Protein AF-A0A954QTF3-F1 (afdb_monomer_lite)

Sequence (787 aa):
MAKERPEQEAPSEATQPDAPKKWLFLFYLCGDNDLASYIEADFREICSVGSTDNIQVLVQIDRPDGAKRYVLADGGAATEQLVSDPSLNKARVNTGDPKEAIEFFRWGMTQFPTERVAIIFSGLGIDPKYVEQRVLRQRPQLKQRIENDKDADDQQAAHRELETLVNSQLFSLCHDFTSNDALEPHELREILETLQRDGLRVDLFGLDVGGAAFIEFAYELEDLADALVAAPAVMPDDGWPYDRIIKLWDDKLRTPKPSDPLDGRQLASTVVDTVAKAYPELQSPIVAVNLSNYVLSRAARVLDTLALALLYNLGDWHILESLSQTNKSCVRLQKRSAKDAAELCNATQCDLHRVYRETADESDDSTEPASENIEPSGLLPAVDLLQLLGQLRKSLEKQEKLAPEAFGQKERLQRLLKLTMNALNELDPALTDAEIAAVPKDSDTSAYQASWLASNRLYYIHDQEADRELSILLPGVGGNLQKSQTRPSDYNYFHLRFSSRVHWASLLGVFQMILEKPHVLWRLIGSMLATESSGTRDAVLGRLIGPRSVMSGLKQEMQVFQEDGSLTLSLENEPNETCSCDDYRLRLESSIKQATLAEHVTKVFPRTFETAVRGLEAFFIGEQILWDSGPLETLGRTLGEDVIQRFGDRLREERRAMMTPAGRPPHLRLRIPRELMRYPWELMYDRDGMLCEQYAVGRQVFMELAVTRPPVQRQPGMIRALVIGDPVFSDSFDDHPEQLPGARSEAATVVETLRQLDEQLAQVPSIQVTHYIGVRLTVLEMRELLR

Secondary structure (DSSP, 8-state):
--------PPP---PPPPPPPSEEEEEEEE-SSTTHHHHHHHHHHHHHH-B-SSEEEEEEEEETTEEEEEEPPBSS--GGG-B--TTT-BS---TT-HHHHHHHHHHHHHHS--SEEEEEEES----HHHHHHHHHHH-HHHHHHHS-TT-HHHHHHHHHHHHHHHHTTTT-EEEETTTTEEE-HHHHHHHHHHHHHTT--EEEEEEESTT--BHHHHHHTTTTEEEEEE-SSPPPTT---HHHHHHHHHHHHHS--TT---SHHHHHHHHHHHHHHH-TTSSS--EEEE-STTHHHHHHHHHHHHHHHHHHTTT-HHHHHHHHHHHHHHHHHHHHHHHHHHHHHHHTT-THHHHHHTTS-S-----PPP-----GGGS--EEEHHHHHHHHHHHHHHHHHHS-SGGGHHHHHHHHHHHHHHHHHHH-TT--TTTTTSPPS---HHHHHHHHHHS--SEE-S-SSS----EEE-TT--S-TTT----GGGSGGGGSHHHHHSTHHHHHHHHHHHHH-HHHHHHHHHHHHHHS-HHHHHHHHHHHTSTTSHHHHTHHHHGGGS---EEEEEEE----TTS-TTEEEEEEEETTTTEEEEEEEEE--HHHHHHHHHHHHHHHH-------SHHHHHHHHHHHTTTTGGGHHHHHHHHHHH--TT-PPPEEEEEEETTTTTS-GGG-B-SSSBHHHHSEEEEEEE------PPP----S--EEEEEEES-EE-TT-SS-PPPPTTHHHHHHHHHHHHHHHHHHTTTS--EEEEEEES-EE-HHHHHHHH-

Structure (mmCIF, N/CA/C/O backbone):
data_AF-A0A954QTF3-F1
#
_entry.id   AF-A0A954QTF3-F1
#
loop_
_atom_site.group_PDB
_atom_site.id
_atom_site.type_symbol
_atom_site.label_atom_id
_atom_site.label_alt_id
_atom_site.label_comp_id
_atom_site.label_asym_id
_atom_site.label_entity_id
_atom_site.label_seq_id
_atom_site.pdbx_PDB_ins_code
_atom_site.Cartn_x
_atom_site.Cartn_y
_atom_site.Cartn_z
_atom_site.occupancy
_atom_site.B_iso_or_equiv
_atom_site.auth_seq_id
_atom_site.auth_comp_id
_atom_site.auth_asym_id
_atom_site.auth_atom_id
_atom_site.pdbx_PDB_model_num
ATOM 1 N N . MET A 1 1 ? 31.979 11.774 -75.801 1.00 46.00 1 MET A N 1
ATOM 2 C CA . MET A 1 1 ? 31.982 11.987 -74.339 1.00 46.00 1 MET A CA 1
ATOM 3 C C . MET A 1 1 ? 30.648 11.526 -73.781 1.00 46.00 1 MET A C 1
ATOM 5 O O . MET A 1 1 ? 29.662 12.223 -73.965 1.00 46.00 1 MET A O 1
ATOM 9 N N . ALA A 1 2 ? 30.612 10.358 -73.149 1.00 31.53 2 ALA A N 1
ATOM 10 C CA . ALA A 1 2 ? 29.535 9.951 -72.252 1.00 31.53 2 ALA A CA 1
ATOM 11 C C . ALA A 1 2 ? 30.115 8.896 -71.301 1.00 31.53 2 ALA A C 1
ATOM 13 O O . ALA A 1 2 ? 30.790 7.975 -71.751 1.00 31.53 2 ALA A O 1
ATOM 14 N N . LYS A 1 3 ? 29.947 9.156 -70.004 1.00 35.44 3 LYS A N 1
ATOM 15 C CA . LYS A 1 3 ? 30.567 8.496 -68.852 1.00 35.44 3 LYS A CA 1
ATOM 16 C C . LYS A 1 3 ? 30.049 7.072 -68.633 1.00 35.44 3 LYS A C 1
ATOM 18 O O . LYS A 1 3 ? 28.867 6.808 -68.838 1.00 35.44 3 LYS A O 1
ATOM 23 N N . GLU A 1 4 ? 30.947 6.226 -68.140 1.00 35.41 4 GLU A N 1
ATOM 24 C CA . GLU A 1 4 ? 30.702 4.901 -67.567 1.00 35.41 4 GLU A CA 1
ATOM 25 C C . GLU A 1 4 ? 29.706 4.954 -66.394 1.00 35.41 4 GLU A C 1
ATOM 27 O O . GLU A 1 4 ? 29.683 5.914 -65.616 1.00 35.41 4 GLU A O 1
ATOM 32 N N . ARG A 1 5 ? 28.895 3.897 -66.266 1.00 29.67 5 ARG A N 1
ATOM 33 C CA . ARG A 1 5 ? 28.072 3.581 -65.090 1.00 29.67 5 ARG A CA 1
ATOM 34 C C . ARG A 1 5 ? 28.423 2.148 -64.649 1.00 29.67 5 ARG A C 1
ATOM 36 O O . ARG A 1 5 ? 28.547 1.307 -65.539 1.00 29.67 5 ARG A O 1
ATOM 43 N N . PRO A 1 6 ? 28.606 1.879 -63.344 1.00 34.28 6 PRO A N 1
ATOM 44 C CA . PRO A 1 6 ? 29.195 0.637 -62.858 1.00 34.28 6 PRO A CA 1
ATOM 45 C C . PRO A 1 6 ? 28.178 -0.501 -62.699 1.00 34.28 6 PRO A C 1
ATOM 47 O O . PRO A 1 6 ? 26.967 -0.278 -62.647 1.00 34.28 6 PRO A O 1
ATOM 50 N N . GLU A 1 7 ? 28.733 -1.710 -62.658 1.00 30.97 7 GLU A N 1
ATOM 51 C CA . GLU A 1 7 ? 28.096 -3.024 -62.575 1.00 30.97 7 GLU A CA 1
ATOM 52 C C . GLU A 1 7 ? 27.219 -3.186 -61.320 1.00 30.97 7 GLU A C 1
ATOM 54 O O . GLU A 1 7 ? 27.557 -2.723 -60.233 1.00 30.97 7 GLU A O 1
ATOM 59 N N . GLN A 1 8 ? 26.067 -3.840 -61.495 1.00 30.91 8 GLN A N 1
ATOM 60 C CA . GLN A 1 8 ? 25.167 -4.246 -60.417 1.00 30.91 8 GLN A CA 1
ATOM 61 C C . GLN A 1 8 ? 25.721 -5.503 -59.736 1.00 30.91 8 GLN A C 1
ATOM 63 O O . GLN A 1 8 ? 25.759 -6.569 -60.349 1.00 30.91 8 GLN A O 1
ATOM 68 N N . GLU A 1 9 ? 26.109 -5.379 -58.468 1.00 31.08 9 GLU A N 1
ATOM 69 C CA . GLU A 1 9 ? 26.336 -6.518 -57.578 1.00 31.08 9 GLU A CA 1
ATOM 70 C C . GLU A 1 9 ? 25.008 -7.226 -57.269 1.00 31.08 9 GLU A C 1
ATOM 72 O O . GLU A 1 9 ? 23.963 -6.601 -57.067 1.00 31.08 9 GLU A O 1
ATOM 77 N N . ALA A 1 10 ? 25.062 -8.557 -57.280 1.00 30.89 10 ALA A N 1
ATOM 78 C CA . ALA A 1 10 ? 23.954 -9.442 -56.962 1.00 30.89 10 ALA A CA 1
ATOM 79 C C . ALA A 1 10 ? 23.491 -9.252 -55.502 1.00 30.89 10 ALA A C 1
ATOM 81 O O . ALA A 1 10 ? 24.321 -9.001 -54.628 1.00 30.89 10 ALA A O 1
ATOM 82 N N . PRO A 1 11 ? 22.186 -9.398 -55.207 1.00 31.48 11 PRO A N 1
ATOM 83 C CA . PRO A 1 11 ? 21.697 -9.328 -53.839 1.00 31.48 11 PRO A CA 1
ATOM 84 C C . PRO A 1 11 ? 22.286 -10.479 -53.013 1.00 31.48 11 PRO A C 1
ATOM 86 O O . PRO A 1 11 ? 22.074 -11.651 -53.326 1.00 31.48 11 PRO A O 1
ATOM 89 N N . SER A 1 12 ? 23.028 -10.103 -51.969 1.00 31.38 12 SER A N 1
ATOM 90 C CA . SER A 1 12 ? 23.421 -10.947 -50.839 1.00 31.38 12 SER A CA 1
ATOM 91 C C . SER A 1 12 ? 22.243 -11.800 -50.377 1.00 31.38 12 SER A C 1
ATOM 93 O O . SER A 1 12 ? 21.139 -11.284 -50.192 1.00 31.38 12 SER A O 1
ATOM 95 N N . GLU A 1 13 ? 22.500 -13.094 -50.195 1.00 30.14 13 GLU A N 1
ATOM 96 C CA . GLU A 1 13 ? 21.577 -14.080 -49.641 1.00 30.14 13 GLU A CA 1
ATOM 97 C C . GLU A 1 13 ? 20.863 -13.520 -48.406 1.00 30.14 13 GLU A C 1
ATOM 99 O O . GLU A 1 13 ? 21.490 -13.104 -47.433 1.00 30.14 13 GLU A O 1
ATOM 104 N N . ALA A 1 14 ? 19.533 -13.487 -48.470 1.00 32.47 14 ALA A N 1
ATOM 105 C CA . ALA A 1 14 ? 18.693 -13.234 -47.317 1.00 32.47 14 ALA A CA 1
ATOM 106 C C . ALA A 1 14 ? 18.830 -14.426 -46.364 1.00 32.47 14 ALA A C 1
ATOM 108 O O . ALA A 1 14 ? 18.378 -15.532 -46.675 1.00 32.47 14 ALA A O 1
ATOM 109 N N . THR A 1 15 ? 19.473 -14.197 -45.223 1.00 32.28 15 THR A N 1
ATOM 110 C CA . THR A 1 15 ? 19.489 -15.109 -44.081 1.00 32.28 15 THR A CA 1
ATOM 111 C C . THR A 1 15 ? 18.044 -15.472 -43.733 1.00 32.28 15 THR A C 1
ATOM 113 O O . THR A 1 15 ? 17.184 -14.593 -43.641 1.00 32.28 15 THR A O 1
ATOM 116 N N . GLN A 1 16 ? 17.747 -16.767 -43.602 1.00 30.14 16 GLN A N 1
ATOM 117 C CA . GLN A 1 16 ? 16.456 -17.226 -43.082 1.00 30.14 16 GLN A CA 1
ATOM 118 C C . GLN A 1 16 ? 16.182 -16.538 -41.732 1.00 30.14 16 GLN A C 1
ATOM 120 O O . GLN A 1 16 ? 17.131 -16.365 -40.970 1.00 30.14 16 GLN A O 1
ATOM 125 N N . PRO A 1 17 ? 14.935 -16.133 -41.421 1.00 39.97 17 PRO A N 1
ATOM 126 C CA . PRO A 1 17 ? 14.636 -15.583 -40.107 1.00 39.97 17 PRO A CA 1
ATOM 127 C C . PRO A 1 17 ? 14.910 -16.666 -39.062 1.00 39.97 17 PRO A C 1
ATOM 129 O O . PRO A 1 17 ? 14.285 -17.730 -39.104 1.00 39.97 17 PRO A O 1
ATOM 132 N N . ASP A 1 18 ? 15.864 -16.401 -38.166 1.00 56.06 18 ASP A N 1
ATOM 133 C CA . ASP A 1 18 ? 16.073 -17.215 -36.974 1.00 56.06 18 ASP A CA 1
ATOM 134 C C . ASP A 1 18 ? 14.737 -17.380 -36.243 1.00 56.06 18 ASP A C 1
ATOM 136 O O . ASP A 1 18 ? 13.886 -16.482 -36.242 1.00 56.06 18 ASP A O 1
ATOM 140 N N . ALA A 1 19 ? 14.517 -18.562 -35.665 1.00 61.06 19 ALA A N 1
ATOM 141 C CA . ALA A 1 19 ? 13.325 -18.805 -34.865 1.00 61.06 19 ALA A CA 1
ATOM 142 C C . ALA A 1 19 ? 13.201 -17.707 -33.788 1.00 61.06 19 ALA A C 1
ATOM 144 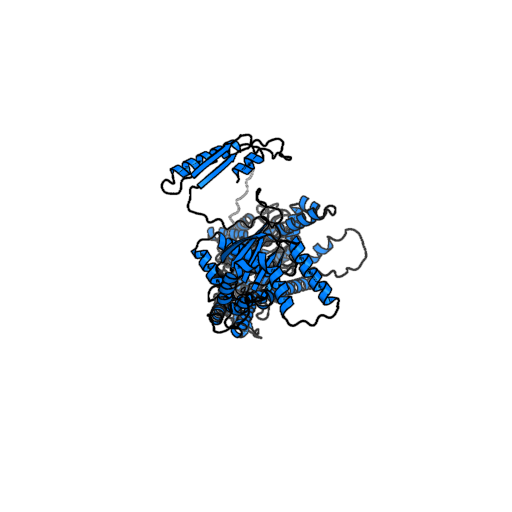O O . ALA A 1 19 ? 14.215 -17.337 -33.191 1.00 61.06 19 ALA A O 1
ATOM 145 N N . PRO A 1 20 ? 11.992 -17.168 -33.536 1.00 76.69 20 PRO A N 1
ATOM 146 C CA . PRO A 1 20 ? 11.822 -16.093 -32.569 1.00 76.69 20 PRO A CA 1
ATOM 147 C C . PRO A 1 20 ? 12.331 -16.545 -31.200 1.00 76.69 20 PRO A C 1
ATOM 149 O O . PRO A 1 20 ? 12.033 -17.652 -30.743 1.00 76.69 20 PRO A O 1
ATOM 152 N N . LYS A 1 21 ? 13.122 -15.683 -30.557 1.00 90.12 21 LYS A N 1
ATOM 153 C CA . LYS A 1 21 ? 13.643 -15.935 -29.212 1.00 90.12 21 LYS A CA 1
ATOM 154 C C . LYS A 1 21 ? 12.483 -16.110 -28.229 1.00 90.12 21 LYS A C 1
ATOM 156 O O . LYS A 1 21 ? 11.401 -15.548 -28.400 1.00 90.12 21 LYS A O 1
ATOM 161 N N . LYS A 1 22 ? 12.703 -16.901 -27.178 1.00 94.62 22 LYS A N 1
ATOM 162 C CA . LYS A 1 22 ? 11.651 -17.248 -26.208 1.00 94.62 22 LYS A CA 1
ATOM 163 C C . LYS A 1 22 ? 11.266 -16.054 -25.335 1.00 94.62 22 LYS A C 1
ATOM 165 O O . LYS A 1 22 ? 10.087 -15.850 -25.062 1.00 94.62 22 LYS A O 1
ATOM 170 N N . TRP A 1 23 ? 12.257 -15.270 -24.916 1.00 97.50 23 TRP A N 1
ATOM 171 C CA . TRP A 1 23 ? 12.091 -14.157 -23.984 1.00 97.50 23 TRP A CA 1
ATOM 172 C C . TRP A 1 23 ? 12.613 -12.844 -24.563 1.00 97.50 23 TRP A C 1
ATOM 174 O O . TRP A 1 23 ? 13.659 -12.825 -25.205 1.00 97.50 23 TRP A O 1
ATOM 184 N N . LEU A 1 24 ? 11.912 -11.748 -24.276 1.00 97.62 24 LEU A N 1
ATOM 185 C CA . LEU A 1 24 ? 12.372 -10.378 -24.493 1.00 97.62 24 LEU A CA 1
ATOM 186 C C . LEU A 1 24 ? 12.553 -9.693 -23.140 1.00 97.62 24 LEU A C 1
ATOM 188 O O . LEU A 1 24 ? 11.615 -9.644 -22.346 1.00 97.62 24 LEU A O 1
ATOM 192 N N . PHE A 1 25 ? 13.748 -9.174 -22.879 1.00 98.19 25 PHE A N 1
ATOM 193 C CA . PHE A 1 25 ? 14.076 -8.391 -21.692 1.00 98.19 25 PHE A CA 1
ATOM 194 C C . PHE A 1 25 ? 14.234 -6.926 -22.105 1.00 98.19 25 PHE A C 1
ATOM 196 O O . PHE A 1 25 ? 15.074 -6.594 -22.945 1.00 98.19 25 PHE A O 1
ATOM 203 N N . LEU A 1 26 ? 13.406 -6.063 -21.523 1.00 98.19 26 LEU A N 1
ATOM 204 C CA . LEU A 1 26 ? 13.375 -4.621 -21.747 1.00 98.19 26 LEU A CA 1
ATOM 205 C C . LEU A 1 26 ? 13.843 -3.911 -20.478 1.00 98.19 26 LEU A C 1
ATOM 207 O O . LEU A 1 26 ? 13.121 -3.895 -19.483 1.00 98.19 26 LEU A O 1
ATOM 211 N N . PHE A 1 27 ? 15.025 -3.307 -20.528 1.00 97.69 27 PHE A N 1
ATOM 212 C CA . PHE A 1 27 ? 15.574 -2.519 -19.428 1.00 97.69 27 PHE A CA 1
ATOM 213 C C . PHE A 1 27 ? 15.336 -1.028 -19.672 1.00 97.69 27 PHE A C 1
ATOM 215 O O . PHE A 1 27 ? 15.751 -0.493 -20.703 1.00 97.69 27 PHE A O 1
ATOM 222 N N . TYR A 1 28 ? 14.669 -0.370 -18.728 1.00 96.88 28 TYR A N 1
ATOM 223 C CA . TYR A 1 28 ? 14.437 1.071 -18.700 1.00 96.88 28 TYR A CA 1
ATOM 224 C C . TYR A 1 28 ? 15.241 1.669 -17.542 1.00 96.88 28 TYR A C 1
ATOM 226 O O . TYR A 1 28 ? 14.855 1.560 -16.379 1.00 96.88 28 TYR A O 1
ATOM 234 N N . LEU A 1 29 ? 16.412 2.213 -17.864 1.00 95.81 29 LEU A N 1
ATOM 235 C CA . LEU A 1 29 ? 17.409 2.655 -16.894 1.00 95.81 29 LEU A CA 1
ATOM 236 C C . LEU A 1 29 ? 17.354 4.183 -16.738 1.00 95.81 29 LEU A C 1
ATOM 238 O O . LEU A 1 29 ? 17.718 4.922 -17.659 1.00 95.81 29 LEU A O 1
ATOM 242 N N . CYS A 1 30 ? 16.898 4.646 -15.577 1.00 94.19 30 CYS A N 1
ATOM 243 C CA . CYS A 1 30 ? 16.611 6.049 -15.272 1.00 94.19 30 CYS A CA 1
ATOM 244 C C . CYS A 1 30 ? 17.778 6.671 -14.495 1.00 94.19 30 CYS A C 1
ATOM 246 O O . CYS A 1 30 ? 17.753 6.745 -13.264 1.00 94.19 30 CYS A O 1
ATOM 248 N N . GLY A 1 31 ? 18.822 7.077 -15.220 1.00 90.75 31 GLY A N 1
ATOM 249 C CA . GLY A 1 31 ? 20.087 7.542 -14.653 1.00 90.75 31 GLY A CA 1
ATOM 250 C C . GLY A 1 31 ? 20.318 9.052 -14.680 1.00 90.75 31 GLY A C 1
ATOM 251 O O . GLY A 1 31 ? 21.399 9.469 -14.275 1.00 90.75 31 GLY A O 1
ATOM 252 N N . ASP A 1 32 ? 19.378 9.891 -15.134 1.00 89.44 32 ASP A N 1
ATOM 253 C CA . ASP A 1 32 ? 19.512 11.357 -15.024 1.00 89.44 32 ASP A CA 1
ATOM 254 C C . ASP A 1 32 ? 19.204 11.854 -13.600 1.00 89.44 32 ASP A C 1
ATOM 256 O O . ASP A 1 32 ? 18.223 12.552 -13.336 1.00 89.44 32 ASP A O 1
ATOM 260 N N . ASN A 1 33 ? 20.033 11.410 -12.657 1.00 86.19 33 ASN A N 1
ATOM 261 C CA . ASN A 1 33 ? 19.994 11.723 -11.233 1.00 86.19 33 ASN A CA 1
ATOM 262 C C . ASN A 1 33 ? 21.331 11.322 -10.572 1.00 86.19 33 ASN A C 1
ATOM 264 O O . ASN A 1 33 ? 22.309 10.992 -11.247 1.00 86.19 33 ASN A O 1
ATOM 268 N N . ASP A 1 34 ? 21.377 11.338 -9.241 1.00 84.12 34 ASP A N 1
ATOM 269 C CA . ASP A 1 34 ? 22.589 11.041 -8.469 1.00 84.12 34 ASP A CA 1
ATOM 270 C C . ASP A 1 34 ? 23.058 9.569 -8.578 1.00 84.12 34 ASP A C 1
ATOM 272 O O . ASP A 1 34 ? 24.200 9.270 -8.232 1.00 84.12 34 ASP A O 1
ATOM 276 N N . LEU A 1 35 ? 22.241 8.660 -9.136 1.00 85.12 35 LEU A N 1
ATOM 277 C CA . LEU A 1 35 ? 22.607 7.263 -9.416 1.00 85.12 35 LEU A CA 1
ATOM 278 C C . LEU A 1 35 ? 23.229 7.044 -10.806 1.00 85.12 35 LEU A C 1
ATOM 280 O O . LEU A 1 35 ? 23.489 5.901 -11.184 1.00 85.12 35 LEU A O 1
ATOM 284 N N . ALA A 1 36 ? 23.517 8.100 -11.577 1.00 88.25 36 ALA A N 1
ATOM 285 C CA . ALA A 1 36 ? 24.023 7.991 -12.953 1.00 88.25 36 ALA A CA 1
ATOM 286 C C . ALA A 1 36 ? 25.205 7.013 -13.122 1.00 88.25 36 ALA A C 1
ATOM 288 O O . ALA A 1 36 ? 25.270 6.276 -14.107 1.00 88.25 36 ALA A O 1
ATOM 289 N N . SER A 1 37 ? 26.156 6.996 -12.178 1.00 89.38 37 SER A N 1
ATOM 290 C CA . SER A 1 37 ? 27.319 6.098 -12.228 1.00 89.38 37 SER A CA 1
ATOM 291 C C . SER A 1 37 ? 26.975 4.635 -11.963 1.00 89.38 37 SER A C 1
ATOM 293 O O . SER A 1 37 ? 27.607 3.762 -12.559 1.00 89.38 37 SER A O 1
ATOM 295 N N . TYR A 1 38 ? 25.997 4.387 -11.095 1.00 89.81 38 TYR A N 1
ATOM 296 C CA . TYR A 1 38 ? 25.521 3.055 -10.731 1.00 89.81 38 TYR A CA 1
ATOM 297 C C . TYR A 1 38 ? 24.681 2.456 -11.859 1.00 89.81 38 TYR A C 1
ATOM 299 O O . TYR A 1 38 ? 24.993 1.383 -12.359 1.00 89.81 38 TYR A O 1
ATOM 307 N N . ILE A 1 39 ? 23.755 3.242 -12.411 1.00 91.75 39 ILE A N 1
ATOM 308 C CA . ILE A 1 39 ? 22.985 2.884 -13.610 1.00 91.75 39 ILE A CA 1
ATOM 309 C C . ILE A 1 39 ? 23.895 2.567 -14.809 1.00 91.75 39 ILE A C 1
ATOM 311 O O . ILE A 1 39 ? 23.625 1.687 -15.629 1.00 91.75 39 ILE A O 1
ATOM 315 N N . GLU A 1 40 ? 25.011 3.279 -14.928 1.00 92.00 40 GLU A N 1
ATOM 316 C CA . GLU A 1 40 ? 26.015 2.999 -15.946 1.00 92.00 40 GLU A CA 1
ATOM 317 C C . GLU A 1 40 ? 26.816 1.711 -15.653 1.00 92.00 40 GLU A C 1
ATOM 319 O O . GLU A 1 40 ? 27.262 1.048 -16.594 1.00 92.00 40 GLU A O 1
ATOM 324 N N . ALA A 1 41 ? 27.009 1.335 -14.386 1.00 91.06 41 ALA A N 1
ATOM 325 C CA . ALA A 1 41 ? 27.575 0.039 -14.016 1.00 91.06 41 ALA A CA 1
ATOM 326 C C . ALA A 1 41 ? 26.608 -1.100 -14.382 1.00 91.06 41 ALA A C 1
ATOM 328 O O . ALA A 1 41 ? 27.021 -1.999 -15.118 1.00 91.06 41 ALA A O 1
ATOM 329 N N . ASP A 1 42 ? 25.324 -0.984 -14.030 1.00 93.50 42 ASP A N 1
ATOM 330 C CA . ASP A 1 42 ? 24.260 -1.928 -14.411 1.00 93.50 42 ASP A CA 1
ATOM 331 C C . ASP A 1 42 ? 24.200 -2.127 -15.925 1.00 93.50 42 ASP A C 1
ATOM 333 O O . ASP A 1 42 ? 24.171 -3.248 -16.437 1.00 93.50 42 ASP A O 1
ATOM 337 N N . PHE A 1 43 ? 24.260 -1.025 -16.680 1.00 93.44 43 PHE A N 1
ATOM 338 C CA . PHE A 1 43 ? 24.293 -1.076 -18.137 1.00 93.44 43 PHE A CA 1
ATOM 339 C C . PHE A 1 43 ? 25.469 -1.910 -18.660 1.00 93.44 43 PHE A C 1
ATOM 341 O O . PHE A 1 43 ? 25.303 -2.694 -19.601 1.00 93.44 43 PHE A O 1
ATOM 348 N N . ARG A 1 44 ? 26.659 -1.779 -18.059 1.00 91.94 44 ARG A N 1
ATOM 349 C CA . ARG A 1 44 ? 27.834 -2.581 -18.434 1.00 91.94 44 ARG A CA 1
ATOM 350 C C . ARG A 1 44 ? 27.677 -4.042 -18.041 1.00 91.94 44 ARG A C 1
ATOM 352 O O . ARG A 1 44 ? 28.106 -4.898 -18.815 1.00 91.94 44 ARG A O 1
ATOM 359 N N . GLU A 1 45 ? 27.060 -4.338 -16.901 1.00 92.00 45 GLU A N 1
ATOM 360 C CA . GLU A 1 45 ? 26.754 -5.712 -16.496 1.00 92.00 45 GLU A CA 1
ATOM 361 C C . GLU A 1 45 ? 25.812 -6.390 -17.493 1.00 92.00 45 GLU A C 1
ATOM 363 O O . GLU A 1 45 ? 26.127 -7.472 -17.996 1.00 92.00 45 GLU A O 1
ATOM 368 N N . ILE A 1 46 ? 24.721 -5.718 -17.876 1.00 93.12 46 ILE A N 1
ATOM 369 C CA . ILE A 1 46 ? 23.779 -6.196 -18.898 1.00 93.12 46 ILE A CA 1
ATOM 370 C C . ILE A 1 46 ? 24.511 -6.404 -20.236 1.00 93.12 46 ILE A C 1
ATOM 372 O O . ILE A 1 46 ? 24.378 -7.455 -20.870 1.00 93.12 46 ILE A O 1
ATOM 376 N N . CYS A 1 47 ? 25.348 -5.445 -20.650 1.00 90.12 47 CYS A N 1
ATOM 377 C CA . CYS A 1 47 ? 26.143 -5.540 -21.880 1.00 90.12 47 CYS A CA 1
ATOM 378 C C . CYS A 1 47 ? 27.196 -6.656 -21.854 1.00 90.12 47 CYS A C 1
ATOM 380 O O . CYS A 1 47 ? 27.565 -7.162 -22.913 1.00 90.12 47 CYS A O 1
ATOM 382 N N . SER A 1 48 ? 27.689 -7.050 -20.676 1.00 89.56 48 SER A N 1
ATOM 383 C CA . SER A 1 48 ? 28.673 -8.130 -20.544 1.00 89.56 48 SER A CA 1
ATOM 384 C C . SER A 1 48 ? 28.115 -9.491 -20.969 1.00 89.56 48 SER A C 1
ATOM 386 O O . SER A 1 48 ? 28.879 -10.375 -21.359 1.00 89.56 48 SER A O 1
ATOM 388 N N . VAL A 1 49 ? 26.789 -9.652 -20.912 1.00 90.31 49 VAL A N 1
ATOM 389 C CA . VAL A 1 49 ? 26.081 -10.863 -21.343 1.00 90.31 49 VAL A CA 1
ATOM 390 C C . VAL A 1 49 ? 25.468 -10.665 -22.722 1.00 90.31 49 VAL A C 1
ATOM 392 O O . VAL A 1 49 ? 25.684 -11.497 -23.602 1.00 90.31 49 VAL A O 1
ATOM 395 N N . GLY A 1 50 ? 24.762 -9.548 -22.918 1.00 88.88 50 GLY A N 1
ATOM 396 C CA . GLY A 1 50 ? 24.057 -9.251 -24.159 1.00 88.88 50 GLY A CA 1
ATOM 397 C C . GLY A 1 50 ? 22.850 -10.159 -24.391 1.00 88.88 50 GLY A C 1
ATOM 398 O O . GLY A 1 50 ? 22.267 -10.705 -23.452 1.00 88.88 50 GLY A O 1
ATOM 399 N N . SER A 1 51 ? 22.467 -10.304 -25.658 1.00 91.19 51 SER A N 1
ATOM 400 C CA . SER A 1 51 ? 21.432 -11.257 -26.051 1.00 91.19 51 SER A CA 1
ATOM 401 C C . SER A 1 51 ? 21.990 -12.684 -26.123 1.00 91.19 51 SER A C 1
ATOM 403 O O . SER A 1 51 ? 23.192 -12.909 -26.281 1.00 91.19 51 SER A O 1
ATOM 405 N N . THR A 1 52 ? 21.099 -13.665 -26.003 1.00 91.06 52 THR A N 1
ATOM 406 C CA . THR A 1 52 ? 21.403 -15.094 -26.134 1.00 91.06 52 THR A CA 1
ATOM 407 C C . THR A 1 52 ? 20.496 -15.739 -27.182 1.00 91.06 52 THR A C 1
ATOM 409 O O . THR A 1 52 ? 19.527 -15.131 -27.643 1.00 91.06 52 THR A O 1
ATOM 412 N N . ASP A 1 53 ? 20.740 -17.015 -27.495 1.00 89.94 53 ASP A N 1
ATOM 413 C CA . ASP A 1 53 ? 19.880 -17.802 -28.393 1.00 89.94 53 ASP A CA 1
ATOM 414 C C . ASP A 1 53 ? 18.412 -17.874 -27.926 1.00 89.94 53 ASP A C 1
ATOM 416 O O . ASP A 1 53 ? 17.516 -18.106 -28.734 1.00 89.94 53 ASP A O 1
ATOM 420 N N . ASN A 1 54 ? 18.142 -17.703 -26.622 1.00 93.00 54 ASN A N 1
ATOM 421 C CA . ASN A 1 54 ? 16.784 -17.761 -26.070 1.00 93.00 54 ASN A CA 1
ATOM 422 C C . ASN A 1 54 ? 16.250 -16.408 -25.585 1.00 93.00 54 ASN A C 1
ATOM 424 O O . ASN A 1 54 ? 15.036 -16.296 -25.390 1.00 93.00 54 ASN A O 1
ATOM 428 N N . ILE A 1 55 ? 17.115 -15.413 -25.364 1.00 95.19 55 ILE A N 1
ATOM 429 C CA . ILE A 1 55 ? 16.766 -14.132 -24.739 1.00 95.19 55 ILE A CA 1
ATOM 430 C C . ILE A 1 55 ? 17.198 -12.981 -25.650 1.00 95.19 55 ILE A C 1
ATOM 432 O O . ILE A 1 55 ? 18.378 -12.818 -25.953 1.00 95.19 55 ILE A O 1
ATOM 436 N N . GLN A 1 56 ? 16.244 -12.158 -26.074 1.00 95.06 56 GLN A N 1
ATOM 437 C CA . GLN A 1 56 ? 16.520 -10.865 -26.688 1.00 95.06 56 GLN A CA 1
ATOM 438 C C . GLN A 1 56 ? 16.649 -9.806 -25.595 1.00 95.06 56 GLN A C 1
ATOM 440 O O . GLN A 1 56 ? 15.749 -9.684 -24.768 1.00 95.06 56 GLN A O 1
ATOM 445 N N . VAL A 1 57 ? 17.719 -9.010 -25.615 1.00 94.81 57 VAL A N 1
ATOM 446 C CA . VAL A 1 57 ? 17.915 -7.913 -24.659 1.00 94.81 57 VAL A CA 1
ATOM 447 C C . VAL A 1 57 ? 17.884 -6.562 -25.368 1.00 94.81 57 VAL A C 1
ATOM 449 O O . VAL A 1 57 ? 18.587 -6.340 -26.360 1.00 94.81 57 VAL A O 1
ATOM 452 N N . LEU A 1 58 ? 17.060 -5.660 -24.838 1.00 94.25 58 LEU A N 1
ATOM 453 C CA . LEU A 1 58 ? 16.912 -4.274 -25.262 1.00 94.25 58 LEU A CA 1
ATOM 454 C C . LEU A 1 58 ? 17.079 -3.351 -24.056 1.00 94.25 58 LEU A C 1
ATOM 456 O O . LEU A 1 58 ? 16.541 -3.625 -22.984 1.00 94.25 58 LEU A O 1
ATOM 460 N N . VAL A 1 59 ? 17.776 -2.233 -24.243 1.00 94.06 59 VAL A N 1
ATOM 461 C CA . VAL A 1 59 ? 18.003 -1.249 -23.178 1.00 94.06 59 VAL A CA 1
ATOM 462 C C . VAL A 1 59 ? 17.680 0.152 -23.677 1.00 94.06 59 VAL A C 1
ATOM 464 O O . VAL A 1 59 ? 18.195 0.566 -24.715 1.00 94.06 59 VAL A O 1
ATOM 467 N N . GLN A 1 60 ? 16.877 0.901 -22.927 1.00 92.50 60 GLN A N 1
ATOM 468 C CA . GLN A 1 60 ? 16.854 2.358 -22.979 1.00 92.50 60 GLN A CA 1
ATOM 469 C C . GLN A 1 60 ? 17.486 2.876 -21.693 1.00 92.50 60 GLN A C 1
ATOM 471 O O . GLN A 1 60 ? 17.017 2.559 -20.607 1.00 92.50 60 GLN A O 1
ATOM 476 N N . ILE A 1 61 ? 18.545 3.666 -21.826 1.00 92.31 61 ILE A N 1
ATOM 477 C CA . ILE A 1 61 ? 19.236 4.290 -20.700 1.00 92.31 61 ILE A CA 1
ATOM 478 C C . ILE A 1 61 ? 19.242 5.795 -20.897 1.00 92.31 61 ILE A C 1
ATOM 480 O O . ILE A 1 61 ? 19.685 6.280 -21.942 1.00 92.31 61 ILE A O 1
ATOM 484 N N . ASP A 1 62 ? 18.750 6.511 -19.895 1.00 91.25 62 ASP A N 1
ATOM 485 C CA . ASP A 1 62 ? 18.843 7.958 -19.814 1.00 91.25 62 ASP A CA 1
ATOM 486 C C . ASP A 1 62 ? 19.951 8.361 -18.851 1.00 91.25 62 ASP A C 1
ATOM 488 O O . ASP A 1 62 ? 20.074 7.827 -17.750 1.00 91.25 62 ASP A O 1
ATOM 492 N N . ARG A 1 63 ? 20.804 9.262 -19.320 1.00 88.56 63 ARG A N 1
ATOM 493 C CA . ARG A 1 63 ? 21.961 9.783 -18.596 1.00 88.56 63 ARG A CA 1
ATOM 494 C C . ARG A 1 63 ? 21.838 11.302 -18.544 1.00 88.56 63 ARG A C 1
ATOM 496 O O . ARG A 1 63 ? 21.178 11.872 -19.410 1.00 88.56 63 ARG A O 1
ATOM 503 N N . PRO A 1 64 ? 22.594 11.988 -17.673 1.00 85.31 64 PRO A N 1
ATOM 504 C CA . PRO A 1 64 ? 22.616 13.452 -17.667 1.00 85.31 64 PRO A CA 1
ATOM 505 C C . PRO A 1 64 ? 22.994 14.098 -19.019 1.00 85.31 64 PRO A C 1
ATOM 507 O O . PRO A 1 64 ? 22.668 15.261 -19.280 1.00 85.31 64 PRO A O 1
ATOM 510 N N . ASP A 1 65 ? 23.693 13.366 -19.900 1.00 83.50 65 ASP A N 1
ATOM 511 C CA . ASP A 1 65 ? 24.049 13.797 -21.258 1.00 83.50 65 ASP A CA 1
ATOM 512 C C . ASP A 1 65 ? 23.034 13.395 -22.350 1.00 83.50 65 ASP A C 1
ATOM 514 O O . ASP A 1 65 ? 23.182 13.831 -23.496 1.00 83.50 65 ASP A O 1
ATOM 518 N N . GLY A 1 66 ? 21.997 12.625 -22.007 1.00 82.75 66 GLY A N 1
ATOM 519 C CA . GLY A 1 66 ? 20.881 12.250 -22.874 1.00 82.75 66 GLY A CA 1
ATOM 520 C C . GLY A 1 66 ? 20.598 10.746 -22.947 1.00 82.75 66 GLY A C 1
ATOM 521 O O . GLY A 1 66 ? 21.404 9.902 -22.542 1.00 82.75 66 GLY A O 1
ATOM 522 N N . ALA A 1 67 ? 19.457 10.409 -23.552 1.00 86.19 67 ALA A N 1
ATOM 523 C CA . ALA A 1 67 ? 18.966 9.040 -23.625 1.00 86.19 67 ALA A CA 1
ATOM 524 C C . ALA A 1 67 ? 19.395 8.303 -24.893 1.00 86.19 67 ALA A C 1
ATOM 526 O O . ALA A 1 67 ? 19.392 8.841 -26.005 1.00 86.19 67 ALA A O 1
ATOM 527 N N . LYS A 1 68 ? 19.702 7.015 -24.738 1.00 87.00 68 LYS A N 1
ATOM 528 C CA . LYS A 1 68 ? 20.087 6.130 -25.841 1.00 87.00 68 LYS A CA 1
ATOM 529 C C . LYS A 1 68 ? 19.368 4.793 -25.745 1.00 87.00 68 LYS A C 1
ATOM 531 O O . LYS A 1 68 ? 19.147 4.268 -24.655 1.00 87.00 68 LYS A O 1
ATOM 536 N N . ARG A 1 69 ? 19.039 4.239 -26.914 1.00 87.44 69 ARG A N 1
ATOM 537 C CA . ARG A 1 69 ? 18.476 2.894 -27.072 1.00 87.44 69 ARG A CA 1
ATOM 538 C C . ARG A 1 69 ? 19.501 1.943 -27.662 1.00 87.44 69 ARG A C 1
ATOM 540 O O . ARG A 1 69 ? 20.249 2.314 -28.565 1.00 87.44 69 ARG A O 1
ATOM 547 N N . TYR A 1 70 ? 19.470 0.705 -27.190 1.00 86.50 70 TYR A N 1
ATOM 548 C CA . TYR A 1 70 ? 20.387 -0.349 -27.589 1.00 86.50 70 TYR A CA 1
ATOM 549 C C . TYR A 1 70 ? 19.640 -1.657 -27.826 1.00 86.50 70 TYR A C 1
ATOM 551 O O . TYR A 1 70 ? 18.871 -2.110 -26.977 1.00 86.50 70 TYR A O 1
ATOM 559 N N . VAL A 1 71 ? 19.921 -2.280 -28.970 1.00 88.44 71 VAL A N 1
ATOM 560 C CA . VAL A 1 71 ? 19.675 -3.705 -29.208 1.00 88.44 71 VAL A CA 1
ATOM 561 C C . VAL A 1 71 ? 20.997 -4.424 -28.982 1.00 88.44 71 VAL A C 1
ATOM 563 O O . VAL A 1 71 ? 21.983 -4.100 -29.650 1.00 88.44 71 VAL A O 1
ATOM 566 N N . LEU A 1 72 ? 21.042 -5.359 -28.033 1.00 87.38 72 LEU A N 1
ATOM 567 C CA . LEU A 1 72 ? 22.276 -6.085 -27.732 1.00 87.38 72 LEU A CA 1
ATOM 568 C C . LEU A 1 72 ? 22.425 -7.296 -28.659 1.00 87.38 72 LEU A C 1
ATOM 570 O O . LEU A 1 72 ? 21.453 -8.019 -28.889 1.00 87.38 72 LEU A O 1
ATOM 574 N N . ALA A 1 73 ? 23.631 -7.506 -29.186 1.00 80.19 73 ALA A N 1
ATOM 575 C CA . ALA A 1 73 ? 23.962 -8.638 -30.050 1.00 80.19 73 ALA A CA 1
ATOM 576 C C . ALA A 1 73 ? 24.136 -9.951 -29.269 1.00 80.19 73 ALA A C 1
ATOM 578 O O . ALA A 1 73 ? 24.221 -9.951 -28.038 1.00 80.19 73 ALA A O 1
ATOM 579 N N . ASP A 1 74 ? 24.180 -11.061 -30.009 1.00 74.69 74 ASP A N 1
ATOM 580 C CA . ASP A 1 74 ? 24.397 -12.399 -29.462 1.00 74.69 74 ASP A CA 1
ATOM 581 C C . ASP A 1 74 ? 25.877 -12.644 -29.148 1.00 74.69 74 ASP A C 1
ATOM 583 O O . ASP A 1 74 ? 26.745 -12.445 -29.996 1.00 74.69 74 ASP A O 1
ATOM 587 N N . GLY A 1 75 ? 26.158 -13.132 -27.937 1.00 61.72 75 GLY A N 1
ATOM 588 C CA . GLY A 1 75 ? 27.512 -13.470 -27.497 1.00 61.72 75 GLY A CA 1
ATOM 589 C C . GLY A 1 75 ? 28.258 -12.273 -26.906 1.00 61.72 75 GLY A C 1
ATOM 590 O O . GLY A 1 75 ? 28.828 -11.448 -27.616 1.00 61.72 75 GLY A O 1
ATOM 591 N N . GLY A 1 76 ? 28.283 -12.209 -25.573 1.00 55.62 76 GLY A N 1
ATOM 592 C CA . GLY A 1 76 ? 28.928 -11.160 -24.787 1.00 55.62 76 GLY A CA 1
ATOM 593 C C . GLY A 1 76 ? 30.426 -10.999 -25.057 1.00 55.62 76 GLY A C 1
ATOM 594 O O . GLY A 1 76 ? 31.255 -11.645 -24.423 1.00 55.62 76 GLY A O 1
ATOM 595 N N . ALA A 1 77 ? 30.767 -10.126 -26.003 1.00 46.75 77 ALA A N 1
ATOM 596 C CA . ALA A 1 77 ? 31.933 -9.246 -26.000 1.00 46.75 77 ALA A CA 1
ATOM 597 C C . ALA A 1 77 ? 31.927 -8.394 -27.278 1.00 46.75 77 ALA A C 1
ATOM 599 O O . ALA A 1 77 ? 32.446 -8.823 -28.303 1.00 46.75 77 ALA A O 1
ATOM 600 N N . ALA A 1 78 ? 31.364 -7.186 -27.201 1.00 47.25 78 ALA A N 1
ATOM 601 C CA . ALA A 1 78 ? 31.914 -5.953 -27.771 1.00 47.25 78 ALA A CA 1
ATOM 602 C C . ALA A 1 78 ? 30.837 -4.862 -27.760 1.00 47.25 78 ALA A C 1
ATOM 604 O O . ALA A 1 78 ? 29.803 -4.966 -28.417 1.00 47.25 78 ALA A O 1
ATOM 605 N N . THR A 1 79 ? 31.163 -3.739 -27.128 1.00 46.56 79 THR A N 1
ATOM 606 C CA . THR A 1 79 ? 30.573 -2.413 -27.372 1.00 46.56 79 THR A CA 1
ATOM 607 C C . THR A 1 79 ? 30.518 -2.023 -28.865 1.00 46.56 79 THR A C 1
ATOM 609 O O . THR A 1 79 ? 29.874 -1.041 -29.214 1.00 46.56 79 THR A O 1
ATOM 612 N N . GLU A 1 80 ? 31.155 -2.792 -29.756 1.00 40.31 80 GLU A N 1
ATOM 613 C CA . GLU A 1 80 ? 31.185 -2.606 -31.211 1.00 40.31 80 GLU A CA 1
ATOM 614 C C . GLU A 1 80 ? 30.019 -3.278 -31.968 1.00 40.31 80 GLU A C 1
ATOM 616 O O . GLU A 1 80 ? 29.861 -3.030 -33.160 1.00 40.31 80 GLU A O 1
ATOM 621 N N . GLN A 1 81 ? 29.176 -4.085 -31.306 1.00 45.59 81 GLN A N 1
ATOM 622 C CA . GLN A 1 81 ? 27.983 -4.719 -31.905 1.00 45.59 81 GLN A CA 1
ATOM 623 C C . GLN A 1 81 ? 26.663 -4.178 -31.334 1.00 45.59 81 GLN A C 1
ATOM 625 O O . GLN A 1 81 ? 25.638 -4.856 -31.307 1.00 45.59 81 GLN A O 1
ATOM 630 N N . LEU A 1 82 ? 26.678 -2.933 -30.867 1.00 53.59 82 LEU A N 1
ATOM 631 C CA . LEU A 1 82 ? 25.465 -2.206 -30.525 1.00 53.59 82 LEU A CA 1
ATOM 632 C C . LEU A 1 82 ? 24.807 -1.747 -31.827 1.00 53.59 82 LEU A C 1
ATOM 634 O O . LEU A 1 82 ? 25.372 -0.922 -32.547 1.00 53.59 82 LEU A O 1
ATOM 638 N N . VAL A 1 83 ? 23.586 -2.202 -32.114 1.00 54.06 83 VAL A N 1
ATOM 639 C CA . VAL A 1 83 ? 22.733 -1.468 -33.059 1.00 54.06 83 VAL A CA 1
ATOM 640 C C . VAL A 1 83 ? 22.172 -0.275 -32.291 1.00 54.06 83 VAL A C 1
ATOM 642 O O . VAL A 1 83 ? 21.031 -0.275 -31.835 1.00 54.06 83 VAL A O 1
ATOM 645 N N . SER A 1 84 ? 23.018 0.730 -32.066 1.00 53.94 84 SER A N 1
ATOM 646 C CA . SER A 1 84 ? 22.537 2.059 -31.719 1.00 53.94 84 SER A CA 1
ATOM 647 C C . SER A 1 84 ? 21.938 2.628 -32.993 1.00 53.94 84 SER A C 1
ATOM 649 O O . SER A 1 84 ? 22.681 2.933 -33.925 1.00 53.94 84 SER A O 1
ATOM 651 N N . ASP A 1 85 ? 20.619 2.732 -33.074 1.00 53.19 85 ASP A N 1
ATOM 652 C CA . ASP A 1 85 ? 20.004 3.467 -34.168 1.00 53.19 85 ASP A CA 1
ATOM 653 C C . ASP A 1 85 ? 20.229 4.964 -33.895 1.00 53.19 85 ASP A C 1
ATOM 655 O O . ASP A 1 85 ? 19.657 5.506 -32.944 1.00 53.19 85 ASP A O 1
ATOM 659 N N . PRO A 1 86 ? 21.056 5.671 -34.688 1.00 54.84 86 PRO A N 1
ATOM 660 C CA . PRO A 1 86 ? 21.305 7.090 -34.463 1.00 54.84 86 PRO A CA 1
ATOM 661 C C . PRO A 1 86 ? 20.035 7.934 -34.626 1.00 54.84 86 PRO A C 1
ATOM 663 O O . PRO A 1 86 ? 19.997 9.058 -34.133 1.00 54.84 86 PRO A O 1
ATOM 666 N N . SER A 1 87 ? 19.004 7.406 -35.300 1.00 51.28 87 SER A N 1
ATOM 667 C CA . SER A 1 87 ? 17.686 8.032 -35.430 1.00 51.28 87 SER A CA 1
ATOM 668 C C . SER A 1 87 ? 16.787 7.836 -34.202 1.00 51.28 87 SER A C 1
ATOM 670 O O . SER A 1 87 ? 15.821 8.579 -34.043 1.00 51.28 87 SER A O 1
ATOM 672 N N . LEU A 1 88 ? 17.140 6.905 -33.304 1.00 53.03 88 LEU A N 1
ATOM 673 C CA . LEU A 1 88 ? 16.501 6.701 -31.999 1.00 53.03 88 LEU A CA 1
ATOM 674 C C . LEU A 1 88 ? 17.218 7.436 -30.855 1.00 53.03 88 LEU A C 1
ATOM 676 O O . LEU A 1 88 ? 16.702 7.448 -29.737 1.00 53.03 88 LEU A O 1
ATOM 680 N N . ASN A 1 89 ? 18.382 8.052 -31.106 1.00 61.81 89 ASN A N 1
ATOM 681 C CA . ASN A 1 89 ? 19.032 8.932 -30.134 1.00 61.81 89 ASN A CA 1
ATOM 682 C C . ASN A 1 89 ? 18.132 10.147 -29.891 1.00 61.81 89 ASN A C 1
ATOM 684 O O . ASN A 1 89 ? 18.033 11.049 -30.728 1.00 61.81 89 ASN A O 1
ATOM 688 N N . LYS A 1 90 ? 17.479 10.179 -28.733 1.00 58.03 90 LYS A N 1
ATOM 689 C CA . LYS A 1 90 ? 16.729 11.347 -28.277 1.00 58.03 90 LYS A CA 1
ATOM 690 C C . LYS A 1 90 ? 17.688 12.247 -27.502 1.00 58.03 90 LYS A C 1
ATOM 692 O O . LYS A 1 90 ? 18.496 11.766 -26.719 1.00 58.03 90 LYS A O 1
ATOM 697 N N . ALA A 1 91 ? 17.622 13.558 -27.738 1.00 66.06 91 ALA A N 1
ATOM 698 C CA . ALA A 1 91 ? 18.505 14.505 -27.056 1.00 66.06 91 ALA A CA 1
ATOM 699 C C . ALA A 1 91 ? 18.334 14.431 -25.529 1.00 66.06 91 ALA A C 1
ATOM 701 O O . ALA A 1 91 ? 19.305 14.228 -24.814 1.00 66.06 91 ALA A O 1
ATOM 702 N N . ARG A 1 92 ? 17.095 14.578 -25.052 1.00 77.44 92 ARG A N 1
ATOM 703 C CA . ARG A 1 92 ? 16.683 14.413 -23.653 1.00 77.44 92 ARG A CA 1
ATOM 704 C C . ARG A 1 92 ? 15.348 13.678 -23.658 1.00 77.44 92 ARG A C 1
ATOM 706 O O . ARG A 1 92 ? 14.473 14.041 -24.448 1.00 77.44 92 ARG A O 1
ATOM 713 N N . VAL A 1 93 ? 15.229 12.636 -22.850 1.00 85.06 93 VAL A N 1
ATOM 714 C CA . VAL A 1 93 ? 13.976 11.917 -22.600 1.00 85.06 93 VAL A CA 1
ATOM 715 C C . VAL A 1 93 ? 13.566 12.264 -21.188 1.00 85.06 93 VAL A C 1
ATOM 717 O O . VAL A 1 93 ? 14.421 12.297 -20.324 1.00 85.06 93 VAL A O 1
ATOM 720 N N . ASN A 1 94 ? 12.284 12.536 -20.967 1.00 90.19 94 ASN A N 1
ATOM 721 C CA . ASN A 1 94 ? 11.771 12.611 -19.610 1.00 90.19 94 ASN A CA 1
ATOM 722 C C . ASN A 1 94 ? 11.456 11.186 -19.154 1.00 90.19 94 ASN A C 1
ATOM 724 O O . ASN A 1 94 ? 10.437 10.626 -19.561 1.00 90.19 94 ASN A O 1
ATOM 728 N N . THR A 1 95 ? 12.333 10.589 -18.353 1.00 90.50 95 THR A N 1
ATOM 729 C CA . THR A 1 95 ? 12.116 9.238 -17.812 1.00 90.50 95 THR A CA 1
ATOM 730 C C . THR A 1 95 ? 10.977 9.162 -16.798 1.00 90.50 95 THR A C 1
ATOM 732 O O . THR A 1 95 ? 10.455 8.074 -16.554 1.00 90.50 95 THR A O 1
ATOM 735 N N . GLY A 1 96 ? 10.536 10.316 -16.289 1.00 90.56 96 GLY A N 1
ATOM 736 C CA . GLY A 1 96 ? 9.319 10.475 -15.500 1.00 90.56 96 GLY A CA 1
ATOM 737 C C . GLY A 1 96 ? 8.017 10.453 -16.312 1.00 90.56 96 GLY A C 1
ATOM 738 O O . GLY A 1 96 ? 6.968 10.247 -15.721 1.00 90.56 96 GLY A O 1
ATOM 739 N N . ASP A 1 97 ? 8.043 10.623 -17.646 1.00 93.75 97 ASP A N 1
ATOM 740 C CA . ASP A 1 97 ? 6.816 10.628 -18.467 1.00 93.75 97 ASP A CA 1
ATOM 741 C C . ASP A 1 97 ? 6.442 9.196 -18.904 1.00 93.75 97 ASP A C 1
ATOM 743 O O . ASP A 1 97 ? 7.186 8.567 -19.674 1.00 93.75 97 ASP A O 1
ATOM 747 N N . PRO A 1 98 ? 5.259 8.668 -18.527 1.00 95.88 98 PRO A N 1
ATOM 748 C CA . PRO A 1 98 ? 4.837 7.321 -18.913 1.00 95.88 98 PRO A CA 1
ATOM 749 C C . PRO A 1 98 ? 4.799 7.095 -20.430 1.00 95.88 98 PRO A C 1
ATOM 751 O O . PRO A 1 98 ? 4.972 5.965 -20.895 1.00 95.88 98 PRO A O 1
ATOM 754 N N . LYS A 1 99 ? 4.616 8.143 -21.242 1.00 94.75 99 LYS A N 1
ATOM 755 C CA . LYS A 1 99 ? 4.597 8.026 -22.709 1.00 94.75 99 LYS A CA 1
ATOM 756 C C . LYS A 1 99 ? 5.938 7.590 -23.273 1.00 94.75 99 LYS A C 1
ATOM 758 O O . LYS A 1 99 ? 5.961 6.856 -24.262 1.00 94.75 99 LYS A O 1
ATOM 763 N N . GLU A 1 100 ? 7.035 8.026 -22.665 1.00 93.12 100 GLU A N 1
ATOM 764 C CA . GLU A 1 100 ? 8.385 7.682 -23.106 1.00 93.12 100 GLU A CA 1
ATOM 765 C C . GLU A 1 100 ? 8.682 6.200 -22.847 1.00 93.12 100 GLU A C 1
ATOM 767 O O . GLU A 1 100 ? 9.233 5.514 -23.714 1.00 93.12 100 GLU A O 1
ATOM 772 N N . ALA A 1 101 ? 8.234 5.677 -21.702 1.00 95.50 101 ALA A N 1
ATOM 773 C CA . ALA A 1 101 ? 8.282 4.252 -21.389 1.00 95.50 101 ALA A CA 1
ATOM 774 C C . ALA A 1 101 ? 7.374 3.425 -22.322 1.00 95.50 101 ALA A C 1
ATOM 776 O O . ALA A 1 101 ? 7.831 2.453 -22.927 1.00 95.50 101 ALA A O 1
ATOM 777 N N . ILE A 1 102 ? 6.114 3.841 -22.520 1.00 96.69 102 ILE A N 1
ATOM 778 C CA . ILE A 1 102 ? 5.166 3.184 -23.443 1.00 96.69 102 ILE A CA 1
ATOM 779 C C . ILE A 1 102 ? 5.751 3.089 -24.852 1.00 96.69 102 ILE A C 1
ATOM 781 O O . ILE A 1 102 ? 5.641 2.047 -25.498 1.00 96.69 102 ILE A O 1
ATOM 785 N N . GLU A 1 103 ? 6.346 4.171 -25.354 1.00 94.00 103 GLU A N 1
ATOM 786 C CA . GLU A 1 103 ? 6.900 4.200 -26.703 1.00 94.00 103 GLU A CA 1
ATOM 787 C C . GLU A 1 103 ? 8.070 3.225 -26.851 1.00 94.00 103 GLU A C 1
ATOM 789 O O . GLU A 1 103 ? 8.079 2.446 -27.804 1.00 94.00 103 GLU A O 1
ATOM 794 N N . PHE A 1 104 ? 8.986 3.186 -25.879 1.00 94.00 104 PHE A N 1
ATOM 795 C CA . PHE A 1 104 ? 10.089 2.226 -25.869 1.00 94.00 104 PHE A CA 1
ATOM 796 C C . PHE A 1 104 ? 9.608 0.772 -25.810 1.00 94.00 104 PHE A C 1
ATOM 798 O O . PHE A 1 104 ? 10.022 -0.044 -26.637 1.00 94.00 104 PHE A O 1
ATOM 805 N N . PHE A 1 105 ? 8.717 0.437 -24.875 1.00 96.94 105 PHE A N 1
ATOM 806 C CA . PHE A 1 105 ? 8.242 -0.937 -24.710 1.00 96.94 105 PHE A CA 1
ATOM 807 C C . PHE A 1 105 ? 7.423 -1.401 -25.911 1.00 96.94 105 PHE A C 1
ATOM 809 O O . PHE A 1 105 ? 7.662 -2.490 -26.432 1.00 96.94 105 PHE A O 1
ATOM 816 N N . ARG A 1 106 ? 6.522 -0.555 -26.426 1.00 95.50 106 ARG A N 1
ATOM 817 C CA . ARG A 1 106 ? 5.760 -0.856 -27.643 1.00 95.50 106 ARG A CA 1
ATOM 818 C C . ARG A 1 106 ? 6.695 -1.073 -28.826 1.00 95.50 106 ARG A C 1
ATOM 820 O O . ARG A 1 106 ? 6.520 -2.037 -29.569 1.00 95.50 106 ARG A O 1
ATOM 827 N N . TRP A 1 107 ? 7.687 -0.206 -29.015 1.00 92.62 107 TRP A N 1
ATOM 828 C CA . TRP A 1 107 ? 8.682 -0.381 -30.070 1.00 92.62 107 TRP A CA 1
ATOM 829 C C . TRP A 1 107 ? 9.418 -1.719 -29.920 1.00 92.62 107 TRP A C 1
ATOM 831 O O . TRP A 1 107 ? 9.425 -2.514 -30.857 1.00 92.62 107 TRP A O 1
ATOM 841 N N . GLY A 1 108 ? 9.953 -2.025 -28.737 1.00 92.31 108 GLY A N 1
ATOM 842 C CA . GLY A 1 108 ? 10.716 -3.251 -28.509 1.00 92.31 108 GLY A CA 1
ATOM 843 C C . GLY A 1 108 ? 9.893 -4.522 -28.728 1.00 92.31 108 GLY A C 1
ATOM 844 O O . GLY A 1 108 ? 10.322 -5.410 -29.461 1.00 92.31 108 GLY A O 1
ATOM 845 N N . MET A 1 109 ? 8.678 -4.580 -28.176 1.00 95.38 109 MET A N 1
ATOM 846 C CA . MET A 1 109 ? 7.789 -5.745 -28.299 1.00 95.38 109 MET A CA 1
ATOM 847 C C . MET A 1 109 ? 7.237 -5.931 -29.722 1.00 95.38 109 MET A C 1
ATOM 849 O O . MET A 1 109 ? 6.924 -7.053 -30.115 1.00 95.38 109 MET A O 1
ATOM 853 N N . THR A 1 110 ? 7.113 -4.855 -30.509 1.00 92.75 110 THR A N 1
ATOM 854 C CA . THR A 1 110 ? 6.655 -4.945 -31.909 1.00 92.75 110 THR A CA 1
ATOM 855 C C . THR A 1 110 ? 7.780 -5.288 -32.880 1.00 92.75 110 THR A C 1
ATOM 857 O O . THR A 1 110 ? 7.541 -6.021 -33.837 1.00 92.75 110 THR A O 1
ATOM 860 N N . GLN A 1 111 ? 8.995 -4.778 -32.653 1.00 90.25 111 GLN A N 1
ATOM 861 C CA . GLN A 1 111 ? 10.158 -5.086 -33.491 1.00 90.25 111 GLN A CA 1
ATOM 862 C C . GLN A 1 111 ? 10.733 -6.477 -33.206 1.00 90.25 111 GLN A C 1
ATOM 864 O O . GLN A 1 111 ? 11.177 -7.151 -34.133 1.00 90.25 111 GLN A O 1
ATOM 869 N N . PHE A 1 112 ? 10.699 -6.917 -31.946 1.00 91.69 112 PHE A N 1
ATOM 870 C CA . PHE A 1 112 ? 11.271 -8.187 -31.500 1.00 91.69 112 PHE A CA 1
ATOM 871 C C . PHE A 1 112 ? 10.205 -9.041 -30.799 1.00 91.69 112 PHE A C 1
ATOM 873 O O . PHE A 1 112 ? 10.218 -9.160 -29.574 1.00 91.69 112 PHE A O 1
ATOM 880 N N . PRO A 1 113 ? 9.255 -9.628 -31.549 1.00 92.56 113 PRO A N 1
ATOM 881 C CA . PRO A 1 113 ? 8.203 -10.443 -30.959 1.00 92.56 113 PRO A CA 1
ATOM 882 C C . PRO A 1 113 ? 8.773 -11.739 -30.363 1.00 92.56 113 PRO A C 1
ATOM 884 O O . PRO A 1 113 ? 9.463 -12.501 -31.042 1.00 92.56 113 PRO A O 1
ATOM 887 N N . THR A 1 114 ? 8.434 -12.005 -29.104 1.00 94.50 114 THR A N 1
ATOM 888 C CA . THR A 1 114 ? 8.824 -13.202 -28.341 1.00 94.50 114 THR A CA 1
ATOM 889 C C . THR A 1 114 ? 7.606 -13.822 -27.656 1.00 94.50 114 THR A C 1
ATOM 891 O O . THR A 1 114 ? 6.532 -13.222 -27.600 1.00 94.50 114 THR A O 1
ATOM 894 N N . GLU A 1 115 ? 7.744 -15.041 -27.128 1.00 93.94 115 GLU A N 1
ATOM 895 C CA . GLU A 1 115 ? 6.652 -15.716 -26.404 1.00 93.94 115 GLU A CA 1
ATOM 896 C C . GLU A 1 115 ? 6.365 -15.085 -25.033 1.00 93.94 115 GLU A C 1
ATOM 898 O O . GLU A 1 115 ? 5.248 -15.184 -24.511 1.00 93.94 115 GLU A O 1
ATOM 903 N N . ARG A 1 116 ? 7.399 -14.492 -24.431 1.00 96.81 116 ARG A N 1
ATOM 904 C CA . ARG A 1 116 ? 7.404 -13.966 -23.067 1.00 96.81 116 ARG A CA 1
ATOM 905 C C . ARG A 1 116 ? 8.159 -12.649 -22.984 1.00 96.81 116 ARG A C 1
ATOM 907 O O . ARG A 1 116 ? 9.161 -12.475 -23.686 1.00 96.81 116 ARG A O 1
ATOM 914 N N . VAL A 1 117 ? 7.719 -11.755 -22.099 1.00 98.31 117 VAL A N 1
ATOM 915 C CA . VAL A 1 117 ? 8.336 -10.432 -21.918 1.00 98.31 117 VAL A CA 1
ATOM 916 C C . VAL A 1 117 ? 8.589 -10.124 -20.443 1.00 98.31 117 VAL A C 1
ATOM 918 O O . VAL A 1 117 ? 7.706 -10.271 -19.598 1.00 98.31 117 VAL A O 1
ATOM 921 N N . ALA A 1 118 ? 9.802 -9.657 -20.151 1.00 98.50 118 ALA A N 1
ATOM 922 C CA . ALA A 1 118 ? 10.183 -9.058 -18.882 1.00 98.50 118 ALA A CA 1
ATOM 923 C C . ALA A 1 118 ? 10.499 -7.571 -19.093 1.00 98.50 118 ALA A C 1
ATOM 925 O O . ALA A 1 118 ? 11.299 -7.224 -19.963 1.00 98.50 118 ALA A O 1
ATOM 926 N N . ILE A 1 119 ? 9.880 -6.704 -18.296 1.00 98.44 119 ILE A N 1
ATOM 927 C CA . ILE A 1 119 ? 10.175 -5.268 -18.242 1.00 98.44 119 ILE A CA 1
ATOM 928 C C . ILE A 1 119 ? 10.814 -4.977 -16.892 1.00 98.44 119 ILE A C 1
ATOM 930 O O . ILE A 1 119 ? 10.267 -5.383 -15.869 1.00 98.44 119 ILE A O 1
ATOM 934 N N . ILE A 1 120 ? 11.948 -4.282 -16.886 1.00 98.12 120 ILE A N 1
ATOM 935 C CA . ILE A 1 120 ? 12.665 -3.901 -15.672 1.00 98.12 120 ILE A CA 1
ATOM 936 C C . ILE A 1 120 ? 12.922 -2.395 -15.693 1.00 98.12 120 ILE A C 1
ATOM 938 O O . ILE A 1 120 ? 13.519 -1.886 -16.641 1.00 98.12 120 ILE A O 1
ATOM 942 N N . PHE A 1 121 ? 12.487 -1.702 -14.644 1.00 97.25 121 PHE A N 1
ATOM 943 C CA . PHE A 1 121 ? 12.882 -0.327 -14.347 1.00 97.25 121 PHE A CA 1
ATOM 944 C C . PHE A 1 121 ? 14.014 -0.338 -13.321 1.00 97.25 121 PHE A C 1
ATOM 946 O O . PHE A 1 121 ? 13.900 -1.048 -12.324 1.00 97.25 121 PHE A O 1
ATOM 953 N N . SER A 1 122 ? 15.053 0.464 -13.546 1.00 95.19 122 SER A N 1
ATOM 954 C CA . SER A 1 122 ? 16.114 0.725 -12.563 1.00 95.19 122 SER A CA 1
ATOM 955 C C . SER A 1 122 ? 16.293 2.230 -12.381 1.00 95.19 122 SER A C 1
ATOM 957 O O . SER A 1 122 ? 16.249 2.986 -13.358 1.00 95.19 122 SER A O 1
ATOM 959 N N . GLY A 1 123 ? 16.437 2.682 -11.136 1.00 90.44 123 GLY A N 1
ATOM 960 C CA . GLY A 1 123 ? 16.597 4.095 -10.799 1.00 90.44 123 GLY A CA 1
ATOM 961 C C . GLY A 1 123 ? 16.302 4.408 -9.333 1.00 90.44 123 GLY A C 1
ATOM 962 O O . GLY A 1 123 ? 16.228 3.526 -8.481 1.00 90.44 123 GLY A O 1
ATOM 963 N N . LEU A 1 124 ? 16.102 5.695 -9.036 1.00 86.50 124 LEU A N 1
ATOM 964 C CA . LEU A 1 124 ? 15.757 6.133 -7.682 1.00 86.50 124 LEU A CA 1
ATOM 965 C C . LEU A 1 124 ? 14.383 5.601 -7.252 1.00 86.50 124 LEU A C 1
ATOM 967 O O . LEU A 1 124 ? 13.398 5.724 -7.982 1.00 86.50 124 LEU A O 1
ATOM 971 N N . GLY A 1 125 ? 14.335 5.030 -6.052 1.00 83.25 125 GLY A N 1
ATOM 972 C CA . GLY A 1 125 ? 13.110 4.545 -5.425 1.00 83.25 125 GLY A CA 1
ATOM 973 C C . GLY A 1 125 ? 12.412 5.585 -4.561 1.00 83.25 125 GLY A C 1
ATOM 974 O O . GLY A 1 125 ? 12.647 6.786 -4.679 1.00 83.25 125 GLY A O 1
ATOM 975 N N . ILE A 1 126 ? 11.550 5.097 -3.673 1.00 81.62 126 ILE A N 1
ATOM 976 C CA . ILE A 1 126 ? 10.766 5.944 -2.781 1.00 81.62 126 ILE A CA 1
ATOM 977 C C . ILE A 1 126 ? 11.662 6.477 -1.655 1.00 81.62 126 ILE A C 1
ATOM 979 O O . ILE A 1 126 ? 12.051 5.734 -0.753 1.00 81.62 126 ILE A O 1
ATOM 983 N N . ASP A 1 127 ? 11.924 7.785 -1.672 1.00 76.94 127 ASP A N 1
ATOM 984 C CA . ASP A 1 127 ? 12.688 8.482 -0.633 1.00 76.94 127 ASP A CA 1
ATOM 985 C C . ASP A 1 127 ? 12.130 9.903 -0.390 1.00 76.94 127 ASP A C 1
ATOM 987 O O . ASP A 1 127 ? 12.222 10.771 -1.270 1.00 76.94 127 ASP A O 1
ATOM 991 N N . PRO A 1 128 ? 11.587 10.188 0.814 1.00 77.44 128 PRO A N 1
ATOM 992 C CA . PRO A 1 128 ? 11.072 11.510 1.167 1.00 77.44 128 PRO A CA 1
ATOM 993 C C . PRO A 1 128 ? 12.065 12.655 0.938 1.00 77.44 128 PRO A C 1
ATOM 995 O O . PRO A 1 128 ? 11.642 13.756 0.593 1.00 77.44 128 PRO A O 1
ATOM 998 N N . LYS A 1 129 ? 13.373 12.424 1.110 1.00 75.06 129 LYS A N 1
ATOM 999 C CA . LYS A 1 129 ? 14.401 13.465 0.966 1.00 75.06 129 LYS A CA 1
ATOM 1000 C C . LYS A 1 129 ? 14.624 13.854 -0.483 1.00 75.06 129 LYS A C 1
ATOM 1002 O O . LYS A 1 129 ? 14.766 15.040 -0.774 1.00 75.06 129 LYS A O 1
ATOM 1007 N N . TYR A 1 130 ? 14.616 12.889 -1.399 1.00 76.56 130 TYR A N 1
ATOM 1008 C CA . TYR A 1 130 ? 14.689 13.193 -2.828 1.00 76.56 130 TYR A CA 1
ATOM 1009 C C . TYR A 1 130 ? 13.454 13.971 -3.284 1.00 76.56 130 TYR A C 1
ATOM 1011 O O . TYR A 1 130 ? 13.575 14.955 -4.020 1.00 76.56 130 TYR A O 1
ATOM 1019 N N . VAL A 1 131 ? 12.272 13.603 -2.783 1.00 83.38 131 VAL A N 1
ATOM 1020 C CA . VAL A 1 131 ? 11.038 14.356 -3.036 1.00 83.38 131 VAL A CA 1
ATOM 1021 C C . VAL A 1 131 ? 11.134 15.771 -2.460 1.00 83.38 131 VAL A C 1
ATOM 1023 O O . VAL A 1 131 ? 10.802 16.732 -3.151 1.00 83.38 131 VAL A O 1
ATOM 1026 N N . GLU A 1 132 ? 11.639 15.930 -1.236 1.00 84.94 132 GLU A N 1
ATOM 1027 C CA . GLU A 1 132 ? 11.854 17.232 -0.598 1.00 84.94 132 GLU A CA 1
ATOM 1028 C C . GLU A 1 132 ? 12.759 18.134 -1.442 1.00 84.94 132 GLU A C 1
ATOM 1030 O O . GLU A 1 132 ? 12.384 19.258 -1.784 1.00 84.94 132 GLU A O 1
ATOM 1035 N N . GLN A 1 133 ? 13.919 17.625 -1.860 1.00 81.88 133 GLN A N 1
ATOM 1036 C CA . GLN A 1 133 ? 14.842 18.359 -2.721 1.00 81.88 133 GLN A CA 1
ATOM 1037 C C . GLN A 1 133 ? 14.197 18.738 -4.053 1.00 81.88 133 GLN A C 1
ATOM 1039 O O . GLN A 1 133 ? 14.350 19.876 -4.508 1.00 81.88 133 GLN A O 1
ATOM 1044 N N . ARG A 1 134 ? 13.446 17.820 -4.670 1.00 84.50 134 ARG A N 1
ATOM 1045 C CA . ARG A 1 134 ? 12.707 18.081 -5.908 1.00 84.50 134 ARG A CA 1
ATOM 1046 C C . ARG A 1 134 ? 11.692 19.208 -5.722 1.00 84.50 134 ARG A C 1
ATOM 1048 O O . ARG A 1 134 ? 11.702 20.172 -6.488 1.00 84.50 134 ARG A O 1
ATOM 1055 N N . VAL A 1 135 ? 10.876 19.146 -4.669 1.00 86.69 135 VAL A N 1
ATOM 1056 C CA . VAL A 1 135 ? 9.893 20.185 -4.328 1.00 86.69 135 VAL A CA 1
ATOM 1057 C C . VAL A 1 135 ? 10.580 21.536 -4.108 1.00 86.69 135 VAL A C 1
ATOM 1059 O O . VAL A 1 135 ? 10.114 22.554 -4.624 1.00 86.69 135 VAL A O 1
ATOM 1062 N N . LEU A 1 136 ? 11.713 21.568 -3.403 1.00 87.81 136 LEU A N 1
ATOM 1063 C CA . LEU A 1 136 ? 12.475 22.796 -3.162 1.00 87.81 136 LEU A CA 1
ATOM 1064 C C . LEU A 1 136 ? 13.107 23.365 -4.443 1.00 87.81 136 LEU A C 1
ATOM 1066 O O . LEU A 1 136 ? 13.107 24.585 -4.623 1.00 87.81 136 LEU A O 1
ATOM 1070 N N . ARG A 1 137 ? 13.586 22.516 -5.364 1.00 84.69 137 ARG A N 1
ATOM 1071 C CA . ARG A 1 137 ? 14.063 22.932 -6.700 1.00 84.69 137 ARG A CA 1
ATOM 1072 C C . ARG A 1 137 ? 12.922 23.514 -7.542 1.00 84.69 137 ARG A C 1
ATOM 1074 O O . ARG A 1 137 ? 13.113 24.527 -8.210 1.00 84.69 137 ARG A O 1
ATOM 1081 N N . GLN A 1 138 ? 11.729 22.917 -7.477 1.00 85.50 138 GLN A N 1
ATOM 1082 C CA . GLN A 1 138 ? 10.517 23.412 -8.147 1.00 85.50 138 GLN A CA 1
ATOM 1083 C C . GLN A 1 138 ? 9.992 24.722 -7.544 1.00 85.50 138 GLN A C 1
ATOM 1085 O O . GLN A 1 138 ? 9.363 25.520 -8.242 1.00 85.50 138 GLN A O 1
ATOM 1090 N N . ARG A 1 139 ? 10.225 24.955 -6.246 1.00 90.75 139 ARG A N 1
ATOM 1091 C CA . ARG A 1 139 ? 9.658 26.075 -5.483 1.00 90.75 139 ARG A CA 1
ATOM 1092 C C . ARG A 1 139 ? 10.741 26.888 -4.760 1.00 90.75 139 ARG A C 1
ATOM 1094 O O . ARG A 1 139 ? 10.795 26.885 -3.529 1.00 90.75 139 ARG A O 1
ATOM 1101 N N . PRO A 1 140 ? 11.539 27.697 -5.481 1.00 89.12 140 PRO A N 1
ATOM 1102 C CA . PRO A 1 140 ? 12.599 28.505 -4.871 1.00 89.12 140 PRO A CA 1
ATOM 1103 C C . PRO A 1 140 ? 12.079 29.518 -3.835 1.00 89.12 140 PRO A C 1
ATOM 1105 O O . PRO A 1 140 ? 12.777 29.831 -2.877 1.00 89.12 140 PRO A O 1
ATOM 1108 N N . GLN A 1 141 ? 10.837 29.999 -3.980 1.00 90.06 141 GLN A N 1
ATOM 1109 C CA . GLN A 1 141 ? 10.198 30.879 -2.990 1.00 90.06 141 GLN A CA 1
ATOM 1110 C C . GLN A 1 141 ? 9.921 30.161 -1.660 1.00 90.06 141 GLN A C 1
ATOM 1112 O O . GLN A 1 141 ? 10.044 30.767 -0.599 1.00 90.06 141 GLN A O 1
ATOM 1117 N N . LEU A 1 142 ? 9.563 28.873 -1.707 1.00 89.50 142 LEU A N 1
ATOM 1118 C CA . LEU A 1 142 ? 9.342 28.064 -0.509 1.00 89.50 142 LEU A CA 1
ATOM 1119 C C . LEU A 1 142 ? 10.667 27.815 0.218 1.00 89.50 142 LEU A C 1
ATOM 1121 O O . LEU A 1 142 ? 10.738 28.010 1.428 1.00 89.50 142 LEU A O 1
ATOM 1125 N N . LYS A 1 143 ? 11.728 27.494 -0.536 1.00 90.00 143 LYS A N 1
ATOM 1126 C CA . LYS A 1 143 ? 13.093 27.360 -0.009 1.00 90.00 143 LYS A CA 1
ATOM 1127 C C . LYS A 1 143 ? 13.546 28.625 0.730 1.00 90.00 143 LYS A C 1
ATOM 1129 O O . LYS A 1 143 ? 13.966 28.545 1.877 1.00 90.00 143 LYS A O 1
ATOM 1134 N N . GLN A 1 144 ? 13.353 29.799 0.125 1.00 88.62 144 GLN A N 1
ATOM 1135 C CA . GLN A 1 144 ? 13.687 31.079 0.763 1.00 88.62 144 GLN A CA 1
ATOM 1136 C C . GLN A 1 144 ? 12.915 31.329 2.064 1.00 88.62 144 GLN A C 1
ATOM 1138 O O . GLN A 1 144 ? 13.478 31.886 2.999 1.00 88.62 144 GLN A O 1
ATOM 1143 N N . ARG A 1 145 ? 11.635 30.939 2.140 1.00 91.19 145 ARG A N 1
ATOM 1144 C CA . ARG A 1 145 ? 10.820 31.085 3.361 1.00 91.19 145 ARG A CA 1
ATOM 1145 C C . ARG A 1 145 ? 11.265 30.136 4.475 1.00 91.19 145 ARG A C 1
ATOM 1147 O O . ARG A 1 145 ? 11.214 30.507 5.639 1.00 91.19 145 ARG A O 1
ATOM 1154 N N . ILE A 1 146 ? 11.731 28.941 4.119 1.00 86.75 146 ILE A N 1
ATOM 1155 C CA . ILE A 1 146 ? 12.288 27.960 5.061 1.00 86.75 146 ILE A CA 1
ATOM 1156 C C . ILE A 1 146 ? 13.625 28.439 5.636 1.00 86.75 146 ILE A C 1
ATOM 1158 O O . ILE A 1 146 ? 13.846 28.324 6.838 1.00 86.75 146 ILE A O 1
ATOM 1162 N N . GLU A 1 147 ? 14.483 29.017 4.797 1.00 87.38 147 GLU A N 1
ATOM 1163 C CA . GLU A 1 147 ? 15.806 29.537 5.178 1.00 87.38 147 GLU A CA 1
ATOM 1164 C C . GLU A 1 147 ? 15.746 30.910 5.882 1.00 87.38 147 GLU A C 1
ATOM 1166 O O . GLU A 1 147 ? 16.759 31.415 6.366 1.00 87.38 147 GLU A O 1
ATOM 1171 N N . ASN A 1 148 ? 14.577 31.557 5.928 1.00 83.12 148 ASN A N 1
ATOM 1172 C CA . ASN A 1 148 ? 14.424 32.890 6.503 1.00 83.12 148 ASN A CA 1
ATOM 1173 C C . ASN A 1 148 ? 14.105 32.844 8.007 1.00 83.12 148 ASN A C 1
ATOM 1175 O O . ASN A 1 148 ? 12.948 32.755 8.407 1.00 83.12 148 ASN A O 1
ATOM 1179 N N . ASP A 1 149 ? 15.120 33.056 8.843 1.00 76.06 149 ASP A N 1
ATOM 1180 C CA . ASP A 1 149 ? 14.996 33.037 10.312 1.00 76.06 149 ASP A CA 1
ATOM 1181 C C . ASP A 1 149 ? 14.338 34.289 10.934 1.00 76.06 149 ASP A C 1
ATOM 1183 O O . ASP A 1 149 ? 14.292 34.444 12.157 1.00 76.06 149 ASP A O 1
ATOM 1187 N N . LYS A 1 150 ? 13.854 35.242 10.125 1.00 79.75 150 LYS A N 1
ATOM 1188 C CA . LYS A 1 150 ? 13.299 36.510 10.639 1.00 79.75 150 LYS A CA 1
ATOM 1189 C C . LYS A 1 150 ? 11.866 36.399 11.159 1.00 79.75 150 LYS A C 1
ATOM 1191 O O . LYS A 1 150 ? 11.468 37.244 11.960 1.00 79.75 150 LYS A O 1
ATOM 1196 N N . ASP A 1 151 ? 11.106 35.411 10.695 1.00 84.25 151 ASP A N 1
ATOM 1197 C CA . ASP A 1 151 ? 9.704 35.204 11.063 1.00 84.25 151 ASP A CA 1
ATOM 1198 C C . ASP A 1 151 ? 9.453 33.718 11.339 1.00 84.25 151 ASP A C 1
ATOM 1200 O O . ASP A 1 151 ? 9.308 32.9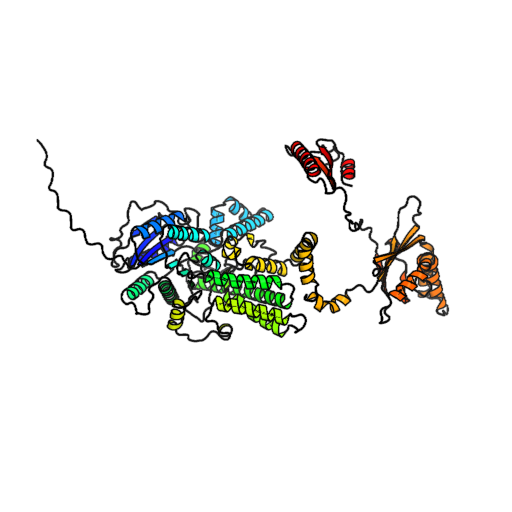09 10.423 1.00 84.25 151 ASP A O 1
ATOM 1204 N N . ALA A 1 152 ? 9.418 33.363 12.624 1.00 83.56 152 ALA A N 1
ATOM 1205 C CA . ALA A 1 152 ? 9.239 31.983 13.061 1.00 83.56 152 ALA A CA 1
ATOM 1206 C C . ALA A 1 152 ? 7.869 31.401 12.662 1.00 83.56 152 ALA A C 1
ATOM 1208 O O . ALA A 1 152 ? 7.764 30.193 12.438 1.00 83.56 152 ALA A O 1
ATOM 1209 N N . ASP A 1 153 ? 6.831 32.237 12.549 1.00 83.56 153 ASP A N 1
ATOM 1210 C CA . ASP A 1 153 ? 5.490 31.783 12.178 1.00 83.56 153 ASP A CA 1
ATOM 1211 C C . ASP A 1 153 ? 5.419 31.482 10.671 1.00 83.56 153 ASP A C 1
ATOM 1213 O O . ASP A 1 153 ? 4.877 30.440 10.284 1.00 83.56 153 ASP A O 1
ATOM 1217 N N . ASP A 1 154 ? 6.016 32.331 9.819 1.00 85.12 154 ASP A N 1
ATOM 1218 C CA . ASP A 1 154 ? 6.124 32.061 8.373 1.00 85.12 154 ASP A CA 1
ATOM 1219 C C . ASP A 1 154 ? 7.040 30.867 8.085 1.00 85.12 154 ASP A C 1
ATOM 1221 O O . ASP A 1 154 ? 6.668 29.984 7.310 1.00 85.12 154 ASP A O 1
ATOM 1225 N N . GLN A 1 155 ? 8.187 30.770 8.766 1.00 83.38 155 GLN A N 1
ATOM 1226 C CA . GLN A 1 155 ? 9.099 29.633 8.638 1.00 83.38 155 GLN A CA 1
ATOM 1227 C C . GLN A 1 155 ? 8.388 28.325 9.009 1.00 83.38 155 GLN A C 1
ATOM 1229 O O . GLN A 1 155 ? 8.470 27.337 8.276 1.00 83.38 155 GLN A O 1
ATOM 1234 N N . GLN A 1 156 ? 7.625 28.304 10.106 1.00 82.00 156 GLN A N 1
ATOM 1235 C CA . GLN A 1 156 ? 6.871 27.116 10.500 1.00 82.00 156 GLN A CA 1
ATOM 1236 C C . GLN A 1 156 ? 5.728 26.794 9.522 1.00 82.00 156 GLN A C 1
ATOM 1238 O O . GLN A 1 156 ? 5.457 25.619 9.268 1.00 82.00 156 GLN A O 1
ATOM 1243 N N . ALA A 1 157 ? 5.058 27.801 8.955 1.00 82.94 157 ALA A N 1
ATOM 1244 C CA . ALA A 1 157 ? 4.056 27.594 7.911 1.00 82.94 157 ALA A CA 1
ATOM 1245 C C . ALA A 1 157 ? 4.676 27.022 6.624 1.00 82.94 157 ALA A C 1
ATOM 1247 O O . ALA A 1 157 ? 4.102 26.109 6.030 1.00 82.94 157 ALA A O 1
ATOM 1248 N N . ALA A 1 158 ? 5.859 27.499 6.233 1.00 85.31 158 ALA A N 1
ATOM 1249 C CA . ALA A 1 158 ? 6.603 27.017 5.074 1.00 85.31 158 ALA A CA 1
ATOM 1250 C C . ALA A 1 158 ? 7.057 25.556 5.240 1.00 85.31 158 ALA A C 1
ATOM 1252 O O . ALA A 1 158 ? 6.876 24.754 4.328 1.00 85.31 158 ALA A O 1
ATOM 1253 N N . HIS A 1 159 ? 7.540 25.166 6.424 1.00 84.06 159 HIS A N 1
ATOM 1254 C CA . HIS A 1 159 ? 7.860 23.761 6.714 1.00 84.06 159 HIS A CA 1
ATOM 1255 C C . HIS A 1 159 ? 6.627 22.848 6.608 1.00 84.06 159 HIS A C 1
ATOM 1257 O O . HIS A 1 159 ? 6.724 21.746 6.075 1.00 84.06 159 HIS A O 1
ATOM 1263 N N . ARG A 1 160 ? 5.447 23.305 7.057 1.00 79.50 160 ARG A N 1
ATOM 1264 C CA . ARG A 1 160 ? 4.192 22.538 6.905 1.00 79.50 160 ARG A CA 1
ATOM 1265 C C . ARG A 1 160 ? 3.763 22.411 5.445 1.00 79.50 160 ARG A C 1
ATOM 1267 O O . ARG A 1 160 ? 3.258 21.364 5.042 1.00 79.50 160 ARG A O 1
ATOM 1274 N N . GLU A 1 161 ? 3.933 23.476 4.662 1.00 85.50 161 GLU A N 1
ATOM 1275 C CA . GLU A 1 161 ? 3.669 23.452 3.221 1.00 85.50 161 GLU A CA 1
ATOM 1276 C C . GLU A 1 161 ? 4.583 22.433 2.525 1.00 85.50 161 GLU A C 1
ATOM 1278 O O . GLU A 1 161 ? 4.090 21.603 1.764 1.00 85.50 161 GLU A O 1
ATOM 1283 N N . LEU A 1 162 ? 5.883 22.439 2.842 1.00 85.38 162 LEU A N 1
ATOM 1284 C CA . LEU A 1 162 ? 6.849 21.471 2.322 1.00 85.38 162 LEU A CA 1
ATOM 1285 C C . LEU A 1 162 ? 6.469 20.033 2.684 1.00 85.38 162 LEU A C 1
ATOM 1287 O O . LEU A 1 162 ? 6.375 19.197 1.793 1.00 85.38 162 LEU A O 1
ATOM 1291 N N . GLU A 1 163 ? 6.183 19.756 3.956 1.00 81.81 163 GLU A N 1
ATOM 1292 C CA . GLU A 1 163 ? 5.789 18.422 4.429 1.00 81.81 163 GLU A CA 1
ATOM 1293 C C . GLU A 1 163 ? 4.544 17.902 3.686 1.00 81.81 163 GLU A C 1
ATOM 1295 O O . GLU A 1 163 ? 4.491 16.746 3.271 1.00 81.81 163 GLU A O 1
ATOM 1300 N N . THR A 1 164 ? 3.556 18.771 3.449 1.00 80.75 164 THR A N 1
ATOM 1301 C CA . THR A 1 164 ? 2.344 18.428 2.683 1.00 80.75 164 THR A CA 1
ATOM 1302 C C . THR A 1 164 ? 2.683 18.070 1.235 1.00 80.75 164 THR A C 1
ATOM 1304 O O . THR A 1 164 ? 2.188 17.075 0.710 1.00 80.75 164 THR A O 1
ATOM 1307 N N . LEU A 1 165 ? 3.544 18.858 0.585 1.00 85.06 165 LEU A N 1
ATOM 1308 C CA . LEU A 1 165 ? 3.959 18.617 -0.799 1.00 85.06 165 LEU A CA 1
ATOM 1309 C C . LEU A 1 165 ? 4.786 17.336 -0.935 1.00 85.06 165 LEU A C 1
ATOM 1311 O O . LEU A 1 165 ? 4.558 16.574 -1.872 1.00 85.06 165 LEU A O 1
ATOM 1315 N N . VAL A 1 166 ? 5.689 17.071 0.009 1.00 84.44 166 VAL A N 1
ATOM 1316 C CA . VAL A 1 166 ? 6.485 15.837 0.042 1.00 84.44 166 VAL A CA 1
ATOM 1317 C C . VAL A 1 166 ? 5.580 14.620 0.176 1.00 84.44 166 VAL A C 1
ATOM 1319 O O . VAL A 1 166 ? 5.673 13.695 -0.624 1.00 84.44 166 VAL A O 1
ATOM 1322 N N . ASN A 1 167 ? 4.630 14.645 1.112 1.00 79.75 167 ASN A N 1
ATOM 1323 C CA . ASN A 1 167 ? 3.670 13.553 1.277 1.00 79.75 167 ASN A CA 1
ATOM 1324 C C . ASN A 1 167 ? 2.800 13.353 0.024 1.00 79.75 167 ASN A C 1
ATOM 1326 O O . ASN A 1 167 ? 2.523 12.215 -0.362 1.00 79.75 167 ASN A O 1
ATOM 1330 N N . SER A 1 168 ? 2.436 14.440 -0.665 1.00 82.56 168 SER A N 1
ATOM 1331 C CA . SER A 1 168 ? 1.650 14.388 -1.906 1.00 82.56 168 SER A CA 1
ATOM 1332 C C . SER A 1 168 ? 2.402 13.796 -3.099 1.00 82.56 168 SER A C 1
ATOM 1334 O O . SER A 1 168 ? 1.801 13.568 -4.138 1.00 82.56 168 SER A O 1
ATOM 1336 N N . GLN A 1 169 ? 3.705 13.565 -2.968 1.00 83.69 169 GLN A N 1
ATOM 1337 C CA . GLN A 1 169 ? 4.569 13.014 -4.012 1.00 83.69 169 GLN A CA 1
ATOM 1338 C C . GLN A 1 169 ? 5.389 11.836 -3.476 1.00 83.69 169 GLN A C 1
ATOM 1340 O O . GLN A 1 169 ? 6.379 11.449 -4.082 1.00 83.69 169 GLN A O 1
ATOM 1345 N N . LEU A 1 170 ? 4.990 11.262 -2.336 1.00 81.12 170 LEU A N 1
ATOM 1346 C CA . LEU A 1 170 ? 5.810 10.308 -1.601 1.00 81.12 170 LEU A CA 1
ATOM 1347 C C . LEU A 1 170 ? 6.111 9.057 -2.424 1.00 81.12 170 LEU A C 1
ATOM 1349 O O . LEU A 1 170 ? 7.243 8.611 -2.440 1.00 81.12 170 LEU A O 1
ATOM 1353 N N . PHE A 1 171 ? 5.118 8.510 -3.125 1.00 81.75 171 PHE A N 1
ATOM 1354 C CA . PHE A 1 171 ? 5.259 7.266 -3.893 1.00 81.75 171 PHE A CA 1
ATOM 1355 C C . PHE A 1 171 ? 5.888 7.433 -5.286 1.00 81.75 171 PHE A C 1
ATOM 1357 O O . PHE A 1 171 ? 5.678 6.577 -6.144 1.00 81.75 171 PHE A O 1
ATOM 1364 N N . SER A 1 172 ? 6.615 8.520 -5.544 1.00 87.75 172 SER A N 1
ATOM 1365 C CA . SER A 1 172 ? 7.298 8.694 -6.827 1.00 87.75 172 SER A CA 1
ATOM 1366 C C . SER A 1 172 ? 8.572 7.846 -6.930 1.00 87.75 172 SER A C 1
ATOM 1368 O O . SER A 1 172 ? 9.234 7.584 -5.928 1.00 87.75 172 SER A O 1
ATOM 1370 N N . LEU A 1 173 ? 8.916 7.434 -8.148 1.00 90.25 173 LEU A N 1
ATOM 1371 C CA . LEU A 1 173 ? 10.089 6.622 -8.495 1.00 90.25 173 LEU A CA 1
ATOM 1372 C C . LEU A 1 173 ? 10.679 7.062 -9.841 1.00 90.25 173 LEU A C 1
ATOM 1374 O O . LEU A 1 173 ? 10.048 7.809 -10.586 1.00 90.25 173 LEU A O 1
ATOM 1378 N N . CYS A 1 174 ? 11.883 6.587 -10.166 1.00 89.75 174 CYS A N 1
ATOM 1379 C CA . CYS A 1 174 ? 12.596 6.919 -11.405 1.00 89.75 174 CYS A CA 1
ATOM 1380 C C . CYS A 1 174 ? 12.698 8.437 -11.634 1.00 89.75 174 CYS A C 1
ATOM 1382 O O . CYS A 1 174 ? 12.320 8.949 -12.682 1.00 89.75 174 CYS A O 1
ATOM 1384 N N . HIS A 1 175 ? 13.180 9.158 -10.621 1.00 88.94 175 HIS A N 1
ATOM 1385 C CA . HIS A 1 175 ? 13.320 10.611 -10.674 1.00 88.94 175 HIS A CA 1
ATOM 1386 C C . HIS A 1 175 ? 14.262 11.072 -11.798 1.00 88.94 175 HIS A C 1
ATOM 1388 O O . HIS A 1 175 ? 15.402 10.613 -11.887 1.00 88.94 175 HIS A O 1
ATOM 1394 N N . ASP A 1 176 ? 13.798 12.049 -12.575 1.00 89.00 176 ASP A N 1
ATOM 1395 C CA . ASP A 1 176 ? 14.513 12.697 -13.674 1.00 89.00 176 ASP A CA 1
ATOM 1396 C C . ASP A 1 176 ? 14.845 14.144 -13.284 1.00 89.00 176 ASP A C 1
ATOM 1398 O O . ASP A 1 176 ? 13.958 14.990 -13.113 1.00 89.00 176 ASP A O 1
ATOM 1402 N N . PHE A 1 177 ? 16.126 14.446 -13.074 1.00 86.31 177 PHE A N 1
ATOM 1403 C CA . PHE A 1 177 ? 16.552 15.742 -12.540 1.00 86.31 177 PHE A CA 1
ATOM 1404 C C . PHE A 1 177 ? 16.460 16.863 -13.570 1.00 86.31 177 PHE A C 1
ATOM 1406 O O . PHE A 1 177 ? 16.113 17.991 -13.210 1.00 86.31 177 PHE A O 1
ATOM 1413 N N . THR A 1 178 ? 16.748 16.571 -14.837 1.00 86.19 178 THR A N 1
ATOM 1414 C CA . THR A 1 178 ? 16.618 17.534 -15.932 1.00 86.19 178 THR A CA 1
ATOM 1415 C C . THR A 1 178 ? 15.171 17.948 -16.142 1.00 86.19 178 THR A C 1
ATOM 1417 O O . THR A 1 178 ? 14.878 19.139 -16.279 1.00 86.19 178 THR A O 1
ATOM 1420 N N . SER A 1 179 ? 14.285 16.961 -16.231 1.00 86.62 179 SER A N 1
ATOM 1421 C CA . SER A 1 179 ? 12.871 17.145 -16.546 1.00 86.62 179 SER A CA 1
ATOM 1422 C C . SER A 1 179 ? 12.076 17.536 -15.306 1.00 86.62 179 SER A C 1
ATOM 1424 O O . SER A 1 179 ? 11.000 18.120 -15.425 1.00 86.62 179 SER A O 1
ATOM 1426 N N . ASN A 1 180 ? 12.664 17.313 -14.125 1.00 86.81 180 ASN A N 1
ATOM 1427 C CA . ASN A 1 180 ? 12.100 17.608 -12.816 1.00 86.81 180 ASN A CA 1
ATOM 1428 C C . ASN A 1 180 ? 10.803 16.835 -12.557 1.00 86.81 180 ASN A C 1
ATOM 1430 O O . ASN A 1 180 ? 9.848 17.348 -11.964 1.00 86.81 180 ASN A O 1
ATOM 1434 N N . ASP A 1 181 ? 10.799 15.591 -13.013 1.00 89.62 181 ASP A N 1
ATOM 1435 C CA . ASP A 1 181 ? 9.643 14.714 -13.059 1.00 89.62 181 ASP A CA 1
ATOM 1436 C C . ASP A 1 181 ? 9.986 13.351 -12.453 1.00 89.62 181 ASP A C 1
ATOM 1438 O O . ASP A 1 181 ? 11.149 13.064 -12.156 1.00 89.62 181 ASP A O 1
ATOM 1442 N N . ALA A 1 182 ? 8.971 12.541 -12.190 1.00 91.75 182 ALA A N 1
ATOM 1443 C CA . ALA A 1 182 ? 9.128 11.193 -11.663 1.00 91.75 182 ALA A CA 1
ATOM 1444 C C . ALA A 1 182 ? 7.857 10.394 -11.936 1.00 91.75 182 ALA A C 1
ATOM 1446 O O . ALA A 1 182 ? 6.768 10.959 -11.896 1.00 91.75 182 ALA A O 1
ATOM 1447 N N . LEU A 1 183 ? 8.003 9.086 -12.125 1.00 92.75 183 LEU A N 1
ATOM 1448 C CA . LEU A 1 183 ? 6.864 8.199 -12.312 1.00 92.75 183 LEU A CA 1
ATOM 1449 C C . LEU A 1 183 ? 6.118 7.995 -10.997 1.00 92.75 183 LEU A C 1
ATOM 1451 O O . LEU A 1 183 ? 6.716 7.819 -9.934 1.00 92.75 183 LEU A O 1
ATOM 1455 N N . GLU A 1 184 ? 4.799 7.921 -11.083 1.00 89.94 184 GLU A N 1
ATOM 1456 C CA . GLU A 1 184 ? 3.928 7.508 -9.992 1.00 89.94 184 GLU A CA 1
ATOM 1457 C C . GLU A 1 184 ? 3.295 6.123 -10.245 1.00 89.94 184 GLU A C 1
ATOM 1459 O O . GLU A 1 184 ? 3.133 5.689 -11.388 1.00 89.94 184 GLU A O 1
ATOM 1464 N N . PRO A 1 185 ? 2.855 5.401 -9.193 1.00 89.12 185 PRO A N 1
ATOM 1465 C CA . PRO A 1 185 ? 2.216 4.087 -9.325 1.00 89.12 185 PRO A CA 1
ATOM 1466 C C . PRO A 1 185 ? 1.064 4.030 -10.337 1.00 89.12 185 PRO A C 1
ATOM 1468 O O . PRO A 1 185 ? 0.896 3.043 -11.055 1.00 89.12 185 PRO A O 1
ATOM 1471 N N . HIS A 1 186 ? 0.255 5.090 -10.395 1.00 88.44 186 HIS A N 1
ATOM 1472 C CA . HIS A 1 186 ? -0.878 5.160 -11.312 1.00 88.44 186 HIS A CA 1
ATOM 1473 C C . HIS A 1 186 ? -0.434 5.298 -12.781 1.00 88.44 186 HIS A C 1
ATOM 1475 O O . HIS A 1 186 ? -1.136 4.827 -13.675 1.00 88.44 186 HIS A O 1
ATOM 1481 N N . GLU A 1 187 ? 0.746 5.869 -13.030 1.00 93.88 187 GLU A N 1
ATOM 1482 C CA . GLU A 1 187 ? 1.360 5.983 -14.355 1.00 93.88 187 GLU A CA 1
ATOM 1483 C C . GLU A 1 187 ? 2.011 4.664 -14.785 1.00 93.88 187 GLU A C 1
ATOM 1485 O O . GLU A 1 187 ? 1.882 4.265 -15.940 1.00 93.88 187 GLU A O 1
ATOM 1490 N N . LEU A 1 188 ? 2.613 3.905 -13.859 1.00 94.31 188 LEU A N 1
ATOM 1491 C CA . LEU A 1 188 ? 3.054 2.529 -14.144 1.00 94.31 188 LEU A CA 1
ATOM 1492 C C . LEU A 1 188 ? 1.889 1.638 -14.582 1.00 94.31 188 LEU A C 1
ATOM 1494 O O . LEU A 1 188 ? 2.008 0.843 -15.518 1.00 94.31 188 LEU A O 1
ATOM 1498 N N . ARG A 1 189 ? 0.733 1.808 -13.935 1.00 93.75 189 ARG A N 1
ATOM 1499 C CA . ARG A 1 189 ? -0.507 1.167 -14.364 1.00 93.75 189 ARG A CA 1
ATOM 1500 C C . ARG A 1 189 ? -0.916 1.628 -15.763 1.00 93.75 189 ARG A C 1
ATOM 1502 O O . ARG A 1 189 ? -1.242 0.779 -16.588 1.00 93.75 189 ARG A O 1
ATOM 1509 N N . GLU A 1 190 ? -0.884 2.930 -16.052 1.00 95.31 190 GLU A N 1
ATOM 1510 C CA . GLU A 1 190 ? -1.175 3.455 -17.396 1.00 95.31 190 GLU A CA 1
ATOM 1511 C C . GLU A 1 190 ? -0.272 2.822 -18.464 1.00 95.31 190 GLU A C 1
ATOM 1513 O O . GLU A 1 190 ? -0.771 2.426 -19.525 1.00 95.31 190 GLU A O 1
ATOM 1518 N N . ILE A 1 191 ? 1.025 2.671 -18.173 1.00 97.00 191 ILE A N 1
ATOM 1519 C CA . ILE A 1 191 ? 1.996 2.023 -19.058 1.00 97.00 191 ILE A CA 1
ATOM 1520 C C . ILE A 1 191 ? 1.543 0.597 -19.385 1.00 97.00 191 ILE A C 1
ATOM 1522 O O . ILE A 1 191 ? 1.335 0.270 -20.558 1.00 97.00 191 ILE A O 1
ATOM 1526 N N . LEU A 1 192 ? 1.337 -0.245 -18.369 1.00 97.12 192 LEU A N 1
ATOM 1527 C CA . LEU A 1 192 ? 0.985 -1.650 -18.585 1.00 97.12 192 LEU A CA 1
ATOM 1528 C C . LEU A 1 192 ? -0.408 -1.826 -19.198 1.00 97.12 192 LEU A C 1
ATOM 1530 O O . LEU A 1 192 ? -0.583 -2.662 -20.082 1.00 97.12 192 LEU A O 1
ATOM 1534 N N . GLU A 1 193 ? -1.395 -1.019 -18.801 1.00 96.56 193 GLU A N 1
ATOM 1535 C CA . GLU A 1 193 ? -2.724 -1.047 -19.418 1.00 96.56 193 GLU A CA 1
ATOM 1536 C C . GLU A 1 193 ? -2.671 -0.680 -20.898 1.00 96.56 193 GLU A C 1
ATOM 1538 O O . GLU A 1 193 ? -3.399 -1.249 -21.711 1.00 96.56 193 GLU A O 1
ATOM 1543 N N . THR A 1 194 ? -1.833 0.289 -21.263 1.00 97.50 194 THR A N 1
ATOM 1544 C CA . THR A 1 194 ? -1.672 0.701 -22.657 1.00 97.50 194 THR A CA 1
ATOM 1545 C C . THR A 1 194 ? -1.044 -0.412 -23.487 1.00 97.50 194 THR A C 1
ATOM 1547 O O . THR A 1 194 ? -1.558 -0.720 -24.560 1.00 97.50 194 THR A O 1
ATOM 1550 N N . LEU A 1 195 ? -0.010 -1.081 -22.970 1.00 97.06 195 LEU A N 1
ATOM 1551 C CA . LEU A 1 195 ? 0.580 -2.252 -23.625 1.00 97.06 195 LEU A CA 1
ATOM 1552 C C . LEU A 1 195 ? -0.440 -3.395 -23.757 1.00 97.06 195 LEU A C 1
ATOM 1554 O O . LEU A 1 195 ? -0.624 -3.939 -24.846 1.00 97.06 195 LEU A O 1
ATOM 1558 N N . GLN A 1 196 ? -1.185 -3.699 -22.692 1.00 95.38 196 GLN A N 1
ATOM 1559 C CA . GLN A 1 196 ? -2.200 -4.752 -22.710 1.00 95.38 196 GLN A CA 1
ATOM 1560 C C . GLN A 1 196 ? -3.328 -4.458 -23.715 1.00 95.38 196 GLN A C 1
ATOM 1562 O O . GLN A 1 196 ? -3.775 -5.370 -24.415 1.00 95.38 196 GLN A O 1
ATOM 1567 N N . ARG A 1 197 ? -3.765 -3.194 -23.844 1.00 95.81 197 ARG A N 1
ATOM 1568 C CA . ARG A 1 197 ? -4.741 -2.755 -24.868 1.00 95.81 197 ARG A CA 1
ATOM 1569 C C . ARG A 1 197 ? -4.234 -2.980 -26.291 1.00 95.81 197 ARG A C 1
ATOM 1571 O O . ARG A 1 197 ? -5.035 -3.315 -27.161 1.00 95.81 197 ARG A O 1
ATOM 1578 N N . ASP A 1 198 ? -2.929 -2.848 -26.506 1.00 94.94 198 ASP A N 1
ATOM 1579 C CA . ASP A 1 198 ? -2.272 -3.127 -27.786 1.00 94.94 198 ASP A CA 1
ATOM 1580 C C . ASP A 1 198 ? -2.054 -4.637 -28.030 1.00 94.94 198 ASP A C 1
ATOM 1582 O O . ASP A 1 198 ? -1.480 -5.031 -29.044 1.00 94.94 198 ASP A O 1
ATOM 1586 N N . GLY A 1 199 ? -2.527 -5.503 -27.123 1.00 93.44 199 GLY A N 1
ATOM 1587 C CA . GLY A 1 199 ? -2.349 -6.956 -27.192 1.00 93.44 199 GLY A CA 1
ATOM 1588 C C . GLY A 1 199 ? -0.958 -7.426 -26.760 1.00 93.44 199 GLY A C 1
ATOM 1589 O O . GLY A 1 199 ? -0.607 -8.583 -26.988 1.00 93.44 199 GLY A O 1
ATOM 1590 N N . LEU A 1 200 ? -0.170 -6.544 -26.143 1.00 94.19 200 LEU A N 1
ATOM 1591 C CA . LEU A 1 200 ? 1.183 -6.809 -25.675 1.00 94.19 200 LEU A CA 1
ATOM 1592 C C . LEU A 1 200 ? 1.132 -7.208 -24.194 1.00 94.19 200 LEU A C 1
ATOM 1594 O O . LEU A 1 200 ? 0.789 -6.403 -23.331 1.00 94.19 200 LEU A O 1
ATOM 1598 N N . ARG A 1 201 ? 1.447 -8.472 -23.896 1.00 94.06 201 ARG A N 1
ATOM 1599 C CA . ARG A 1 201 ? 1.430 -9.015 -22.529 1.00 94.06 201 ARG A CA 1
ATOM 1600 C C . ARG A 1 201 ? 2.815 -8.936 -21.893 1.00 94.06 201 ARG A C 1
ATOM 1602 O O . ARG A 1 201 ? 3.814 -9.192 -22.559 1.00 94.06 201 ARG A O 1
ATOM 1609 N N . VAL A 1 202 ? 2.844 -8.637 -20.600 1.00 96.94 202 VAL A N 1
ATOM 1610 C CA . VAL A 1 202 ? 4.052 -8.629 -19.772 1.00 96.94 202 VAL A CA 1
ATOM 1611 C C . VAL A 1 202 ? 3.968 -9.796 -18.790 1.00 96.94 202 VAL A C 1
ATOM 1613 O O . VAL A 1 202 ? 2.957 -9.958 -18.113 1.00 96.94 202 VAL A O 1
ATOM 1616 N N . ASP A 1 203 ? 4.998 -10.636 -18.720 1.00 97.38 203 ASP A N 1
ATOM 1617 C CA . ASP A 1 203 ? 5.034 -11.780 -17.800 1.00 97.38 203 ASP A CA 1
ATOM 1618 C C . ASP A 1 203 ? 5.734 -11.390 -16.486 1.00 97.38 203 ASP A C 1
ATOM 1620 O O . ASP A 1 203 ? 5.245 -11.710 -15.405 1.00 97.38 203 ASP A O 1
ATOM 1624 N N . LEU A 1 204 ? 6.842 -10.646 -16.552 1.00 97.81 204 LEU A N 1
ATOM 1625 C CA . LEU A 1 204 ? 7.530 -10.113 -15.372 1.00 97.81 204 LEU A CA 1
ATOM 1626 C C . LEU A 1 204 ? 7.621 -8.589 -15.430 1.00 97.81 204 LEU A C 1
ATOM 1628 O O . LEU A 1 204 ? 8.114 -8.037 -16.412 1.00 97.81 204 LEU A O 1
ATOM 1632 N N . PHE A 1 205 ? 7.230 -7.933 -14.341 1.00 97.81 205 PHE A N 1
ATOM 1633 C CA . PHE A 1 205 ? 7.492 -6.520 -14.106 1.00 97.81 205 PHE A CA 1
ATOM 1634 C C . PHE A 1 205 ? 8.469 -6.367 -12.933 1.00 97.81 205 PHE A C 1
ATOM 1636 O O . PHE A 1 205 ? 8.167 -6.753 -11.806 1.00 97.81 205 PHE A O 1
ATOM 1643 N N . GLY A 1 206 ? 9.672 -5.872 -13.200 1.00 96.50 206 GLY A N 1
ATOM 1644 C CA . GLY A 1 206 ? 10.728 -5.676 -12.215 1.00 96.50 206 GLY A CA 1
ATOM 1645 C C . GLY A 1 206 ? 10.923 -4.202 -11.883 1.00 96.50 206 GLY A C 1
ATOM 1646 O O . GLY A 1 206 ? 10.981 -3.368 -12.784 1.00 96.50 206 GLY A O 1
ATOM 1647 N N . LEU A 1 207 ? 11.043 -3.900 -10.596 1.00 95.12 207 LEU A N 1
ATOM 1648 C CA . LEU A 1 207 ? 11.393 -2.587 -10.073 1.00 95.12 207 LEU A CA 1
ATOM 1649 C C . LEU A 1 207 ? 12.672 -2.729 -9.251 1.00 95.12 207 LEU A C 1
ATOM 1651 O O . LEU A 1 207 ? 12.628 -3.075 -8.068 1.00 95.12 207 LEU A O 1
ATOM 1655 N N . ASP A 1 208 ? 13.802 -2.467 -9.894 1.00 94.25 208 ASP A N 1
ATOM 1656 C CA . ASP A 1 208 ? 15.096 -2.315 -9.240 1.00 94.25 208 ASP A CA 1
ATOM 1657 C C . ASP A 1 208 ? 15.212 -0.896 -8.674 1.00 94.25 208 ASP A C 1
ATOM 1659 O O . ASP A 1 208 ? 15.925 -0.029 -9.175 1.00 94.25 208 ASP A O 1
ATOM 1663 N N . VAL A 1 209 ? 14.361 -0.631 -7.683 1.00 88.06 209 VAL A N 1
ATOM 1664 C CA . VAL A 1 209 ? 14.279 0.637 -6.963 1.00 88.06 209 VAL A CA 1
ATOM 1665 C C . VAL A 1 209 ? 14.034 0.349 -5.481 1.00 88.06 209 VAL A C 1
ATOM 1667 O O . VAL A 1 209 ? 13.355 -0.620 -5.123 1.00 88.06 209 VAL A O 1
ATOM 1670 N N . GLY A 1 210 ? 14.550 1.208 -4.604 1.00 82.56 210 GLY A N 1
ATOM 1671 C CA . GLY A 1 210 ? 14.334 1.087 -3.161 1.00 82.56 210 GLY A CA 1
ATOM 1672 C C . GLY A 1 210 ? 12.877 1.339 -2.745 1.00 82.56 210 GLY A C 1
ATOM 1673 O O . GLY A 1 210 ? 12.241 2.290 -3.198 1.00 82.56 210 GLY A O 1
ATOM 1674 N N . GLY A 1 211 ? 12.354 0.508 -1.842 1.00 78.62 211 GLY A N 1
ATOM 1675 C CA . GLY A 1 211 ? 11.101 0.762 -1.128 1.00 78.62 211 GLY A CA 1
ATOM 1676 C C . GLY A 1 211 ? 9.826 0.648 -1.965 1.00 78.62 211 GLY A C 1
ATOM 1677 O O . GLY A 1 211 ? 8.855 1.312 -1.643 1.00 78.62 211 GLY A O 1
ATOM 1678 N N . ALA A 1 212 ? 9.787 -0.160 -3.026 1.00 85.00 212 ALA A N 1
ATOM 1679 C CA . ALA A 1 212 ? 8.611 -0.320 -3.891 1.00 85.00 212 ALA A CA 1
ATOM 1680 C C . ALA A 1 212 ? 7.738 -1.566 -3.604 1.00 85.00 212 ALA A C 1
ATOM 1682 O O . ALA A 1 212 ? 6.677 -1.718 -4.215 1.00 85.00 212 ALA A O 1
ATOM 1683 N N . ALA A 1 213 ? 8.113 -2.459 -2.677 1.00 86.06 213 ALA A N 1
ATOM 1684 C CA . ALA A 1 213 ? 7.350 -3.685 -2.376 1.00 86.06 213 ALA A CA 1
ATOM 1685 C C . ALA A 1 213 ? 6.162 -3.459 -1.414 1.00 86.06 213 ALA A C 1
ATOM 1687 O O . ALA A 1 213 ? 6.035 -4.095 -0.365 1.00 86.06 213 ALA A O 1
ATOM 1688 N N . PHE A 1 214 ? 5.263 -2.555 -1.798 1.00 86.31 214 PHE A N 1
ATOM 1689 C CA . PHE A 1 214 ? 4.006 -2.292 -1.100 1.00 86.31 214 PHE A CA 1
ATOM 1690 C C . PHE A 1 214 ? 2.850 -3.099 -1.703 1.00 86.31 214 PHE A C 1
ATOM 1692 O O . PHE A 1 214 ? 2.707 -3.178 -2.927 1.00 86.31 214 PHE A O 1
ATOM 1699 N N . ILE A 1 215 ? 1.968 -3.656 -0.864 1.00 86.81 215 ILE A N 1
ATOM 1700 C CA . ILE A 1 215 ? 0.778 -4.382 -1.351 1.00 86.81 215 ILE A CA 1
ATOM 1701 C C . ILE A 1 215 ? -0.140 -3.472 -2.177 1.00 86.81 215 ILE A C 1
ATOM 1703 O O . ILE A 1 215 ? -0.765 -3.912 -3.139 1.00 86.81 215 ILE A O 1
ATOM 1707 N N . GLU A 1 216 ? -0.201 -2.192 -1.827 1.00 84.50 216 GLU A N 1
ATOM 1708 C CA . GLU A 1 216 ? -1.013 -1.180 -2.497 1.00 84.50 216 GLU A CA 1
ATOM 1709 C C . GLU A 1 216 ? -0.480 -0.864 -3.887 1.00 84.50 216 GLU A C 1
ATOM 1711 O O . GLU A 1 216 ? -1.259 -0.656 -4.813 1.00 84.50 216 GLU A O 1
ATOM 1716 N N . PHE A 1 217 ? 0.843 -0.900 -4.023 1.00 85.81 217 PHE A N 1
ATOM 1717 C CA . PHE A 1 217 ? 1.542 -0.729 -5.284 1.00 85.81 217 PHE A CA 1
ATOM 1718 C C . PHE A 1 217 ? 1.319 -1.938 -6.193 1.00 85.81 217 PHE A C 1
ATOM 1720 O O . PHE A 1 217 ? 0.884 -1.796 -7.332 1.00 85.81 217 PHE A O 1
ATOM 1727 N N . ALA A 1 218 ? 1.497 -3.148 -5.656 1.00 91.44 218 ALA A N 1
ATOM 1728 C CA . ALA A 1 218 ? 1.212 -4.383 -6.380 1.00 91.44 218 ALA A CA 1
ATOM 1729 C C . ALA A 1 218 ? -0.257 -4.461 -6.832 1.00 91.44 218 ALA A C 1
ATOM 1731 O O . ALA A 1 218 ? -0.548 -4.920 -7.933 1.00 91.44 218 ALA A O 1
ATOM 1732 N N . TYR A 1 219 ? -1.193 -3.976 -6.010 1.00 91.81 219 TYR A N 1
ATOM 1733 C CA . TYR A 1 219 ? -2.619 -3.961 -6.330 1.00 91.81 219 TYR A CA 1
ATOM 1734 C C . TYR A 1 219 ? -2.960 -3.095 -7.559 1.00 91.81 219 TYR A C 1
ATOM 1736 O O . TYR A 1 219 ? -3.900 -3.429 -8.283 1.00 91.81 219 TYR A O 1
ATOM 1744 N N . GLU A 1 220 ? -2.209 -2.023 -7.845 1.00 90.75 220 GLU A N 1
ATOM 1745 C CA . GLU A 1 220 ? -2.391 -1.247 -9.086 1.00 90.75 220 GLU A CA 1
ATOM 1746 C C . GLU A 1 220 ? -2.083 -2.061 -10.343 1.00 90.75 220 GLU A C 1
ATOM 1748 O O . GLU A 1 220 ? -2.716 -1.861 -11.381 1.00 90.75 220 GLU A O 1
ATOM 1753 N N . LEU A 1 221 ? -1.137 -2.992 -10.230 1.00 93.81 221 LEU A N 1
ATOM 1754 C CA . LEU A 1 221 ? -0.597 -3.774 -11.338 1.00 93.81 221 LEU A CA 1
ATOM 1755 C C . LEU A 1 221 ? -1.268 -5.153 -11.478 1.00 93.81 221 LEU A C 1
ATOM 1757 O O . LEU A 1 221 ? -0.908 -5.929 -12.364 1.00 93.81 221 LEU A O 1
ATOM 1761 N N . GLU A 1 222 ? -2.238 -5.474 -10.614 1.00 93.38 222 GLU A N 1
ATOM 1762 C CA . GLU A 1 222 ? -2.969 -6.743 -10.660 1.00 93.38 222 GLU A CA 1
ATOM 1763 C C . GLU A 1 222 ? -3.609 -6.961 -12.041 1.00 93.38 222 GLU A C 1
ATOM 1765 O O . GLU A 1 222 ? -4.300 -6.082 -12.556 1.00 93.38 222 GLU A O 1
ATOM 1770 N N . ASP A 1 223 ? -3.417 -8.161 -12.601 1.00 92.12 223 ASP A N 1
ATOM 1771 C CA . ASP A 1 223 ? -3.918 -8.588 -13.919 1.00 92.12 223 ASP A CA 1
ATOM 1772 C C . ASP A 1 223 ? -3.284 -7.866 -15.131 1.00 92.12 223 ASP A C 1
ATOM 1774 O O . ASP A 1 223 ? -3.722 -8.050 -16.269 1.00 92.12 223 ASP A O 1
ATOM 1778 N N . LEU A 1 224 ? -2.232 -7.066 -14.908 1.00 94.88 224 LEU A N 1
ATOM 1779 C CA . LEU A 1 224 ? -1.466 -6.388 -15.964 1.00 94.88 224 LEU A CA 1
ATOM 1780 C C . LEU A 1 224 ? -0.109 -7.049 -16.252 1.00 94.88 224 LEU A C 1
ATOM 1782 O O . LEU A 1 224 ? 0.421 -6.910 -17.354 1.00 94.88 224 LEU A O 1
ATOM 1786 N N . ALA A 1 225 ? 0.424 -7.799 -15.287 1.00 95.31 225 ALA A N 1
ATOM 1787 C CA . ALA A 1 225 ? 1.576 -8.684 -15.438 1.00 95.31 225 ALA A CA 1
ATOM 1788 C C . ALA A 1 225 ? 1.382 -9.961 -14.601 1.00 95.31 225 ALA A C 1
ATOM 1790 O O . ALA A 1 225 ? 0.452 -10.024 -13.793 1.00 95.31 225 ALA A O 1
ATOM 1791 N N . ASP A 1 226 ? 2.239 -10.978 -14.760 1.00 94.44 226 ASP A N 1
ATOM 1792 C CA . ASP A 1 226 ? 2.090 -12.214 -13.976 1.00 94.44 226 ASP A CA 1
ATOM 1793 C C . ASP A 1 226 ? 2.737 -12.111 -12.588 1.00 94.44 226 ASP A C 1
ATOM 1795 O O . ASP A 1 226 ? 2.203 -12.648 -11.607 1.00 94.44 226 ASP A O 1
ATOM 1799 N N . ALA A 1 227 ? 3.867 -11.406 -12.495 1.00 95.56 227 ALA A N 1
ATOM 1800 C CA . ALA A 1 227 ? 4.596 -11.169 -11.254 1.00 95.56 227 ALA A CA 1
ATOM 1801 C C . ALA A 1 227 ? 5.248 -9.777 -11.211 1.00 95.56 227 ALA A C 1
ATOM 1803 O O . ALA A 1 227 ? 5.719 -9.270 -12.229 1.00 95.56 227 ALA A O 1
ATOM 1804 N N . LEU A 1 228 ? 5.311 -9.210 -10.005 1.00 96.31 228 LEU A N 1
ATOM 1805 C CA . LEU A 1 228 ? 6.113 -8.039 -9.650 1.00 96.31 228 LEU A CA 1
ATOM 1806 C C . LEU A 1 228 ? 7.338 -8.500 -8.856 1.00 96.31 228 LEU A C 1
ATOM 1808 O O . LEU A 1 228 ? 7.189 -9.338 -7.970 1.00 96.31 228 LEU A O 1
ATOM 1812 N N . VAL A 1 229 ? 8.516 -7.938 -9.109 1.00 95.81 229 VAL A N 1
ATOM 1813 C CA . VAL A 1 229 ? 9.679 -8.061 -8.213 1.00 95.81 229 VAL A CA 1
ATOM 1814 C C . VAL A 1 229 ? 10.106 -6.668 -7.782 1.00 95.81 229 VAL A C 1
ATOM 1816 O O . VAL A 1 229 ? 10.350 -5.825 -8.640 1.00 95.81 229 VAL A O 1
ATOM 1819 N N . ALA A 1 230 ? 10.168 -6.428 -6.475 1.00 92.62 230 ALA A N 1
ATOM 1820 C CA . ALA A 1 230 ? 10.505 -5.125 -5.909 1.00 92.62 230 ALA A CA 1
ATOM 1821 C C . ALA A 1 230 ? 11.179 -5.271 -4.538 1.00 92.62 230 ALA A C 1
ATOM 1823 O O . ALA A 1 230 ? 10.998 -6.283 -3.854 1.00 92.62 230 ALA A O 1
ATOM 1824 N N . ALA A 1 231 ? 11.917 -4.242 -4.123 1.00 86.19 231 ALA A N 1
ATOM 1825 C CA . ALA A 1 231 ? 12.517 -4.174 -2.795 1.00 86.19 231 ALA A CA 1
ATOM 1826 C C . ALA A 1 231 ? 11.555 -3.548 -1.766 1.00 86.19 231 ALA A C 1
ATOM 1828 O O . ALA A 1 231 ? 10.915 -2.539 -2.068 1.00 86.19 231 ALA A O 1
ATOM 1829 N N . PRO A 1 232 ? 11.431 -4.102 -0.550 1.00 75.88 232 PRO A N 1
ATOM 1830 C CA . PRO A 1 232 ? 10.569 -3.555 0.504 1.00 75.88 232 PRO A CA 1
ATOM 1831 C C . PRO A 1 232 ? 11.174 -2.351 1.225 1.00 75.88 232 PRO A C 1
ATOM 1833 O O . PRO A 1 232 ? 10.443 -1.545 1.800 1.00 75.88 232 PRO A O 1
ATOM 1836 N N . ALA A 1 233 ? 12.495 -2.213 1.166 1.00 73.75 233 ALA A N 1
ATOM 1837 C CA . ALA A 1 233 ? 13.261 -1.147 1.789 1.00 73.75 233 ALA A CA 1
ATOM 1838 C C . ALA A 1 233 ? 14.318 -0.608 0.812 1.00 73.75 233 ALA A C 1
ATOM 1840 O O . ALA A 1 233 ? 14.290 -0.907 -0.384 1.00 73.75 233 ALA A O 1
ATOM 1841 N N . VAL A 1 234 ? 15.228 0.222 1.322 1.00 71.31 234 VAL A N 1
ATOM 1842 C CA . VAL A 1 234 ? 16.369 0.740 0.559 1.00 71.31 234 VAL A CA 1
ATOM 1843 C C . VAL A 1 234 ? 17.258 -0.424 0.114 1.00 71.31 234 VAL A C 1
ATOM 1845 O O . VAL A 1 234 ? 17.555 -1.316 0.907 1.00 71.31 234 VAL A O 1
ATOM 1848 N N . MET A 1 235 ? 17.671 -0.396 -1.151 1.00 71.25 235 MET A N 1
ATOM 1849 C CA . MET A 1 235 ? 18.622 -1.338 -1.739 1.00 71.25 235 MET A CA 1
ATOM 1850 C C . MET A 1 235 ? 20.008 -0.692 -1.853 1.00 71.25 235 MET A C 1
ATOM 1852 O O . MET A 1 235 ? 20.096 0.537 -1.898 1.00 71.25 235 MET A O 1
ATOM 1856 N N . PRO A 1 236 ? 21.086 -1.493 -1.914 1.00 78.62 236 PRO A N 1
ATOM 1857 C CA . PRO A 1 236 ? 22.387 -1.024 -2.375 1.00 78.62 236 PRO A CA 1
ATOM 1858 C C . PRO A 1 236 ? 22.276 -0.330 -3.735 1.00 78.62 236 PRO A C 1
ATOM 1860 O O . PRO A 1 236 ? 21.502 -0.767 -4.586 1.00 78.62 236 PRO A O 1
ATOM 1863 N N . ASP A 1 237 ? 23.077 0.716 -3.943 1.00 80.06 237 ASP A N 1
ATOM 1864 C CA . ASP A 1 237 ? 23.036 1.500 -5.185 1.00 80.06 237 ASP A CA 1
ATOM 1865 C C . ASP A 1 237 ? 23.484 0.676 -6.410 1.00 80.06 237 ASP A C 1
ATOM 1867 O O . ASP A 1 237 ? 23.106 1.006 -7.527 1.00 80.06 237 ASP A O 1
ATOM 1871 N N . ASP A 1 238 ? 24.215 -0.428 -6.195 1.00 81.56 238 ASP A N 1
ATOM 1872 C CA . ASP A 1 238 ? 24.617 -1.414 -7.216 1.00 81.56 238 ASP A CA 1
ATOM 1873 C C . ASP A 1 238 ? 23.444 -2.235 -7.809 1.00 81.56 238 ASP A C 1
ATOM 1875 O O . ASP A 1 238 ? 23.669 -3.052 -8.698 1.00 81.56 238 ASP A O 1
ATOM 1879 N N . GLY A 1 239 ? 22.213 -2.084 -7.304 1.00 87.12 239 GLY A N 1
ATOM 1880 C CA . GLY A 1 239 ? 21.015 -2.667 -7.921 1.00 87.12 239 GLY A CA 1
ATOM 1881 C C . GLY A 1 239 ? 20.969 -4.202 -7.948 1.00 87.12 239 GLY A C 1
ATOM 1882 O O . GLY A 1 239 ? 21.337 -4.893 -6.993 1.00 87.12 239 GLY A O 1
ATOM 1883 N N . TRP A 1 240 ? 20.419 -4.779 -9.019 1.00 93.81 240 TRP A N 1
ATOM 1884 C CA . TRP A 1 240 ? 20.358 -6.234 -9.215 1.00 93.81 240 TRP A CA 1
ATOM 1885 C C . TRP A 1 240 ? 21.593 -6.767 -9.962 1.00 93.81 240 TRP A C 1
ATOM 1887 O O . TRP A 1 240 ? 22.037 -6.156 -10.925 1.00 93.81 240 TRP A O 1
ATOM 1897 N N . PRO A 1 241 ? 22.084 -7.989 -9.653 1.00 94.19 241 PRO A N 1
ATOM 1898 C CA . PRO A 1 241 ? 23.184 -8.618 -10.388 1.00 94.19 241 PRO A CA 1
ATOM 1899 C C . PRO A 1 241 ? 22.702 -9.143 -11.756 1.00 94.19 241 PRO A C 1
ATOM 1901 O O . PRO A 1 241 ? 22.459 -10.347 -11.941 1.00 94.19 241 PRO A O 1
ATOM 1904 N N . TYR A 1 242 ? 22.513 -8.235 -12.715 1.00 95.94 242 TYR A N 1
ATOM 1905 C CA . TYR A 1 242 ? 21.864 -8.493 -14.003 1.00 95.94 242 TYR A CA 1
ATOM 1906 C C . TYR A 1 242 ? 22.569 -9.574 -14.816 1.00 95.94 242 TYR A C 1
ATOM 1908 O O . TYR A 1 242 ? 21.914 -10.428 -15.422 1.00 95.94 242 TYR A O 1
ATOM 1916 N N . ASP A 1 243 ? 23.901 -9.585 -14.800 1.00 93.62 243 ASP A N 1
ATOM 1917 C CA . ASP A 1 243 ? 24.685 -10.550 -15.560 1.00 93.62 243 ASP A CA 1
ATOM 1918 C C . ASP A 1 243 ? 24.415 -11.996 -15.093 1.00 93.62 243 ASP A C 1
ATOM 1920 O O . ASP A 1 243 ? 24.253 -12.906 -15.913 1.00 93.62 243 ASP A O 1
ATOM 1924 N N . ARG A 1 244 ? 24.301 -12.211 -13.775 1.00 95.25 244 ARG A N 1
ATOM 1925 C CA . ARG A 1 244 ? 23.981 -13.510 -13.166 1.00 95.25 244 ARG A CA 1
ATOM 1926 C C . ARG A 1 244 ? 22.548 -13.910 -13.466 1.00 95.25 244 ARG A C 1
ATOM 1928 O O . ARG A 1 244 ? 22.318 -15.068 -13.808 1.00 95.25 244 ARG A O 1
ATOM 1935 N N . ILE A 1 245 ? 21.603 -12.975 -13.359 1.00 96.81 245 ILE A N 1
ATOM 1936 C CA . ILE A 1 245 ? 20.180 -13.229 -13.618 1.00 96.81 245 ILE A CA 1
ATOM 1937 C C . ILE A 1 245 ? 19.979 -13.708 -15.060 1.00 96.81 245 ILE A C 1
ATOM 1939 O O . ILE A 1 245 ? 19.367 -14.757 -15.272 1.00 96.81 245 ILE A O 1
ATOM 1943 N N . ILE A 1 246 ? 20.532 -12.988 -16.044 1.00 95.69 246 ILE A N 1
ATOM 1944 C CA . ILE A 1 246 ? 20.379 -13.324 -17.467 1.00 95.69 246 ILE A CA 1
ATOM 1945 C C . ILE A 1 246 ? 21.022 -14.686 -17.770 1.00 95.69 246 ILE A C 1
ATOM 1947 O O . ILE A 1 246 ? 20.376 -15.535 -18.385 1.00 95.69 246 ILE A O 1
ATOM 1951 N N . LYS A 1 247 ? 22.251 -14.940 -17.290 1.00 94.44 247 LYS A N 1
ATOM 1952 C CA . LYS A 1 247 ? 22.950 -16.227 -17.489 1.00 94.44 247 LYS A CA 1
ATOM 1953 C C . LYS A 1 247 ? 22.180 -17.402 -16.881 1.00 94.44 247 LYS A C 1
ATOM 1955 O O . LYS A 1 247 ? 21.938 -18.395 -17.560 1.00 94.44 247 LYS A O 1
ATOM 1960 N N . LEU A 1 248 ? 21.753 -17.278 -15.621 1.00 95.06 248 LEU A N 1
ATOM 1961 C CA . LEU A 1 248 ? 21.008 -18.332 -14.926 1.00 95.06 248 LEU A CA 1
ATOM 1962 C C . LEU A 1 248 ? 19.664 -18.626 -15.600 1.00 95.06 248 LEU A C 1
ATOM 1964 O O . LEU A 1 248 ? 19.229 -19.782 -15.625 1.00 95.06 248 LEU A O 1
ATOM 1968 N N . TRP A 1 249 ? 18.998 -17.601 -16.136 1.00 96.25 249 TRP A N 1
ATOM 1969 C CA . TRP A 1 249 ? 17.755 -17.789 -16.873 1.00 96.25 249 TRP A CA 1
ATOM 1970 C C . TRP A 1 249 ? 17.985 -18.444 -18.238 1.00 96.25 249 TRP A C 1
ATOM 1972 O O . TRP A 1 249 ? 17.273 -19.391 -18.571 1.00 96.25 249 TRP A O 1
ATOM 1982 N N . ASP A 1 250 ? 19.005 -18.029 -18.997 1.00 94.81 250 ASP A N 1
ATOM 1983 C CA . ASP A 1 250 ? 19.349 -18.669 -20.275 1.00 94.81 250 ASP A CA 1
ATOM 1984 C C . ASP A 1 250 ? 19.711 -20.150 -20.085 1.00 94.81 250 ASP A C 1
ATOM 1986 O O . ASP A 1 250 ? 19.203 -21.011 -20.806 1.00 94.81 250 ASP A O 1
ATOM 1990 N N . ASP A 1 251 ? 20.492 -20.481 -19.052 1.00 94.06 251 ASP A N 1
ATOM 1991 C CA . ASP A 1 251 ? 20.837 -21.865 -18.705 1.00 94.06 251 ASP A CA 1
ATOM 1992 C C . ASP A 1 251 ? 19.589 -22.714 -18.408 1.00 94.06 251 ASP A C 1
ATOM 1994 O O . ASP A 1 251 ? 19.464 -23.851 -18.887 1.00 94.06 251 ASP A O 1
ATOM 1998 N N . LYS A 1 252 ? 18.618 -22.152 -17.671 1.00 93.88 252 LYS A N 1
ATOM 1999 C CA . LYS A 1 252 ? 17.314 -22.790 -17.425 1.00 93.88 252 LYS A CA 1
ATOM 2000 C C . LYS A 1 252 ? 16.515 -22.983 -18.717 1.00 93.88 252 LYS A C 1
ATOM 2002 O O . LYS A 1 252 ? 15.914 -24.039 -18.896 1.00 93.88 252 LYS A O 1
ATOM 2007 N N . LEU A 1 253 ? 16.532 -22.016 -19.636 1.00 93.75 253 LEU A N 1
ATOM 2008 C CA . LEU A 1 253 ? 15.839 -22.111 -20.929 1.00 93.75 253 LEU A CA 1
ATOM 2009 C C . LEU A 1 253 ? 16.478 -23.132 -21.883 1.00 93.75 253 LEU A C 1
ATOM 2011 O O . LEU A 1 253 ? 15.767 -23.717 -22.711 1.00 93.75 253 LEU A O 1
ATOM 2015 N N . ARG A 1 254 ? 17.795 -23.355 -21.774 1.00 92.00 254 ARG A N 1
ATOM 2016 C CA . ARG A 1 254 ? 18.542 -24.385 -22.519 1.00 92.00 254 ARG A CA 1
ATOM 2017 C C . ARG A 1 254 ? 18.331 -25.783 -21.952 1.00 92.00 254 ARG A C 1
ATOM 2019 O O . ARG A 1 254 ? 18.285 -26.746 -22.714 1.00 92.00 254 ARG A O 1
ATOM 2026 N N . THR A 1 255 ? 18.202 -25.899 -20.631 1.00 91.56 255 THR A N 1
ATOM 2027 C CA . THR A 1 255 ? 18.074 -27.184 -19.925 1.00 91.56 255 THR A CA 1
ATOM 2028 C C . THR A 1 255 ? 16.814 -27.264 -19.050 1.00 91.56 255 THR A C 1
ATOM 2030 O O . THR A 1 255 ? 16.909 -27.509 -17.844 1.00 91.56 255 THR A O 1
ATOM 2033 N N . PRO A 1 256 ? 15.610 -27.093 -19.634 1.00 90.06 256 PRO A N 1
ATOM 2034 C CA . PRO A 1 256 ? 14.380 -27.044 -18.856 1.00 90.06 256 PRO A CA 1
ATOM 2035 C C . PRO A 1 256 ? 14.041 -28.415 -18.268 1.00 90.06 256 PRO A C 1
ATOM 2037 O O . PRO A 1 256 ? 14.091 -29.441 -18.957 1.00 90.06 256 PRO A O 1
ATOM 2040 N N . LYS A 1 257 ? 13.652 -28.454 -16.991 1.00 88.31 257 LYS A N 1
ATOM 2041 C CA . LYS A 1 257 ? 13.099 -29.669 -16.384 1.00 88.31 257 LYS A CA 1
ATOM 2042 C C . LYS A 1 257 ? 11.645 -29.844 -16.838 1.00 88.31 257 LYS A C 1
ATOM 2044 O O . LYS A 1 257 ? 10.948 -28.854 -17.031 1.00 88.31 257 LYS A O 1
ATOM 2049 N N . PRO A 1 258 ? 11.121 -31.082 -16.919 1.00 82.19 258 PRO A N 1
ATOM 2050 C CA . PRO A 1 258 ? 9.719 -31.318 -17.288 1.00 82.19 258 PRO A CA 1
ATOM 2051 C C . PRO A 1 258 ? 8.684 -30.622 -16.388 1.00 82.19 258 PRO A C 1
ATOM 2053 O O . PRO A 1 258 ? 7.536 -30.467 -16.788 1.00 82.19 258 PRO A O 1
ATOM 2056 N N . SER A 1 259 ? 9.071 -30.250 -15.166 1.00 80.50 259 SER A N 1
ATOM 2057 C CA . SER A 1 259 ? 8.238 -29.540 -14.192 1.00 80.50 259 SER A CA 1
ATOM 2058 C C . SER A 1 259 ? 8.379 -28.014 -14.237 1.00 80.50 259 SER A C 1
ATOM 2060 O O . SER A 1 259 ? 7.701 -27.345 -13.462 1.00 80.50 259 SER A O 1
ATOM 2062 N N . ASP A 1 260 ? 9.279 -27.464 -15.058 1.00 85.88 260 ASP A N 1
ATOM 2063 C CA . ASP A 1 260 ? 9.535 -26.024 -15.106 1.00 85.88 260 ASP A CA 1
ATOM 2064 C C . ASP A 1 260 ? 8.472 -25.319 -15.969 1.00 85.88 260 ASP A C 1
ATOM 2066 O O . ASP A 1 260 ? 8.357 -25.635 -17.155 1.00 85.88 260 ASP A O 1
ATOM 2070 N N . PRO A 1 261 ? 7.695 -24.366 -15.416 1.00 88.69 261 PRO A N 1
ATOM 2071 C CA . PRO A 1 261 ? 6.711 -23.614 -16.194 1.00 88.69 261 PRO A CA 1
ATOM 2072 C C . PRO A 1 261 ? 7.349 -22.588 -17.145 1.00 88.69 261 PRO A C 1
ATOM 2074 O O . PRO A 1 261 ? 6.710 -22.210 -18.125 1.00 88.69 261 PRO A O 1
ATOM 2077 N N . LEU A 1 262 ? 8.593 -22.155 -16.880 1.00 92.75 262 LEU A N 1
ATOM 2078 C CA . LEU A 1 262 ? 9.342 -21.160 -17.662 1.00 92.75 262 LEU A CA 1
ATOM 2079 C C . LEU A 1 262 ? 8.546 -19.864 -17.903 1.00 92.75 262 LEU A C 1
ATOM 2081 O O . LEU A 1 262 ? 8.607 -19.277 -18.984 1.00 92.75 262 LEU A O 1
ATOM 2085 N N . ASP A 1 263 ? 7.776 -19.446 -16.898 1.00 93.00 263 ASP A N 1
ATOM 2086 C CA . ASP A 1 263 ? 6.904 -18.273 -16.911 1.00 93.00 263 ASP A CA 1
ATOM 2087 C C . ASP A 1 263 ? 7.475 -17.115 -16.070 1.00 93.00 263 ASP A C 1
ATOM 2089 O O . ASP A 1 263 ? 8.533 -17.230 -15.440 1.00 93.00 263 ASP A O 1
ATOM 2093 N N . GLY A 1 264 ? 6.762 -15.982 -16.049 1.00 94.12 264 GLY A N 1
ATOM 2094 C CA . GLY A 1 264 ? 7.160 -14.795 -15.285 1.00 94.12 264 GLY A CA 1
ATOM 2095 C C . GLY A 1 264 ? 7.315 -15.056 -13.787 1.00 94.12 264 GLY A C 1
ATOM 2096 O O . GLY A 1 264 ? 8.194 -14.481 -13.150 1.00 94.12 264 GLY A O 1
ATOM 2097 N N . ARG A 1 265 ? 6.539 -15.985 -13.215 1.00 93.19 265 ARG A N 1
ATOM 2098 C CA . ARG A 1 265 ? 6.607 -16.329 -11.786 1.00 93.19 265 ARG A CA 1
ATOM 2099 C C . ARG A 1 265 ? 7.866 -17.119 -11.450 1.00 93.19 265 ARG A C 1
ATOM 2101 O O . ARG A 1 265 ? 8.452 -16.907 -10.384 1.00 93.19 265 ARG A O 1
ATOM 2108 N N . GLN A 1 266 ? 8.299 -18.015 -12.335 1.00 94.12 266 GLN A N 1
ATOM 2109 C CA . GLN A 1 266 ? 9.560 -18.729 -12.161 1.00 94.12 266 GLN A CA 1
ATOM 2110 C C . GLN A 1 266 ? 10.763 -17.804 -12.351 1.00 94.12 266 GLN A C 1
ATOM 2112 O O . GLN A 1 266 ? 11.705 -17.882 -11.553 1.00 94.12 266 GLN A O 1
ATOM 2117 N N . LEU A 1 267 ? 10.708 -16.890 -13.326 1.00 96.69 267 LEU A N 1
ATOM 2118 C CA . LEU A 1 267 ? 11.726 -15.851 -13.478 1.00 96.69 267 LEU A CA 1
ATOM 2119 C C . LEU A 1 267 ? 11.789 -14.965 -12.223 1.00 96.69 267 LEU A C 1
ATOM 2121 O O . LEU A 1 267 ? 12.871 -14.806 -11.668 1.00 96.69 267 LEU A O 1
ATOM 2125 N N . ALA A 1 268 ? 10.647 -14.509 -11.695 1.00 96.06 268 ALA A N 1
ATOM 2126 C CA . ALA A 1 268 ? 10.575 -13.707 -10.470 1.00 96.06 268 ALA A CA 1
ATOM 2127 C C . ALA A 1 268 ? 11.271 -14.381 -9.276 1.00 96.06 268 ALA A C 1
ATOM 2129 O O . ALA A 1 268 ? 12.114 -13.772 -8.623 1.00 96.06 268 ALA A O 1
ATOM 2130 N N . SER A 1 269 ? 10.983 -15.665 -9.023 1.00 92.75 269 SER A N 1
ATOM 2131 C CA . SER A 1 269 ? 11.659 -16.410 -7.947 1.00 92.75 269 SER A CA 1
ATOM 2132 C C . SER A 1 269 ? 13.165 -16.569 -8.191 1.00 92.75 269 SER A C 1
ATOM 2134 O O . SER A 1 269 ? 13.948 -16.523 -7.248 1.00 92.75 269 SER A O 1
ATOM 2136 N N . THR A 1 270 ? 13.585 -16.693 -9.457 1.00 94.44 270 THR A N 1
ATOM 2137 C CA . THR A 1 270 ? 15.007 -16.774 -9.826 1.00 94.44 270 THR A CA 1
ATOM 2138 C C . THR A 1 270 ? 15.718 -15.449 -9.551 1.00 94.44 270 THR A C 1
ATOM 2140 O O . THR A 1 270 ? 16.839 -15.468 -9.048 1.00 94.44 270 THR A O 1
ATOM 2143 N N . VAL A 1 271 ? 15.070 -14.312 -9.826 1.00 95.62 271 VAL A N 1
ATOM 2144 C CA . VAL A 1 271 ? 15.587 -12.977 -9.482 1.00 95.62 271 VAL A CA 1
ATOM 2145 C C . VAL A 1 271 ? 15.735 -12.847 -7.966 1.00 95.62 271 VAL A C 1
ATOM 2147 O O . VAL A 1 271 ? 16.842 -12.586 -7.502 1.00 95.62 271 VAL A O 1
ATOM 2150 N N . VAL A 1 272 ? 14.677 -13.143 -7.197 1.00 92.62 272 VAL A N 1
ATOM 2151 C CA . VAL A 1 272 ? 14.692 -13.116 -5.718 1.00 92.62 272 VAL A CA 1
ATOM 2152 C C . VAL A 1 272 ? 15.834 -13.945 -5.142 1.00 92.62 272 VAL A C 1
ATOM 2154 O O . VAL A 1 272 ? 16.632 -13.435 -4.359 1.00 92.62 272 VAL A O 1
ATOM 2157 N N . ASP A 1 273 ? 15.976 -15.195 -5.581 1.00 91.38 273 ASP A N 1
ATOM 2158 C CA . ASP A 1 273 ? 17.039 -16.075 -5.094 1.00 91.38 273 ASP A CA 1
ATOM 2159 C C . ASP A 1 273 ? 18.444 -15.604 -5.497 1.00 91.38 273 ASP A C 1
ATOM 2161 O O . ASP A 1 273 ? 19.418 -15.924 -4.816 1.00 91.38 273 ASP A O 1
ATOM 2165 N N . THR A 1 274 ? 18.583 -14.907 -6.627 1.00 93.19 274 THR A N 1
ATOM 2166 C CA . THR A 1 274 ? 19.887 -14.440 -7.122 1.00 93.19 274 THR A CA 1
ATOM 2167 C C . THR A 1 274 ? 20.328 -13.178 -6.392 1.00 93.19 274 THR A C 1
ATOM 2169 O O . THR A 1 274 ? 21.479 -13.112 -5.963 1.00 93.19 274 THR A O 1
ATOM 2172 N N . VAL A 1 275 ? 19.418 -12.221 -6.193 1.00 90.69 275 VAL A N 1
ATOM 2173 C CA . VAL A 1 275 ? 19.675 -10.990 -5.430 1.00 90.69 275 VAL A CA 1
ATOM 2174 C C . VAL A 1 275 ? 19.954 -11.324 -3.965 1.00 90.69 275 VAL A C 1
ATOM 2176 O O . VAL A 1 275 ? 20.962 -10.882 -3.425 1.00 90.69 275 VAL A O 1
ATOM 2179 N N . ALA A 1 276 ? 19.155 -12.196 -3.340 1.00 86.94 276 ALA A N 1
ATOM 2180 C CA . ALA A 1 276 ? 19.385 -12.614 -1.955 1.00 86.94 276 ALA A CA 1
ATOM 2181 C C . ALA A 1 276 ? 20.754 -13.288 -1.742 1.00 86.94 276 ALA A C 1
ATOM 2183 O O . ALA A 1 276 ? 21.371 -13.139 -0.694 1.00 86.94 276 ALA A O 1
ATOM 2184 N N . LYS A 1 277 ? 21.271 -14.003 -2.750 1.00 88.94 277 LYS A N 1
ATOM 2185 C CA . LYS A 1 277 ? 22.630 -14.572 -2.709 1.00 88.94 277 LYS A CA 1
ATOM 2186 C C . LYS A 1 277 ? 23.729 -13.547 -2.969 1.00 88.94 277 LYS A C 1
ATOM 2188 O O . LYS A 1 277 ? 24.868 -13.796 -2.579 1.00 88.94 277 LYS A O 1
ATOM 2193 N N . ALA A 1 278 ? 23.430 -12.470 -3.692 1.00 87.44 278 ALA A N 1
ATOM 2194 C CA . ALA A 1 278 ? 24.377 -11.389 -3.938 1.00 87.44 278 ALA A CA 1
ATOM 2195 C C . ALA A 1 278 ? 24.564 -10.511 -2.696 1.00 87.44 278 ALA A C 1
ATOM 2197 O O . ALA A 1 278 ? 25.689 -10.091 -2.448 1.00 87.44 278 ALA A O 1
ATOM 2198 N N . TYR A 1 279 ? 23.502 -10.351 -1.900 1.00 84.50 279 TYR A N 1
ATOM 2199 C CA . TYR A 1 279 ? 23.476 -9.543 -0.681 1.00 84.50 279 TYR A CA 1
ATOM 2200 C C . TYR A 1 279 ? 23.096 -10.377 0.559 1.00 84.50 279 TYR A C 1
ATOM 2202 O O . TYR A 1 279 ? 22.014 -10.196 1.120 1.00 84.50 279 TYR A O 1
ATOM 2210 N N . PRO A 1 280 ? 23.938 -11.336 0.995 1.00 79.06 280 PRO A N 1
ATOM 2211 C CA . PRO A 1 280 ? 23.629 -12.228 2.120 1.00 79.06 280 PRO A CA 1
ATOM 2212 C C . PRO A 1 280 ? 23.521 -11.513 3.478 1.00 79.06 280 PRO A C 1
ATOM 2214 O O . PRO A 1 280 ? 22.988 -12.077 4.432 1.00 79.06 280 PRO A O 1
ATOM 2217 N N . GLU A 1 281 ? 24.062 -10.302 3.595 1.00 74.00 281 GLU A N 1
ATOM 2218 C CA . GLU A 1 281 ? 23.936 -9.428 4.762 1.00 74.00 281 GLU A CA 1
ATOM 2219 C C . GLU A 1 281 ? 22.554 -8.776 4.888 1.00 74.00 281 GLU A C 1
ATOM 2221 O O . GLU A 1 281 ? 22.186 -8.344 5.982 1.00 74.00 281 GLU A O 1
ATOM 2226 N N . LEU A 1 282 ? 21.788 -8.727 3.795 1.00 69.19 282 LEU A N 1
ATOM 2227 C CA . LEU A 1 282 ? 20.443 -8.174 3.761 1.00 69.19 282 LEU A CA 1
ATOM 2228 C C . LEU A 1 282 ? 19.427 -9.265 4.095 1.00 69.19 282 LEU A C 1
ATOM 2230 O O . LEU A 1 282 ? 19.371 -10.307 3.442 1.00 69.19 282 LEU A O 1
ATOM 2234 N N . GLN A 1 283 ? 18.589 -9.024 5.104 1.00 64.88 283 GLN A N 1
ATOM 2235 C CA . GLN A 1 283 ? 17.401 -9.850 5.314 1.00 64.88 283 GLN A CA 1
ATOM 2236 C C . GLN A 1 283 ? 16.392 -9.512 4.211 1.00 64.88 283 GLN A C 1
ATOM 2238 O O . GLN A 1 283 ? 16.077 -8.346 4.029 1.00 64.88 283 GLN A O 1
ATOM 2243 N N . SER A 1 284 ? 15.950 -10.521 3.450 1.00 65.19 284 SER A N 1
ATOM 2244 C CA . SER A 1 284 ? 14.921 -10.401 2.398 1.00 65.19 284 SER A CA 1
ATOM 2245 C C . SER A 1 284 ? 15.047 -9.172 1.473 1.00 65.19 284 SER A C 1
ATOM 2247 O O . SER A 1 284 ? 14.076 -8.441 1.301 1.00 65.19 284 SER A O 1
ATOM 2249 N N . PRO A 1 285 ? 16.185 -8.963 0.778 1.00 70.00 285 PRO A N 1
ATOM 2250 C CA . PRO A 1 285 ? 16.439 -7.721 0.037 1.00 70.00 285 PRO A CA 1
ATOM 2251 C C . PRO A 1 285 ? 15.372 -7.396 -1.016 1.00 70.00 285 PRO A C 1
ATOM 2253 O O . PRO A 1 285 ? 15.126 -6.230 -1.312 1.00 70.00 285 PRO A O 1
ATOM 2256 N N . ILE A 1 286 ? 14.722 -8.421 -1.579 1.00 86.44 286 ILE A N 1
ATOM 2257 C CA . ILE A 1 286 ? 13.636 -8.259 -2.544 1.00 86.44 286 ILE A CA 1
ATOM 2258 C C . ILE A 1 286 ? 12.540 -9.311 -2.360 1.00 86.44 286 ILE A C 1
ATOM 2260 O O . ILE A 1 286 ? 12.784 -10.438 -1.916 1.00 86.44 286 ILE A O 1
ATOM 2264 N N . VAL A 1 287 ? 11.327 -8.954 -2.778 1.00 89.19 287 VAL A N 1
ATOM 2265 C CA . VAL A 1 287 ? 10.127 -9.792 -2.715 1.00 89.19 287 VAL A CA 1
ATOM 2266 C C . VAL A 1 287 ? 9.533 -9.934 -4.115 1.00 89.19 287 VAL A C 1
ATOM 2268 O O . VAL A 1 287 ? 9.437 -8.963 -4.867 1.00 89.19 287 VAL A O 1
ATOM 2271 N N . ALA A 1 288 ? 9.084 -11.142 -4.463 1.00 92.25 288 ALA A N 1
ATOM 2272 C CA . ALA A 1 288 ? 8.250 -11.365 -5.641 1.00 92.25 288 ALA A CA 1
ATOM 2273 C C . ALA A 1 288 ? 6.770 -11.409 -5.235 1.00 92.25 288 ALA A C 1
ATOM 2275 O O . ALA A 1 288 ? 6.399 -12.194 -4.367 1.00 92.25 288 ALA A O 1
ATOM 2276 N N . VAL A 1 289 ? 5.912 -10.615 -5.875 1.00 92.31 289 VAL A N 1
ATOM 2277 C CA . VAL A 1 289 ? 4.464 -10.544 -5.623 1.00 92.31 289 VAL A CA 1
ATOM 2278 C C . VAL A 1 289 ? 3.691 -11.098 -6.819 1.00 92.31 289 VAL A C 1
ATOM 2280 O O . VAL A 1 289 ? 4.010 -10.834 -7.976 1.00 92.31 289 VAL A O 1
ATOM 2283 N N . ASN A 1 290 ? 2.668 -11.901 -6.541 1.00 92.25 290 ASN A N 1
ATOM 2284 C CA . ASN A 1 290 ? 1.815 -12.528 -7.538 1.00 92.25 290 ASN A CA 1
ATOM 2285 C C . ASN A 1 290 ? 0.731 -11.548 -7.982 1.00 92.25 290 ASN A C 1
ATOM 2287 O O . ASN A 1 290 ? -0.152 -11.195 -7.197 1.00 92.25 290 ASN A O 1
ATOM 2291 N N . LEU A 1 291 ? 0.788 -11.153 -9.249 1.00 93.50 291 LEU A N 1
ATOM 2292 C CA . LEU A 1 291 ? -0.175 -10.243 -9.867 1.00 93.50 291 LEU A CA 1
ATOM 2293 C C . LEU A 1 291 ? -1.274 -10.989 -10.641 1.00 93.50 291 LEU A C 1
ATOM 2295 O O . LEU A 1 291 ? -2.245 -10.382 -11.090 1.00 93.50 291 LEU A O 1
ATOM 2299 N N . SER A 1 292 ? -1.148 -12.313 -10.765 1.00 89.38 292 SER A N 1
ATOM 2300 C CA . SER A 1 292 ? -2.060 -13.163 -11.528 1.00 89.38 292 SER A CA 1
ATOM 2301 C C . SER A 1 292 ? -3.287 -13.593 -10.720 1.00 89.38 292 SER A C 1
ATOM 2303 O O . SER A 1 292 ? -3.295 -13.605 -9.488 1.00 89.38 292 SER A O 1
ATOM 2305 N N . ASN A 1 293 ? -4.319 -14.076 -11.422 1.00 84.62 293 ASN A N 1
ATOM 2306 C CA . ASN A 1 293 ? -5.463 -14.795 -10.840 1.00 84.62 293 ASN A CA 1
ATOM 2307 C C . ASN A 1 293 ? -6.219 -14.027 -9.742 1.00 84.62 293 ASN A C 1
ATOM 2309 O O . ASN A 1 293 ? -6.792 -14.640 -8.831 1.00 84.62 293 ASN A O 1
ATOM 2313 N N . TYR A 1 294 ? -6.219 -12.697 -9.797 1.00 87.19 294 TYR A N 1
ATOM 2314 C CA . TYR A 1 294 ? -6.926 -11.840 -8.848 1.00 87.19 294 TYR A CA 1
ATOM 2315 C C . TYR A 1 294 ? -6.596 -12.149 -7.365 1.00 87.19 294 TYR A C 1
ATOM 2317 O O . TYR A 1 294 ? -7.491 -12.184 -6.504 1.00 87.19 294 TYR A O 1
ATOM 2325 N N . VAL A 1 295 ? -5.341 -12.513 -7.064 1.00 87.12 295 VAL A N 1
ATOM 2326 C CA . VAL A 1 295 ? -4.889 -12.857 -5.700 1.00 87.12 295 VAL A CA 1
ATOM 2327 C C . VAL A 1 295 ? -4.934 -11.627 -4.786 1.00 87.12 295 VAL A C 1
ATOM 2329 O O . VAL A 1 295 ? -5.456 -11.712 -3.673 1.00 87.12 295 VAL A O 1
ATOM 2332 N N . LEU A 1 296 ? -4.508 -10.460 -5.269 1.00 89.81 296 LEU A N 1
ATOM 2333 C CA . LEU A 1 296 ? -4.549 -9.194 -4.530 1.00 89.81 296 LEU A CA 1
ATOM 2334 C C . LEU A 1 296 ? -5.995 -8.716 -4.304 1.00 89.81 296 LEU A C 1
ATOM 2336 O O . LEU A 1 296 ? -6.342 -8.255 -3.221 1.00 89.81 296 LEU A O 1
ATOM 2340 N N . SER A 1 297 ? -6.894 -8.931 -5.261 1.00 89.12 297 SER A N 1
ATOM 2341 C CA . SER A 1 297 ? -8.338 -8.708 -5.140 1.00 89.12 297 SER A CA 1
ATOM 2342 C C . SER A 1 297 ? -9.014 -9.639 -4.130 1.00 89.12 297 SER A C 1
ATOM 2344 O O . SER A 1 297 ? -10.041 -9.283 -3.541 1.00 89.12 297 SER A O 1
ATOM 2346 N N . ARG A 1 298 ? -8.496 -10.854 -3.917 1.00 86.19 298 ARG A N 1
ATOM 2347 C CA . ARG A 1 298 ? -8.926 -11.726 -2.808 1.00 86.19 298 ARG A CA 1
ATOM 2348 C C . ARG A 1 298 ? -8.434 -11.181 -1.475 1.00 86.19 298 ARG A C 1
ATOM 2350 O O . ARG A 1 298 ? -9.270 -10.952 -0.603 1.00 86.19 298 ARG A O 1
ATOM 2357 N N . ALA A 1 299 ? -7.142 -10.878 -1.369 1.00 86.94 299 ALA A N 1
ATOM 2358 C CA . ALA A 1 299 ? -6.545 -10.271 -0.183 1.00 86.94 299 ALA A CA 1
ATOM 2359 C C . ALA A 1 299 ? -7.290 -8.992 0.242 1.00 86.94 299 ALA A C 1
ATOM 2361 O O . ALA A 1 299 ? -7.774 -8.901 1.371 1.00 86.94 299 ALA A O 1
ATOM 2362 N N . ALA A 1 300 ? -7.498 -8.058 -0.689 1.00 88.19 300 ALA A N 1
ATOM 2363 C CA . ALA A 1 300 ? -8.210 -6.804 -0.461 1.00 88.19 300 ALA A CA 1
ATOM 2364 C C . ALA A 1 300 ? -9.629 -7.023 0.083 1.00 88.19 300 ALA A C 1
ATOM 2366 O O . ALA A 1 300 ? -10.036 -6.342 1.018 1.00 88.19 300 ALA A O 1
ATOM 2367 N N . ARG A 1 301 ? -10.385 -8.006 -0.432 1.00 85.69 301 ARG A N 1
ATOM 2368 C CA . ARG A 1 301 ? -11.739 -8.310 0.072 1.00 85.69 301 ARG A CA 1
ATOM 2369 C C . ARG A 1 301 ? -11.741 -8.782 1.522 1.00 85.69 301 ARG A C 1
ATOM 2371 O O . ARG A 1 301 ? -12.645 -8.427 2.278 1.00 85.69 301 ARG A O 1
ATOM 2378 N N . VAL A 1 302 ? -10.772 -9.607 1.905 1.00 86.00 302 VAL A N 1
ATOM 2379 C CA . VAL A 1 302 ? -10.712 -10.164 3.262 1.00 86.00 302 VAL A CA 1
ATOM 2380 C C . VAL A 1 302 ? -10.224 -9.106 4.248 1.00 86.00 302 VAL A C 1
ATOM 2382 O O . VAL A 1 302 ? -10.802 -8.974 5.328 1.00 86.00 302 VAL A O 1
ATOM 2385 N N . LEU A 1 303 ? -9.245 -8.291 3.844 1.00 87.62 303 LEU A N 1
ATOM 2386 C CA . LEU A 1 303 ? -8.802 -7.114 4.592 1.00 87.62 303 LEU A CA 1
ATOM 2387 C C . LEU A 1 303 ? -9.935 -6.102 4.774 1.00 87.62 303 LEU A C 1
ATOM 2389 O O . LEU A 1 303 ? -10.135 -5.612 5.881 1.00 87.62 303 LEU A O 1
ATOM 2393 N N . ASP A 1 304 ? -10.720 -5.841 3.730 1.00 83.94 304 ASP A N 1
ATOM 2394 C CA . ASP A 1 304 ? -11.851 -4.917 3.791 1.00 83.94 304 ASP A CA 1
ATOM 2395 C C . ASP A 1 304 ? -12.959 -5.433 4.716 1.00 83.94 304 ASP A C 1
ATOM 2397 O O . ASP A 1 304 ? -13.455 -4.720 5.589 1.00 83.94 304 ASP A O 1
ATOM 2401 N N . THR A 1 305 ? -13.281 -6.724 4.605 1.00 82.69 305 THR A N 1
ATOM 2402 C CA . THR A 1 305 ? -14.238 -7.388 5.499 1.00 82.69 305 THR A CA 1
ATOM 2403 C C . THR A 1 305 ? -13.789 -7.290 6.957 1.00 82.69 305 THR A C 1
ATOM 2405 O O . THR A 1 305 ? -14.601 -6.999 7.838 1.00 82.69 305 THR A O 1
ATOM 2408 N N . LEU A 1 306 ? -12.498 -7.513 7.224 1.00 84.44 306 LEU A N 1
ATOM 2409 C CA . LEU A 1 306 ? -11.920 -7.354 8.554 1.00 84.44 306 LEU A CA 1
ATOM 2410 C C . LEU A 1 306 ? -11.997 -5.894 9.020 1.00 84.44 306 LEU A C 1
ATOM 2412 O O . LEU A 1 306 ? -12.441 -5.650 10.140 1.00 84.44 306 LEU A O 1
ATOM 2416 N N . ALA A 1 307 ? -11.631 -4.930 8.172 1.00 80.69 307 ALA A N 1
ATOM 2417 C CA . ALA A 1 307 ? -11.663 -3.505 8.495 1.00 80.69 307 ALA A CA 1
ATOM 2418 C C . ALA A 1 307 ? -13.074 -3.038 8.869 1.00 80.69 307 ALA A C 1
ATOM 2420 O O . ALA A 1 307 ? -13.270 -2.433 9.923 1.00 80.69 307 ALA A O 1
ATOM 2421 N N . LEU A 1 308 ? -14.074 -3.391 8.059 1.00 75.62 308 LEU A N 1
ATOM 2422 C CA . LEU A 1 308 ? -15.481 -3.091 8.321 1.00 75.62 308 LEU A CA 1
ATOM 2423 C C . LEU A 1 308 ? -15.985 -3.772 9.594 1.00 75.62 308 LEU A C 1
ATOM 2425 O O . LEU A 1 308 ? -16.723 -3.162 10.369 1.00 75.62 308 LEU A O 1
ATOM 2429 N N . ALA A 1 309 ? -15.577 -5.017 9.850 1.00 75.38 309 ALA A N 1
ATOM 2430 C CA . ALA A 1 309 ? -15.938 -5.714 11.077 1.00 75.38 309 ALA A CA 1
ATOM 2431 C C . ALA A 1 309 ? -15.319 -5.046 12.315 1.00 75.38 309 ALA A C 1
ATOM 2433 O O . ALA A 1 309 ? -16.006 -4.895 13.326 1.00 75.38 309 ALA A O 1
ATOM 2434 N N . LEU A 1 310 ? -14.062 -4.605 12.249 1.00 77.12 310 LEU A N 1
ATOM 2435 C CA . LEU A 1 310 ? -13.415 -3.861 13.332 1.00 77.12 310 LEU A CA 1
ATOM 2436 C C . LEU A 1 310 ? -14.112 -2.513 13.556 1.00 77.12 310 LEU A C 1
ATOM 2438 O O . LEU A 1 310 ? -14.521 -2.235 14.682 1.00 77.12 310 LEU A O 1
ATOM 2442 N N . LEU A 1 311 ? -14.353 -1.743 12.486 1.00 70.38 311 LEU A N 1
ATOM 2443 C CA . LEU A 1 311 ? -15.093 -0.473 12.513 1.00 70.38 311 LEU A CA 1
ATOM 2444 C C . LEU A 1 311 ? -16.482 -0.627 13.148 1.00 70.38 311 LEU A C 1
ATOM 2446 O O . LEU A 1 311 ? -16.865 0.151 14.022 1.00 70.38 311 LEU A O 1
ATOM 2450 N N . TYR A 1 312 ? -17.231 -1.659 12.754 1.00 70.06 312 TYR A N 1
ATOM 2451 C CA . TYR A 1 312 ? -18.576 -1.921 13.272 1.00 70.06 312 TYR A CA 1
ATOM 2452 C C . TYR A 1 312 ? -18.588 -2.191 14.782 1.00 70.06 312 TYR A C 1
ATOM 2454 O O . TYR A 1 312 ? -19.578 -1.897 15.457 1.00 70.06 312 TYR A O 1
ATOM 2462 N N . ASN A 1 313 ? -17.503 -2.755 15.319 1.00 69.38 313 ASN A N 1
ATOM 2463 C CA . ASN A 1 313 ? -17.412 -3.186 16.710 1.00 69.38 313 ASN A CA 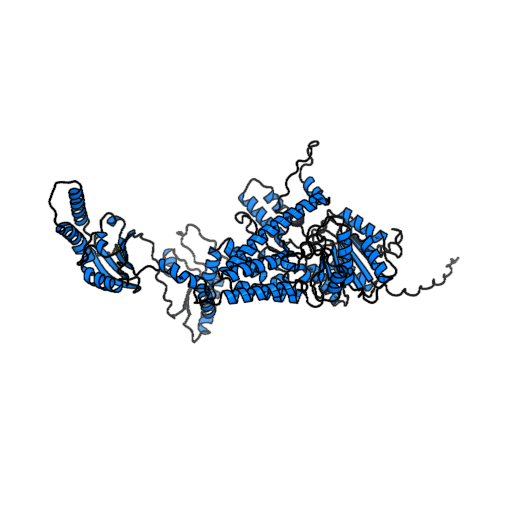1
ATOM 2464 C C . ASN A 1 313 ? -16.518 -2.285 17.585 1.00 69.38 313 ASN A C 1
ATOM 2466 O O . ASN A 1 313 ? -16.202 -2.666 18.710 1.00 69.38 313 ASN A O 1
ATOM 2470 N N . LEU A 1 314 ? -16.173 -1.074 17.132 1.00 66.31 314 LEU A N 1
ATOM 2471 C CA . LEU A 1 314 ? -15.375 -0.106 17.906 1.00 66.31 314 LEU A CA 1
ATOM 2472 C C . LEU A 1 314 ? -15.992 0.296 19.255 1.00 66.31 314 LEU A C 1
ATOM 2474 O O . LEU A 1 314 ? -15.282 0.756 20.143 1.00 66.31 314 LEU A O 1
ATOM 2478 N N . GLY A 1 315 ? -17.307 0.121 19.422 1.00 55.91 315 GLY A N 1
ATOM 2479 C CA . GLY A 1 315 ? -17.992 0.343 20.699 1.00 55.91 315 GLY A CA 1
ATOM 2480 C C . GLY A 1 315 ? -17.690 -0.711 21.774 1.00 55.91 315 GLY A C 1
ATOM 2481 O O . GLY A 1 315 ? -18.141 -0.551 22.907 1.00 55.91 315 GLY A O 1
ATOM 2482 N N . ASP A 1 316 ? -16.968 -1.787 21.439 1.00 66.88 316 ASP A N 1
ATOM 2483 C CA . ASP A 1 316 ? -16.505 -2.797 22.391 1.00 66.88 316 ASP A CA 1
ATOM 2484 C C . ASP A 1 316 ? -15.090 -2.471 22.895 1.00 66.88 316 ASP A C 1
ATOM 2486 O O . ASP A 1 316 ? -14.150 -2.335 22.114 1.00 66.88 316 ASP A O 1
ATOM 2490 N N . TRP A 1 317 ? -14.919 -2.381 24.211 1.00 67.00 317 TRP A N 1
ATOM 2491 C CA . TRP A 1 317 ? -13.676 -1.970 24.852 1.00 67.00 317 TRP A CA 1
ATOM 2492 C C . TRP A 1 317 ? -12.578 -3.002 24.642 1.00 67.00 317 TRP A C 1
ATOM 2494 O O . TRP A 1 317 ? -11.430 -2.628 24.450 1.00 67.00 317 TRP A O 1
ATOM 2504 N N . HIS A 1 318 ? -12.921 -4.290 24.615 1.00 77.75 318 HIS A N 1
ATOM 2505 C CA . HIS A 1 318 ? -11.953 -5.349 24.341 1.00 77.75 318 HIS A CA 1
ATOM 2506 C C . HIS A 1 318 ? -11.365 -5.191 22.940 1.00 77.75 318 HIS A C 1
ATOM 2508 O O . HIS A 1 318 ? -10.160 -5.305 22.749 1.00 77.75 318 HIS A O 1
ATOM 2514 N N . ILE A 1 319 ? -12.216 -4.865 21.969 1.00 75.56 319 ILE A N 1
ATOM 2515 C CA . ILE A 1 319 ? -11.811 -4.653 20.580 1.00 75.56 319 ILE A CA 1
ATOM 2516 C C . ILE A 1 319 ? -10.979 -3.372 20.486 1.00 75.56 319 ILE A C 1
ATOM 2518 O O . ILE A 1 319 ? -9.886 -3.396 19.925 1.00 75.56 319 ILE A O 1
ATOM 2522 N N . LEU A 1 320 ? -11.437 -2.285 21.110 1.00 68.94 320 LEU A N 1
ATOM 2523 C CA . LEU A 1 320 ? -10.707 -1.021 21.179 1.00 68.94 320 LEU A CA 1
ATOM 2524 C C . LEU A 1 320 ? -9.315 -1.175 21.811 1.00 68.94 320 LEU A C 1
ATOM 2526 O O . LEU A 1 320 ? -8.330 -0.667 21.278 1.00 68.94 320 LEU A O 1
ATOM 2530 N N . GLU A 1 321 ? -9.220 -1.902 22.922 1.00 76.00 321 GLU A N 1
ATOM 2531 C CA . GLU A 1 321 ? -7.961 -2.202 23.599 1.00 76.00 321 GLU A CA 1
ATOM 2532 C C . GLU A 1 321 ? -7.066 -3.079 22.720 1.00 76.00 321 GLU A C 1
ATOM 2534 O O . GLU A 1 321 ? -5.860 -2.833 22.646 1.00 76.00 321 GLU A O 1
ATOM 2539 N N . SER A 1 322 ? -7.633 -4.051 21.992 1.00 80.81 322 SER A N 1
ATOM 2540 C CA . SER A 1 322 ? -6.859 -4.849 21.041 1.00 80.81 322 SER A CA 1
ATOM 2541 C C . SER A 1 322 ? -6.235 -4.001 19.942 1.00 80.81 322 SER A C 1
ATOM 2543 O O . SER A 1 322 ? -5.061 -4.162 19.601 1.00 80.81 322 SER A O 1
ATOM 2545 N N . LEU A 1 323 ? -7.002 -3.056 19.417 1.00 76.69 323 LEU A N 1
ATOM 2546 C CA . LEU A 1 323 ? -6.574 -2.150 18.360 1.00 76.69 323 LEU A CA 1
ATOM 2547 C C . LEU A 1 323 ? -5.530 -1.148 18.876 1.00 76.69 323 LEU A C 1
ATOM 2549 O O . LEU A 1 323 ? -4.502 -0.946 18.236 1.00 76.69 323 LEU A O 1
ATOM 2553 N N . SER A 1 324 ? -5.723 -0.610 20.083 1.00 71.88 324 SER A N 1
ATOM 2554 C CA . SER A 1 324 ? -4.756 0.256 20.773 1.00 71.88 324 SER A CA 1
ATOM 2555 C C . SER A 1 324 ? -3.418 -0.451 21.030 1.00 71.88 324 SER A C 1
ATOM 2557 O O . SER A 1 324 ? -2.352 0.106 20.759 1.00 71.88 324 SER A O 1
ATOM 2559 N N . GLN A 1 325 ? -3.445 -1.700 21.508 1.00 75.62 325 GLN A N 1
ATOM 2560 C CA . GLN A 1 325 ? -2.236 -2.506 21.714 1.00 75.62 325 GLN A CA 1
ATOM 2561 C C . GLN A 1 325 ? -1.533 -2.830 20.397 1.00 75.62 325 GLN A C 1
ATOM 2563 O O . GLN A 1 325 ? -0.309 -2.714 20.319 1.00 75.62 325 GLN A O 1
ATOM 2568 N N . THR A 1 326 ? -2.300 -3.195 19.367 1.00 76.88 326 THR A N 1
ATOM 2569 C CA . THR A 1 326 ? -1.775 -3.442 18.019 1.00 76.88 326 THR A CA 1
ATOM 2570 C C . THR A 1 326 ? -1.065 -2.198 17.509 1.00 76.88 326 THR A C 1
ATOM 2572 O O . THR A 1 326 ? 0.100 -2.276 17.136 1.00 76.88 326 THR A O 1
ATOM 2575 N N . ASN A 1 327 ? -1.695 -1.029 17.621 1.00 72.38 327 ASN A N 1
ATOM 2576 C CA . ASN A 1 327 ? -1.112 0.231 17.187 1.00 72.38 327 ASN A CA 1
ATOM 2577 C C . ASN A 1 327 ? 0.181 0.602 17.940 1.00 72.38 327 ASN A C 1
ATOM 2579 O O . ASN A 1 327 ? 1.186 0.961 17.332 1.00 72.38 327 ASN A O 1
ATOM 2583 N N . LYS A 1 328 ? 0.216 0.435 19.269 1.00 71.19 328 LYS A N 1
ATOM 2584 C CA . LYS A 1 328 ? 1.451 0.624 20.060 1.00 71.19 328 LYS A CA 1
ATOM 2585 C C . LYS A 1 328 ? 2.572 -0.322 19.627 1.00 71.19 328 LYS A C 1
ATOM 2587 O O . LYS A 1 328 ? 3.749 0.023 19.729 1.00 71.19 328 LYS A O 1
ATOM 2592 N N . SER A 1 329 ? 2.237 -1.535 19.192 1.00 71.50 329 SER A N 1
ATOM 2593 C CA . SER A 1 329 ? 3.206 -2.445 18.582 1.00 71.50 329 SER A CA 1
ATOM 2594 C C . SER A 1 329 ? 3.649 -1.948 17.206 1.00 71.50 329 SER A C 1
ATOM 2596 O O . SER A 1 329 ? 4.848 -1.941 16.967 1.00 71.50 329 SER A O 1
ATOM 2598 N N . CYS A 1 330 ? 2.745 -1.432 16.369 1.00 69.25 330 CYS A N 1
ATOM 2599 C CA . CYS A 1 330 ? 3.073 -0.861 15.053 1.00 69.25 330 CYS A CA 1
ATOM 2600 C C . CYS A 1 330 ? 4.086 0.274 15.153 1.00 69.25 330 CYS A C 1
ATOM 2602 O O . CYS A 1 330 ? 5.116 0.226 14.498 1.00 69.25 330 CYS A O 1
ATOM 2604 N N . VAL A 1 331 ? 3.859 1.241 16.045 1.00 65.50 331 VAL A N 1
ATOM 2605 C CA . VAL A 1 331 ? 4.790 2.365 16.248 1.00 65.50 331 VAL A CA 1
ATOM 2606 C C . VAL A 1 331 ? 6.182 1.876 16.668 1.00 65.50 331 VAL A C 1
ATOM 2608 O O . VAL A 1 331 ? 7.194 2.467 16.299 1.00 65.50 331 VAL A O 1
ATOM 2611 N N . ARG A 1 332 ? 6.263 0.786 17.443 1.00 68.19 332 ARG A N 1
ATOM 2612 C CA . ARG A 1 332 ? 7.552 0.172 17.802 1.00 68.19 332 ARG A CA 1
ATOM 2613 C C . ARG A 1 332 ? 8.203 -0.534 16.614 1.00 68.19 332 ARG A C 1
ATOM 2615 O O . ARG A 1 332 ? 9.417 -0.448 16.483 1.00 68.19 332 ARG A O 1
ATOM 2622 N N . LEU A 1 333 ? 7.412 -1.206 15.779 1.00 65.31 333 LEU A N 1
ATOM 2623 C CA . LEU A 1 333 ? 7.880 -1.881 14.568 1.00 65.31 333 LEU A CA 1
ATOM 2624 C C . LEU A 1 333 ? 8.396 -0.875 13.533 1.00 65.31 333 LEU A C 1
ATOM 2626 O O . LEU A 1 333 ? 9.511 -1.046 13.064 1.00 65.31 333 LEU A O 1
ATOM 2630 N N . GLN A 1 334 ? 7.676 0.227 13.295 1.00 64.62 334 GLN A N 1
ATOM 2631 C CA . GLN A 1 334 ? 8.127 1.333 12.437 1.00 64.62 334 GLN A CA 1
ATOM 2632 C C . GLN A 1 334 ? 9.470 1.900 12.907 1.00 64.62 334 GLN A C 1
ATOM 2634 O O . GLN A 1 334 ? 10.394 2.049 12.120 1.00 64.62 334 GLN A O 1
ATOM 2639 N N . LYS A 1 335 ? 9.620 2.158 14.214 1.00 65.19 335 LYS A N 1
ATOM 2640 C CA . LYS A 1 335 ? 10.889 2.652 14.779 1.00 65.19 335 LYS A CA 1
ATOM 2641 C C . LYS A 1 335 ? 12.037 1.656 14.648 1.00 65.19 335 LYS A C 1
ATOM 2643 O O . LYS A 1 335 ? 13.179 2.076 14.499 1.00 65.19 335 LYS A O 1
ATOM 2648 N N . ARG A 1 336 ? 11.748 0.359 14.766 1.00 63.88 336 ARG A N 1
ATOM 2649 C CA . ARG A 1 336 ? 12.745 -0.697 14.592 1.00 63.88 336 ARG A CA 1
ATOM 2650 C C . ARG A 1 336 ? 13.166 -0.803 13.129 1.00 63.88 336 ARG A C 1
ATOM 2652 O O . ARG A 1 336 ? 14.350 -0.696 12.871 1.00 63.88 336 ARG A O 1
ATOM 2659 N N . SER A 1 337 ? 12.210 -0.907 12.208 1.00 60.75 337 SER A N 1
ATOM 2660 C CA . SER A 1 337 ? 12.467 -0.935 10.764 1.00 60.75 337 SER A CA 1
ATOM 2661 C C . SER A 1 337 ? 13.260 0.294 10.313 1.00 60.75 337 SER A C 1
ATOM 2663 O O . SER A 1 337 ? 14.249 0.161 9.606 1.00 60.75 337 SER A O 1
ATOM 2665 N N . ALA A 1 338 ? 12.919 1.480 10.828 1.00 61.09 338 ALA A N 1
ATOM 2666 C CA . ALA A 1 338 ? 13.675 2.696 10.558 1.00 61.09 338 ALA A CA 1
ATOM 2667 C C . ALA A 1 338 ? 15.131 2.626 11.064 1.00 61.09 338 ALA A C 1
ATOM 2669 O O . ALA A 1 338 ? 16.059 3.087 10.403 1.00 61.09 338 ALA A O 1
ATOM 2670 N N . LYS A 1 339 ? 15.346 2.038 12.244 1.00 61.84 339 LYS A N 1
ATOM 2671 C CA . LYS A 1 339 ? 16.690 1.836 12.789 1.00 61.84 339 LYS A CA 1
ATOM 2672 C C . LYS A 1 339 ? 17.482 0.823 11.962 1.00 61.84 339 LYS A C 1
ATOM 2674 O O . LYS A 1 339 ? 18.636 1.089 11.650 1.00 61.84 339 LYS A O 1
ATOM 2679 N N . ASP A 1 340 ? 16.856 -0.294 11.611 1.00 60.50 340 ASP A N 1
ATOM 2680 C CA . ASP A 1 340 ? 17.473 -1.371 10.842 1.00 60.50 340 ASP A CA 1
ATOM 2681 C C . ASP A 1 340 ? 17.858 -0.857 9.440 1.00 60.50 340 ASP A C 1
ATOM 2683 O O . ASP A 1 340 ? 18.986 -1.063 9.011 1.00 60.50 340 ASP A O 1
ATOM 2687 N N . ALA A 1 341 ? 17.002 -0.058 8.789 1.00 59.53 341 ALA A N 1
ATOM 2688 C CA . ALA A 1 341 ? 17.312 0.611 7.523 1.00 59.53 341 ALA A CA 1
ATOM 2689 C C . ALA A 1 341 ? 18.473 1.618 7.637 1.00 59.53 341 ALA A C 1
ATOM 2691 O O . ALA A 1 341 ? 19.326 1.681 6.757 1.00 59.53 341 ALA A O 1
ATOM 2692 N N . ALA A 1 342 ? 18.552 2.388 8.728 1.00 60.28 342 ALA A N 1
ATOM 2693 C CA . ALA A 1 342 ? 19.668 3.310 8.950 1.00 60.28 342 ALA A CA 1
ATOM 2694 C C . ALA A 1 342 ? 20.996 2.573 9.212 1.00 60.28 342 ALA A C 1
ATOM 2696 O O . ALA A 1 342 ? 22.046 2.996 8.732 1.00 60.28 342 ALA A O 1
ATOM 2697 N N . GLU A 1 343 ? 20.963 1.468 9.964 1.00 58.81 343 GLU A N 1
ATOM 2698 C CA . GLU A 1 343 ? 22.122 0.587 10.157 1.00 58.81 343 GLU A CA 1
ATOM 2699 C C . GLU A 1 343 ? 22.553 -0.063 8.836 1.00 58.81 343 GLU A C 1
ATOM 2701 O O . GLU A 1 343 ? 23.751 -0.154 8.568 1.00 58.81 343 GLU A O 1
ATOM 2706 N N . LEU A 1 344 ? 21.587 -0.421 7.988 1.00 57.06 344 LEU A N 1
ATOM 2707 C CA . LEU A 1 344 ? 21.815 -0.987 6.666 1.00 57.06 344 LEU A CA 1
ATOM 2708 C C . LEU A 1 344 ? 22.527 -0.016 5.729 1.00 57.06 344 LEU A C 1
ATOM 2710 O O . LEU A 1 344 ? 23.599 -0.349 5.235 1.00 57.06 344 LEU A O 1
ATOM 2714 N N . CYS A 1 345 ? 22.005 1.206 5.575 1.00 57.25 345 CYS A N 1
ATOM 2715 C CA . CYS A 1 345 ? 22.627 2.242 4.747 1.00 57.25 345 CYS A CA 1
ATOM 2716 C C . CYS A 1 345 ? 24.081 2.524 5.160 1.00 57.25 345 CYS A C 1
ATOM 2718 O O . CYS A 1 345 ? 24.919 2.851 4.323 1.00 57.25 345 CYS A O 1
ATOM 2720 N N . ASN A 1 346 ? 24.396 2.387 6.452 1.00 56.28 346 ASN A N 1
ATOM 2721 C CA . ASN A 1 346 ? 25.756 2.553 6.962 1.00 56.28 346 ASN A CA 1
ATOM 2722 C C . ASN A 1 346 ? 26.669 1.351 6.660 1.00 56.28 346 ASN A C 1
ATOM 2724 O O . ASN A 1 346 ? 27.883 1.526 6.560 1.00 56.28 346 ASN A O 1
ATOM 2728 N N . ALA A 1 347 ? 26.113 0.142 6.544 1.00 49.31 347 ALA A N 1
ATOM 2729 C CA . ALA A 1 347 ? 26.857 -1.093 6.304 1.00 49.31 347 ALA A CA 1
ATOM 2730 C C . ALA A 1 347 ? 27.097 -1.379 4.812 1.00 49.31 347 ALA A C 1
ATOM 2732 O O . ALA A 1 347 ? 28.153 -1.907 4.467 1.00 49.31 347 ALA A O 1
ATOM 2733 N N . THR A 1 348 ? 26.156 -1.020 3.935 1.00 47.97 348 THR A N 1
ATOM 2734 C CA . THR A 1 348 ? 26.172 -1.370 2.501 1.00 47.97 348 THR A CA 1
ATOM 2735 C C . THR A 1 348 ? 26.893 -0.368 1.604 1.00 47.97 348 THR A C 1
ATOM 2737 O O . THR A 1 348 ? 26.873 -0.540 0.393 1.00 47.97 348 THR A O 1
ATOM 2740 N N . GLN A 1 349 ? 27.534 0.670 2.159 1.00 50.72 349 GLN A N 1
ATOM 2741 C CA . GLN A 1 349 ? 28.108 1.770 1.365 1.00 50.72 349 GLN A CA 1
ATOM 2742 C C . GLN A 1 349 ? 27.103 2.361 0.357 1.00 50.72 349 GLN A C 1
ATOM 2744 O O . GLN A 1 349 ? 27.500 2.761 -0.730 1.00 50.72 349 GLN A O 1
ATOM 2749 N N . CYS A 1 350 ? 25.815 2.450 0.713 1.00 48.91 350 CYS A N 1
ATOM 2750 C CA . CYS A 1 350 ? 24.894 3.288 -0.050 1.00 48.91 350 CYS A CA 1
ATOM 2751 C C . CYS A 1 350 ? 25.453 4.721 -0.038 1.00 48.91 350 CYS A C 1
ATOM 2753 O O . CYS A 1 350 ? 25.537 5.371 1.014 1.00 48.91 350 CYS A O 1
ATOM 2755 N N . ASP A 1 351 ? 25.839 5.220 -1.207 1.00 45.53 351 ASP A N 1
ATOM 2756 C CA . ASP A 1 351 ? 26.369 6.564 -1.429 1.00 45.53 351 ASP A CA 1
ATOM 2757 C C . ASP A 1 351 ? 25.285 7.639 -1.268 1.00 45.53 351 ASP A C 1
ATOM 2759 O O . ASP A 1 351 ? 25.566 8.830 -1.414 1.00 45.53 351 ASP A O 1
ATOM 2763 N N . LEU A 1 352 ? 24.084 7.255 -0.819 1.00 42.47 352 LEU A N 1
ATOM 2764 C CA . LEU A 1 352 ? 23.150 8.100 -0.067 1.00 42.47 352 LEU A CA 1
ATOM 2765 C C . LEU A 1 352 ? 23.884 9.077 0.879 1.00 42.47 352 LEU A C 1
ATOM 2767 O O . LEU A 1 352 ? 23.452 10.216 1.028 1.00 42.47 352 LEU A O 1
ATOM 2771 N N . HIS A 1 353 ? 25.035 8.684 1.448 1.00 37.84 353 HIS A N 1
ATOM 2772 C CA . HIS A 1 353 ? 25.932 9.517 2.269 1.00 37.84 353 HIS A CA 1
ATOM 2773 C C . HIS A 1 353 ? 26.657 10.676 1.560 1.00 37.84 353 HIS A C 1
ATOM 2775 O O . HIS A 1 353 ? 27.073 11.619 2.237 1.00 37.84 353 HIS A O 1
ATOM 2781 N N . ARG A 1 354 ? 26.828 10.669 0.235 1.00 35.75 354 ARG A N 1
ATOM 2782 C CA . ARG A 1 354 ? 27.449 11.795 -0.484 1.00 35.75 354 ARG A CA 1
ATOM 2783 C C . ARG A 1 354 ? 26.544 13.027 -0.470 1.00 35.75 354 ARG A C 1
ATOM 2785 O O . ARG A 1 354 ? 27.025 14.130 -0.221 1.00 35.75 354 ARG A O 1
ATOM 2792 N N . VAL A 1 355 ? 25.234 12.814 -0.586 1.00 37.66 355 VAL A N 1
ATOM 2793 C CA . VAL A 1 355 ? 24.210 13.867 -0.492 1.00 37.66 355 VAL A CA 1
ATOM 2794 C C . VAL A 1 355 ? 24.159 14.485 0.913 1.00 37.66 355 VAL A C 1
ATOM 2796 O O . VAL A 1 355 ? 23.923 15.682 1.040 1.00 37.66 355 VAL A O 1
ATOM 2799 N N . TYR A 1 356 ? 24.464 13.721 1.972 1.00 35.06 356 TYR A N 1
ATOM 2800 C CA . TYR A 1 356 ? 24.594 14.274 3.331 1.00 35.06 356 TYR A CA 1
ATOM 2801 C C . TYR A 1 356 ? 25.871 15.104 3.537 1.00 35.06 356 TYR A C 1
ATOM 2803 O O . TYR A 1 356 ? 25.875 15.992 4.388 1.00 35.06 356 TYR A O 1
ATOM 2811 N N . ARG A 1 357 ? 26.955 14.838 2.789 1.00 30.39 357 ARG A N 1
ATOM 2812 C CA . ARG A 1 357 ? 28.225 15.578 2.925 1.00 30.39 357 ARG A CA 1
ATOM 2813 C C . ARG A 1 357 ? 28.230 16.912 2.194 1.00 30.39 357 ARG A C 1
ATOM 2815 O O . ARG A 1 357 ? 28.803 17.862 2.706 1.00 30.39 357 ARG A O 1
ATOM 2822 N N . GLU A 1 358 ? 27.611 17.002 1.022 1.00 31.95 358 GLU A N 1
ATOM 2823 C CA . GLU A 1 358 ? 27.737 18.198 0.174 1.00 31.95 358 GLU A CA 1
ATOM 2824 C C . GLU A 1 358 ? 26.866 19.384 0.645 1.00 31.95 358 GLU A C 1
ATOM 2826 O O . GLU A 1 358 ? 27.046 20.506 0.178 1.00 31.95 358 GLU A O 1
ATOM 2831 N N . THR A 1 359 ? 25.977 19.185 1.629 1.00 32.38 359 THR A N 1
ATOM 2832 C CA . THR A 1 359 ? 25.244 20.277 2.301 1.00 32.38 359 THR A CA 1
ATOM 2833 C C . THR A 1 359 ? 25.964 20.874 3.517 1.00 32.38 359 THR A C 1
ATOM 2835 O O . THR A 1 359 ? 25.455 21.833 4.096 1.00 32.38 359 THR A O 1
ATOM 2838 N N . ALA A 1 360 ? 27.134 20.349 3.899 1.00 29.44 360 ALA A N 1
ATOM 2839 C CA . ALA A 1 360 ? 27.986 20.912 4.944 1.00 29.44 360 ALA A CA 1
ATOM 2840 C C . ALA A 1 360 ? 29.302 21.424 4.329 1.00 29.44 360 ALA A C 1
ATOM 2842 O O . ALA A 1 360 ? 30.245 20.668 4.130 1.00 29.44 360 ALA A O 1
ATOM 2843 N N . ASP A 1 361 ? 29.316 22.725 4.039 1.00 29.58 361 ASP A N 1
ATOM 2844 C CA . ASP A 1 361 ? 30.481 23.585 3.798 1.00 29.58 361 ASP A CA 1
ATOM 2845 C C . ASP A 1 361 ? 31.474 23.226 2.667 1.00 29.58 361 ASP A C 1
ATOM 2847 O O . ASP A 1 361 ? 32.377 22.405 2.802 1.00 29.58 361 ASP A O 1
ATOM 2851 N N . GLU A 1 362 ? 31.473 24.066 1.622 1.00 35.34 362 GLU A N 1
ATOM 2852 C CA . GLU A 1 362 ? 32.662 24.376 0.803 1.00 35.34 362 GLU A CA 1
ATOM 2853 C C . GLU A 1 362 ? 33.706 25.237 1.567 1.00 35.34 362 GLU A C 1
ATOM 2855 O O . GLU A 1 362 ? 34.468 26.002 0.969 1.00 35.34 362 GLU A O 1
ATOM 2860 N N . SER A 1 363 ? 33.786 25.143 2.898 1.00 36.47 363 SER A N 1
ATOM 2861 C CA . SER A 1 363 ? 34.804 25.854 3.679 1.00 36.47 363 SER A CA 1
ATOM 2862 C C . SER A 1 363 ? 35.061 25.240 5.057 1.00 36.47 363 SER A C 1
ATOM 2864 O O . SER A 1 363 ? 34.563 25.754 6.048 1.00 36.47 363 SER A O 1
ATOM 2866 N N . ASP A 1 364 ? 35.856 24.178 5.142 1.00 27.62 364 ASP A N 1
ATOM 2867 C CA . ASP A 1 364 ? 37.129 24.185 5.885 1.00 27.62 364 ASP A CA 1
ATOM 2868 C C . ASP A 1 364 ? 37.796 22.810 5.757 1.00 27.62 364 ASP A C 1
ATOM 2870 O O . ASP A 1 364 ? 37.175 21.763 5.932 1.00 27.62 364 ASP A O 1
ATOM 2874 N N . ASP A 1 365 ? 39.084 22.819 5.437 1.00 33.22 365 ASP A N 1
ATOM 2875 C CA . ASP A 1 365 ? 39.919 21.624 5.401 1.00 33.22 365 ASP A CA 1
ATOM 2876 C C . ASP A 1 365 ? 40.348 21.290 6.841 1.00 33.22 365 ASP A C 1
ATOM 2878 O O . ASP A 1 365 ? 40.698 22.181 7.615 1.00 33.22 365 ASP A O 1
ATOM 2882 N N . SER A 1 366 ? 40.383 20.000 7.181 1.00 32.28 366 SER A N 1
ATOM 2883 C CA . SER A 1 366 ? 40.847 19.406 8.450 1.00 32.28 366 SER A CA 1
ATOM 2884 C C . SER A 1 366 ? 39.906 19.421 9.674 1.00 32.28 366 SER A C 1
ATOM 2886 O O . SER A 1 366 ? 40.074 20.169 10.632 1.00 32.28 366 SER A O 1
ATOM 2888 N N . THR A 1 367 ? 38.998 18.445 9.748 1.00 27.81 367 THR A N 1
ATOM 2889 C CA . THR A 1 367 ? 38.680 17.727 11.003 1.00 27.81 367 THR A CA 1
ATOM 2890 C C . THR A 1 367 ? 38.010 16.386 10.680 1.00 27.81 367 THR A C 1
ATOM 2892 O O . THR A 1 367 ? 37.182 16.304 9.780 1.00 27.81 367 THR A O 1
ATOM 2895 N N . GLU A 1 368 ? 38.414 15.308 11.361 1.00 25.00 368 GLU A N 1
ATOM 2896 C CA . GLU A 1 368 ? 37.800 13.976 11.207 1.00 25.00 368 GLU A CA 1
ATOM 2897 C C . GLU A 1 368 ? 36.283 14.037 11.482 1.00 25.00 368 GLU A C 1
ATOM 2899 O O . GLU A 1 368 ? 35.871 14.738 12.412 1.00 25.00 368 GLU A O 1
ATOM 2904 N N . PRO A 1 369 ? 35.437 13.314 10.720 1.00 26.77 369 PRO A N 1
ATOM 2905 C CA . PRO A 1 369 ? 33.996 13.473 10.820 1.00 26.77 369 PRO A CA 1
ATOM 2906 C C . PRO A 1 369 ? 33.479 12.857 12.122 1.00 26.77 369 PRO A C 1
ATOM 2908 O O . PRO A 1 369 ? 33.662 11.668 12.397 1.00 26.77 369 PRO A O 1
ATOM 2911 N N . ALA A 1 370 ? 32.801 13.678 12.920 1.00 24.23 370 ALA A N 1
ATOM 2912 C CA . ALA A 1 370 ? 31.977 13.209 14.018 1.00 24.23 370 ALA A CA 1
ATOM 2913 C C . ALA A 1 370 ? 30.802 12.400 13.448 1.00 24.23 370 ALA A C 1
ATOM 2915 O O . ALA A 1 370 ? 30.103 12.847 12.542 1.00 24.23 370 ALA A O 1
ATOM 2916 N N . SER A 1 371 ? 30.587 11.199 13.979 1.00 26.92 371 SER A N 1
ATOM 2917 C CA . SER A 1 371 ? 29.431 10.359 13.678 1.00 26.92 371 SER A CA 1
ATOM 2918 C C . SER A 1 371 ? 28.144 11.039 14.171 1.00 26.92 371 SER A C 1
ATOM 2920 O O . SER A 1 371 ? 27.749 10.860 15.327 1.00 26.92 371 SER A O 1
ATOM 2922 N N . GLU A 1 372 ? 27.508 11.852 13.332 1.00 28.95 372 GLU A N 1
ATOM 2923 C CA . GLU A 1 372 ? 26.184 12.399 13.622 1.00 28.95 372 GLU A CA 1
ATOM 2924 C C . GLU A 1 372 ? 25.112 11.321 13.417 1.00 28.95 372 GLU A C 1
ATOM 2926 O O . GLU A 1 372 ? 25.027 10.660 12.382 1.00 28.95 372 GLU A O 1
ATOM 2931 N N . ASN A 1 373 ? 24.309 11.107 14.462 1.00 27.38 373 ASN A N 1
ATOM 2932 C CA . ASN A 1 373 ? 23.191 10.173 14.464 1.00 27.38 373 ASN A CA 1
ATOM 2933 C C . ASN A 1 373 ? 22.126 10.639 13.460 1.00 27.38 373 ASN A C 1
ATOM 2935 O O . ASN A 1 373 ? 21.501 11.677 13.668 1.00 27.38 373 ASN A O 1
ATOM 2939 N N . ILE A 1 374 ? 21.886 9.844 12.417 1.00 33.53 374 ILE A N 1
ATOM 2940 C CA . ILE A 1 374 ? 20.784 10.036 11.468 1.00 33.53 374 ILE A CA 1
ATOM 2941 C C . ILE A 1 374 ? 19.462 10.017 12.250 1.00 33.53 374 ILE A C 1
ATOM 2943 O O . ILE A 1 374 ? 19.134 9.022 12.904 1.00 33.53 374 ILE A O 1
ATOM 2947 N N . GLU A 1 375 ? 18.695 11.110 12.206 1.00 32.00 375 GLU A N 1
ATOM 2948 C CA . GLU A 1 375 ? 17.347 11.096 12.767 1.00 32.00 375 GLU A CA 1
ATOM 2949 C C . GLU A 1 375 ? 16.446 10.140 11.953 1.00 32.00 375 GLU A C 1
ATOM 2951 O O . GLU A 1 375 ? 16.371 10.257 10.728 1.00 32.00 375 GLU A O 1
ATOM 2956 N N . PRO A 1 376 ? 15.700 9.225 12.604 1.00 31.28 376 PRO A N 1
ATOM 2957 C CA . PRO A 1 376 ? 14.804 8.262 11.947 1.00 31.28 376 PRO A CA 1
ATOM 2958 C C . PRO A 1 376 ? 13.547 8.896 11.313 1.00 31.28 376 PRO A C 1
ATOM 2960 O O . PRO A 1 376 ? 12.599 8.190 10.977 1.00 31.28 376 PRO A O 1
ATOM 2963 N N . SER A 1 377 ? 13.503 10.223 11.178 1.00 32.00 377 SER A N 1
ATOM 2964 C CA . SER A 1 377 ? 12.374 11.017 10.680 1.00 32.00 377 SER A CA 1
ATOM 2965 C C . SER A 1 377 ? 12.205 10.985 9.154 1.00 32.00 377 SER A C 1
ATOM 2967 O O . SER A 1 377 ? 11.166 11.419 8.668 1.00 32.00 377 SER A O 1
ATOM 2969 N N . GLY A 1 378 ? 13.179 10.449 8.408 1.00 40.69 378 GLY A N 1
ATOM 2970 C CA . GLY A 1 378 ? 13.158 10.369 6.939 1.00 40.69 378 GLY A CA 1
ATOM 2971 C C . GLY A 1 378 ? 12.728 9.022 6.346 1.00 40.69 378 GLY A C 1
ATOM 2972 O O . GLY A 1 378 ? 12.866 8.835 5.145 1.00 40.69 378 GLY A O 1
ATOM 2973 N N . LEU A 1 379 ? 12.258 8.070 7.156 1.00 52.75 379 LEU A N 1
ATOM 2974 C CA . LEU A 1 379 ? 11.888 6.730 6.684 1.00 52.75 379 LEU A CA 1
ATOM 2975 C C . LEU A 1 379 ? 10.378 6.592 6.497 1.00 52.75 379 LEU A C 1
ATOM 2977 O O . LEU A 1 379 ? 9.590 7.113 7.290 1.00 52.75 379 LEU A O 1
ATOM 2981 N N . LEU A 1 380 ? 9.982 5.875 5.440 1.00 56.47 380 LEU A N 1
ATOM 2982 C CA . LEU A 1 380 ? 8.579 5.610 5.134 1.00 56.47 380 LEU A CA 1
ATOM 2983 C C . LEU A 1 380 ? 7.880 4.978 6.346 1.00 56.47 380 LEU A C 1
ATOM 2985 O O . LEU A 1 380 ? 8.414 4.034 6.934 1.00 56.47 380 LEU A O 1
ATOM 2989 N N . PRO A 1 381 ? 6.667 5.427 6.714 1.00 62.97 381 PRO A N 1
ATOM 2990 C CA . PRO A 1 381 ? 5.919 4.855 7.825 1.00 62.97 381 PRO A CA 1
ATOM 2991 C C . PRO A 1 381 ? 5.247 3.533 7.401 1.00 62.97 381 PRO A C 1
ATOM 2993 O O . PRO A 1 381 ? 4.031 3.368 7.479 1.00 62.97 381 PRO A O 1
ATOM 2996 N N . ALA A 1 382 ? 6.042 2.577 6.932 1.00 69.06 382 ALA A N 1
ATOM 2997 C CA . ALA A 1 382 ? 5.615 1.261 6.478 1.00 69.06 382 ALA A CA 1
ATOM 2998 C C . ALA A 1 382 ? 5.643 0.237 7.621 1.00 69.06 382 ALA A C 1
ATOM 3000 O O . ALA A 1 382 ? 6.430 0.351 8.564 1.00 69.06 382 ALA A O 1
ATOM 3001 N N . VAL A 1 383 ? 4.764 -0.762 7.560 1.00 72.69 383 VAL A N 1
ATOM 3002 C CA . VAL A 1 383 ? 4.775 -1.920 8.467 1.00 72.69 383 VAL A CA 1
ATOM 3003 C C . VAL A 1 383 ? 4.539 -3.187 7.661 1.00 72.69 383 VAL A C 1
ATOM 3005 O O . VAL A 1 383 ? 3.752 -3.181 6.719 1.00 72.69 383 VAL A O 1
ATOM 3008 N N . ASP A 1 384 ? 5.165 -4.290 8.063 1.00 76.94 384 ASP A N 1
ATOM 3009 C CA . ASP A 1 384 ? 4.840 -5.614 7.534 1.00 76.94 384 ASP A CA 1
ATOM 3010 C C . ASP A 1 384 ? 3.369 -5.964 7.848 1.00 76.94 384 ASP A C 1
ATOM 3012 O O . ASP A 1 384 ? 2.939 -6.033 9.010 1.00 76.94 384 ASP A O 1
ATOM 3016 N N . LEU A 1 385 ? 2.574 -6.187 6.798 1.00 80.19 385 LEU A N 1
ATOM 3017 C CA . LEU A 1 385 ? 1.140 -6.456 6.907 1.00 80.19 385 LEU A CA 1
ATOM 3018 C C . LEU A 1 385 ? 0.831 -7.732 7.710 1.00 80.19 385 LEU A C 1
ATOM 3020 O O . LEU A 1 385 ? -0.139 -7.781 8.474 1.00 80.19 385 LEU A O 1
ATOM 3024 N N . LEU A 1 386 ? 1.635 -8.780 7.555 1.00 79.44 386 LEU A N 1
ATOM 3025 C CA . LEU A 1 386 ? 1.427 -10.054 8.242 1.00 79.44 386 LEU A CA 1
ATOM 3026 C C . LEU A 1 386 ? 1.799 -9.945 9.716 1.00 79.44 386 LEU A C 1
ATOM 3028 O O . LEU A 1 386 ? 1.084 -10.464 10.577 1.00 79.44 386 LEU A O 1
ATOM 3032 N N . GLN A 1 387 ? 2.863 -9.209 10.022 1.00 78.31 387 GLN A N 1
ATOM 3033 C CA . GLN A 1 387 ? 3.256 -8.896 11.386 1.00 78.31 387 GLN A CA 1
ATOM 3034 C C . GLN A 1 387 ? 2.166 -8.074 12.087 1.00 78.31 387 GLN A C 1
ATOM 3036 O O . GLN A 1 387 ? 1.779 -8.400 13.213 1.00 78.31 387 GLN A O 1
ATOM 3041 N N . LEU A 1 388 ? 1.599 -7.071 11.406 1.00 79.62 388 LEU A N 1
ATOM 3042 C CA . LEU A 1 388 ? 0.469 -6.269 11.881 1.00 79.62 388 LEU A CA 1
ATOM 3043 C C . LEU A 1 388 ? -0.747 -7.139 12.235 1.00 79.62 388 LEU A C 1
ATOM 3045 O O . LEU A 1 388 ? -1.263 -7.074 13.357 1.00 79.62 388 LEU A O 1
ATOM 3049 N N . LEU A 1 389 ? -1.185 -7.993 11.308 1.00 84.38 389 LEU A N 1
ATOM 3050 C CA . LEU A 1 389 ? -2.317 -8.899 11.521 1.00 84.38 389 LEU A CA 1
ATOM 3051 C C . LEU A 1 389 ? -2.025 -9.951 12.599 1.00 84.38 389 LEU A C 1
ATOM 3053 O O . LEU A 1 389 ? -2.908 -10.291 13.390 1.00 84.38 389 LEU A O 1
ATOM 3057 N N . GLY A 1 390 ? -0.782 -10.425 12.694 1.00 84.19 390 GLY A N 1
ATOM 3058 C CA . GLY A 1 390 ? -0.332 -11.329 13.749 1.00 84.19 390 GLY A CA 1
ATOM 3059 C C . GLY A 1 390 ? -0.395 -10.691 15.140 1.00 84.19 390 GLY A C 1
ATOM 3060 O O . GLY A 1 390 ? -0.824 -11.338 16.100 1.00 84.19 390 GLY A O 1
ATOM 3061 N N . GLN A 1 391 ? -0.029 -9.411 15.267 1.00 83.62 391 GLN A N 1
ATOM 3062 C CA . GLN A 1 391 ? -0.179 -8.655 16.517 1.00 83.62 391 GLN A CA 1
ATOM 3063 C C . GLN A 1 391 ? -1.653 -8.429 16.869 1.00 83.62 391 GLN A C 1
ATOM 3065 O O . GLN A 1 391 ? -2.035 -8.624 18.027 1.00 83.62 391 GLN A O 1
ATOM 3070 N N . LEU A 1 392 ? -2.488 -8.101 15.877 1.00 86.94 392 LEU A N 1
ATOM 3071 C CA . LEU A 1 392 ? -3.933 -7.978 16.064 1.00 86.94 392 LEU A CA 1
ATOM 3072 C C . LEU A 1 392 ? -4.539 -9.282 16.586 1.00 86.94 392 LEU A C 1
ATOM 3074 O O . LEU A 1 392 ? -5.263 -9.263 17.582 1.00 86.94 392 LEU A O 1
ATOM 3078 N N . ARG A 1 393 ? -4.187 -10.420 15.975 1.00 90.31 393 ARG A N 1
ATOM 3079 C CA . ARG A 1 393 ? -4.624 -11.751 16.412 1.00 90.31 393 ARG A CA 1
ATOM 3080 C C . ARG A 1 393 ? -4.247 -12.011 17.870 1.00 90.31 393 ARG A C 1
ATOM 3082 O O . ARG A 1 393 ? -5.125 -12.281 18.683 1.00 90.31 393 ARG A O 1
ATOM 3089 N N . LYS A 1 394 ? -2.963 -11.859 18.220 1.00 89.25 394 LYS A N 1
ATOM 3090 C CA . LYS A 1 394 ? -2.457 -12.067 19.593 1.00 89.25 394 LYS A CA 1
ATOM 3091 C C . LYS A 1 394 ? -3.196 -11.196 20.608 1.00 89.25 394 LYS A C 1
ATOM 3093 O O . LYS A 1 394 ? -3.502 -11.640 21.716 1.00 89.25 394 LYS A O 1
ATOM 3098 N N . SER A 1 395 ? -3.488 -9.951 20.241 1.00 88.19 395 SER A N 1
ATOM 3099 C CA . SER A 1 395 ? -4.214 -9.049 21.123 1.00 88.19 395 SER A CA 1
ATOM 3100 C C . SER A 1 395 ? -5.687 -9.439 21.267 1.00 88.19 395 SER A C 1
ATOM 3102 O O . SER A 1 395 ? -6.194 -9.461 22.388 1.00 88.19 395 SER A O 1
ATOM 3104 N N . LEU A 1 396 ? -6.367 -9.814 20.180 1.00 88.81 396 LEU A N 1
ATOM 3105 C CA . LEU A 1 396 ? -7.748 -10.302 20.225 1.00 88.81 396 LEU A CA 1
ATOM 3106 C C . LEU A 1 396 ? -7.874 -11.597 21.048 1.00 88.81 396 LEU A C 1
ATOM 3108 O O . LEU A 1 396 ? -8.793 -11.701 21.852 1.00 88.81 396 LEU A O 1
ATOM 3112 N N . GLU A 1 397 ? -6.932 -12.540 20.935 1.00 92.81 397 GLU A N 1
ATOM 3113 C CA . GLU A 1 397 ? -6.900 -13.785 21.730 1.00 92.81 397 GLU A CA 1
ATOM 3114 C C . GLU A 1 397 ? -6.759 -13.497 23.226 1.00 92.81 397 GLU A C 1
ATOM 3116 O O . GLU A 1 397 ? -7.407 -14.119 24.073 1.00 92.81 397 GLU A O 1
ATOM 3121 N N . LYS A 1 398 ? -5.901 -12.532 23.575 1.00 92.81 398 LYS A N 1
ATOM 3122 C CA . LYS A 1 398 ? -5.735 -12.092 24.960 1.00 92.81 398 LYS A CA 1
ATOM 3123 C C . LYS A 1 398 ? -7.040 -11.517 25.504 1.00 92.81 398 LYS A C 1
ATOM 3125 O O . LYS A 1 398 ? -7.414 -11.844 26.627 1.00 92.81 398 LYS A O 1
ATOM 3130 N N . GLN A 1 399 ? -7.722 -10.679 24.726 1.00 88.50 399 GLN A N 1
ATOM 3131 C CA . GLN A 1 399 ? -8.975 -10.067 25.158 1.00 88.50 399 GLN A CA 1
ATOM 3132 C C . GLN A 1 399 ? -10.138 -11.062 25.185 1.00 88.50 399 GLN A C 1
ATOM 3134 O O . GLN A 1 399 ? -10.971 -10.983 26.080 1.00 88.50 399 GLN A O 1
ATOM 3139 N N . GLU A 1 400 ? -10.172 -12.048 24.287 1.00 91.25 400 GLU A N 1
ATOM 3140 C CA . GLU A 1 400 ? -11.174 -13.121 24.293 1.00 91.25 400 GLU A CA 1
ATOM 3141 C C . GLU A 1 400 ? -11.141 -13.926 25.601 1.00 91.25 400 GLU A C 1
ATOM 3143 O O . GLU A 1 400 ? -12.191 -14.255 26.152 1.00 91.25 400 GLU A O 1
ATOM 3148 N N . LYS A 1 401 ? -9.943 -14.186 26.146 1.00 90.69 401 LYS A N 1
ATOM 3149 C CA . LYS A 1 401 ? -9.763 -14.865 27.442 1.00 90.69 401 LYS A CA 1
ATOM 3150 C C . LYS A 1 401 ? -10.248 -14.037 28.634 1.00 90.69 401 LYS A C 1
ATOM 3152 O O . LYS A 1 401 ? -10.592 -14.612 29.663 1.00 90.69 401 LYS A O 1
ATOM 3157 N N . LEU A 1 402 ? -10.231 -12.711 28.511 1.00 86.50 402 LEU A N 1
ATOM 3158 C CA . LEU A 1 402 ? -10.650 -11.774 29.557 1.00 86.50 402 LEU A CA 1
ATOM 3159 C C . LEU A 1 402 ? -12.140 -11.419 29.460 1.00 86.50 402 LEU A C 1
ATOM 3161 O O . LEU A 1 402 ? -12.742 -11.039 30.463 1.00 86.50 402 LEU A O 1
ATOM 3165 N N . ALA A 1 403 ? -12.733 -11.545 28.271 1.00 77.69 403 ALA A N 1
ATOM 3166 C CA . ALA A 1 403 ? -14.097 -11.121 28.013 1.00 77.69 403 ALA A CA 1
ATOM 3167 C C . ALA A 1 403 ? -15.131 -12.042 28.692 1.00 77.69 403 ALA A C 1
ATOM 3169 O O . ALA A 1 403 ? -15.062 -13.270 28.560 1.00 77.69 403 ALA A O 1
ATOM 3170 N N . PRO A 1 404 ? -16.141 -11.476 29.376 1.00 71.75 404 PRO A N 1
ATOM 3171 C CA . PRO A 1 404 ? -17.227 -12.258 29.950 1.00 71.75 404 PRO A CA 1
ATOM 3172 C C . PRO A 1 404 ? -18.092 -12.901 28.853 1.00 71.75 404 PRO A C 1
ATOM 3174 O O . PRO A 1 404 ? -18.263 -12.364 27.758 1.00 71.75 404 PRO A O 1
ATOM 3177 N N . GLU A 1 405 ? -18.711 -14.045 29.163 1.00 71.69 405 GLU A N 1
ATOM 3178 C CA . GLU A 1 405 ? -19.637 -14.727 28.236 1.00 71.69 405 GLU A CA 1
ATOM 3179 C C . GLU A 1 405 ? -20.963 -13.968 28.046 1.00 71.69 405 GLU A C 1
ATOM 3181 O O . GLU A 1 405 ? -21.734 -14.241 27.125 1.00 71.69 405 GLU A O 1
ATOM 3186 N N . ALA A 1 406 ? -21.225 -12.973 28.895 1.00 51.31 406 ALA A N 1
ATOM 3187 C CA . ALA A 1 406 ? -22.413 -12.141 28.828 1.00 51.31 406 ALA A CA 1
ATOM 3188 C C . ALA A 1 406 ? -22.406 -11.199 27.602 1.00 51.31 406 ALA A C 1
ATOM 3190 O O . ALA A 1 406 ? -21.368 -10.741 27.126 1.00 51.31 406 ALA A O 1
ATOM 3191 N N . PHE A 1 407 ? -23.601 -10.877 27.091 1.00 55.62 407 PHE A N 1
ATOM 3192 C CA . PHE A 1 407 ? -23.835 -9.877 26.030 1.00 55.62 407 PHE A CA 1
ATOM 3193 C C . PHE A 1 407 ? -23.145 -10.141 24.673 1.00 55.62 407 PHE A C 1
ATOM 3195 O O . PHE A 1 407 ? -23.085 -9.248 23.817 1.00 55.62 407 PHE A O 1
ATOM 3202 N N . GLY A 1 408 ? -22.661 -11.367 24.442 1.00 65.06 408 GLY A N 1
ATOM 3203 C CA . GLY A 1 408 ? -22.059 -11.795 23.175 1.00 65.06 408 GLY A CA 1
ATOM 3204 C C . GLY A 1 408 ? -20.698 -11.159 22.873 1.00 65.06 408 GLY A C 1
ATOM 3205 O O . GLY A 1 408 ? -20.306 -11.118 21.711 1.00 65.06 408 GLY A O 1
ATOM 3206 N N . GLN A 1 409 ? -19.991 -10.628 23.881 1.00 70.38 409 GLN A N 1
ATOM 3207 C CA . GLN A 1 409 ? -18.657 -10.023 23.720 1.00 70.38 409 GLN A CA 1
ATOM 3208 C C . GLN A 1 409 ? -17.627 -11.058 23.262 1.00 70.38 409 GLN A C 1
ATOM 3210 O O . GLN A 1 409 ? -16.976 -10.880 22.233 1.00 70.38 409 GLN A O 1
ATOM 3215 N N . LYS A 1 410 ? -17.562 -12.188 23.972 1.00 80.25 410 LYS A N 1
ATOM 3216 C CA . LYS A 1 410 ? -16.708 -13.325 23.615 1.00 80.25 410 LYS A CA 1
ATOM 3217 C C . LYS A 1 410 ? -17.001 -13.846 22.205 1.00 80.25 410 LYS A C 1
ATOM 3219 O O . LYS A 1 410 ? -16.082 -14.034 21.420 1.00 80.25 410 LYS A O 1
ATOM 3224 N N . GLU A 1 411 ? -18.278 -13.966 21.833 1.00 79.56 411 GLU A N 1
ATOM 3225 C CA . GLU A 1 411 ? -18.679 -14.391 20.483 1.00 79.56 411 GLU A CA 1
ATOM 3226 C C . GLU A 1 411 ? -18.232 -13.393 19.396 1.00 79.56 411 GLU A C 1
ATOM 3228 O O . GLU A 1 411 ? -17.775 -13.798 18.327 1.00 79.56 411 GLU A O 1
ATOM 3233 N N . ARG A 1 412 ? -18.317 -12.078 19.652 1.00 80.50 412 ARG A N 1
ATOM 3234 C CA . ARG A 1 412 ? -17.799 -11.051 18.730 1.00 80.50 412 ARG A CA 1
ATOM 3235 C C . ARG A 1 412 ? -16.285 -11.144 18.566 1.00 80.50 412 ARG A C 1
ATOM 3237 O O . ARG A 1 412 ? -15.811 -11.103 17.433 1.00 80.50 412 ARG A O 1
ATOM 3244 N N . LEU A 1 413 ? -15.545 -11.306 19.663 1.00 84.12 413 LEU A N 1
ATOM 3245 C CA . LEU A 1 413 ? -14.090 -11.483 19.635 1.00 84.12 413 LEU A CA 1
ATOM 3246 C C . LEU A 1 413 ? -13.700 -12.751 18.869 1.00 84.12 413 LEU A C 1
ATOM 3248 O O . LEU A 1 413 ? -12.833 -12.685 18.008 1.00 84.12 413 LEU A O 1
ATOM 3252 N N . GLN A 1 414 ? -14.405 -13.865 19.076 1.00 87.00 414 GLN A N 1
ATOM 3253 C CA . GLN A 1 414 ? -14.207 -15.106 18.316 1.00 87.00 414 GLN A CA 1
ATOM 3254 C C . GLN A 1 414 ? -14.477 -14.928 16.817 1.00 87.00 414 GLN A C 1
ATOM 3256 O O . GLN A 1 414 ? -13.728 -15.436 15.983 1.00 87.00 414 GLN A O 1
ATOM 3261 N N . ARG A 1 415 ? -15.526 -14.180 16.447 1.00 87.50 415 ARG A N 1
ATOM 3262 C CA . ARG A 1 415 ? -15.804 -13.848 15.039 1.00 87.50 415 ARG A CA 1
ATOM 3263 C C . ARG A 1 415 ? -14.698 -12.987 14.434 1.00 87.50 415 ARG A C 1
ATOM 3265 O O . ARG A 1 415 ? -14.291 -13.261 13.310 1.00 87.50 415 ARG A O 1
ATOM 3272 N N . LEU A 1 416 ? -14.204 -11.980 15.156 1.00 88.06 416 LEU A N 1
ATOM 3273 C CA . LEU A 1 416 ? -13.097 -11.142 14.690 1.00 88.06 416 LEU A CA 1
ATOM 3274 C C . LEU A 1 416 ? -11.796 -11.929 14.576 1.00 88.06 416 LEU A C 1
ATOM 3276 O O . LEU A 1 416 ? -11.143 -11.828 13.547 1.00 88.06 416 LEU A O 1
ATOM 3280 N N . LEU A 1 417 ? -11.476 -12.781 15.552 1.00 89.44 417 LEU A N 1
ATOM 3281 C CA . LEU A 1 417 ? -10.349 -13.711 15.477 1.00 89.44 417 LEU A CA 1
ATOM 3282 C C . LEU A 1 417 ? -10.433 -14.583 14.231 1.00 89.44 417 LEU A C 1
ATOM 3284 O O . LEU A 1 417 ? -9.460 -14.693 13.492 1.00 89.44 417 LEU A O 1
ATOM 3288 N N . LYS A 1 418 ? -11.613 -15.143 13.947 1.00 87.69 418 LYS A N 1
ATOM 3289 C CA . LYS A 1 418 ? -11.846 -15.916 12.726 1.00 87.69 418 LYS A CA 1
ATOM 3290 C C . LYS A 1 418 ? -11.602 -15.087 11.464 1.00 87.69 418 LYS A C 1
ATOM 3292 O O . LYS A 1 418 ? -10.974 -15.587 10.540 1.00 87.69 418 LYS A O 1
ATOM 3297 N N . LEU A 1 419 ? -12.069 -13.840 11.410 1.00 87.50 419 LEU A N 1
ATOM 3298 C CA . LEU A 1 419 ? -11.821 -12.954 10.266 1.00 87.50 419 LEU A CA 1
ATOM 3299 C C . LEU A 1 419 ? -10.335 -12.595 10.123 1.00 87.50 419 LEU A C 1
ATOM 3301 O O . LEU A 1 419 ? -9.826 -12.602 9.007 1.00 87.50 419 LEU A O 1
ATOM 3305 N N . THR A 1 420 ? -9.627 -12.340 11.225 1.00 89.12 420 THR A N 1
ATOM 3306 C CA . THR A 1 420 ? -8.180 -12.087 11.219 1.00 89.12 420 THR A CA 1
ATOM 3307 C C . THR A 1 420 ? -7.399 -13.315 10.754 1.00 89.12 420 THR A C 1
ATOM 3309 O O . THR A 1 420 ? -6.496 -13.180 9.937 1.00 89.12 420 THR A O 1
ATOM 3312 N N . MET A 1 421 ? -7.769 -14.518 11.205 1.00 86.75 421 MET A N 1
ATOM 3313 C CA . MET A 1 421 ? -7.165 -15.769 10.729 1.00 86.75 421 MET A CA 1
ATOM 3314 C C . MET A 1 421 ? -7.468 -16.020 9.252 1.00 86.75 421 MET A C 1
ATOM 3316 O O . MET A 1 421 ? -6.569 -16.383 8.507 1.00 86.75 421 MET A O 1
ATOM 3320 N N . ASN A 1 422 ? -8.699 -15.769 8.800 1.00 85.31 422 ASN A N 1
ATOM 3321 C CA . ASN A 1 422 ? -9.033 -15.854 7.379 1.00 85.31 422 ASN A CA 1
ATOM 3322 C C . ASN A 1 422 ? -8.180 -14.886 6.543 1.00 85.31 422 ASN A C 1
ATOM 3324 O O . ASN A 1 422 ? -7.729 -15.267 5.472 1.00 85.31 422 ASN A O 1
ATOM 3328 N N . ALA A 1 423 ? -7.940 -13.661 7.029 1.00 86.50 423 ALA A N 1
ATOM 3329 C CA . ALA A 1 423 ? -7.062 -12.699 6.360 1.00 86.50 423 ALA A CA 1
ATOM 3330 C C . ALA A 1 423 ? -5.622 -13.215 6.272 1.00 86.50 423 ALA A C 1
ATOM 3332 O O . ALA A 1 423 ? -5.042 -13.205 5.194 1.00 86.50 423 ALA A O 1
ATOM 3333 N N . LEU A 1 424 ? -5.074 -13.718 7.381 1.00 84.38 424 LEU A N 1
ATOM 3334 C CA . LEU A 1 424 ? -3.732 -14.305 7.418 1.00 84.38 424 LEU A CA 1
ATOM 3335 C C . LEU A 1 424 ? -3.601 -15.500 6.463 1.00 84.38 424 LEU A C 1
ATOM 3337 O O . LEU A 1 424 ? -2.647 -15.550 5.697 1.00 84.38 424 LEU A O 1
ATOM 3341 N N . ASN A 1 425 ? -4.580 -16.405 6.451 1.00 82.06 425 ASN A N 1
ATOM 3342 C CA . ASN A 1 425 ? -4.574 -17.591 5.592 1.00 82.06 425 ASN A CA 1
ATOM 3343 C C . ASN A 1 425 ? -4.711 -17.250 4.101 1.00 82.06 425 ASN A C 1
ATOM 3345 O O . ASN A 1 425 ? -4.185 -17.963 3.256 1.00 82.06 425 ASN A O 1
ATOM 3349 N N . GLU A 1 426 ? -5.439 -16.189 3.755 1.00 82.94 426 GLU A N 1
ATOM 3350 C CA . GLU A 1 426 ? -5.575 -15.756 2.358 1.00 82.94 426 GLU A CA 1
ATOM 3351 C C . GLU A 1 426 ? -4.324 -15.017 1.867 1.00 82.94 426 GLU A C 1
ATOM 3353 O O . GLU A 1 426 ? -3.958 -15.145 0.701 1.00 82.94 426 GLU A O 1
ATOM 3358 N N . LEU A 1 427 ? -3.641 -14.281 2.750 1.00 79.25 427 LEU A N 1
ATOM 3359 C CA . LEU A 1 427 ? -2.369 -13.624 2.435 1.00 79.25 427 LEU A CA 1
ATOM 3360 C C . LEU A 1 427 ? -1.207 -14.623 2.359 1.00 79.25 427 LEU A C 1
ATOM 3362 O O . LEU A 1 427 ? -0.355 -14.505 1.480 1.00 79.25 427 LEU A O 1
ATOM 3366 N N . ASP A 1 428 ? -1.178 -15.620 3.245 1.00 74.44 428 ASP A N 1
ATOM 3367 C CA . ASP A 1 428 ? -0.250 -16.741 3.152 1.00 74.44 428 ASP A CA 1
ATOM 3368 C C . ASP A 1 428 ? -0.905 -18.077 3.565 1.00 74.44 428 ASP A C 1
ATOM 3370 O O . ASP A 1 428 ? -0.958 -18.408 4.753 1.00 74.44 428 ASP A O 1
ATOM 3374 N N . PRO A 1 429 ? -1.342 -18.892 2.585 1.00 62.62 429 PRO A N 1
ATOM 3375 C CA . PRO A 1 429 ? -2.006 -20.176 2.825 1.00 62.62 429 PRO A CA 1
ATOM 3376 C C . PRO A 1 429 ? -1.149 -21.223 3.539 1.00 62.62 429 PRO A C 1
ATOM 3378 O O . PRO A 1 429 ? -1.687 -22.225 4.008 1.00 62.62 429 PRO A O 1
ATOM 3381 N N . ALA A 1 430 ? 0.172 -21.031 3.587 1.00 54.91 430 ALA A N 1
ATOM 3382 C CA . ALA A 1 430 ? 1.087 -21.945 4.259 1.00 54.91 430 ALA A CA 1
ATOM 3383 C C . ALA A 1 430 ? 1.234 -21.663 5.763 1.00 54.91 430 ALA A C 1
ATOM 3385 O O . ALA A 1 430 ? 1.869 -22.459 6.438 1.00 54.91 430 ALA A O 1
ATOM 3386 N N . LEU A 1 431 ? 0.664 -20.573 6.295 1.00 54.84 431 LEU A N 1
ATOM 3387 C CA . LEU A 1 431 ? 0.736 -20.251 7.721 1.00 54.84 431 LEU A CA 1
ATOM 3388 C C . LEU A 1 431 ? -0.078 -21.246 8.561 1.00 54.84 431 LEU A C 1
ATOM 3390 O O . LEU A 1 431 ? -1.302 -21.157 8.645 1.00 54.84 431 LEU A O 1
ATOM 3394 N N . THR A 1 432 ? 0.590 -22.163 9.255 1.00 52.31 432 THR A N 1
ATOM 3395 C CA . THR A 1 432 ? -0.029 -22.904 10.363 1.00 52.31 432 THR A CA 1
ATOM 3396 C C . THR A 1 432 ? -0.029 -22.073 11.654 1.00 52.31 432 THR A C 1
ATOM 3398 O O . THR A 1 432 ? 0.803 -21.184 11.852 1.00 52.31 432 THR A O 1
ATOM 3401 N N . ASP A 1 433 ? -0.940 -22.374 12.591 1.00 43.34 433 ASP A N 1
ATOM 3402 C CA . ASP A 1 433 ? -1.027 -21.678 13.891 1.00 43.34 433 ASP A CA 1
ATOM 3403 C C . ASP A 1 433 ? 0.295 -21.688 14.687 1.00 43.34 433 ASP A C 1
ATOM 3405 O O . ASP A 1 433 ? 0.538 -20.778 15.487 1.00 43.34 433 ASP A O 1
ATOM 3409 N N . ALA A 1 434 ? 1.158 -22.684 14.442 1.00 40.12 434 ALA A N 1
ATOM 3410 C CA . ALA A 1 434 ? 2.483 -22.819 15.041 1.00 40.12 434 ALA A CA 1
ATOM 3411 C C . ALA A 1 434 ? 3.524 -21.859 14.430 1.00 40.12 434 ALA A C 1
ATOM 3413 O O . ALA A 1 434 ? 4.336 -21.303 15.167 1.00 40.12 434 ALA A O 1
ATOM 3414 N N . GLU A 1 435 ? 3.462 -21.594 13.123 1.00 47.34 435 GLU A N 1
ATOM 3415 C CA . GLU A 1 435 ? 4.458 -20.792 12.392 1.00 47.34 435 GLU A CA 1
ATOM 3416 C C . GLU A 1 435 ? 4.298 -19.282 12.634 1.00 47.34 435 GLU A C 1
ATOM 3418 O O . GLU A 1 435 ? 5.270 -18.535 12.609 1.00 47.34 435 GLU A O 1
ATOM 3423 N N . ILE A 1 436 ? 3.094 -18.831 13.009 1.00 45.44 436 ILE A N 1
ATOM 3424 C CA . ILE A 1 436 ? 2.829 -17.440 13.440 1.00 45.44 436 ILE A CA 1
ATOM 3425 C C . ILE A 1 436 ? 3.422 -17.156 14.848 1.00 45.44 436 ILE A C 1
ATOM 3427 O O . ILE A 1 436 ? 3.526 -16.002 15.290 1.00 45.44 436 ILE A O 1
ATOM 3431 N N . ALA A 1 437 ? 3.810 -18.202 15.590 1.00 35.66 437 ALA A N 1
ATOM 3432 C CA . ALA A 1 437 ? 4.400 -18.112 16.930 1.00 35.66 437 ALA A CA 1
ATOM 3433 C C . ALA A 1 437 ? 5.872 -18.560 16.998 1.00 35.66 437 ALA A C 1
ATOM 3435 O O . ALA A 1 437 ? 6.586 -18.103 17.892 1.00 35.66 437 ALA A O 1
ATOM 3436 N N . ALA A 1 438 ? 6.328 -19.407 16.077 1.00 34.66 438 ALA A N 1
ATOM 3437 C CA . ALA A 1 438 ? 7.708 -19.850 15.958 1.00 34.66 438 ALA A CA 1
ATOM 3438 C C . ALA A 1 438 ? 8.018 -20.162 14.489 1.00 34.66 438 ALA A C 1
ATOM 3440 O O . ALA A 1 438 ? 7.450 -21.086 13.916 1.00 34.66 438 ALA A O 1
ATOM 3441 N N . VAL A 1 439 ? 8.932 -19.387 13.911 1.00 35.59 439 VAL A N 1
ATOM 3442 C CA . VAL A 1 439 ? 9.510 -19.607 12.582 1.00 35.59 439 VAL A CA 1
ATOM 3443 C C . VAL A 1 439 ? 10.064 -21.044 12.494 1.00 35.59 439 VAL A C 1
ATOM 3445 O O . VAL A 1 439 ? 10.837 -21.439 13.377 1.00 35.59 439 VAL A O 1
ATOM 3448 N N . PRO A 1 440 ? 9.671 -21.853 11.493 1.00 36.59 440 PRO A N 1
ATOM 3449 C CA . PRO A 1 440 ? 10.218 -23.188 11.315 1.00 36.59 440 PRO A CA 1
ATOM 3450 C C . PRO A 1 440 ? 11.658 -23.084 10.805 1.00 36.59 440 PRO A C 1
ATOM 3452 O O . PRO A 1 440 ? 11.906 -22.574 9.717 1.00 36.59 440 PRO A O 1
ATOM 3455 N N . LYS A 1 441 ? 12.593 -23.598 11.609 1.00 38.97 441 LYS A N 1
ATOM 3456 C CA . LYS A 1 441 ? 13.988 -23.803 11.213 1.00 38.97 441 LYS A CA 1
ATOM 3457 C C . LYS A 1 441 ? 14.058 -24.875 10.133 1.00 38.97 441 LYS A C 1
ATOM 3459 O O . LYS A 1 441 ? 13.548 -25.974 10.349 1.00 38.97 441 LYS A O 1
ATOM 3464 N N . ASP A 1 442 ? 14.714 -24.547 9.028 1.00 40.56 442 ASP A N 1
ATOM 3465 C CA . ASP A 1 442 ? 14.989 -25.414 7.878 1.00 40.56 442 ASP A CA 1
ATOM 3466 C C . ASP A 1 442 ? 13.738 -25.899 7.122 1.00 40.56 442 ASP A C 1
ATOM 3468 O O . ASP A 1 442 ? 13.240 -27.009 7.326 1.00 40.56 442 ASP A O 1
ATOM 3472 N N . SER A 1 443 ? 13.261 -25.093 6.166 1.00 47.34 443 SER A N 1
ATOM 3473 C CA . SER A 1 443 ? 12.364 -25.584 5.113 1.00 47.34 443 SER A CA 1
ATOM 3474 C C . SER A 1 443 ? 13.072 -25.586 3.757 1.00 47.34 443 SER A C 1
ATOM 3476 O O . SER A 1 443 ? 13.742 -24.632 3.374 1.00 47.34 443 SER A O 1
ATOM 3478 N N . ASP A 1 444 ? 12.952 -26.709 3.054 1.00 56.28 444 ASP A N 1
ATOM 3479 C CA . ASP A 1 444 ? 13.515 -26.958 1.729 1.00 56.28 444 ASP A CA 1
ATOM 3480 C C . ASP A 1 444 ? 13.003 -25.908 0.719 1.00 56.28 444 ASP A C 1
ATOM 3482 O O . ASP A 1 444 ? 11.832 -25.938 0.321 1.00 56.28 444 ASP A O 1
ATOM 3486 N N . THR A 1 445 ? 13.868 -24.972 0.301 1.00 61.94 445 THR A N 1
ATOM 3487 C CA . THR A 1 445 ? 13.557 -23.868 -0.636 1.00 61.94 445 THR A CA 1
ATOM 3488 C C . THR A 1 445 ? 12.879 -24.377 -1.915 1.00 61.94 445 THR A C 1
ATOM 3490 O O . THR A 1 445 ? 12.025 -23.704 -2.489 1.00 61.94 445 THR A O 1
ATOM 3493 N N . SER A 1 446 ? 13.180 -25.616 -2.321 1.00 64.81 446 SER A N 1
ATOM 3494 C CA . SER A 1 446 ? 12.581 -26.289 -3.478 1.00 64.81 446 SER A CA 1
ATOM 3495 C C . SER A 1 446 ? 11.072 -26.531 -3.318 1.00 64.81 446 SER A C 1
ATOM 3497 O O . SER A 1 446 ? 10.295 -26.284 -4.243 1.00 64.81 446 SER A O 1
ATOM 3499 N N . ALA A 1 447 ? 10.619 -26.962 -2.135 1.00 65.50 447 ALA A N 1
ATOM 3500 C CA . ALA A 1 447 ? 9.198 -27.182 -1.857 1.00 65.50 447 ALA A CA 1
ATOM 3501 C C . ALA A 1 447 ? 8.428 -25.855 -1.770 1.00 65.50 447 ALA A C 1
ATOM 3503 O O . ALA A 1 447 ? 7.288 -25.755 -2.234 1.00 65.50 447 ALA A O 1
ATOM 3504 N N . TYR A 1 448 ? 9.070 -24.821 -1.221 1.00 70.19 448 TYR A N 1
ATOM 3505 C CA . TYR A 1 448 ? 8.517 -23.472 -1.146 1.00 70.19 448 TYR A CA 1
ATOM 3506 C C . TYR A 1 448 ? 8.344 -22.847 -2.538 1.00 70.19 448 TYR A C 1
ATOM 3508 O O . TYR A 1 448 ? 7.264 -22.349 -2.866 1.00 70.19 448 TYR A O 1
ATOM 3516 N N . GLN A 1 449 ? 9.364 -22.962 -3.390 1.00 73.06 449 GLN A N 1
ATOM 3517 C CA . GLN A 1 449 ? 9.313 -22.534 -4.786 1.00 73.06 449 GLN A CA 1
ATOM 3518 C C . GLN A 1 449 ? 8.263 -23.316 -5.585 1.00 73.06 449 GLN A C 1
ATOM 3520 O O . GLN A 1 449 ? 7.496 -22.719 -6.337 1.00 73.06 449 GLN A O 1
ATOM 3525 N N . ALA A 1 450 ? 8.147 -24.632 -5.383 1.00 73.38 450 ALA A N 1
ATOM 3526 C CA . ALA A 1 450 ? 7.097 -25.432 -6.014 1.00 73.38 450 ALA A CA 1
ATOM 3527 C C . ALA A 1 450 ? 5.689 -24.982 -5.585 1.00 73.38 450 ALA A C 1
ATOM 3529 O O . ALA A 1 450 ? 4.793 -24.889 -6.422 1.00 73.38 450 ALA A O 1
ATOM 3530 N N . SER A 1 451 ? 5.495 -24.651 -4.302 1.00 74.75 451 SER A N 1
ATOM 3531 C CA . SER A 1 451 ? 4.237 -24.089 -3.796 1.00 74.75 451 SER A CA 1
ATOM 3532 C C . SER A 1 451 ? 3.941 -22.724 -4.409 1.00 74.75 451 SER A C 1
ATOM 3534 O O . SER A 1 451 ? 2.815 -22.498 -4.843 1.00 74.75 451 SER A O 1
ATOM 3536 N N . TRP A 1 452 ? 4.933 -21.833 -4.515 1.00 81.00 452 TRP A N 1
ATOM 3537 C CA . TRP A 1 452 ? 4.793 -20.572 -5.244 1.00 81.00 452 TRP A CA 1
ATOM 3538 C C . TRP A 1 452 ? 4.277 -20.838 -6.656 1.00 81.00 452 TRP A C 1
ATOM 3540 O O . TRP A 1 452 ? 3.169 -20.424 -6.974 1.00 81.00 452 TRP A O 1
ATOM 3550 N N . LEU A 1 453 ? 4.974 -21.638 -7.457 1.00 80.56 453 LEU A N 1
ATOM 3551 C CA . LEU A 1 453 ? 4.589 -21.897 -8.847 1.00 80.56 453 LEU A CA 1
ATOM 3552 C C . LEU A 1 453 ? 3.216 -22.580 -8.987 1.00 80.56 453 LEU A C 1
ATOM 3554 O O . LEU A 1 453 ? 2.459 -22.244 -9.894 1.00 80.56 453 LEU A O 1
ATOM 3558 N N . ALA A 1 454 ? 2.857 -23.487 -8.074 1.00 72.31 454 ALA A N 1
ATOM 3559 C CA . ALA A 1 454 ? 1.629 -24.280 -8.161 1.00 72.31 454 ALA A CA 1
ATOM 3560 C C . ALA A 1 454 ? 0.392 -23.653 -7.488 1.00 72.31 454 ALA A C 1
ATOM 3562 O O . ALA A 1 454 ? -0.730 -24.083 -7.758 1.00 72.31 454 ALA A O 1
ATOM 3563 N N . SER A 1 455 ? 0.561 -22.676 -6.592 1.00 69.31 455 SER A N 1
ATOM 3564 C CA . SER A 1 455 ? -0.528 -22.125 -5.776 1.00 69.31 455 SER A CA 1
ATOM 3565 C C . SER A 1 455 ? -0.806 -20.646 -6.051 1.00 69.31 455 SER A C 1
ATOM 3567 O O . SER A 1 455 ? -0.012 -19.921 -6.649 1.00 69.31 455 SER A O 1
ATOM 3569 N N . ASN A 1 456 ? -1.956 -20.184 -5.553 1.00 73.06 456 ASN A N 1
ATOM 3570 C CA . ASN A 1 456 ? -2.373 -18.779 -5.546 1.00 73.06 456 ASN A CA 1
ATOM 3571 C C . ASN A 1 456 ? -1.713 -17.975 -4.413 1.00 73.06 456 ASN A C 1
ATOM 3573 O O . ASN A 1 456 ? -2.342 -17.095 -3.830 1.00 73.06 456 ASN A O 1
ATOM 3577 N N . ARG A 1 457 ? -0.471 -18.308 -4.055 1.00 80.88 457 ARG A N 1
ATOM 3578 C CA . ARG A 1 457 ? 0.257 -17.586 -3.016 1.00 80.88 457 ARG A CA 1
ATOM 3579 C C . ARG A 1 457 ? 0.507 -16.147 -3.449 1.00 80.88 457 ARG A C 1
ATOM 3581 O O . ARG A 1 457 ? 0.788 -15.905 -4.624 1.00 80.88 457 ARG A O 1
ATOM 3588 N N . LEU A 1 458 ? 0.397 -15.224 -2.497 1.00 84.75 458 LEU A N 1
ATOM 3589 C CA . LEU A 1 458 ? 0.521 -13.796 -2.755 1.00 84.75 458 LEU A CA 1
ATOM 3590 C C . LEU A 1 458 ? 1.961 -13.368 -3.037 1.00 84.75 458 LEU A C 1
ATOM 3592 O O . LEU A 1 458 ? 2.163 -12.513 -3.887 1.00 84.75 458 LEU A O 1
ATOM 3596 N N . TYR A 1 459 ? 2.951 -13.952 -2.365 1.00 86.88 459 TYR A N 1
ATOM 3597 C CA . TYR A 1 459 ? 4.344 -13.536 -2.513 1.00 86.88 459 TYR A CA 1
ATOM 3598 C C . TYR A 1 459 ? 5.337 -14.702 -2.363 1.00 86.88 459 TYR A C 1
ATOM 3600 O O . TYR A 1 459 ? 4.964 -15.802 -1.937 1.00 86.88 459 TYR A O 1
ATOM 3608 N N . TYR A 1 460 ? 6.592 -14.449 -2.733 1.00 86.44 460 TYR A N 1
ATOM 3609 C CA . TYR A 1 460 ? 7.749 -15.329 -2.588 1.00 86.44 460 TYR A CA 1
ATOM 3610 C C . TYR A 1 460 ? 8.954 -14.529 -2.073 1.00 86.44 460 TYR A C 1
ATOM 3612 O O . TYR A 1 460 ? 9.263 -13.460 -2.601 1.00 86.44 460 TYR A O 1
ATOM 3620 N N . ILE A 1 461 ? 9.631 -15.084 -1.067 1.00 83.31 461 ILE A N 1
ATOM 3621 C CA . ILE A 1 461 ? 10.872 -14.576 -0.465 1.00 83.31 461 ILE A CA 1
ATOM 3622 C C . ILE A 1 461 ? 11.909 -15.698 -0.401 1.00 83.31 461 ILE A C 1
ATOM 3624 O O . ILE A 1 461 ? 11.538 -16.873 -0.320 1.00 83.31 461 ILE A O 1
ATOM 3628 N N . HIS A 1 462 ? 13.191 -15.329 -0.429 1.00 79.62 462 HIS A N 1
ATOM 3629 C CA . HIS A 1 462 ? 14.292 -16.291 -0.380 1.00 79.62 462 HIS A CA 1
ATOM 3630 C C . HIS A 1 462 ? 14.408 -16.973 0.991 1.00 79.62 462 HIS A C 1
ATOM 3632 O O . HIS A 1 462 ? 14.409 -18.202 1.072 1.00 79.62 462 HIS A O 1
ATOM 3638 N N . ASP A 1 463 ? 14.471 -16.178 2.063 1.00 70.75 463 ASP A N 1
ATOM 3639 C CA . ASP A 1 463 ? 14.587 -16.668 3.435 1.00 70.75 463 ASP A CA 1
ATOM 3640 C C . ASP A 1 463 ? 13.214 -16.684 4.122 1.00 70.75 463 ASP A C 1
ATOM 3642 O O . ASP A 1 463 ? 12.504 -15.683 4.154 1.00 70.75 463 ASP A O 1
ATOM 3646 N N . GLN A 1 464 ? 12.833 -17.840 4.666 1.00 61.00 464 GLN A N 1
ATOM 3647 C CA . GLN A 1 464 ? 11.585 -18.017 5.414 1.00 61.00 464 GLN A CA 1
ATOM 3648 C C . GLN A 1 464 ? 11.683 -17.549 6.870 1.00 61.00 464 GLN A C 1
ATOM 3650 O O . GLN A 1 464 ? 10.649 -17.453 7.538 1.00 61.00 464 GLN A O 1
ATOM 3655 N N . GLU A 1 465 ? 12.899 -17.307 7.371 1.00 52.28 465 GLU A N 1
ATOM 3656 C CA . GLU A 1 465 ? 13.143 -16.855 8.740 1.00 52.28 465 GLU A CA 1
ATOM 3657 C C . GLU A 1 465 ? 13.140 -15.334 8.903 1.00 52.28 465 GLU A C 1
ATOM 3659 O O . GLU A 1 465 ? 12.975 -14.841 10.024 1.00 52.28 465 GLU A O 1
ATOM 3664 N N . ALA A 1 466 ? 13.284 -14.600 7.801 1.00 53.28 466 ALA A N 1
ATOM 3665 C CA . ALA A 1 466 ? 13.235 -13.148 7.777 1.00 53.28 466 ALA A CA 1
ATOM 3666 C C . ALA A 1 466 ? 11.798 -12.621 7.943 1.00 53.28 466 ALA A C 1
ATOM 3668 O O . ALA A 1 466 ? 10.813 -13.324 7.675 1.00 53.28 466 ALA A O 1
ATOM 3669 N N . ASP A 1 467 ? 11.669 -11.364 8.388 1.00 59.00 467 ASP A N 1
ATOM 3670 C CA . ASP A 1 467 ? 10.388 -10.666 8.291 1.00 59.00 467 ASP A CA 1
ATOM 3671 C C . ASP A 1 467 ? 9.939 -10.723 6.812 1.00 59.00 467 ASP A C 1
ATOM 3673 O O . ASP A 1 467 ? 10.742 -10.692 5.877 1.00 59.00 467 ASP A O 1
ATOM 3677 N N . ARG A 1 468 ? 8.644 -10.964 6.590 1.00 63.34 468 ARG A N 1
ATOM 3678 C CA . ARG A 1 468 ? 8.120 -11.317 5.258 1.00 63.34 468 ARG A CA 1
ATOM 3679 C C . ARG A 1 468 ? 8.051 -10.106 4.332 1.00 63.34 468 ARG A C 1
ATOM 3681 O O . ARG A 1 468 ? 7.856 -10.277 3.132 1.00 63.34 468 ARG A O 1
ATOM 3688 N N . GLU A 1 469 ? 8.188 -8.920 4.919 1.00 67.00 469 GLU A N 1
ATOM 3689 C CA . GLU A 1 469 ? 8.501 -7.628 4.315 1.00 67.00 469 GLU A CA 1
ATOM 3690 C C . GLU A 1 469 ? 7.524 -7.162 3.228 1.00 67.00 469 GLU A C 1
ATOM 3692 O O . GLU A 1 469 ? 7.766 -6.177 2.537 1.00 67.00 469 GLU A O 1
ATOM 3697 N N . LEU A 1 470 ? 6.341 -7.783 3.138 1.00 72.25 470 LEU A N 1
ATOM 3698 C CA . LEU A 1 470 ? 5.230 -7.223 2.379 1.00 72.25 470 LEU A CA 1
ATOM 3699 C C . LEU A 1 470 ? 4.676 -6.012 3.136 1.00 72.25 470 LEU A C 1
ATOM 3701 O O . LEU A 1 470 ? 3.868 -6.139 4.067 1.00 72.25 470 LEU A O 1
ATOM 3705 N N . SER A 1 471 ? 5.141 -4.840 2.725 1.00 75.88 471 SER A N 1
ATOM 3706 C CA . SER A 1 471 ? 4.845 -3.584 3.391 1.00 75.88 471 SER A CA 1
ATOM 3707 C C . SER A 1 471 ? 3.432 -3.096 3.073 1.00 75.88 471 SER A C 1
ATOM 3709 O O . SER A 1 471 ? 2.947 -3.195 1.945 1.00 75.88 471 SER A O 1
ATOM 3711 N N . ILE A 1 472 ? 2.770 -2.551 4.092 1.00 78.00 472 ILE A N 1
ATOM 3712 C CA . ILE A 1 472 ? 1.588 -1.696 3.967 1.00 78.00 472 ILE A CA 1
ATOM 3713 C C . ILE A 1 472 ? 1.956 -0.318 4.521 1.00 78.00 472 ILE A C 1
ATOM 3715 O O . ILE A 1 472 ? 2.606 -0.216 5.571 1.00 78.00 472 ILE A O 1
ATOM 3719 N N . LEU A 1 473 ? 1.564 0.755 3.837 1.00 72.69 473 LEU A N 1
ATOM 3720 C CA . LEU A 1 473 ? 1.796 2.097 4.359 1.00 72.69 473 LEU A CA 1
ATOM 3721 C C . LEU A 1 473 ? 0.814 2.376 5.500 1.00 72.69 473 LEU A C 1
ATOM 3723 O O . LEU A 1 473 ? -0.404 2.280 5.345 1.00 72.69 473 LEU A O 1
ATOM 3727 N N . LEU A 1 474 ? 1.340 2.781 6.652 1.00 65.75 474 LEU A N 1
ATOM 3728 C CA . LEU A 1 474 ? 0.553 3.272 7.776 1.00 65.75 474 LEU A CA 1
ATOM 3729 C C . LEU A 1 474 ? 0.915 4.742 8.014 1.00 65.75 474 LEU A C 1
ATOM 3731 O O . LEU A 1 474 ? 1.825 5.000 8.806 1.00 65.75 474 LEU A O 1
ATOM 373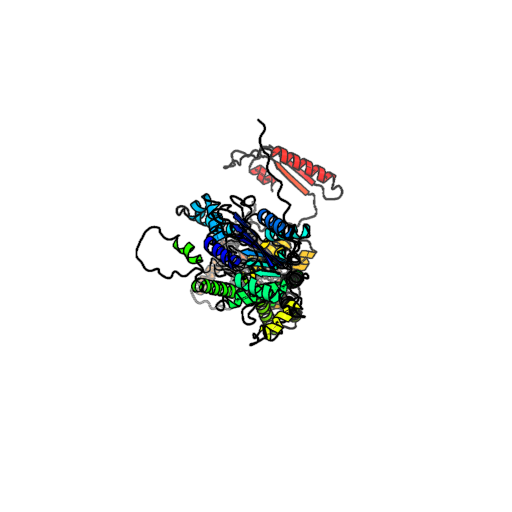5 N N . PRO A 1 475 ? 0.240 5.705 7.351 1.00 56.03 475 PRO A N 1
ATOM 3736 C CA . PRO A 1 475 ? 0.559 7.125 7.488 1.00 56.03 475 PRO A CA 1
ATOM 3737 C C . PRO A 1 475 ? 0.657 7.518 8.964 1.00 56.03 475 PRO A C 1
ATOM 3739 O O . PRO A 1 475 ? -0.139 7.060 9.787 1.00 56.03 475 PRO A O 1
ATOM 3742 N N . GLY A 1 476 ? 1.699 8.294 9.278 1.00 52.56 476 GLY A N 1
ATOM 3743 C CA . GLY A 1 476 ? 2.323 8.404 10.596 1.00 52.56 476 GLY A CA 1
ATOM 3744 C C . GLY A 1 476 ? 1.377 8.283 11.792 1.00 52.56 476 GLY A C 1
ATOM 3745 O O . GLY A 1 476 ? 0.678 9.225 12.149 1.00 52.56 476 GLY A O 1
ATOM 3746 N N . VAL A 1 477 ? 1.446 7.138 12.475 1.00 45.66 477 VAL A N 1
ATOM 3747 C CA . VAL A 1 477 ? 0.841 6.933 13.803 1.00 45.66 477 VAL A CA 1
ATOM 3748 C C . VAL A 1 477 ? 1.858 7.202 14.933 1.00 45.66 477 VAL A C 1
ATOM 3750 O O . VAL A 1 477 ? 1.598 6.988 16.118 1.00 45.66 477 VAL A O 1
ATOM 3753 N N . GLY A 1 478 ? 3.057 7.671 14.576 1.00 36.66 478 GLY A N 1
ATOM 3754 C CA . GLY A 1 478 ? 4.196 7.812 15.474 1.00 36.66 478 GLY A CA 1
ATOM 3755 C C . GLY A 1 478 ? 4.895 9.159 15.338 1.00 36.66 478 GLY A C 1
ATOM 3756 O O . GLY A 1 478 ? 5.851 9.289 14.589 1.00 36.66 478 GLY A O 1
ATOM 3757 N N . GLY A 1 479 ? 4.478 10.133 16.141 1.00 36.47 479 GLY A N 1
ATOM 3758 C CA . GLY A 1 479 ? 5.176 11.402 16.338 1.00 36.47 479 GLY A CA 1
ATOM 3759 C C . GLY A 1 479 ? 4.472 12.235 17.407 1.00 36.47 479 GLY A C 1
ATOM 3760 O O . GLY A 1 479 ? 3.281 12.063 17.645 1.00 36.47 479 GLY A O 1
ATOM 3761 N N . ASN A 1 480 ? 5.180 13.136 18.089 1.00 33.28 480 ASN A N 1
ATOM 3762 C CA . ASN A 1 480 ? 4.520 14.163 18.899 1.00 33.28 480 ASN A CA 1
ATOM 3763 C C . ASN A 1 480 ? 3.747 15.098 17.943 1.00 33.28 480 ASN A C 1
ATOM 3765 O O . ASN A 1 480 ? 4.294 16.097 17.478 1.00 33.28 480 ASN A O 1
ATOM 3769 N N . LEU A 1 481 ? 2.471 14.806 17.665 1.00 36.97 481 LEU A N 1
ATOM 3770 C CA . LEU A 1 481 ? 1.569 15.612 16.816 1.00 36.97 481 LEU A CA 1
ATOM 3771 C C . LEU A 1 481 ? 1.227 17.006 17.371 1.00 36.97 481 LEU A C 1
ATOM 3773 O O . LEU A 1 481 ? 0.354 17.703 16.858 1.00 36.97 481 LEU A O 1
ATOM 3777 N N . GLN A 1 482 ? 1.947 17.476 18.389 1.00 36.47 482 GLN A N 1
ATOM 3778 C CA . GLN A 1 482 ? 2.028 18.915 18.615 1.00 36.47 482 GLN A CA 1
ATOM 3779 C C . GLN A 1 482 ? 2.823 19.630 17.507 1.00 36.47 482 GLN A C 1
ATOM 3781 O O . GLN A 1 482 ? 2.639 20.834 17.350 1.00 36.47 482 GLN A O 1
ATOM 3786 N N . LYS A 1 483 ? 3.667 18.923 16.728 1.00 39.84 483 LYS A N 1
ATOM 3787 C CA . LYS A 1 483 ? 4.506 19.531 15.675 1.00 39.84 483 LYS A CA 1
ATOM 3788 C C . LYS A 1 483 ? 4.079 19.237 14.228 1.00 39.84 483 LYS A C 1
ATOM 3790 O O . LYS A 1 483 ? 4.060 20.185 13.450 1.00 39.84 483 LYS A O 1
ATOM 3795 N N . SER A 1 484 ? 3.690 18.008 13.875 1.00 42.69 484 SER A N 1
ATOM 3796 C CA . SER A 1 484 ? 3.198 17.679 12.520 1.00 42.69 484 SER A CA 1
ATOM 3797 C C . SER A 1 484 ? 1.664 17.664 12.502 1.00 42.69 484 SER A C 1
ATOM 3799 O O . SER A 1 484 ? 1.041 16.981 13.312 1.00 42.69 484 SER A O 1
ATOM 3801 N N . GLN A 1 485 ? 1.053 18.476 11.632 1.00 52.25 485 GLN A N 1
ATOM 3802 C CA . GLN A 1 485 ? -0.401 18.544 11.393 1.00 52.25 485 GLN A CA 1
ATOM 3803 C C . GLN A 1 485 ? -0.802 17.807 10.103 1.00 52.25 485 GLN A C 1
ATOM 3805 O O . GLN A 1 485 ? -1.844 18.120 9.522 1.00 52.25 485 GLN A O 1
ATOM 3810 N N . THR A 1 486 ? 0.021 16.865 9.642 1.00 53.19 486 THR A N 1
ATOM 3811 C CA . THR A 1 486 ? -0.230 16.110 8.411 1.00 53.19 486 THR A CA 1
ATOM 3812 C C . THR A 1 486 ? -1.517 15.306 8.521 1.00 53.19 486 THR A C 1
ATOM 3814 O O . THR A 1 486 ? -1.785 14.617 9.511 1.00 53.19 486 THR A O 1
ATOM 3817 N N . ARG A 1 487 ? -2.372 15.438 7.510 1.00 57.78 487 ARG A N 1
ATOM 3818 C CA . ARG A 1 487 ? -3.610 14.674 7.394 1.00 57.78 487 ARG A CA 1
ATOM 3819 C C . ARG A 1 487 ? -3.334 13.441 6.544 1.00 57.78 487 ARG A C 1
ATOM 3821 O O . ARG A 1 487 ? -2.556 13.518 5.599 1.00 57.78 487 ARG A O 1
ATOM 3828 N N . PRO A 1 488 ? -4.038 12.324 6.786 1.00 57.91 488 PRO A N 1
ATOM 3829 C CA . PRO A 1 488 ? -3.992 11.185 5.878 1.00 57.91 488 PRO A CA 1
ATOM 3830 C C . PRO A 1 488 ? -4.247 11.603 4.419 1.00 57.91 488 PRO A C 1
ATOM 3832 O O . PRO A 1 488 ? -3.508 11.201 3.540 1.00 57.91 488 PRO A O 1
ATOM 3835 N N . SER A 1 489 ? -5.186 12.521 4.162 1.00 61.16 489 SER A N 1
ATOM 3836 C CA . SER A 1 489 ? -5.480 13.041 2.814 1.00 61.16 489 SER A CA 1
ATOM 3837 C C . SER A 1 489 ? -4.300 13.655 2.056 1.00 61.16 489 SER A C 1
ATOM 3839 O O . SER A 1 489 ? -4.428 13.875 0.857 1.00 61.16 489 SER A O 1
ATOM 3841 N N . ASP A 1 490 ? -3.203 13.975 2.737 1.00 66.69 490 ASP A N 1
ATOM 3842 C CA . ASP A 1 490 ? -2.068 14.678 2.145 1.00 66.69 490 ASP A CA 1
ATOM 3843 C C . ASP A 1 490 ? -1.115 13.717 1.411 1.00 66.69 490 ASP A C 1
ATOM 3845 O O . ASP A 1 490 ? -0.242 14.174 0.684 1.00 66.69 490 ASP A O 1
ATOM 3849 N N . TYR A 1 491 ? -1.282 12.397 1.566 1.00 71.56 491 TYR A N 1
ATOM 3850 C CA . TYR A 1 491 ? -0.443 11.391 0.910 1.00 71.56 491 TYR A CA 1
ATOM 3851 C C . TYR A 1 491 ? -1.029 10.952 -0.439 1.00 71.56 491 TYR A C 1
ATOM 3853 O O . TYR A 1 491 ? -2.185 10.518 -0.488 1.00 71.56 491 TYR A O 1
ATOM 3861 N N . ASN A 1 492 ? -0.223 10.936 -1.513 1.00 75.00 492 ASN A N 1
ATOM 3862 C CA . ASN A 1 492 ? -0.680 10.423 -2.822 1.00 75.00 492 ASN A CA 1
ATOM 3863 C C . ASN A 1 492 ? -1.054 8.934 -2.809 1.00 75.00 492 ASN A C 1
ATOM 3865 O O . ASN A 1 492 ? -1.828 8.469 -3.643 1.00 75.00 492 ASN A O 1
ATOM 3869 N N . TYR A 1 493 ? -0.602 8.213 -1.789 1.00 70.75 493 TYR A N 1
ATOM 3870 C CA . TYR A 1 493 ? -1.093 6.898 -1.393 1.00 70.75 493 TYR A CA 1
ATOM 3871 C C . TYR A 1 493 ? -2.625 6.736 -1.440 1.00 70.75 493 TYR A C 1
ATOM 3873 O O . TYR A 1 493 ? -3.148 5.705 -1.875 1.00 70.75 493 TYR A O 1
ATOM 3881 N N . PHE A 1 494 ? -3.380 7.747 -0.994 1.00 69.00 494 PHE A N 1
ATOM 3882 C CA . PHE A 1 494 ? -4.843 7.665 -0.939 1.00 69.00 494 PHE A CA 1
ATOM 3883 C C . PHE A 1 494 ? -5.518 7.783 -2.312 1.00 69.00 494 PHE A C 1
ATOM 3885 O O . PHE A 1 494 ? -6.735 7.627 -2.409 1.00 69.00 494 PHE A O 1
ATOM 3892 N N . HIS A 1 495 ? -4.750 8.019 -3.377 1.00 75.19 495 HIS A N 1
ATOM 3893 C CA . HIS A 1 495 ? -5.238 7.948 -4.753 1.00 75.19 495 HIS A CA 1
ATOM 3894 C C . HIS A 1 495 ? -5.220 6.520 -5.319 1.00 75.19 495 HIS A C 1
ATOM 3896 O O . HIS A 1 495 ? -5.864 6.269 -6.337 1.00 75.19 495 HIS A O 1
ATOM 3902 N N . LEU A 1 496 ? -4.545 5.572 -4.658 1.00 81.00 496 LEU A N 1
ATOM 3903 C CA . LEU A 1 496 ? -4.460 4.184 -5.115 1.00 81.00 496 LEU A CA 1
ATOM 3904 C C . LEU A 1 496 ? -5.810 3.454 -4.997 1.00 81.00 496 LEU A C 1
ATOM 3906 O O . LEU A 1 496 ? -6.564 3.586 -4.031 1.00 81.00 496 LEU A O 1
ATOM 3910 N N . ARG A 1 497 ? -6.113 2.585 -5.958 1.00 84.19 497 ARG A N 1
ATOM 3911 C CA . ARG A 1 497 ? -7.298 1.724 -5.989 1.00 84.19 497 ARG A CA 1
ATOM 3912 C C . ARG A 1 497 ? -7.395 0.845 -4.750 1.00 84.19 497 ARG A C 1
ATOM 3914 O O . ARG A 1 497 ? -8.508 0.593 -4.293 1.00 84.19 497 ARG A O 1
ATOM 3921 N N . PHE A 1 498 ? -6.270 0.400 -4.189 1.00 83.69 498 PHE A N 1
ATOM 3922 C CA . PHE A 1 498 ? -6.279 -0.372 -2.945 1.00 83.69 498 PHE A CA 1
ATOM 3923 C C . PHE A 1 498 ? -6.922 0.420 -1.800 1.00 83.69 498 PHE A C 1
ATOM 3925 O O . PHE A 1 498 ? -7.829 -0.087 -1.140 1.00 83.69 498 PHE A O 1
ATOM 3932 N N . SER A 1 499 ? -6.516 1.679 -1.610 1.00 75.25 499 SER A N 1
ATOM 3933 C CA . SER A 1 499 ? -7.019 2.531 -0.527 1.00 75.25 499 SER A CA 1
ATOM 3934 C C . SER A 1 499 ? -8.483 2.941 -0.731 1.00 75.25 499 SER A C 1
ATOM 3936 O O . SER A 1 499 ? -9.221 3.078 0.242 1.00 75.25 499 SER A O 1
ATOM 3938 N N . SER A 1 500 ? -8.945 3.042 -1.983 1.00 73.69 500 SER A N 1
ATOM 3939 C CA . SER A 1 500 ? -10.374 3.243 -2.284 1.00 73.69 500 SER A CA 1
ATOM 3940 C C . SER A 1 500 ? -11.235 1.988 -2.079 1.00 73.69 500 SER A C 1
ATOM 3942 O O . SER A 1 500 ? -12.441 2.102 -1.860 1.00 73.69 500 SER A O 1
ATOM 3944 N N . ARG A 1 501 ? -10.641 0.788 -2.150 1.00 78.38 501 ARG A N 1
ATOM 3945 C CA . ARG A 1 501 ? -11.359 -0.489 -2.019 1.00 78.38 501 ARG A CA 1
ATOM 3946 C C . ARG A 1 501 ? -11.370 -1.031 -0.597 1.00 78.38 501 ARG A C 1
ATOM 3948 O O . ARG A 1 501 ? -12.346 -1.669 -0.213 1.00 78.38 501 ARG A O 1
ATOM 3955 N N . VAL A 1 502 ? -10.291 -0.834 0.151 1.00 79.44 502 VAL A N 1
ATOM 3956 C CA . VAL A 1 502 ? -10.141 -1.348 1.511 1.00 79.44 502 VAL A CA 1
ATOM 3957 C C . VAL A 1 502 ? -10.365 -0.204 2.494 1.00 79.44 502 VAL A C 1
ATOM 3959 O O . VAL A 1 502 ? -9.580 0.739 2.549 1.00 79.44 502 VAL A O 1
ATOM 3962 N N . HIS A 1 503 ? -11.375 -0.319 3.361 1.00 70.38 503 HIS A N 1
ATOM 3963 C CA . HIS A 1 503 ? -11.698 0.672 4.402 1.00 70.38 503 HIS A CA 1
ATOM 3964 C C . HIS A 1 503 ? -10.644 0.760 5.529 1.00 70.38 503 HIS A C 1
ATOM 3966 O O . HIS A 1 503 ? -10.912 1.284 6.614 1.00 70.38 503 HIS A O 1
ATOM 3972 N N . TRP A 1 504 ? -9.427 0.267 5.285 1.00 70.75 504 TRP A N 1
ATOM 3973 C CA . TRP A 1 504 ? -8.280 0.354 6.182 1.00 70.75 504 TRP A CA 1
ATOM 3974 C C . TRP A 1 504 ? -7.942 1.811 6.504 1.00 70.75 504 TRP A C 1
ATOM 3976 O O . TRP A 1 504 ? -7.731 2.155 7.660 1.00 70.75 504 TRP A O 1
ATOM 3986 N N . ALA A 1 505 ? -8.021 2.693 5.506 1.00 61.66 505 ALA A N 1
ATOM 3987 C CA . ALA A 1 505 ? -7.890 4.140 5.663 1.00 61.66 505 ALA A CA 1
ATOM 3988 C C . ALA A 1 505 ? -8.863 4.716 6.706 1.00 61.66 505 ALA A C 1
ATOM 3990 O O . ALA A 1 505 ? -8.469 5.450 7.612 1.00 61.66 505 ALA A O 1
ATOM 3991 N N . SER A 1 506 ? -10.145 4.355 6.602 1.00 63.84 506 SER A N 1
ATOM 3992 C CA . SER A 1 506 ? -11.183 4.798 7.537 1.00 63.84 506 SER A CA 1
ATOM 3993 C C . SER A 1 506 ? -10.943 4.246 8.939 1.00 63.84 506 SER A C 1
ATOM 3995 O O . SER A 1 506 ? -11.096 4.966 9.923 1.00 63.84 506 SER A O 1
ATOM 3997 N N . LEU A 1 507 ? -10.529 2.983 9.032 1.00 65.25 507 LEU A N 1
ATOM 3998 C CA . LEU A 1 507 ? -10.155 2.338 10.283 1.00 65.25 507 LEU A CA 1
ATOM 3999 C C . LEU A 1 507 ? -8.980 3.071 10.962 1.00 65.25 507 LEU A C 1
ATOM 4001 O O . LEU A 1 507 ? -9.081 3.426 12.136 1.00 65.25 507 LEU A O 1
ATOM 4005 N N . LEU A 1 508 ? -7.912 3.366 10.216 1.00 62.94 508 LEU A N 1
ATOM 4006 C CA . LEU A 1 508 ? -6.739 4.098 10.701 1.00 62.94 508 LEU A CA 1
ATOM 4007 C C . LEU A 1 508 ? -7.081 5.533 11.115 1.00 62.94 508 LEU A C 1
ATOM 4009 O O . LEU A 1 508 ? -6.699 5.956 12.205 1.00 62.94 508 LEU A O 1
ATOM 4013 N N . GLY A 1 509 ? -7.865 6.254 10.309 1.00 60.62 509 GLY A N 1
ATOM 4014 C CA . GLY A 1 509 ? -8.315 7.608 10.637 1.00 60.62 509 GLY A CA 1
ATOM 4015 C C . GLY A 1 509 ? -9.138 7.654 11.927 1.00 60.62 509 GLY A C 1
ATOM 4016 O O . GLY A 1 509 ? -8.937 8.532 12.769 1.00 60.62 509 GLY A O 1
ATOM 4017 N N . VAL A 1 510 ? -10.016 6.669 12.144 1.00 61.56 510 VAL A N 1
ATOM 4018 C CA . VAL A 1 510 ? -10.770 6.549 13.398 1.00 61.56 510 VAL A CA 1
ATOM 4019 C C . VAL A 1 510 ? -9.844 6.243 14.579 1.00 61.56 510 VAL A C 1
ATOM 4021 O O . VAL A 1 510 ? -10.021 6.836 15.644 1.00 61.56 510 VAL A O 1
ATOM 4024 N N . PHE A 1 511 ? -8.826 5.392 14.417 1.00 59.81 511 PHE A N 1
ATOM 4025 C CA . PHE A 1 511 ? -7.857 5.142 15.491 1.00 59.81 511 PHE A CA 1
ATOM 4026 C C . PHE A 1 511 ? -7.026 6.356 15.852 1.00 59.81 511 PHE A C 1
ATOM 4028 O O . PHE A 1 511 ? -6.885 6.654 17.038 1.00 59.81 511 PHE A O 1
ATOM 4035 N N . GLN A 1 512 ? -6.513 7.069 14.855 1.00 56.84 512 GLN A N 1
ATOM 4036 C CA . GLN A 1 512 ? -5.748 8.286 15.077 1.00 56.84 512 GLN A CA 1
ATOM 4037 C C . GLN A 1 512 ? -6.598 9.322 15.824 1.00 56.84 512 GLN A C 1
ATOM 4039 O O . GLN A 1 512 ? -6.177 9.877 16.839 1.00 56.84 512 GLN A O 1
ATOM 4044 N N . MET A 1 513 ? -7.859 9.493 15.410 1.00 60.09 513 MET A N 1
ATOM 4045 C CA . MET A 1 513 ? -8.807 10.352 16.116 1.00 60.09 513 MET A CA 1
ATOM 4046 C C . MET A 1 513 ? -9.050 9.919 17.565 1.00 60.09 513 MET A C 1
ATOM 4048 O O . MET A 1 513 ? -9.090 10.772 18.448 1.00 60.09 513 MET A O 1
ATOM 4052 N N . ILE A 1 514 ? -9.223 8.622 17.828 1.00 59.75 514 ILE A N 1
ATOM 4053 C CA . ILE A 1 514 ? -9.435 8.098 19.185 1.00 59.75 514 ILE A CA 1
ATOM 4054 C C . ILE A 1 514 ? -8.218 8.363 20.075 1.00 59.75 514 ILE A C 1
ATOM 4056 O O . ILE A 1 514 ? -8.383 8.767 21.226 1.00 59.75 514 ILE A O 1
ATOM 4060 N N . LEU A 1 515 ? -7.014 8.114 19.560 1.00 55.12 515 LEU A N 1
ATOM 4061 C CA . LEU A 1 515 ? -5.780 8.165 20.340 1.00 55.12 515 LEU A CA 1
ATOM 4062 C C . LEU A 1 515 ? -5.317 9.596 20.619 1.00 55.12 515 LEU A C 1
ATOM 4064 O O . LEU A 1 515 ? -4.850 9.875 21.721 1.00 55.12 515 LEU A O 1
ATOM 4068 N N . GLU A 1 516 ? -5.464 10.503 19.656 1.00 54.06 516 GLU A N 1
ATOM 4069 C CA . GLU A 1 516 ? -4.899 11.854 19.753 1.00 54.06 516 GLU A CA 1
ATOM 4070 C C . GLU A 1 516 ? -5.937 12.926 20.070 1.00 54.06 516 GLU A C 1
ATOM 4072 O O . GLU A 1 516 ? -5.656 13.890 20.785 1.00 54.06 516 GLU A O 1
ATOM 4077 N N . LYS A 1 517 ? -7.151 12.793 19.525 1.00 56.62 517 LYS A N 1
ATOM 4078 C CA . LYS A 1 517 ? -8.205 13.811 19.625 1.00 56.62 517 LYS A CA 1
ATOM 4079 C C . LYS A 1 517 ? -9.559 13.183 19.963 1.00 56.62 517 LYS A C 1
ATOM 4081 O O . LYS A 1 517 ? -10.529 13.384 19.225 1.00 56.62 517 LYS A O 1
ATOM 4086 N N . PRO A 1 518 ? -9.686 12.495 21.115 1.00 54.62 518 PRO A N 1
ATOM 4087 C CA . PRO A 1 518 ? -10.914 11.784 21.483 1.00 54.62 518 PRO A CA 1
ATOM 4088 C C . PRO A 1 518 ? -12.149 12.702 21.502 1.00 54.62 518 PRO A C 1
ATOM 4090 O O . PRO A 1 518 ? -13.251 12.287 21.158 1.00 54.62 518 PRO A O 1
ATOM 4093 N N . HIS A 1 519 ? -11.970 13.987 21.821 1.00 49.50 519 HIS A N 1
ATOM 4094 C CA . HIS A 1 519 ? -13.026 15.003 21.787 1.00 49.50 519 HIS A CA 1
ATOM 4095 C C . HIS A 1 519 ? -13.594 15.269 20.376 1.00 49.50 519 HIS A C 1
ATOM 4097 O O . HIS A 1 519 ? -14.769 15.608 20.246 1.00 49.50 519 HIS A O 1
ATOM 4103 N N . VAL A 1 520 ? -12.803 15.095 19.309 1.00 54.50 520 VAL A N 1
ATOM 4104 C CA . VAL A 1 520 ? -13.255 15.269 17.915 1.00 54.50 520 VAL A CA 1
ATOM 4105 C C . VAL A 1 520 ? -14.167 14.121 17.496 1.00 54.50 520 VAL A C 1
ATOM 4107 O O . VAL A 1 520 ? -15.176 14.372 16.838 1.00 54.50 520 VAL A O 1
ATOM 4110 N N . LEU A 1 521 ? -13.878 12.889 17.931 1.00 57.62 521 LEU A N 1
ATOM 4111 C CA . LEU A 1 521 ? -14.776 11.750 17.731 1.00 57.62 521 LEU A CA 1
ATOM 4112 C C . LEU A 1 521 ? -16.133 12.007 18.393 1.00 57.62 521 LEU A C 1
ATOM 4114 O O . LEU A 1 521 ? -17.168 11.846 17.754 1.00 57.62 521 LEU A O 1
ATOM 4118 N N . TRP A 1 522 ? -16.137 12.478 19.642 1.00 58.16 522 TRP A N 1
ATOM 4119 C CA . TRP A 1 522 ? -17.373 12.831 20.344 1.00 58.16 522 TRP A CA 1
ATOM 4120 C C . TRP A 1 522 ? -18.138 13.967 19.666 1.00 58.16 522 TRP A C 1
ATOM 4122 O O . TRP A 1 522 ? -19.365 13.932 19.620 1.00 58.16 522 TRP A O 1
ATOM 4132 N N . ARG A 1 523 ? -17.437 14.939 19.073 1.00 56.09 523 ARG A N 1
ATOM 4133 C CA . ARG A 1 523 ? -18.060 15.997 18.267 1.00 56.09 523 ARG A CA 1
ATOM 4134 C C . ARG A 1 523 ? -18.695 15.450 16.986 1.00 56.09 523 ARG A C 1
ATOM 4136 O O . ARG A 1 523 ? -19.777 15.892 16.625 1.00 56.09 523 ARG A O 1
ATOM 4143 N N . LEU A 1 524 ? -18.055 14.489 16.321 1.00 56.81 524 LEU A N 1
ATOM 4144 C CA . LEU A 1 524 ? -18.574 13.822 15.120 1.00 56.81 524 LEU A CA 1
ATOM 4145 C C . LEU A 1 524 ? -19.778 12.933 15.433 1.00 56.81 524 LEU A C 1
ATOM 4147 O O . LEU A 1 524 ? -20.800 13.046 14.766 1.00 56.81 524 LEU A O 1
ATOM 4151 N N . ILE A 1 525 ? -19.699 12.130 16.495 1.00 60.75 525 ILE A N 1
ATOM 4152 C CA . ILE A 1 525 ? -20.831 11.357 17.017 1.00 60.75 525 ILE A CA 1
ATOM 4153 C C . ILE A 1 525 ? -21.976 12.301 17.395 1.00 60.75 525 ILE A C 1
ATOM 4155 O O . ILE A 1 525 ? -23.115 12.064 17.006 1.00 60.75 525 ILE A O 1
ATOM 4159 N N . GLY A 1 526 ? -21.685 13.396 18.101 1.00 53.94 526 GLY A N 1
ATOM 4160 C CA . GLY A 1 526 ? -22.671 14.414 18.461 1.00 53.94 526 GLY A CA 1
ATOM 4161 C C . GLY A 1 526 ? -23.303 15.085 17.239 1.00 53.94 526 GLY A C 1
ATOM 4162 O O . GLY A 1 526 ? -24.517 15.262 17.205 1.00 53.94 526 GLY A O 1
ATOM 4163 N N . SER A 1 527 ? -22.509 15.385 16.207 1.00 57.59 527 SER A N 1
ATOM 4164 C CA . SER A 1 527 ? -23.007 15.901 14.930 1.00 57.59 527 SER A CA 1
ATOM 4165 C C . SER A 1 527 ? -23.905 14.883 14.240 1.00 57.59 527 SER A C 1
ATOM 4167 O O . SER A 1 527 ? -25.023 15.229 13.893 1.00 57.59 527 SER A O 1
ATOM 4169 N N . MET A 1 528 ? -23.473 13.626 14.102 1.00 52.06 528 MET A N 1
ATOM 4170 C CA . MET A 1 528 ? -24.279 12.561 13.501 1.00 52.06 528 MET A CA 1
ATOM 4171 C C . MET A 1 528 ? -25.601 12.373 14.250 1.00 52.06 528 MET A C 1
ATOM 4173 O O . MET A 1 528 ? -26.658 12.269 13.637 1.00 52.06 528 MET A O 1
ATOM 4177 N N . LEU A 1 529 ? -25.570 12.390 15.584 1.00 57.03 529 LEU A N 1
ATOM 4178 C CA . LEU A 1 529 ? -26.780 12.333 16.401 1.00 57.03 529 LEU A CA 1
ATOM 4179 C C . LEU A 1 529 ? -27.692 13.552 16.193 1.00 57.03 529 LEU A C 1
ATOM 4181 O O . LEU A 1 529 ? -28.907 13.422 16.312 1.00 57.03 529 LEU A O 1
ATOM 4185 N N . ALA A 1 530 ? -27.140 14.720 15.866 1.00 55.09 530 ALA A N 1
ATOM 4186 C CA . ALA A 1 530 ? -27.909 15.933 15.613 1.00 55.09 530 ALA A CA 1
ATOM 4187 C C . ALA A 1 530 ? -28.463 16.024 14.177 1.00 55.09 530 ALA A C 1
ATOM 4189 O O . ALA A 1 530 ? -29.545 16.581 13.987 1.00 55.09 530 ALA A O 1
ATOM 4190 N N . THR A 1 531 ? -27.746 15.500 13.175 1.00 51.09 531 THR A N 1
ATOM 4191 C CA . THR A 1 531 ? -28.020 15.754 11.748 1.00 51.09 531 THR A CA 1
ATOM 4192 C C . THR A 1 531 ? -28.605 14.567 10.987 1.00 51.09 531 THR A C 1
ATOM 4194 O O . THR A 1 531 ? -29.312 14.779 10.007 1.00 51.09 531 THR A O 1
ATOM 4197 N N . GLU A 1 532 ? -28.343 13.328 11.408 1.00 69.81 532 GLU A N 1
ATOM 4198 C CA . GLU A 1 532 ? -28.672 12.135 10.616 1.00 69.81 532 GLU A CA 1
ATOM 4199 C C . GLU A 1 532 ? -30.148 11.718 10.682 1.00 69.81 532 GLU A C 1
ATOM 4201 O O . GLU A 1 532 ? -30.938 12.218 11.488 1.00 69.81 532 GLU A O 1
ATOM 4206 N N . SER A 1 533 ? -30.526 10.748 9.844 1.00 68.44 533 SER A N 1
ATOM 4207 C CA . SER A 1 533 ? -31.851 10.116 9.872 1.00 68.44 533 SER A CA 1
ATOM 4208 C C . SER A 1 533 ? -32.144 9.423 11.214 1.00 68.44 533 SER A C 1
ATOM 4210 O O . SER A 1 533 ? -31.228 9.011 11.930 1.00 68.44 533 SER A O 1
ATOM 4212 N N . SER A 1 534 ? -33.427 9.251 11.554 1.00 57.22 534 SER A N 1
ATOM 4213 C CA . SER A 1 534 ? -33.842 8.567 12.790 1.00 57.22 534 SER A CA 1
ATOM 4214 C C . SER A 1 534 ? -33.251 7.158 12.910 1.00 57.22 534 SER A C 1
ATOM 4216 O O . SER A 1 534 ? -32.752 6.802 13.972 1.00 57.22 534 SER A O 1
ATOM 4218 N N . GLY A 1 535 ? -33.208 6.394 11.813 1.00 55.47 535 GLY A N 1
ATOM 4219 C CA . GLY A 1 535 ? -32.631 5.047 11.799 1.00 55.47 535 GLY A CA 1
ATOM 4220 C C . GLY A 1 535 ? -31.121 5.030 12.053 1.00 55.47 535 GLY A C 1
ATOM 4221 O O . GLY A 1 535 ? -30.628 4.189 12.805 1.00 55.47 535 GLY A O 1
ATOM 4222 N N . THR A 1 536 ? -30.378 5.981 11.481 1.00 52.03 536 THR A N 1
ATOM 4223 C CA . THR A 1 536 ? -28.932 6.109 11.717 1.00 52.03 536 THR A CA 1
ATOM 4224 C C . THR A 1 536 ? -28.648 6.510 13.165 1.00 52.03 536 THR A C 1
ATOM 4226 O O . THR A 1 536 ? -27.780 5.915 13.804 1.00 52.03 536 THR A O 1
ATOM 4229 N N . ARG A 1 537 ? -29.409 7.465 13.722 1.00 59.53 537 ARG A N 1
ATOM 4230 C CA . ARG A 1 537 ? -29.288 7.859 15.135 1.00 59.53 537 ARG A CA 1
ATOM 4231 C C . ARG A 1 537 ? -29.584 6.705 16.077 1.00 59.53 537 ARG A C 1
ATOM 4233 O O . ARG A 1 537 ? -28.799 6.469 16.988 1.00 59.53 537 ARG A O 1
ATOM 4240 N N . ASP A 1 538 ? -30.665 5.968 15.839 1.00 58.22 538 ASP A N 1
ATOM 4241 C CA . ASP A 1 538 ? -31.036 4.814 16.661 1.00 58.22 538 ASP A CA 1
ATOM 4242 C C . ASP A 1 538 ? -29.971 3.719 16.603 1.00 58.22 538 ASP A C 1
ATOM 4244 O O . ASP A 1 538 ? -29.658 3.102 17.619 1.00 58.22 538 ASP A O 1
ATOM 4248 N N . ALA A 1 539 ? -29.340 3.512 15.445 1.00 59.03 539 ALA A N 1
ATOM 4249 C CA . ALA A 1 539 ? -28.232 2.575 15.317 1.00 59.03 539 ALA A CA 1
ATOM 4250 C C . ALA A 1 539 ? -26.974 3.046 16.072 1.00 59.03 539 ALA A C 1
ATOM 4252 O O . ALA A 1 539 ? -26.285 2.232 16.687 1.00 59.03 539 ALA A O 1
ATOM 4253 N N . VAL A 1 540 ? -26.664 4.346 16.051 1.00 60.00 540 VAL A N 1
ATOM 4254 C CA . VAL A 1 540 ? -25.532 4.935 16.788 1.00 60.00 540 VAL A CA 1
ATOM 4255 C C . VAL A 1 540 ? -25.782 4.887 18.298 1.00 60.00 540 VAL A C 1
ATOM 4257 O O . VAL A 1 540 ? -24.934 4.395 19.039 1.00 60.00 540 VAL A O 1
ATOM 4260 N N . LEU A 1 541 ? -26.966 5.294 18.762 1.00 62.47 541 LEU A N 1
ATOM 4261 C CA . LEU A 1 541 ? -27.373 5.200 20.168 1.00 62.47 541 LEU A CA 1
ATOM 4262 C C . LEU A 1 541 ? -27.433 3.743 20.633 1.00 62.47 541 LEU A C 1
ATOM 4264 O O . LEU A 1 541 ? -26.887 3.402 21.678 1.00 62.47 541 LEU A O 1
ATOM 4268 N N . GLY A 1 542 ? -28.006 2.843 19.836 1.00 64.75 542 GLY A N 1
ATOM 4269 C CA . GLY A 1 542 ? -28.044 1.414 20.136 1.00 64.75 542 GLY A CA 1
ATOM 4270 C C . GLY A 1 542 ? -26.651 0.796 20.300 1.00 64.75 542 GLY A C 1
ATOM 4271 O O . GLY A 1 542 ? -26.472 -0.099 21.125 1.00 64.75 542 GLY A O 1
ATOM 4272 N N . ARG A 1 543 ? -25.645 1.297 19.575 1.00 62.94 543 ARG A N 1
ATOM 4273 C CA . ARG A 1 543 ? -24.245 0.865 19.718 1.00 62.94 543 ARG A CA 1
ATOM 4274 C C . ARG A 1 543 ? -23.527 1.520 20.898 1.00 62.94 543 ARG A C 1
ATOM 4276 O O . ARG A 1 543 ? -22.735 0.846 21.546 1.00 62.94 543 ARG A O 1
ATOM 4283 N N . LEU A 1 544 ? -23.808 2.790 21.198 1.00 58.16 544 LEU A N 1
ATOM 4284 C CA . LEU A 1 544 ? -23.156 3.536 22.284 1.00 58.16 544 LEU A CA 1
ATOM 4285 C C . LEU A 1 544 ? -23.728 3.225 23.666 1.00 58.16 544 LEU A C 1
ATOM 4287 O O . LEU A 1 544 ? -22.974 3.135 24.629 1.00 58.16 544 LEU A O 1
ATOM 4291 N N . ILE A 1 545 ? -25.043 3.054 23.777 1.00 61.72 545 ILE A N 1
ATOM 4292 C CA . ILE A 1 545 ? -25.757 2.930 25.059 1.00 61.72 545 ILE A CA 1
ATOM 4293 C C . ILE A 1 545 ? -26.741 1.755 25.101 1.00 61.72 545 ILE A C 1
ATOM 4295 O O . ILE A 1 545 ? -27.373 1.519 26.129 1.00 61.72 545 ILE A O 1
ATOM 4299 N N . GLY A 1 546 ? -26.893 1.004 24.006 1.00 65.19 546 GLY A N 1
ATOM 4300 C CA . GLY A 1 546 ? -27.798 -0.142 23.976 1.00 65.19 546 GLY A CA 1
ATOM 4301 C C . GLY A 1 546 ? -27.315 -1.321 24.832 1.00 65.19 546 GLY A C 1
ATOM 4302 O O . GLY A 1 546 ? -26.176 -1.339 25.300 1.00 65.19 546 GLY A O 1
ATOM 4303 N N . PRO A 1 547 ? -28.145 -2.369 24.992 1.00 51.97 547 PRO A N 1
ATOM 4304 C CA . PRO A 1 547 ? -27.872 -3.501 25.890 1.00 51.97 547 PRO A CA 1
ATOM 4305 C C . PRO A 1 547 ? -26.590 -4.284 25.572 1.00 51.97 547 PRO A C 1
ATOM 4307 O O . PRO A 1 547 ? -26.149 -5.100 26.372 1.00 51.97 547 PRO A O 1
ATOM 4310 N N . ARG A 1 548 ? -26.021 -4.083 24.377 1.00 50.94 548 ARG A N 1
ATOM 4311 C CA . ARG A 1 548 ? -24.788 -4.725 23.901 1.00 50.94 548 ARG A CA 1
ATOM 4312 C C . ARG A 1 548 ? -23.550 -3.823 24.003 1.00 50.94 548 ARG A C 1
ATOM 4314 O O . ARG A 1 548 ? -22.461 -4.298 23.692 1.00 50.94 548 ARG A O 1
ATOM 4321 N N . SER A 1 549 ? -23.713 -2.562 24.412 1.00 55.06 549 SER A N 1
ATOM 4322 C CA . SER A 1 549 ? -22.624 -1.600 24.597 1.00 55.06 549 SER A CA 1
ATOM 4323 C C . SER A 1 549 ? -21.827 -1.894 25.867 1.00 55.06 549 SER A C 1
ATOM 4325 O O . SER A 1 549 ? -22.391 -2.275 26.893 1.00 55.06 549 SER A O 1
ATOM 4327 N N . VAL A 1 550 ? -20.523 -1.622 25.840 1.00 46.91 550 VAL A N 1
ATOM 4328 C CA . VAL A 1 550 ? -19.654 -1.638 27.031 1.00 46.91 550 VAL A CA 1
ATOM 4329 C C . VAL A 1 550 ? -20.138 -0.656 28.090 1.00 46.91 550 VAL A C 1
ATOM 4331 O O . VAL A 1 550 ? -20.079 -0.957 29.280 1.00 46.91 550 VAL A O 1
ATOM 4334 N N . MET A 1 551 ? -20.688 0.487 27.669 1.00 50.31 551 MET A N 1
ATOM 4335 C CA . MET A 1 551 ? -21.262 1.477 28.583 1.00 50.31 551 MET A CA 1
ATOM 4336 C C . MET A 1 551 ? -22.449 0.902 29.370 1.00 50.31 551 MET A C 1
ATOM 4338 O O . MET A 1 551 ? -22.707 1.327 30.491 1.00 50.31 551 MET A O 1
ATOM 4342 N N . SER A 1 552 ? -23.138 -0.116 28.835 1.00 57.75 552 SER A N 1
ATOM 4343 C CA . SER A 1 552 ? -24.170 -0.848 29.578 1.00 57.75 552 SER A CA 1
ATOM 4344 C C . SER A 1 552 ? -23.583 -1.748 30.671 1.00 57.75 552 SER A C 1
ATOM 4346 O O . SER A 1 552 ? -24.264 -2.000 31.663 1.00 57.75 552 SER A O 1
ATOM 4348 N N . GLY A 1 553 ? -22.352 -2.243 30.512 1.00 51.47 553 GLY A N 1
ATOM 4349 C CA . GLY A 1 553 ? -21.636 -3.002 31.545 1.00 51.47 553 GLY A CA 1
ATOM 4350 C C . GLY A 1 553 ? -21.145 -2.103 32.680 1.00 51.47 553 GLY A C 1
ATOM 4351 O O . GLY A 1 553 ? -21.261 -2.461 33.846 1.00 51.47 553 GLY A O 1
ATOM 4352 N N . LEU A 1 554 ? -20.728 -0.881 32.341 1.00 49.50 554 LEU A N 1
ATOM 4353 C CA . LEU A 1 554 ? -20.388 0.177 33.299 1.00 49.50 554 LEU A CA 1
ATOM 4354 C C . LEU A 1 554 ? -21.623 0.862 33.898 1.00 49.50 554 LEU A C 1
ATOM 4356 O O . LEU A 1 554 ? -21.488 1.791 34.684 1.00 49.50 554 LEU A O 1
ATOM 4360 N N . LYS A 1 555 ? -22.843 0.427 33.560 1.00 53.25 555 LYS A N 1
ATOM 4361 C CA . LYS A 1 555 ? -24.087 1.083 33.987 1.00 53.25 555 LYS A CA 1
ATOM 4362 C C . LYS A 1 555 ? -24.241 1.145 35.507 1.00 53.25 555 LYS A C 1
ATOM 4364 O O . LYS A 1 555 ? -24.766 2.132 36.004 1.00 53.25 555 LYS A O 1
ATOM 4369 N N . GLN A 1 556 ? -23.791 0.123 36.237 1.00 51.75 556 GLN A N 1
ATOM 4370 C CA . GLN A 1 556 ? -23.833 0.114 37.706 1.00 51.75 556 GLN A CA 1
ATOM 4371 C C . GLN A 1 556 ? -22.780 1.041 38.331 1.00 51.75 556 GLN A C 1
ATOM 4373 O O . GLN A 1 556 ? -23.051 1.675 39.344 1.00 51.75 556 GLN A O 1
ATOM 4378 N N . GLU A 1 557 ? -21.611 1.181 37.705 1.00 51.16 557 GLU A N 1
ATOM 4379 C CA . GLU A 1 557 ? -20.576 2.132 38.132 1.00 51.16 557 GLU A CA 1
ATOM 4380 C C . GLU A 1 557 ? -20.966 3.573 37.770 1.00 51.16 557 GLU A C 1
ATOM 4382 O O . GLU A 1 557 ? -20.776 4.497 38.552 1.00 51.16 557 GLU A O 1
ATOM 4387 N N . MET A 1 558 ? -21.612 3.761 36.618 1.00 47.06 558 MET A N 1
ATOM 4388 C CA . MET A 1 558 ? -22.167 5.035 36.163 1.00 47.06 558 MET A CA 1
ATOM 4389 C C . MET A 1 558 ? -23.440 5.435 36.914 1.00 47.06 558 MET A C 1
ATOM 4391 O O . MET A 1 558 ? -23.755 6.618 36.989 1.00 47.06 558 MET A O 1
ATOM 4395 N N . GLN A 1 559 ? -24.150 4.481 37.521 1.00 50.44 559 GLN A N 1
ATOM 4396 C CA . GLN A 1 559 ? -25.251 4.755 38.448 1.00 50.44 559 GLN A CA 1
ATOM 4397 C C . GLN A 1 559 ? -24.787 5.513 39.693 1.00 50.44 559 GLN A C 1
ATOM 4399 O O . GLN A 1 559 ? -25.584 6.238 40.270 1.00 50.44 559 GLN A O 1
ATOM 4404 N N . VAL A 1 560 ? -23.507 5.426 40.067 1.00 46.56 560 VAL A N 1
ATOM 4405 C CA . VAL A 1 560 ? -22.923 6.265 41.130 1.00 46.56 560 VAL A CA 1
ATOM 4406 C C . VAL A 1 560 ? -22.884 7.745 40.720 1.00 46.56 560 VAL A C 1
ATOM 4408 O O . VAL A 1 560 ? -22.895 8.620 41.581 1.00 46.56 560 VAL A O 1
ATOM 4411 N N . PHE A 1 561 ? -22.884 8.029 39.412 1.00 41.47 561 PHE A N 1
ATOM 4412 C CA . PHE A 1 561 ? -23.024 9.372 38.845 1.00 41.47 561 PHE A CA 1
ATOM 4413 C C . PHE A 1 561 ? -24.467 9.722 38.454 1.00 41.47 561 PHE A C 1
ATOM 4415 O O . PHE A 1 561 ? -24.696 10.840 37.989 1.00 41.47 561 PHE A O 1
ATOM 4422 N N . GLN A 1 562 ? -25.445 8.816 38.613 1.00 47.34 562 GLN A N 1
ATOM 4423 C CA . GLN A 1 562 ? -26.838 9.257 38.575 1.00 47.34 562 GLN A CA 1
ATOM 4424 C C . GLN A 1 562 ? -27.029 10.191 39.764 1.00 47.34 562 GLN A C 1
ATOM 4426 O O . GLN A 1 562 ? -26.797 9.798 40.904 1.00 47.34 562 GLN A O 1
ATOM 4431 N N . GLU A 1 563 ? -27.417 11.439 39.494 1.00 52.25 563 GLU A N 1
ATOM 4432 C CA . GLU A 1 563 ? -27.867 12.325 40.557 1.00 52.25 563 GLU A CA 1
ATOM 4433 C C . GLU A 1 563 ? -29.062 11.634 41.233 1.00 52.25 563 GLU A C 1
ATOM 4435 O O . GLU A 1 563 ? -30.137 11.510 40.639 1.00 52.25 563 GLU A O 1
ATOM 4440 N N . ASP A 1 564 ? -28.855 11.137 42.459 1.00 55.97 564 ASP A N 1
ATOM 4441 C CA . ASP A 1 564 ? -29.948 10.795 43.364 1.00 55.97 564 ASP A CA 1
ATOM 4442 C C . ASP A 1 564 ? -30.913 11.983 43.364 1.00 55.97 564 ASP A C 1
ATOM 4444 O O . ASP A 1 564 ? -30.472 13.137 43.400 1.00 55.97 564 ASP A O 1
ATOM 4448 N N . GLY A 1 565 ? -32.216 11.699 43.282 1.00 63.25 565 GLY A N 1
ATOM 4449 C CA . GLY A 1 565 ? -33.262 12.710 43.172 1.00 63.25 565 GLY A CA 1
ATOM 4450 C C . GLY A 1 565 ? -32.980 13.935 44.031 1.00 63.25 565 GLY A C 1
ATOM 4451 O O . GLY A 1 565 ? -33.033 13.873 45.258 1.00 63.25 565 GLY A O 1
ATOM 4452 N N . SER A 1 566 ? -32.644 15.039 43.371 1.00 77.31 566 SER A N 1
ATOM 4453 C CA . SER A 1 566 ? -32.334 16.304 44.014 1.00 77.31 566 SER A CA 1
ATOM 4454 C C . SER A 1 566 ? -33.515 17.261 43.916 1.00 77.31 566 SER A C 1
ATOM 4456 O O . SER A 1 566 ? -34.192 17.363 42.882 1.00 77.31 566 SER A O 1
ATOM 4458 N N . LEU A 1 567 ? -33.755 17.973 45.008 1.00 84.00 567 LEU A N 1
ATOM 4459 C CA . LEU A 1 567 ? -34.590 19.161 45.033 1.00 84.00 567 LEU A CA 1
ATOM 4460 C C . LEU A 1 567 ? -33.682 20.371 44.884 1.00 84.00 567 LEU A C 1
ATOM 4462 O O . LEU A 1 567 ? -32.634 20.445 45.524 1.00 84.00 567 LEU A O 1
ATOM 4466 N N . THR A 1 568 ? -34.078 21.325 44.053 1.00 85.38 568 THR A N 1
ATOM 4467 C CA . THR A 1 568 ? -33.371 22.602 43.939 1.00 85.38 568 THR A CA 1
ATOM 4468 C C . THR A 1 568 ? -34.274 23.708 44.456 1.00 85.38 568 THR A C 1
ATOM 4470 O O . THR A 1 568 ? -35.380 23.888 43.955 1.00 85.38 568 THR A O 1
ATOM 4473 N N . LEU A 1 569 ? -33.808 24.430 45.473 1.00 85.94 569 LEU A N 1
ATOM 4474 C CA . LEU A 1 569 ? -34.463 25.622 45.994 1.00 85.94 569 LEU A CA 1
ATOM 4475 C C . LEU A 1 569 ? -33.670 26.844 45.521 1.00 85.94 569 LEU A C 1
ATOM 4477 O O . LEU A 1 569 ? -32.546 27.075 45.974 1.00 85.94 569 LEU A O 1
ATOM 4481 N N . SER A 1 570 ? -34.245 27.592 44.588 1.00 86.44 570 SER A N 1
ATOM 4482 C CA . SER A 1 570 ? -33.620 28.744 43.939 1.00 86.44 570 SER A CA 1
ATOM 4483 C C . SER A 1 570 ? -34.225 30.039 44.443 1.00 86.44 570 SER A C 1
ATOM 4485 O O . SER A 1 570 ? -35.444 30.182 44.450 1.00 86.44 570 SER A O 1
ATOM 4487 N N . LEU A 1 571 ? -33.378 30.986 44.831 1.00 83.75 571 LEU A N 1
ATOM 4488 C CA . LEU A 1 571 ? -33.771 32.342 45.181 1.00 83.75 571 LEU A CA 1
ATOM 4489 C C . LEU A 1 571 ? -33.266 33.292 44.084 1.00 83.75 571 LEU A C 1
ATOM 4491 O O . LEU A 1 571 ? -32.063 33.505 43.949 1.00 83.75 571 LEU A O 1
ATOM 4495 N N . GLU A 1 572 ? -34.178 33.825 43.278 1.00 80.88 572 GLU A N 1
ATOM 4496 C CA . GLU A 1 572 ? -33.882 34.677 42.122 1.00 80.88 572 GLU A CA 1
ATOM 4497 C C . GLU A 1 572 ? -34.274 36.131 42.424 1.00 80.88 572 GLU A C 1
ATOM 4499 O O . GLU A 1 572 ? -35.361 36.396 42.945 1.00 80.88 572 GLU A O 1
ATOM 4504 N N . ASN A 1 573 ? -33.389 37.076 42.104 1.00 70.25 573 ASN A N 1
ATOM 4505 C CA . ASN A 1 573 ? -33.687 38.506 42.157 1.00 70.25 573 ASN A CA 1
ATOM 4506 C C . ASN A 1 573 ? -34.307 38.896 40.807 1.00 70.25 573 ASN A C 1
ATOM 4508 O O . ASN A 1 573 ? -33.603 38.926 39.799 1.00 70.25 573 ASN A O 1
ATOM 4512 N N . GLU A 1 574 ? -35.623 39.106 40.751 1.00 61.09 574 GLU A N 1
ATOM 4513 C CA . GLU A 1 574 ? -36.256 39.632 39.540 1.00 61.09 574 GLU A CA 1
ATOM 4514 C C . GLU A 1 574 ? -36.409 41.152 39.649 1.00 61.09 574 GLU A C 1
ATOM 4516 O O . GLU A 1 574 ? -37.215 41.623 40.457 1.00 61.09 574 GLU A O 1
ATOM 4521 N N . PRO A 1 575 ? -35.723 41.936 38.802 1.00 53.25 575 PRO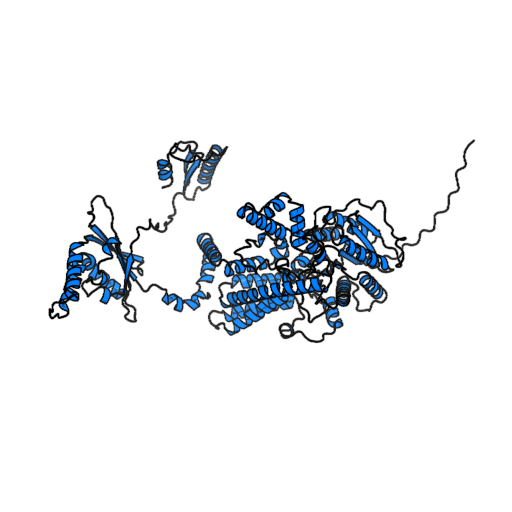 A N 1
ATOM 4522 C CA . PRO A 1 575 ? -35.976 43.361 38.697 1.00 53.25 575 PRO A CA 1
ATOM 4523 C C . PRO A 1 575 ? -37.279 43.586 37.916 1.00 53.25 575 PRO A C 1
ATOM 4525 O O . PRO A 1 575 ? -37.267 43.846 36.717 1.00 53.25 575 PRO A O 1
ATOM 4528 N N . ASN A 1 576 ? -38.426 43.462 38.583 1.00 52.72 576 ASN A N 1
ATOM 4529 C CA . ASN A 1 576 ? -39.691 43.998 38.075 1.00 52.72 576 ASN A CA 1
ATOM 4530 C C . ASN A 1 576 ? -39.855 45.442 38.563 1.00 52.72 576 ASN A C 1
ATOM 4532 O O . ASN A 1 576 ? -39.601 45.723 39.731 1.00 52.72 576 ASN A O 1
ATOM 4536 N N . GLU A 1 577 ? -40.347 46.347 37.708 1.00 51.78 577 GLU A N 1
ATOM 4537 C CA . GLU A 1 577 ? -40.523 47.787 38.006 1.00 51.78 577 GLU A CA 1
ATOM 4538 C C . GLU A 1 577 ? -41.406 48.079 39.243 1.00 51.78 577 GLU A C 1
ATOM 4540 O O . GLU A 1 577 ? -41.416 49.194 39.761 1.00 51.78 577 GLU A O 1
ATOM 4545 N N . THR A 1 578 ? -42.138 47.077 39.739 1.00 52.66 578 THR A N 1
ATOM 4546 C CA . THR A 1 578 ? -43.018 47.147 40.915 1.00 52.66 578 THR A CA 1
ATOM 4547 C C . THR A 1 578 ? -42.456 46.490 42.184 1.00 52.66 578 THR A C 1
ATOM 4549 O O . THR A 1 578 ? -43.096 46.584 43.231 1.00 52.66 578 THR A O 1
ATOM 4552 N N . CYS A 1 579 ? -41.317 45.794 42.112 1.00 52.44 579 CYS A N 1
ATOM 4553 C CA . CYS A 1 579 ? -40.735 45.037 43.226 1.00 52.44 579 CYS A CA 1
ATOM 4554 C C . CYS A 1 579 ? -39.621 45.828 43.928 1.00 52.44 579 CYS A C 1
ATOM 4556 O O . CYS A 1 579 ? -38.835 46.532 43.297 1.00 52.44 579 CYS A O 1
ATOM 4558 N N . SER A 1 580 ? -39.564 45.728 45.258 1.00 56.78 580 SER A N 1
ATOM 4559 C CA . SER A 1 580 ? -38.483 46.317 46.055 1.00 56.78 580 SER A CA 1
ATOM 4560 C C . SER A 1 580 ? -37.191 45.515 45.867 1.00 56.78 580 SER A C 1
ATOM 4562 O O . SER A 1 580 ? -37.249 44.318 45.613 1.00 56.78 580 SER A O 1
ATOM 4564 N N . CYS A 1 581 ? -36.026 46.125 46.112 1.00 59.12 581 CYS A N 1
ATOM 4565 C CA . CYS A 1 581 ? -34.713 45.449 46.102 1.00 59.12 581 CYS A CA 1
ATOM 4566 C C . CYS A 1 581 ? -34.600 44.286 47.125 1.00 59.12 581 CYS A C 1
ATOM 4568 O O . CYS A 1 581 ? -33.639 43.521 47.110 1.00 59.12 581 CYS A O 1
ATOM 4570 N N . ASP A 1 582 ? -35.587 44.154 48.017 1.00 63.44 582 ASP A N 1
ATOM 4571 C CA . ASP A 1 582 ? -35.672 43.107 49.039 1.00 63.44 582 ASP A CA 1
ATOM 4572 C C . ASP A 1 582 ? -36.619 41.948 48.658 1.00 63.44 582 ASP A C 1
ATOM 4574 O O . ASP A 1 582 ? -36.766 41.007 49.443 1.00 63.44 582 ASP A O 1
ATOM 4578 N N . ASP A 1 583 ? -37.290 42.019 47.500 1.00 75.88 583 ASP A N 1
ATOM 4579 C CA . ASP A 1 583 ? -38.198 40.980 47.003 1.00 75.88 583 ASP A CA 1
ATOM 4580 C C . ASP A 1 583 ? -37.427 39.938 46.182 1.00 75.88 583 ASP A C 1
ATOM 4582 O O . ASP A 1 583 ? -36.762 40.256 45.201 1.00 75.88 583 ASP A O 1
ATOM 4586 N N . TYR A 1 584 ? -37.568 38.669 46.552 1.00 79.00 584 TYR A N 1
ATOM 4587 C CA . TYR A 1 584 ? -36.934 37.546 45.875 1.00 79.00 584 TYR A CA 1
ATOM 4588 C C . TYR A 1 584 ? -37.973 36.509 45.476 1.00 79.00 584 TYR A C 1
ATOM 4590 O O . TYR A 1 584 ? -38.891 36.179 46.231 1.00 79.00 584 TYR A O 1
ATOM 4598 N N . ARG A 1 585 ? -37.806 35.930 44.293 1.00 82.56 585 ARG A N 1
ATOM 4599 C CA . ARG A 1 585 ? -38.611 34.804 43.840 1.00 82.56 585 ARG A CA 1
ATOM 4600 C C . ARG A 1 585 ? -37.960 33.506 44.292 1.00 82.56 585 ARG A C 1
ATOM 4602 O O . ARG A 1 585 ? -36.885 33.143 43.829 1.00 82.56 585 ARG A O 1
ATOM 4609 N N . LEU A 1 586 ? -38.626 32.807 45.199 1.00 84.06 586 LEU A N 1
ATOM 4610 C CA . LEU A 1 586 ? -38.235 31.490 45.667 1.00 84.06 586 LEU A CA 1
ATOM 4611 C C . LEU A 1 586 ? -38.942 30.420 44.830 1.00 84.06 586 LEU A C 1
ATOM 4613 O O . LEU A 1 586 ? -40.173 30.355 44.799 1.00 84.06 586 LEU A O 1
ATOM 4617 N N . ARG A 1 587 ? -38.164 29.569 44.166 1.00 84.88 587 ARG A N 1
ATOM 4618 C CA . ARG A 1 587 ? -38.640 28.485 43.306 1.00 84.88 587 ARG A CA 1
ATOM 4619 C C . ARG A 1 587 ? -38.136 27.142 43.822 1.00 84.88 587 ARG A C 1
ATOM 4621 O O . ARG A 1 587 ? -36.946 26.987 44.078 1.00 84.88 587 ARG A O 1
ATOM 4628 N N . LEU A 1 588 ? -39.036 26.170 43.947 1.00 84.88 588 LEU A N 1
ATOM 4629 C CA . LEU A 1 588 ? -38.708 24.784 44.277 1.00 84.88 588 LEU A CA 1
ATOM 4630 C C . LEU A 1 588 ? -38.862 23.905 43.032 1.00 84.88 588 LEU A C 1
ATOM 4632 O O . LEU A 1 588 ? -39.950 23.810 42.466 1.00 84.88 588 LEU A O 1
ATOM 4636 N N . GLU A 1 589 ? -37.793 23.224 42.638 1.00 84.75 589 GLU A N 1
ATOM 4637 C CA . GLU A 1 589 ? -37.725 22.357 41.460 1.00 84.75 589 GLU A CA 1
ATOM 4638 C C . GLU A 1 589 ? -37.387 20.919 41.862 1.00 84.75 589 GLU A C 1
ATOM 4640 O O . GLU A 1 589 ? -36.607 20.682 42.787 1.00 84.75 589 GLU A O 1
ATOM 4645 N N . SER A 1 590 ? -37.959 19.951 41.146 1.00 79.75 590 SER A N 1
ATOM 4646 C CA . SER A 1 590 ? -37.641 18.529 41.302 1.00 79.75 590 SER A CA 1
ATOM 4647 C C . SER A 1 590 ? -36.932 18.007 40.064 1.00 79.75 590 SER A C 1
ATOM 4649 O O . SER A 1 590 ? -37.481 18.057 38.964 1.00 79.75 590 SER A O 1
ATOM 4651 N N . SER A 1 591 ? -35.733 17.456 40.255 1.00 71.75 591 SER A N 1
ATOM 4652 C CA . SER A 1 591 ? -34.970 16.798 39.184 1.00 71.75 591 SER A CA 1
ATOM 4653 C C . SER A 1 591 ? -35.653 15.524 38.672 1.00 71.75 591 SER A C 1
ATOM 4655 O O . SER A 1 591 ? -35.586 15.234 37.481 1.00 71.75 591 SER A O 1
ATOM 4657 N N . ILE A 1 592 ? -36.381 14.804 39.535 1.00 68.69 592 ILE A N 1
ATOM 4658 C CA . ILE A 1 592 ? -37.123 13.588 39.157 1.00 68.69 592 ILE A CA 1
ATOM 4659 C C . ILE A 1 592 ? -38.355 13.926 38.317 1.00 68.69 592 ILE A C 1
ATOM 4661 O O . ILE A 1 592 ? -38.625 13.264 37.319 1.00 68.69 592 ILE A O 1
ATOM 4665 N N . LYS A 1 593 ? -39.123 14.945 38.722 1.00 72.50 593 LYS A N 1
ATOM 4666 C CA . LYS A 1 593 ? -40.338 15.358 37.998 1.00 72.50 593 LYS A CA 1
ATOM 4667 C C . LYS A 1 593 ? -40.045 16.323 36.846 1.00 72.50 593 LYS A C 1
ATOM 4669 O O . LYS A 1 593 ? -40.964 16.633 36.098 1.00 72.50 593 LYS A O 1
ATOM 4674 N N . GLN A 1 594 ? -38.798 16.791 36.726 1.00 71.00 594 GLN A N 1
ATOM 4675 C CA . GLN A 1 594 ? -38.335 17.788 35.754 1.00 71.00 594 GLN A CA 1
ATOM 4676 C C . GLN A 1 594 ? -39.277 18.997 35.646 1.00 71.00 594 GLN A C 1
ATOM 4678 O O . GLN A 1 594 ? -39.617 19.452 34.557 1.00 71.00 594 GLN A O 1
ATOM 4683 N N . ALA A 1 595 ? -39.741 19.490 36.795 1.00 73.44 595 ALA A N 1
ATOM 4684 C CA . ALA A 1 595 ? -40.740 20.546 36.857 1.00 73.44 595 ALA A CA 1
ATOM 4685 C C . ALA A 1 595 ? -40.550 21.442 38.082 1.00 73.44 595 ALA A C 1
ATOM 4687 O O . ALA A 1 595 ? -40.095 20.996 39.144 1.00 73.44 595 ALA A O 1
ATOM 4688 N N . THR A 1 596 ? -40.983 22.694 37.936 1.00 80.06 596 THR A N 1
ATOM 4689 C CA . THR A 1 596 ? -41.203 23.611 39.052 1.00 80.06 596 THR A CA 1
ATOM 4690 C C . THR A 1 596 ? -42.399 23.126 39.857 1.00 80.06 596 THR A C 1
ATOM 4692 O O . THR A 1 596 ? -43.513 23.019 39.348 1.00 80.06 596 THR A O 1
ATOM 4695 N N . LEU A 1 597 ? -42.162 22.808 41.122 1.00 79.75 597 LEU A N 1
ATOM 4696 C CA . LEU A 1 597 ? -43.178 22.291 42.028 1.00 79.75 597 LEU A CA 1
ATOM 4697 C C . LEU A 1 597 ? -43.968 23.409 42.688 1.00 79.75 597 LEU A C 1
ATOM 4699 O O . LEU A 1 597 ? -45.163 23.251 42.928 1.00 79.75 597 LEU A O 1
ATOM 4703 N N . ALA A 1 598 ? -43.284 24.498 43.028 1.00 81.25 598 ALA A N 1
ATOM 4704 C CA . ALA A 1 598 ? -43.883 25.641 43.682 1.00 81.25 598 ALA A CA 1
ATOM 4705 C C . ALA A 1 598 ? -43.020 26.891 43.480 1.00 81.25 598 ALA A C 1
ATOM 4707 O O . ALA A 1 598 ? -41.797 26.806 43.349 1.00 81.25 598 ALA A O 1
ATOM 4708 N N . GLU A 1 599 ? -43.669 28.048 43.470 1.00 83.69 599 GLU A N 1
ATOM 4709 C CA . GLU A 1 599 ? -43.025 29.342 43.285 1.00 83.69 599 GLU A CA 1
ATOM 4710 C C . GLU A 1 599 ? -43.712 30.385 44.160 1.00 83.69 599 GLU A C 1
ATOM 4712 O O . GLU A 1 599 ? -44.939 30.402 44.288 1.00 83.69 599 GLU A O 1
ATOM 4717 N N . HIS A 1 600 ? -42.916 31.229 44.809 1.00 82.50 600 HIS A N 1
ATOM 4718 C CA . HIS A 1 600 ? -43.424 32.239 45.716 1.00 82.50 600 HIS A CA 1
ATOM 4719 C C . HIS A 1 600 ? -42.493 33.447 45.797 1.00 82.50 600 HIS A C 1
ATOM 4721 O O . HIS A 1 600 ? -41.277 33.297 45.815 1.00 82.50 600 HIS A O 1
ATOM 4727 N N . VAL A 1 601 ? -43.061 34.648 45.882 1.00 80.38 601 VAL A N 1
ATOM 4728 C CA . VAL A 1 601 ? -42.290 35.868 46.140 1.00 80.38 601 VAL A CA 1
ATOM 4729 C C . VAL A 1 601 ? -42.181 36.060 47.646 1.00 80.38 601 VAL A C 1
ATOM 4731 O O . VAL A 1 601 ? -43.197 36.172 48.332 1.00 80.38 601 VAL A O 1
ATOM 4734 N N . THR A 1 602 ? -40.954 36.097 48.149 1.00 79.69 602 THR A N 1
ATOM 4735 C CA . THR A 1 602 ? -40.631 36.292 49.560 1.00 79.69 602 THR A CA 1
ATOM 4736 C C . THR A 1 602 ? -39.706 37.482 49.732 1.00 79.69 602 THR A C 1
ATOM 4738 O O . THR A 1 602 ? -38.907 37.792 48.853 1.00 79.69 602 THR A O 1
ATOM 4741 N N . LYS A 1 603 ? -39.771 38.120 50.898 1.00 79.06 603 LYS A N 1
ATOM 4742 C CA . LYS A 1 603 ? -38.766 39.099 51.299 1.00 79.06 603 LYS A CA 1
ATOM 4743 C C . LYS A 1 603 ? -37.678 38.407 52.092 1.00 79.06 603 LYS A C 1
ATOM 4745 O O . LYS A 1 603 ? -37.969 37.591 52.965 1.00 79.06 603 LYS A O 1
ATOM 4750 N N . VAL A 1 604 ? -36.430 38.735 51.795 1.00 77.25 604 VAL A N 1
ATOM 4751 C CA . VAL A 1 604 ? -35.307 38.359 52.653 1.00 77.25 604 VAL A CA 1
ATOM 4752 C C . VAL A 1 604 ? -34.965 39.588 53.477 1.00 77.25 604 VAL A C 1
ATOM 4754 O O . VAL A 1 604 ? -34.735 40.648 52.911 1.00 77.25 604 VAL A O 1
ATOM 4757 N N . PHE A 1 605 ? -34.955 39.466 54.807 1.00 77.50 605 PHE A N 1
ATOM 4758 C CA . PHE A 1 605 ? -34.645 40.570 55.722 1.00 77.50 605 PHE A CA 1
ATOM 4759 C C . PHE A 1 605 ? -33.245 40.391 56.331 1.00 77.50 605 PHE A C 1
ATOM 4761 O O . PHE A 1 605 ? -33.119 39.757 57.383 1.00 77.50 605 PHE A O 1
ATOM 4768 N N . PRO A 1 606 ? -32.174 40.965 55.742 1.00 74.88 606 PRO A N 1
ATOM 4769 C CA . PRO A 1 606 ? -30.789 40.740 56.172 1.00 74.88 606 PRO A CA 1
ATOM 4770 C C . PRO A 1 606 ? -30.535 41.009 57.661 1.00 74.88 606 PRO A C 1
ATOM 4772 O O . PRO A 1 606 ? -29.731 40.322 58.284 1.00 74.88 606 PRO A O 1
ATOM 4775 N N . ARG A 1 607 ? -31.252 41.972 58.259 1.00 73.62 607 ARG A N 1
ATOM 4776 C CA . ARG A 1 607 ? -31.141 42.315 59.689 1.00 73.62 607 ARG A CA 1
ATOM 4777 C C . ARG A 1 607 ? -31.588 41.186 60.617 1.00 73.62 607 ARG A C 1
ATOM 4779 O O . ARG A 1 607 ? -30.993 41.011 61.679 1.00 73.62 607 ARG A O 1
ATOM 4786 N N . THR A 1 608 ? -32.610 40.426 60.228 1.00 72.56 608 THR A N 1
ATOM 4787 C CA . THR A 1 608 ? -33.083 39.257 60.981 1.00 72.56 608 THR A CA 1
ATOM 4788 C C . THR A 1 608 ? -32.003 38.180 60.988 1.00 72.56 608 THR A C 1
ATOM 4790 O O . THR A 1 608 ? -31.640 37.676 62.049 1.00 72.56 608 THR A O 1
ATOM 4793 N N . PHE A 1 609 ? -31.393 37.924 59.826 1.00 73.62 609 PHE A N 1
ATOM 4794 C CA . PHE A 1 609 ? -30.270 36.997 59.696 1.00 73.62 609 PHE A CA 1
ATOM 4795 C C . PHE A 1 609 ? -29.033 37.449 60.476 1.00 73.62 609 PHE A C 1
ATOM 4797 O O . PHE A 1 609 ? -28.414 36.641 61.158 1.00 73.62 609 PHE A O 1
ATOM 4804 N N . GLU A 1 610 ? -28.672 38.731 60.421 1.00 77.69 610 GLU A N 1
ATOM 4805 C CA . GLU A 1 610 ? -27.526 39.266 61.168 1.00 77.69 610 GLU A CA 1
ATOM 4806 C C . GLU A 1 610 ? -27.737 39.185 62.682 1.00 77.69 610 GLU A C 1
ATOM 4808 O O . GLU A 1 610 ? -26.806 38.861 63.413 1.00 77.69 610 GLU A O 1
ATOM 4813 N N . THR A 1 611 ? -28.958 39.437 63.159 1.00 73.69 611 THR A N 1
ATOM 4814 C CA . THR A 1 611 ? -29.303 39.331 64.584 1.00 73.69 611 THR A CA 1
ATOM 4815 C C . THR A 1 611 ? -29.231 37.877 65.053 1.00 73.69 611 THR A C 1
ATOM 4817 O O . THR A 1 611 ? -28.664 37.596 66.108 1.00 73.69 611 THR A O 1
ATOM 4820 N N . ALA A 1 612 ? -29.741 36.948 64.240 1.00 68.81 612 ALA A N 1
ATOM 4821 C CA . ALA A 1 612 ? -29.659 35.510 64.473 1.00 68.81 612 ALA A CA 1
ATOM 4822 C C . ALA A 1 612 ? -28.202 35.005 64.501 1.00 68.81 612 ALA A C 1
ATOM 4824 O O . ALA A 1 612 ? -27.805 34.306 65.433 1.00 68.81 612 ALA A O 1
ATOM 4825 N N . VAL A 1 613 ? -27.382 35.405 63.522 1.00 72.44 613 VAL A N 1
ATOM 4826 C CA . VAL A 1 613 ? -25.959 35.034 63.446 1.00 72.44 613 VAL A CA 1
ATOM 4827 C C . VAL A 1 613 ? -25.168 35.630 64.610 1.00 72.44 613 VAL A C 1
ATOM 4829 O O . VAL A 1 613 ? -24.417 34.902 65.248 1.00 72.44 613 VAL A O 1
ATOM 4832 N N . ARG A 1 614 ? -25.387 36.903 64.969 1.00 71.25 614 ARG A N 1
ATOM 4833 C CA . ARG A 1 614 ? -24.758 37.515 66.155 1.00 71.25 614 ARG A CA 1
ATOM 4834 C C . ARG A 1 614 ? -25.147 36.814 67.454 1.00 71.25 614 ARG A C 1
ATOM 4836 O O . ARG A 1 614 ? -24.316 36.703 68.347 1.00 71.25 614 ARG A O 1
ATOM 4843 N N . GLY A 1 615 ? -26.389 36.337 67.567 1.00 65.31 615 GLY A N 1
ATOM 4844 C CA . GLY A 1 615 ? -26.826 35.509 68.694 1.00 65.31 615 GLY A CA 1
ATOM 4845 C C . GLY A 1 615 ? -26.049 34.190 68.783 1.00 65.31 615 GLY A C 1
ATOM 4846 O O . GLY A 1 615 ? -25.610 33.812 69.866 1.00 65.31 615 GLY A O 1
ATOM 4847 N N . LEU A 1 616 ? -25.814 33.535 67.641 1.00 66.25 616 LEU A N 1
ATOM 4848 C CA . LEU A 1 616 ? -24.963 32.342 67.519 1.00 66.25 616 LEU A CA 1
ATOM 4849 C C . LEU A 1 616 ? -23.499 32.630 67.882 1.00 66.25 616 LEU A C 1
ATOM 4851 O O . LEU A 1 616 ? -22.885 31.875 68.630 1.00 66.25 616 LEU A O 1
ATOM 4855 N N . GLU A 1 617 ? -22.937 33.728 67.379 1.00 69.25 617 GLU A N 1
ATOM 4856 C CA . GLU A 1 617 ? -21.564 34.145 67.679 1.00 69.25 617 GLU A CA 1
ATOM 4857 C C . GLU A 1 617 ? -21.389 34.446 69.173 1.00 69.25 617 GLU A C 1
ATOM 4859 O O . GLU A 1 617 ? -20.452 33.950 69.793 1.00 69.25 617 GLU A O 1
ATOM 4864 N N . ALA A 1 618 ? -22.321 35.187 69.781 1.00 65.12 618 ALA A N 1
ATOM 4865 C CA . ALA A 1 618 ? -22.314 35.465 71.216 1.00 65.12 618 ALA A CA 1
ATOM 4866 C C . ALA A 1 618 ? -22.437 34.181 72.058 1.00 65.12 618 ALA A C 1
ATOM 4868 O O . ALA A 1 618 ? -21.753 34.046 73.072 1.00 65.12 618 ALA A O 1
ATOM 4869 N N . PHE A 1 619 ? -23.248 33.216 71.610 1.00 63.31 619 PHE A N 1
ATOM 4870 C CA . PHE A 1 619 ? -23.353 31.892 72.226 1.00 63.31 619 PHE A CA 1
ATOM 4871 C C . PHE A 1 619 ? -22.016 31.134 72.203 1.00 63.31 619 PHE A C 1
ATOM 4873 O O . PHE A 1 619 ? -21.598 30.601 73.229 1.00 63.31 619 PHE A O 1
ATOM 4880 N N . PHE A 1 620 ? -21.307 31.126 71.069 1.00 61.50 620 PHE A N 1
ATOM 4881 C CA . PHE A 1 620 ? -20.008 30.454 70.954 1.00 61.50 620 PHE A CA 1
ATOM 4882 C C . PHE A 1 620 ? -18.876 31.146 71.728 1.00 61.50 620 PHE A C 1
ATOM 4884 O O . PHE A 1 620 ? -17.896 30.488 72.076 1.00 61.50 620 PHE A O 1
ATOM 4891 N N . ILE A 1 621 ? -18.996 32.448 72.005 1.00 66.12 621 ILE A N 1
ATOM 4892 C CA . ILE A 1 621 ? -17.965 33.246 72.692 1.00 66.12 621 ILE A CA 1
ATOM 4893 C C . ILE A 1 621 ? -18.090 33.184 74.232 1.00 66.12 621 ILE A C 1
ATOM 4895 O O . ILE A 1 621 ? -17.095 33.387 74.923 1.00 66.12 621 ILE A O 1
ATOM 4899 N N . GLY A 1 622 ? -19.249 32.790 74.773 1.00 54.28 622 GLY A N 1
ATOM 4900 C CA . GLY A 1 622 ? -19.383 32.289 76.145 1.00 54.28 622 GLY A CA 1
ATOM 4901 C C . GLY A 1 622 ? -19.693 33.323 77.236 1.00 54.28 622 GLY A C 1
ATOM 4902 O O . GLY A 1 622 ? -18.796 33.897 77.843 1.00 54.28 622 GLY A O 1
ATOM 4903 N N . GLU A 1 623 ? -20.967 33.391 77.623 1.00 44.62 623 GLU A N 1
ATOM 4904 C CA . GLU A 1 623 ? -21.376 33.413 79.034 1.00 44.62 623 GLU A CA 1
ATOM 4905 C C . GLU A 1 623 ? -22.433 32.314 79.225 1.00 44.62 623 GLU A C 1
ATOM 4907 O O . GLU A 1 623 ? -23.348 32.167 78.415 1.00 44.62 623 GLU A O 1
ATOM 4912 N N . GLN A 1 624 ? -22.254 31.474 80.248 1.00 48.91 624 GLN A N 1
ATOM 4913 C CA . GLN A 1 624 ? -23.062 30.276 80.488 1.00 48.91 624 GLN A CA 1
ATOM 4914 C C . GLN A 1 624 ? -24.561 30.590 80.570 1.00 48.91 624 GLN A C 1
ATOM 4916 O O . GLN A 1 624 ? -25.030 31.185 81.538 1.00 48.91 624 GLN A O 1
ATOM 4921 N N . ILE A 1 625 ? -25.331 30.054 79.626 1.00 46.00 625 ILE A N 1
ATOM 4922 C CA . ILE A 1 625 ? -26.751 29.779 79.825 1.00 46.00 625 ILE A CA 1
ATOM 4923 C C . ILE A 1 625 ? -26.925 28.276 79.576 1.00 46.00 625 ILE A C 1
ATOM 4925 O O . ILE A 1 625 ? -26.582 27.774 78.510 1.00 46.00 625 ILE A O 1
ATOM 4929 N N . LEU A 1 626 ? -27.395 27.540 80.588 1.00 43.25 626 LEU A N 1
ATOM 4930 C CA . LEU A 1 626 ? -27.780 26.125 80.494 1.00 43.25 626 LEU A CA 1
ATOM 4931 C C . LEU A 1 626 ? -28.860 25.964 79.416 1.00 43.25 626 LEU A C 1
ATOM 4933 O O . LEU A 1 626 ? -29.953 26.501 79.586 1.00 43.25 626 LEU A O 1
ATOM 4937 N N . TRP A 1 627 ? -28.563 25.279 78.309 1.00 42.25 627 TRP A N 1
ATOM 4938 C CA . TRP A 1 627 ? -29.520 25.078 77.214 1.00 42.25 627 TRP A CA 1
ATOM 4939 C C . TRP A 1 627 ? -29.912 23.602 77.099 1.00 42.25 627 TRP A C 1
ATOM 4941 O O . TRP A 1 627 ? -29.078 22.749 76.802 1.00 42.25 627 TRP A O 1
ATOM 4951 N N . ASP A 1 628 ? -31.204 23.335 77.302 1.00 44.28 628 ASP A N 1
ATOM 4952 C CA . ASP A 1 628 ? -31.919 22.257 76.613 1.00 44.28 628 ASP A CA 1
ATOM 4953 C C . ASP A 1 628 ? -32.016 22.615 75.116 1.00 44.28 628 ASP A C 1
ATOM 4955 O O . ASP A 1 628 ? -31.970 23.787 74.756 1.00 44.28 628 ASP A O 1
ATOM 4959 N N . SER A 1 629 ? -32.166 21.630 74.234 1.00 45.59 629 SER A N 1
ATOM 4960 C CA . SER A 1 629 ? -32.141 21.738 72.754 1.00 45.59 629 SER A CA 1
ATOM 4961 C C . SER A 1 629 ? -33.106 22.749 72.081 1.00 45.59 629 SER A C 1
ATOM 4963 O O . SER A 1 629 ? -32.991 22.998 70.881 1.00 45.59 629 SER A O 1
ATOM 4965 N N . GLY A 1 630 ? -34.020 23.384 72.818 1.00 54.38 630 GLY A N 1
ATOM 4966 C CA . GLY A 1 630 ? -35.072 24.269 72.291 1.00 54.38 630 GLY A CA 1
ATOM 4967 C C . GLY A 1 630 ? -34.661 25.576 71.572 1.00 54.38 630 GLY A C 1
ATOM 4968 O O . GLY A 1 630 ? -35.420 26.021 70.703 1.00 54.38 630 GLY A O 1
ATOM 4969 N N . PRO A 1 631 ? -33.523 26.249 71.852 1.00 60.38 631 PRO A N 1
ATOM 4970 C CA . PRO A 1 631 ? -33.305 27.578 71.274 1.00 60.38 631 PRO A CA 1
ATOM 4971 C C . PRO A 1 631 ? -32.511 27.600 69.955 1.00 60.38 631 PRO A C 1
ATOM 4973 O O . PRO A 1 631 ? -32.624 28.577 69.218 1.00 60.38 631 PRO A O 1
ATOM 4976 N N . LEU A 1 632 ? -31.824 26.514 69.573 1.00 60.00 632 LEU A N 1
ATOM 4977 C CA . LEU A 1 632 ? -31.335 26.311 68.193 1.00 60.00 632 LEU A CA 1
ATOM 4978 C C . LEU A 1 632 ? -32.501 26.045 67.229 1.00 60.00 632 LEU A C 1
ATOM 4980 O O . LEU A 1 632 ? -32.535 26.586 66.128 1.00 60.00 632 LEU A O 1
ATOM 4984 N N . GLU A 1 633 ? -33.506 25.297 67.683 1.00 64.56 633 GLU A N 1
ATOM 4985 C CA . GLU A 1 633 ? -34.762 25.117 66.956 1.00 64.56 633 GLU A CA 1
ATOM 4986 C C . GLU A 1 633 ? -35.518 26.447 66.818 1.00 64.56 633 GLU A C 1
ATOM 4988 O O . GLU A 1 633 ? -35.970 26.799 65.731 1.00 64.56 633 GLU A O 1
ATOM 4993 N N . THR A 1 634 ? -35.595 27.242 67.891 1.00 67.69 634 THR A N 1
ATOM 4994 C CA . THR A 1 634 ? -36.202 28.585 67.848 1.00 67.69 634 THR A CA 1
ATOM 4995 C C . THR A 1 634 ? -35.459 29.508 66.873 1.00 67.69 634 THR A C 1
ATOM 4997 O O . THR A 1 634 ? -36.086 30.249 66.115 1.00 67.69 634 THR A O 1
ATOM 5000 N N . LEU A 1 635 ? -34.128 29.420 66.824 1.00 66.88 635 LEU A N 1
ATOM 5001 C CA . LEU A 1 635 ? -33.292 30.148 65.873 1.00 66.88 635 LEU A CA 1
ATOM 5002 C C . LEU A 1 635 ? -33.535 29.705 64.423 1.00 66.88 635 LEU A C 1
ATOM 5004 O O . LEU A 1 635 ? -33.752 30.549 63.558 1.00 66.88 635 LEU A O 1
ATOM 5008 N N . GLY A 1 636 ? -33.557 28.399 64.152 1.00 68.31 636 GLY A N 1
ATOM 5009 C CA . GLY A 1 636 ? -33.856 27.861 62.824 1.00 68.31 636 GLY A CA 1
ATOM 5010 C C . GLY A 1 636 ? -35.269 28.204 62.351 1.00 68.31 636 GLY A C 1
ATOM 5011 O O . GLY A 1 636 ? -35.480 28.506 61.174 1.00 68.31 636 GLY A O 1
ATOM 5012 N N . ARG A 1 637 ? -36.237 28.240 63.276 1.00 73.44 637 ARG A N 1
ATOM 5013 C CA . ARG A 1 637 ? -37.600 28.725 63.016 1.00 73.44 637 ARG A CA 1
ATOM 5014 C C . ARG A 1 637 ? -37.592 30.205 62.659 1.00 73.44 637 ARG A C 1
ATOM 5016 O O . ARG A 1 637 ? -38.142 30.545 61.622 1.00 73.44 637 ARG A O 1
ATOM 5023 N N . THR A 1 638 ? -36.867 31.032 63.412 1.00 72.38 638 THR A N 1
ATOM 5024 C CA . THR A 1 638 ? -36.693 32.467 63.119 1.00 72.38 638 THR A CA 1
ATOM 5025 C C . THR A 1 638 ? -36.055 32.699 61.740 1.00 72.38 638 THR A C 1
ATOM 5027 O O . THR A 1 638 ? -36.450 33.607 61.017 1.00 72.38 638 THR A O 1
ATOM 5030 N N . LEU A 1 639 ? -35.085 31.868 61.340 1.00 69.69 639 LEU A N 1
ATOM 5031 C CA . LEU A 1 639 ? -34.439 31.949 60.024 1.00 69.69 639 LEU A CA 1
ATOM 5032 C C . LEU A 1 639 ? -35.348 31.465 58.877 1.00 69.69 639 LEU A C 1
ATOM 5034 O O . LEU A 1 639 ? -35.243 31.971 57.763 1.00 69.69 639 LEU A O 1
ATOM 5038 N N . GLY A 1 640 ? -36.215 30.478 59.125 1.00 72.31 640 GLY A N 1
ATOM 5039 C CA . GLY A 1 640 ? -37.063 29.848 58.105 1.00 72.31 640 GLY A CA 1
ATOM 5040 C C . GLY A 1 640 ? -38.491 30.397 57.988 1.00 72.31 640 GLY A C 1
ATOM 5041 O O . GLY A 1 640 ? -39.152 30.100 56.989 1.00 72.31 640 GLY A O 1
ATOM 5042 N N . GLU A 1 641 ? -38.960 31.169 58.978 1.00 72.44 641 GLU A N 1
ATOM 5043 C CA . GLU A 1 641 ? -40.353 31.625 59.160 1.00 72.44 641 GLU A CA 1
ATOM 5044 C C . GLU A 1 641 ? -40.953 32.284 57.918 1.00 72.44 641 GLU A C 1
ATOM 5046 O O . GLU A 1 641 ? -42.026 31.880 57.464 1.00 72.44 641 GLU A O 1
ATOM 5051 N N . ASP A 1 642 ? -40.230 33.224 57.319 1.00 68.75 642 ASP A N 1
ATOM 5052 C CA . ASP A 1 642 ? -40.744 33.988 56.181 1.00 68.75 642 ASP A CA 1
ATOM 5053 C C . ASP A 1 642 ? -40.409 33.356 54.826 1.00 68.75 642 ASP A C 1
ATOM 5055 O O . ASP A 1 642 ? -41.135 33.558 53.853 1.00 68.75 642 ASP A O 1
ATOM 5059 N N . VAL A 1 643 ? -39.332 32.567 54.756 1.00 75.00 643 VAL A N 1
ATOM 5060 C CA . VAL A 1 643 ? -38.710 32.186 53.482 1.00 75.00 643 VAL A CA 1
ATOM 5061 C C . VAL A 1 643 ? -39.126 30.787 53.034 1.00 75.00 643 VAL A C 1
ATOM 5063 O O . VAL A 1 643 ? -39.640 30.631 51.931 1.00 75.00 643 VAL A O 1
ATOM 5066 N N . ILE A 1 644 ? -38.950 29.759 53.870 1.00 79.25 644 ILE A N 1
ATOM 5067 C CA . ILE A 1 644 ? -39.128 28.360 53.436 1.00 79.25 644 ILE A CA 1
ATOM 5068 C C . ILE A 1 644 ? -40.336 27.658 54.057 1.00 79.25 644 ILE A C 1
ATOM 5070 O O . ILE A 1 644 ? -40.821 26.677 53.492 1.00 79.25 644 ILE A O 1
ATOM 5074 N N . GLN A 1 645 ? -40.885 28.159 55.170 1.00 77.38 645 GLN A N 1
ATOM 5075 C CA . GLN A 1 645 ? -42.000 27.492 55.858 1.00 77.38 645 GLN A CA 1
ATOM 5076 C C . GLN A 1 645 ? -43.256 27.336 54.992 1.00 77.38 645 GLN A C 1
ATOM 5078 O O . GLN A 1 645 ? -44.029 26.401 55.206 1.00 77.38 645 GLN A O 1
ATOM 5083 N N . ARG A 1 646 ? -43.477 28.210 53.999 1.00 75.50 646 ARG A N 1
ATOM 5084 C CA . ARG A 1 646 ? -44.599 28.079 53.049 1.00 75.50 646 ARG A CA 1
ATOM 5085 C C . ARG A 1 646 ? -44.470 26.858 52.136 1.00 75.50 646 ARG A C 1
ATOM 5087 O O . ARG A 1 646 ? -45.487 26.352 51.674 1.00 75.50 646 ARG A O 1
ATOM 5094 N N . PHE A 1 647 ? -43.253 26.362 51.920 1.00 79.44 647 PHE A N 1
ATOM 5095 C CA . PHE A 1 647 ? -42.987 25.156 51.138 1.00 79.44 647 PHE A CA 1
ATOM 5096 C C . PHE A 1 647 ? -42.854 23.889 51.983 1.00 79.44 647 PHE A C 1
ATOM 5098 O O . PHE A 1 647 ? -42.714 22.816 51.404 1.00 79.44 647 PHE A O 1
ATOM 5105 N N . GLY A 1 648 ? -42.957 23.977 53.314 1.00 79.88 648 GLY A N 1
ATOM 5106 C CA . GLY A 1 648 ? -42.735 22.850 54.227 1.00 79.88 648 GLY A CA 1
ATOM 5107 C C . GLY A 1 648 ? -43.543 21.593 53.892 1.00 79.88 648 GLY A C 1
ATOM 5108 O O . GLY A 1 648 ? -42.988 20.503 53.798 1.00 79.88 648 GLY A O 1
ATOM 5109 N N . ASP A 1 649 ? -44.843 21.734 53.611 1.00 81.75 649 ASP A N 1
ATOM 5110 C CA . ASP A 1 649 ? -45.689 20.578 53.275 1.00 81.75 649 ASP A CA 1
ATOM 5111 C C . ASP A 1 649 ? -45.275 19.930 51.940 1.00 81.75 649 ASP A C 1
ATOM 5113 O O . ASP A 1 649 ? -45.260 18.704 51.823 1.00 81.75 649 ASP A O 1
ATOM 5117 N N . ARG A 1 650 ? -44.848 20.738 50.957 1.00 82.56 650 ARG A N 1
ATOM 5118 C CA . ARG A 1 650 ? -44.383 20.242 49.655 1.00 82.56 650 ARG A CA 1
ATOM 5119 C C . ARG A 1 650 ? -43.000 19.604 49.739 1.00 82.56 650 ARG A C 1
ATOM 5121 O O . ARG A 1 650 ? -42.776 18.559 49.137 1.00 82.56 650 ARG A O 1
ATOM 5128 N N . LEU A 1 651 ? -42.096 20.207 50.506 1.00 83.56 651 LEU A N 1
ATOM 5129 C CA . LEU A 1 651 ? -40.778 19.659 50.812 1.00 83.56 651 LEU A CA 1
ATOM 5130 C C . LEU A 1 651 ? -40.917 18.296 51.499 1.00 83.56 651 LEU A C 1
ATOM 5132 O O . LEU A 1 651 ? -40.299 17.333 51.056 1.00 83.56 651 LEU A O 1
ATOM 5136 N N . ARG A 1 652 ? -41.825 18.167 52.475 1.00 82.94 652 ARG A N 1
ATOM 5137 C CA . ARG A 1 652 ? -42.147 16.896 53.144 1.00 82.94 652 ARG A CA 1
ATOM 5138 C C . ARG A 1 652 ? -42.677 15.833 52.178 1.00 82.94 652 ARG A C 1
ATOM 5140 O O . ARG A 1 652 ? -42.240 14.681 52.240 1.00 82.94 652 ARG A O 1
ATOM 5147 N N . GLU A 1 653 ? -43.627 16.185 51.310 1.00 83.06 653 GLU A N 1
ATOM 5148 C CA . GLU A 1 653 ? -44.185 15.267 50.303 1.00 83.06 653 GLU A CA 1
ATOM 5149 C C . GLU A 1 653 ? -43.109 14.743 49.351 1.00 83.06 653 GLU A C 1
ATOM 5151 O O . GLU A 1 653 ? -42.983 13.533 49.155 1.00 83.06 653 GLU A O 1
ATOM 5156 N N . GLU A 1 654 ? -42.312 15.645 48.780 1.00 82.75 654 GLU A N 1
ATOM 5157 C CA . GLU A 1 654 ? -41.274 15.279 47.819 1.00 82.75 654 GLU A CA 1
ATOM 5158 C C . GLU A 1 654 ? -40.129 14.540 48.499 1.00 82.75 654 GLU A C 1
ATOM 5160 O O . GLU A 1 654 ? -39.670 13.531 47.978 1.00 82.75 654 GLU A O 1
ATOM 5165 N N . ARG A 1 655 ? -39.734 14.945 49.710 1.00 82.50 655 ARG A N 1
ATOM 5166 C CA . ARG A 1 655 ? -38.754 14.213 50.513 1.00 82.50 655 ARG A CA 1
ATOM 5167 C C . ARG A 1 655 ? -39.193 12.770 50.709 1.00 82.50 655 ARG A C 1
ATOM 5169 O O . ARG A 1 655 ? -38.414 11.874 50.416 1.00 82.50 655 ARG A O 1
ATOM 5176 N N . ARG A 1 656 ? -40.441 12.524 51.132 1.00 79.38 656 ARG A N 1
ATOM 5177 C CA . ARG A 1 656 ? -40.982 11.157 51.275 1.00 79.38 656 ARG A CA 1
ATOM 5178 C C . ARG A 1 656 ? -40.975 10.386 49.959 1.00 79.38 656 ARG A C 1
ATOM 5180 O O . ARG A 1 656 ? -40.681 9.197 49.977 1.00 79.38 656 ARG A O 1
ATOM 5187 N N . ALA A 1 657 ? -41.282 11.047 48.846 1.00 76.00 657 ALA A N 1
ATOM 5188 C CA . ALA A 1 657 ? -41.241 10.430 47.523 1.00 76.00 657 ALA A CA 1
ATOM 5189 C C . ALA A 1 657 ? -39.808 10.106 47.052 1.00 76.00 657 ALA A C 1
ATOM 5191 O O . ALA A 1 657 ? -39.626 9.175 46.274 1.00 76.00 657 ALA A O 1
ATOM 5192 N N . MET A 1 658 ? -38.808 10.859 47.520 1.00 72.69 658 MET A N 1
ATOM 5193 C CA . MET A 1 658 ? -37.398 10.742 47.127 1.00 72.69 658 MET A CA 1
ATOM 5194 C C . MET A 1 658 ? -36.538 9.943 48.112 1.00 72.69 658 MET A C 1
ATOM 5196 O O . MET A 1 658 ? -35.375 9.674 47.816 1.00 72.69 658 MET A O 1
ATOM 5200 N N . MET A 1 659 ? -37.078 9.551 49.272 1.00 69.56 659 MET A N 1
ATOM 5201 C CA . MET A 1 659 ? -36.363 8.698 50.220 1.00 69.56 659 MET A CA 1
ATOM 5202 C C . MET A 1 659 ? -35.982 7.384 49.535 1.00 69.56 659 MET A C 1
ATOM 5204 O O . MET A 1 659 ? -36.836 6.608 49.103 1.00 69.56 659 MET A O 1
ATOM 5208 N N . THR A 1 660 ? -34.681 7.120 49.462 1.00 61.47 660 THR A N 1
ATOM 5209 C CA . THR A 1 660 ? -34.180 5.853 48.924 1.00 61.47 660 THR A CA 1
ATOM 5210 C C . THR A 1 660 ? -34.601 4.682 49.829 1.00 61.47 660 THR A C 1
ATOM 5212 O O . THR A 1 660 ? -34.754 4.868 51.040 1.00 61.47 660 THR A O 1
ATOM 5215 N N . PRO A 1 661 ? -34.720 3.443 49.308 1.00 56.12 661 PRO A N 1
ATOM 5216 C CA . PRO A 1 661 ? -34.999 2.253 50.125 1.00 56.12 661 PRO A CA 1
ATOM 5217 C C . PRO A 1 661 ? -33.979 2.022 51.255 1.00 56.12 661 PRO A C 1
ATOM 5219 O O . PRO A 1 661 ? -34.282 1.357 52.240 1.00 56.12 661 PRO A O 1
ATOM 5222 N N . ALA A 1 662 ? -32.775 2.588 51.114 1.00 57.09 662 ALA A N 1
ATOM 5223 C CA . ALA A 1 662 ? -31.698 2.559 52.100 1.00 57.09 662 ALA A CA 1
ATOM 5224 C C . ALA A 1 662 ? -31.794 3.675 53.164 1.00 57.09 662 ALA A C 1
ATOM 5226 O O . ALA A 1 662 ? -30.898 3.800 53.996 1.00 57.09 662 ALA A O 1
ATOM 5227 N N . GLY A 1 663 ? -32.842 4.506 53.133 1.00 62.56 663 GLY A N 1
ATOM 5228 C CA . GLY A 1 663 ? -33.086 5.560 54.119 1.00 62.56 663 GLY A CA 1
ATOM 5229 C C . GLY A 1 663 ? -32.182 6.789 53.998 1.00 62.56 663 GLY A C 1
ATOM 5230 O O . GLY A 1 663 ? -32.131 7.581 54.936 1.00 62.56 663 GLY A O 1
ATOM 5231 N N . ARG A 1 664 ? -31.464 6.977 52.878 1.00 66.56 664 ARG A N 1
ATOM 5232 C CA . ARG A 1 664 ? -30.625 8.173 52.682 1.00 66.56 664 ARG A CA 1
ATOM 5233 C C . ARG A 1 664 ? -31.497 9.413 52.445 1.00 66.56 664 ARG A C 1
ATOM 5235 O O . ARG A 1 664 ? -32.433 9.314 51.644 1.00 66.56 664 ARG A O 1
ATOM 5242 N N . PRO A 1 665 ? -31.199 10.551 53.101 1.00 69.94 665 PRO A N 1
ATOM 5243 C CA . PRO A 1 665 ? -31.915 11.796 52.863 1.00 69.94 665 PRO A CA 1
ATOM 5244 C C . PRO A 1 665 ? -31.637 12.300 51.437 1.00 69.94 665 PRO A C 1
ATOM 5246 O O . PRO A 1 665 ? -30.497 12.197 50.976 1.00 69.94 665 PRO A O 1
ATOM 5249 N N . PRO A 1 666 ? -32.644 12.838 50.729 1.00 79.56 666 PRO A N 1
ATOM 5250 C CA . PRO A 1 666 ? -32.453 13.360 49.382 1.00 79.56 666 PRO A CA 1
ATOM 5251 C C . PRO A 1 666 ? -31.543 14.591 49.384 1.00 79.56 666 PRO A C 1
ATOM 5253 O O . PRO A 1 666 ? -31.397 15.291 50.393 1.00 79.56 666 PRO A O 1
ATOM 5256 N N . HIS A 1 667 ? -30.938 14.873 48.232 1.00 84.12 667 HIS A N 1
ATOM 5257 C CA . HIS A 1 667 ? -30.115 16.063 48.065 1.00 84.12 667 HIS A CA 1
ATOM 5258 C C . HIS A 1 667 ? -30.989 17.312 47.945 1.00 84.12 667 HIS A C 1
ATOM 5260 O O . HIS A 1 667 ? -31.923 17.350 47.144 1.00 84.12 667 HIS A O 1
ATOM 5266 N N . LEU A 1 668 ? -30.653 18.356 48.703 1.00 85.38 668 LEU A N 1
ATOM 5267 C CA . LEU A 1 668 ? -31.260 19.678 48.564 1.00 85.38 668 LEU A CA 1
ATOM 5268 C C . LEU A 1 668 ? -30.191 20.673 48.122 1.00 85.38 668 LEU A C 1
ATOM 5270 O O . LEU A 1 668 ? -29.257 20.985 48.858 1.00 85.38 668 LEU A O 1
ATOM 5274 N N . ARG A 1 669 ? -30.322 21.175 46.901 1.00 86.06 669 ARG A N 1
ATOM 5275 C CA . ARG A 1 669 ? -29.415 22.161 46.324 1.00 86.06 669 ARG A CA 1
ATOM 5276 C C . ARG A 1 669 ? -29.997 23.554 46.532 1.00 86.06 669 ARG A C 1
ATOM 5278 O O . ARG A 1 669 ? -31.052 23.875 45.996 1.00 86.06 669 ARG A O 1
ATOM 5285 N N . LEU A 1 670 ? -29.302 24.382 47.300 1.00 85.31 670 LEU A N 1
ATOM 5286 C CA . LEU A 1 670 ? -29.668 25.777 47.518 1.00 85.31 670 LEU A CA 1
ATOM 5287 C C . LEU A 1 670 ? -28.950 26.648 46.487 1.00 85.31 670 LEU A C 1
ATOM 5289 O O . LEU A 1 670 ? -27.719 26.725 46.488 1.00 85.31 670 LEU A O 1
ATOM 5293 N N . ARG A 1 671 ? -29.707 27.303 45.605 1.00 85.62 671 ARG A N 1
ATOM 5294 C CA . ARG A 1 671 ? -29.185 28.292 44.652 1.00 85.62 671 ARG A CA 1
ATOM 5295 C C . ARG A 1 671 ? -29.485 29.678 45.198 1.00 85.62 671 ARG A C 1
ATOM 5297 O O . ARG A 1 671 ? -30.631 30.120 45.179 1.00 85.62 671 ARG A O 1
ATOM 5304 N N . ILE A 1 672 ? -28.452 30.325 45.728 1.00 83.44 672 ILE A N 1
ATOM 5305 C CA . ILE A 1 672 ? -28.581 31.558 46.508 1.00 83.44 672 ILE A CA 1
ATOM 5306 C C . ILE A 1 672 ? -27.766 32.666 45.820 1.00 83.44 672 ILE A C 1
ATOM 5308 O O . ILE A 1 672 ? -26.642 32.399 45.369 1.00 83.44 672 ILE A O 1
ATOM 5312 N N . PRO A 1 673 ? -28.288 33.904 45.745 1.00 81.00 673 PRO A N 1
ATOM 5313 C CA . PRO A 1 673 ? -27.536 35.064 45.289 1.00 81.00 673 PRO A CA 1
ATOM 5314 C C . PRO A 1 673 ? -26.263 35.270 46.110 1.00 81.00 673 PRO A C 1
ATOM 5316 O O . PRO A 1 673 ? -26.214 34.994 47.316 1.00 81.00 673 PRO A O 1
ATOM 5319 N N . ARG A 1 674 ? -25.206 35.758 45.458 1.00 78.06 674 ARG A N 1
ATOM 5320 C CA . ARG A 1 674 ? -23.861 35.867 46.044 1.00 78.06 674 ARG A CA 1
ATOM 5321 C C . ARG A 1 674 ? -23.855 36.659 47.356 1.00 78.06 674 ARG A C 1
ATOM 5323 O O . ARG A 1 674 ? -23.140 36.303 48.288 1.00 78.06 674 ARG A O 1
ATOM 5330 N N . GLU A 1 675 ? -24.653 37.709 47.437 1.00 77.06 675 GLU A N 1
ATOM 5331 C CA . GLU A 1 675 ? -24.789 38.617 48.572 1.00 77.06 675 GLU A CA 1
ATOM 5332 C C . GLU A 1 675 ? -25.451 37.972 49.802 1.00 77.06 675 GLU A C 1
ATOM 5334 O O . GLU A 1 675 ? -25.171 38.368 50.936 1.00 77.06 675 GLU A O 1
ATOM 5339 N N . LEU A 1 676 ? -26.257 36.925 49.605 1.00 80.12 676 LEU A N 1
ATOM 5340 C CA . LEU A 1 676 ? -26.960 36.204 50.673 1.00 80.12 676 LEU A CA 1
ATOM 5341 C C . LEU A 1 676 ? -26.262 34.900 51.088 1.00 80.12 676 LEU A C 1
ATOM 5343 O O . LEU A 1 676 ? -26.629 34.298 52.100 1.00 80.12 676 LEU A O 1
ATOM 5347 N N . MET A 1 677 ? -25.218 34.483 50.364 1.00 79.75 677 MET A N 1
ATOM 5348 C CA . MET A 1 677 ? -24.442 33.269 50.654 1.00 79.75 677 MET A CA 1
ATOM 5349 C C . MET A 1 677 ? -23.759 33.281 52.026 1.00 79.75 677 MET A C 1
ATOM 5351 O O . MET A 1 677 ? -23.412 32.222 52.538 1.00 79.75 677 MET A O 1
ATOM 5355 N N . ARG A 1 678 ? -23.551 34.451 52.641 1.00 77.50 678 ARG A N 1
ATOM 5356 C CA . ARG A 1 678 ? -22.913 34.566 53.965 1.00 77.50 678 ARG A CA 1
ATOM 5357 C C . ARG A 1 678 ? -23.759 34.008 55.116 1.00 77.50 678 ARG A C 1
ATOM 5359 O O . ARG A 1 678 ? -23.222 33.762 56.189 1.00 77.50 678 ARG A O 1
ATOM 5366 N N . TYR A 1 679 ? -25.062 33.818 54.913 1.00 80.88 679 TYR A N 1
ATOM 5367 C CA . TYR A 1 679 ? -25.979 33.368 55.960 1.00 80.88 679 TYR A CA 1
ATOM 5368 C C . TYR A 1 679 ? -26.054 31.831 56.059 1.00 80.88 679 TYR A C 1
ATOM 5370 O O . TYR A 1 679 ? -25.779 31.140 55.075 1.00 80.88 679 TYR A O 1
ATOM 5378 N N . PRO A 1 680 ? -26.393 31.258 57.231 1.00 77.38 680 PRO A N 1
ATOM 5379 C CA . PRO A 1 680 ? -26.442 29.809 57.444 1.00 77.38 680 PRO A CA 1
ATOM 5380 C C . PRO A 1 680 ? -27.801 29.214 57.036 1.00 77.38 680 PRO A C 1
ATOM 5382 O O . PRO A 1 680 ? -28.608 28.827 57.879 1.00 77.38 680 PRO A O 1
ATOM 5385 N N . TRP A 1 681 ? -28.073 29.162 55.731 1.00 83.31 681 TRP A N 1
ATOM 5386 C CA . TRP A 1 681 ? -29.360 28.709 55.181 1.00 83.31 681 TRP A CA 1
ATOM 5387 C C . TRP A 1 681 ? -29.727 27.261 55.546 1.00 83.31 681 TRP A C 1
ATOM 5389 O O . TRP A 1 681 ? -30.902 26.928 55.645 1.00 83.31 681 TRP A O 1
ATOM 5399 N N . GLU A 1 682 ? -28.743 26.404 55.806 1.00 83.81 682 GLU A N 1
ATOM 5400 C CA . GLU A 1 682 ? -28.938 25.012 56.221 1.00 83.81 682 GLU A CA 1
ATOM 5401 C C . GLU A 1 682 ? -29.619 24.878 57.584 1.00 83.81 682 GLU A C 1
ATOM 5403 O O . GLU A 1 682 ? -30.238 23.851 57.855 1.00 83.81 682 GLU A O 1
ATOM 5408 N N . LEU A 1 683 ? -29.501 25.899 58.438 1.00 81.75 683 LEU A N 1
ATOM 5409 C CA . LEU A 1 683 ? -30.115 25.921 59.766 1.00 81.75 683 LEU A CA 1
ATOM 5410 C C . LEU A 1 683 ? -31.586 26.347 59.724 1.00 81.75 683 LEU A C 1
ATOM 5412 O O . LEU A 1 683 ? -32.246 26.350 60.759 1.00 81.75 683 LEU A O 1
ATOM 5416 N N . MET A 1 684 ? -32.114 26.730 58.557 1.00 85.12 684 MET A N 1
ATOM 5417 C CA . MET A 1 684 ? -33.525 27.078 58.430 1.00 85.12 684 MET A CA 1
ATOM 5418 C C . MET A 1 684 ? -34.419 25.875 58.723 1.00 85.12 684 MET A C 1
ATOM 5420 O O . MET A 1 684 ? -34.100 24.735 58.382 1.00 85.12 684 MET A O 1
ATOM 5424 N N . TYR A 1 685 ? -35.572 26.155 59.321 1.00 82.75 685 TYR A N 1
ATOM 5425 C CA . TYR A 1 685 ? -36.542 25.146 59.719 1.00 82.75 685 TYR A CA 1
ATOM 5426 C C . TYR A 1 685 ? -37.710 25.077 58.727 1.00 82.75 685 TYR A C 1
ATOM 5428 O O . TYR A 1 685 ? -38.411 26.071 58.520 1.00 82.75 685 TYR A O 1
ATOM 5436 N N . ASP A 1 686 ? -37.950 23.902 58.138 1.00 76.94 686 ASP A N 1
ATOM 5437 C CA . ASP A 1 686 ? -38.990 23.682 57.115 1.00 76.94 686 ASP A CA 1
ATOM 5438 C C . ASP A 1 686 ? -40.347 23.217 57.681 1.00 76.94 686 ASP A C 1
ATOM 5440 O O . ASP A 1 686 ? -41.249 22.887 56.914 1.00 76.94 686 ASP A O 1
ATOM 5444 N N . ARG A 1 687 ? -40.497 23.266 59.015 1.00 76.56 687 ARG A N 1
ATOM 5445 C CA . ARG A 1 687 ? -41.594 22.773 59.882 1.00 76.56 687 ARG A CA 1
ATOM 5446 C C . ARG A 1 687 ? -41.381 21.391 60.503 1.00 76.56 687 ARG A C 1
ATOM 5448 O O . ARG A 1 687 ? -41.967 21.163 61.556 1.00 76.56 687 ARG A O 1
ATOM 5455 N N . ASP A 1 688 ? -40.581 20.510 59.909 1.00 74.38 688 ASP A N 1
ATOM 5456 C CA . ASP A 1 688 ? -40.331 19.160 60.452 1.00 74.38 688 ASP A CA 1
ATOM 5457 C C . ASP A 1 688 ? -38.980 19.031 61.179 1.00 74.38 688 ASP A C 1
ATOM 5459 O O . ASP A 1 688 ? -38.688 17.987 61.763 1.00 74.38 688 ASP A O 1
ATOM 5463 N N . GLY A 1 689 ? -38.132 20.058 61.099 1.00 76.88 689 GLY A N 1
ATOM 5464 C CA . GLY A 1 689 ? -36.732 20.023 61.524 1.00 76.88 689 GLY A CA 1
ATOM 5465 C C . GLY A 1 689 ? -35.875 21.001 60.716 1.00 76.88 689 GLY A C 1
ATOM 5466 O O . GLY A 1 689 ? -36.376 21.697 59.827 1.00 76.88 689 GLY A O 1
ATOM 5467 N N . MET A 1 690 ? -34.575 21.045 61.002 1.00 83.06 690 MET A N 1
ATOM 5468 C CA . MET A 1 690 ? -33.633 21.861 60.227 1.00 83.06 690 MET A CA 1
ATOM 5469 C C . MET A 1 690 ? -33.332 21.216 58.868 1.00 83.06 690 MET A C 1
ATOM 5471 O O . MET A 1 690 ? -33.279 19.990 58.751 1.00 83.06 690 MET A O 1
ATOM 5475 N N . LEU A 1 691 ? -33.084 22.024 57.831 1.00 82.62 691 LEU A N 1
ATOM 5476 C CA . LEU A 1 691 ? -32.780 21.504 56.493 1.00 82.62 691 LEU A CA 1
ATOM 5477 C C . LEU A 1 691 ? -31.556 20.573 56.489 1.00 82.62 691 LEU A C 1
ATOM 5479 O O . LEU A 1 691 ? -31.596 19.527 55.843 1.00 82.62 691 LEU A O 1
ATOM 5483 N N . CYS A 1 692 ? -30.497 20.900 57.235 1.00 80.06 692 CYS A N 1
ATOM 5484 C CA . CYS A 1 692 ? -29.316 20.035 57.366 1.00 80.06 692 CYS A CA 1
ATOM 5485 C C . CYS A 1 692 ? -29.589 18.678 58.024 1.00 80.06 692 CYS A C 1
ATOM 5487 O O . CYS A 1 692 ? -28.834 17.737 57.793 1.00 80.06 692 CYS A O 1
ATOM 5489 N N . GLU A 1 693 ? -30.632 18.560 58.844 1.00 80.62 693 GLU A N 1
ATOM 5490 C CA . GLU A 1 693 ? -30.997 17.294 59.488 1.00 80.62 693 GLU A CA 1
ATOM 5491 C C . GLU A 1 693 ? -31.828 16.406 58.560 1.00 80.62 693 GLU A C 1
ATOM 5493 O O . GLU A 1 693 ? -31.874 15.186 58.721 1.00 80.62 693 GLU A O 1
ATOM 5498 N N . GLN A 1 694 ? -32.501 17.014 57.583 1.00 80.50 694 GLN A N 1
ATOM 5499 C CA . GLN A 1 694 ? -33.464 16.334 56.726 1.00 80.50 694 GLN A CA 1
ATOM 5500 C C . GLN A 1 694 ? -32.959 16.043 55.314 1.00 80.50 694 GLN A C 1
ATOM 5502 O O . GLN A 1 694 ? -33.466 15.116 54.676 1.00 80.50 694 GLN A O 1
ATOM 5507 N N . TYR A 1 695 ? -31.994 16.824 54.830 1.00 83.56 695 TYR A N 1
ATOM 5508 C CA . TYR A 1 695 ? -31.489 16.779 53.463 1.00 83.56 695 TYR A CA 1
ATOM 5509 C C . TYR A 1 695 ? -29.961 16.761 53.445 1.00 83.56 695 TYR A C 1
ATOM 5511 O O . TYR A 1 695 ? -29.298 17.359 54.291 1.00 83.56 695 TYR A O 1
ATOM 5519 N N . ALA A 1 696 ? -29.387 16.145 52.413 1.00 80.00 696 ALA A N 1
ATOM 5520 C CA . ALA A 1 696 ? -27.984 16.354 52.077 1.00 80.00 696 ALA A CA 1
ATOM 5521 C C . ALA A 1 696 ? -27.848 17.711 51.361 1.00 80.00 696 ALA A C 1
ATOM 5523 O O . ALA A 1 696 ? -27.972 17.795 50.134 1.00 80.00 696 ALA A O 1
ATOM 5524 N N . VAL A 1 697 ? -27.680 18.782 52.145 1.00 79.56 697 VAL A N 1
ATOM 5525 C CA . VAL A 1 697 ? -27.709 20.161 51.638 1.00 79.56 697 VAL A CA 1
ATOM 5526 C C . VAL A 1 697 ? -26.387 20.545 50.970 1.00 79.56 697 VAL A C 1
ATOM 5528 O O . VAL A 1 697 ? -25.313 20.362 51.538 1.00 79.56 697 VAL A O 1
ATOM 5531 N N . GLY A 1 698 ? -26.465 21.122 49.771 1.00 76.94 698 GLY A N 1
ATOM 5532 C CA . GLY A 1 698 ? -25.330 21.726 49.072 1.00 76.94 698 GLY A CA 1
ATOM 5533 C C . GLY A 1 698 ? -25.672 23.125 48.568 1.00 76.94 698 GLY A C 1
ATOM 5534 O O . GLY A 1 698 ? -26.792 23.367 48.119 1.00 76.94 698 GLY A O 1
ATOM 5535 N N . ARG A 1 699 ? -24.710 24.052 48.611 1.00 75.12 699 ARG A N 1
ATOM 5536 C CA . ARG A 1 699 ? -24.885 25.413 48.083 1.00 75.12 699 ARG A CA 1
ATOM 5537 C C . ARG A 1 699 ? -24.310 25.544 46.678 1.00 75.12 699 ARG A C 1
ATOM 5539 O O . ARG A 1 699 ? -23.240 25.015 46.386 1.00 75.12 699 ARG A O 1
ATOM 5546 N N . GLN A 1 700 ? -24.974 26.326 45.839 1.00 69.38 700 GLN A N 1
ATOM 5547 C CA . GLN A 1 700 ? -24.425 26.830 44.587 1.00 69.38 700 GLN A CA 1
ATOM 5548 C C . GLN A 1 700 ? -24.568 28.348 44.536 1.00 69.38 700 GLN A C 1
ATOM 5550 O O . GLN A 1 700 ? -25.633 28.894 44.828 1.00 69.38 700 GLN A O 1
ATOM 5555 N N . VAL A 1 701 ? -23.488 29.021 44.136 1.00 62.53 701 VAL A N 1
ATOM 5556 C CA . VAL A 1 701 ? -23.514 30.458 43.865 1.00 62.53 701 VAL A CA 1
ATOM 5557 C C . VAL A 1 701 ? -24.270 30.669 42.562 1.00 62.53 701 VAL A C 1
ATOM 5559 O O . VAL A 1 701 ? -23.870 30.156 41.516 1.00 62.53 701 VAL A O 1
ATOM 5562 N N . PHE A 1 702 ? -25.362 31.423 42.626 1.00 59.94 702 PHE A N 1
ATOM 5563 C CA . PHE A 1 702 ? -26.032 31.893 41.426 1.00 59.94 702 PHE A CA 1
ATOM 5564 C C . PHE A 1 702 ? -25.118 32.905 40.719 1.00 59.94 702 PHE A C 1
ATOM 5566 O O . PHE A 1 702 ? -24.806 33.962 41.265 1.00 59.94 702 PHE A O 1
ATOM 5573 N N . MET A 1 703 ? -24.647 32.564 39.522 1.00 46.47 703 MET A N 1
ATOM 5574 C CA . MET A 1 703 ? -24.104 33.536 38.577 1.00 46.47 703 MET A CA 1
ATOM 5575 C C . MET A 1 703 ? -25.239 33.927 37.636 1.00 46.47 703 MET A C 1
ATOM 5577 O O . MET A 1 703 ? -25.950 33.036 37.168 1.00 46.47 703 MET A O 1
ATOM 5581 N N . GLU A 1 704 ? -25.383 35.216 37.320 1.00 46.75 704 GLU A N 1
ATOM 5582 C CA . GLU A 1 704 ? -26.171 35.683 36.171 1.00 46.75 704 GLU A CA 1
ATOM 5583 C C . GLU A 1 704 ? -25.501 35.202 34.871 1.00 46.75 704 GLU A C 1
ATOM 5585 O O . GLU A 1 704 ? -24.909 35.953 34.102 1.00 46.75 704 GLU A O 1
ATOM 5590 N N . LEU A 1 705 ? -25.507 33.892 34.648 1.00 37.38 705 LEU A N 1
ATOM 5591 C CA . LEU A 1 705 ? -25.156 33.304 33.374 1.00 37.38 705 LEU A CA 1
ATOM 5592 C C . LEU A 1 705 ? -26.342 33.557 32.456 1.00 37.38 705 LEU A C 1
ATOM 5594 O O . LEU A 1 705 ? -27.426 33.011 32.660 1.00 37.38 705 LEU A O 1
ATOM 5598 N N . ALA A 1 706 ? -26.108 34.430 31.478 1.00 34.53 706 ALA A N 1
ATOM 5599 C CA . ALA A 1 706 ? -26.994 34.716 30.367 1.00 34.53 706 ALA A CA 1
ATOM 5600 C C . ALA A 1 706 ? -27.754 33.457 29.925 1.00 34.53 706 ALA A C 1
ATOM 5602 O O . ALA A 1 706 ? -27.143 32.481 29.496 1.00 34.53 706 ALA A O 1
ATOM 5603 N N . VAL A 1 707 ? -29.082 33.518 30.072 1.00 36.62 707 VAL A N 1
ATOM 5604 C CA . VAL A 1 707 ? -30.113 32.744 29.370 1.00 36.62 707 VAL A CA 1
ATOM 5605 C C . VAL A 1 707 ? -29.573 31.457 28.738 1.00 36.62 707 VAL A C 1
ATOM 5607 O O . VAL A 1 707 ? -29.210 31.423 27.560 1.00 36.62 707 VAL A O 1
ATOM 5610 N N . THR A 1 708 ? -29.582 30.361 29.498 1.00 33.78 708 THR A N 1
ATOM 5611 C CA . THR A 1 708 ? -29.706 29.045 28.871 1.00 33.78 708 THR A CA 1
ATOM 5612 C C . THR A 1 708 ? -31.015 29.079 28.091 1.00 33.78 708 THR A C 1
ATOM 5614 O O . THR A 1 708 ? -32.102 29.054 28.664 1.00 33.78 708 THR A O 1
ATOM 5617 N N . ARG A 1 709 ? -30.921 29.270 26.767 1.00 33.97 709 ARG A N 1
ATOM 5618 C CA . ARG A 1 709 ? -32.092 29.242 25.889 1.00 33.97 709 ARG A CA 1
ATOM 5619 C C . ARG A 1 709 ? -32.820 27.923 26.160 1.00 33.97 709 ARG A C 1
ATOM 5621 O O . ARG A 1 709 ? -32.180 26.874 26.040 1.00 33.97 709 ARG A O 1
ATOM 5628 N N . PRO A 1 710 ? -34.116 27.941 26.514 1.00 34.78 710 PRO A N 1
ATOM 5629 C CA . PRO A 1 710 ? -34.876 26.708 26.579 1.00 34.78 710 PRO A CA 1
ATOM 5630 C C . PRO A 1 710 ? -34.797 26.020 25.207 1.00 34.78 710 PRO A C 1
ATOM 5632 O O . PRO A 1 710 ? -34.714 26.709 24.180 1.00 34.78 710 PRO A O 1
ATOM 5635 N N . PRO A 1 711 ? -34.780 24.678 25.161 1.00 34.12 711 PRO A N 1
ATOM 5636 C CA . PRO A 1 711 ? -34.777 23.949 23.903 1.00 34.12 711 PRO A CA 1
ATOM 5637 C C . PRO A 1 711 ? -35.950 24.441 23.057 1.00 34.12 711 PRO A C 1
ATOM 5639 O O . PRO A 1 711 ? -37.103 24.391 23.486 1.00 34.12 711 PRO A O 1
ATOM 5642 N N . VAL A 1 712 ? -35.647 24.964 21.867 1.00 39.88 712 VAL A N 1
ATOM 5643 C CA . VAL A 1 712 ? -36.663 25.430 20.924 1.00 39.88 712 VAL A CA 1
ATOM 5644 C C . VAL A 1 712 ? -37.506 24.219 20.540 1.00 39.88 712 VAL A C 1
ATOM 5646 O O . VAL A 1 712 ? -37.084 23.391 19.732 1.00 39.88 712 VAL A O 1
ATOM 5649 N N . GLN A 1 713 ? -38.700 24.101 21.123 1.00 41.03 713 GLN A N 1
ATOM 5650 C CA . GLN A 1 713 ? -39.737 23.218 20.607 1.00 41.03 713 GLN A CA 1
ATOM 5651 C C . GLN A 1 713 ? -40.120 23.742 19.224 1.00 41.03 713 GLN A C 1
ATOM 5653 O O . GLN A 1 713 ? -40.899 24.684 19.089 1.00 41.03 713 GLN A O 1
ATOM 5658 N N . ARG A 1 714 ? -39.529 23.162 18.177 1.00 49.19 714 ARG A N 1
ATOM 5659 C CA . ARG A 1 714 ? -39.942 23.435 16.802 1.00 49.19 714 ARG A CA 1
ATOM 5660 C C . ARG A 1 714 ? -41.323 22.824 16.603 1.00 49.19 714 ARG A C 1
ATOM 5662 O O . ARG A 1 714 ? -41.449 21.611 16.459 1.00 49.19 714 ARG A O 1
ATOM 5669 N N . GLN A 1 715 ? -42.353 23.662 16.626 1.00 50.31 715 GLN A N 1
ATOM 5670 C CA . GLN A 1 715 ? -43.665 23.276 16.122 1.00 50.31 715 GLN A CA 1
ATOM 5671 C C . GLN A 1 715 ? -43.643 23.324 14.586 1.00 50.31 715 GLN A C 1
ATOM 5673 O O . GLN A 1 715 ? -42.987 24.205 14.024 1.00 50.31 715 GLN A O 1
ATOM 5678 N N . PRO A 1 716 ? -44.327 22.402 13.887 1.00 50.19 716 PRO A N 1
ATOM 5679 C CA . PRO A 1 716 ? -44.540 22.531 12.451 1.00 50.19 716 PRO A CA 1
ATOM 5680 C C . PRO A 1 716 ? -45.300 23.836 12.184 1.00 50.19 716 PRO A C 1
ATOM 5682 O O . PRO A 1 716 ? -46.431 24.012 12.633 1.00 50.19 716 PRO A O 1
ATOM 5685 N N . GLY A 1 717 ? -44.651 24.773 11.500 1.00 61.56 717 GLY A N 1
ATOM 5686 C CA . GLY A 1 717 ? -45.169 26.111 11.247 1.00 61.56 717 GLY A CA 1
ATOM 5687 C C . GLY A 1 717 ? -44.591 26.701 9.966 1.00 61.56 717 GLY A C 1
ATOM 5688 O O . GLY A 1 717 ? -43.656 26.154 9.384 1.00 61.56 717 GLY A O 1
ATOM 5689 N N . MET A 1 718 ? -45.189 27.809 9.530 1.00 65.25 718 MET A N 1
ATOM 5690 C CA . MET A 1 718 ? -44.813 28.572 8.337 1.00 65.25 718 MET A CA 1
ATOM 5691 C C . MET A 1 718 ? -43.308 28.888 8.322 1.00 65.25 718 MET A C 1
ATOM 5693 O O . MET A 1 718 ? -42.775 29.381 9.321 1.00 65.25 718 MET A O 1
ATOM 5697 N N . ILE A 1 719 ? -42.624 28.633 7.204 1.00 72.31 719 ILE A N 1
ATOM 5698 C CA . ILE A 1 719 ? -41.204 28.974 7.057 1.00 72.31 719 ILE A CA 1
ATOM 5699 C C . ILE A 1 719 ? -41.119 30.478 6.801 1.00 72.31 719 ILE A C 1
ATOM 5701 O O . ILE A 1 719 ? -41.654 30.966 5.813 1.00 72.31 719 ILE A O 1
ATOM 5705 N N . ARG A 1 720 ? -40.458 31.232 7.683 1.00 80.00 720 ARG A N 1
ATOM 5706 C CA . ARG A 1 720 ? -40.209 32.667 7.474 1.00 80.00 720 ARG A CA 1
ATOM 5707 C C . ARG A 1 720 ? -38.783 32.851 6.974 1.00 80.00 720 ARG A C 1
ATOM 5709 O O . ARG A 1 720 ? -37.839 32.550 7.699 1.00 80.00 720 ARG A O 1
ATOM 5716 N N . ALA A 1 721 ? -38.635 33.326 5.747 1.00 83.44 721 ALA A N 1
ATOM 5717 C CA . ALA A 1 721 ? -37.356 33.660 5.145 1.00 83.44 721 ALA A CA 1
ATOM 5718 C C . ALA A 1 721 ? -37.164 35.180 5.174 1.00 83.44 721 ALA A C 1
ATOM 5720 O O . ALA A 1 721 ? -37.990 35.924 4.650 1.00 83.44 721 ALA A O 1
ATOM 5721 N N . LEU A 1 722 ? -36.073 35.642 5.781 1.00 87.44 722 LEU A N 1
ATOM 5722 C CA . LEU A 1 722 ? -35.643 37.036 5.736 1.00 87.44 722 LEU A CA 1
ATOM 5723 C C . LEU A 1 722 ? -34.439 37.141 4.794 1.00 87.44 722 LEU A C 1
ATOM 5725 O O . LEU A 1 722 ? -33.402 36.541 5.065 1.00 87.44 722 LEU A O 1
ATOM 5729 N N . VAL A 1 723 ? -34.570 37.892 3.701 1.00 86.00 723 VAL A N 1
ATOM 5730 C CA . VAL A 1 723 ? -33.489 38.120 2.730 1.00 86.00 723 VAL A CA 1
ATOM 5731 C C . VAL A 1 723 ? -32.988 39.552 2.856 1.00 86.00 723 VAL A C 1
ATOM 5733 O O . VAL A 1 723 ? -33.718 40.498 2.567 1.00 86.00 723 VAL A O 1
ATOM 5736 N N . ILE A 1 724 ? -31.733 39.726 3.265 1.00 82.62 724 ILE A N 1
ATOM 5737 C CA . ILE A 1 724 ? -31.088 41.040 3.340 1.00 82.62 724 ILE A CA 1
ATOM 5738 C C . ILE A 1 724 ? -29.962 41.063 2.316 1.00 82.62 724 ILE A C 1
ATOM 5740 O O . ILE A 1 724 ? -28.990 40.324 2.437 1.00 82.62 724 ILE A O 1
ATOM 5744 N N . GLY A 1 725 ? -30.134 41.881 1.282 1.00 77.56 725 GLY A N 1
ATOM 5745 C CA . GLY A 1 725 ? -29.220 41.966 0.150 1.00 77.56 725 GLY A CA 1
ATOM 5746 C C . GLY A 1 725 ? -28.595 43.341 0.068 1.00 77.56 725 GLY A C 1
ATOM 5747 O O . GLY A 1 725 ? -29.295 44.310 -0.204 1.00 77.56 725 GLY A O 1
ATOM 5748 N N . ASP A 1 726 ? -27.287 43.430 0.267 1.00 74.62 726 ASP A N 1
ATOM 5749 C CA . ASP A 1 726 ? -26.545 44.690 0.175 1.00 74.62 726 ASP A CA 1
ATOM 5750 C C . ASP A 1 726 ? -27.145 45.852 1.011 1.00 74.62 726 ASP A C 1
ATOM 5752 O O . ASP A 1 726 ? -27.560 46.881 0.462 1.00 74.62 726 ASP A O 1
ATOM 5756 N N . PRO A 1 727 ? -27.283 45.689 2.341 1.00 70.56 727 PRO A N 1
ATOM 5757 C CA . PRO A 1 727 ? -27.819 46.740 3.196 1.00 70.56 727 PRO A CA 1
ATOM 5758 C C . PRO A 1 727 ? -26.842 47.921 3.269 1.00 70.56 727 PRO A C 1
ATOM 5760 O O . PRO A 1 727 ? -25.628 47.746 3.386 1.00 70.56 727 PRO A O 1
ATOM 5763 N N . VAL A 1 728 ? -27.370 49.144 3.229 1.00 65.44 728 VAL A N 1
ATOM 5764 C CA . VAL A 1 728 ? -26.558 50.347 3.456 1.00 65.44 728 VAL A CA 1
ATOM 5765 C C . VAL A 1 728 ? -26.486 50.572 4.964 1.00 65.44 728 VAL A C 1
ATOM 5767 O O . VAL A 1 728 ? -27.464 50.997 5.583 1.00 65.44 728 VAL A O 1
ATOM 5770 N N . PHE A 1 729 ? -25.350 50.245 5.574 1.00 64.25 729 PHE A N 1
ATOM 5771 C CA . PHE A 1 729 ? -25.151 50.413 7.012 1.00 64.25 729 PHE A CA 1
ATOM 5772 C C . PHE A 1 729 ? -25.021 51.899 7.380 1.00 64.25 729 PHE A C 1
ATOM 5774 O O . PHE A 1 729 ? -24.429 52.688 6.645 1.00 64.25 729 PHE A O 1
ATOM 5781 N N . SER A 1 730 ? -25.614 52.313 8.502 1.00 62.28 730 SER A N 1
ATOM 5782 C CA . SER A 1 730 ? -25.415 53.662 9.050 1.00 62.28 730 SER A CA 1
ATOM 5783 C C . SER A 1 730 ? -23.994 53.854 9.592 1.00 62.28 730 SER A C 1
ATOM 5785 O O . SER A 1 730 ? -23.353 52.881 9.975 1.00 62.28 730 SER A O 1
ATOM 5787 N N . ASP A 1 731 ? -23.557 55.109 9.727 1.00 62.91 731 ASP A N 1
ATOM 5788 C CA . ASP A 1 731 ? -22.228 55.563 10.199 1.00 62.91 731 ASP A CA 1
ATOM 5789 C C . ASP A 1 731 ? -21.852 55.099 11.629 1.00 62.91 731 ASP A C 1
ATOM 5791 O O . ASP A 1 731 ? -20.822 55.475 12.170 1.00 62.91 731 ASP A O 1
ATOM 5795 N N . SER A 1 732 ? -22.716 54.312 12.272 1.00 58.16 732 SER A N 1
ATOM 5796 C CA . SER A 1 732 ? -22.510 53.659 13.566 1.00 58.16 732 SER A CA 1
ATOM 5797 C C . SER A 1 732 ? -21.861 52.271 13.467 1.00 58.16 732 SER A C 1
ATOM 5799 O O . SER A 1 732 ? -21.706 51.600 14.487 1.00 58.16 732 SER A O 1
ATOM 5801 N N . PHE A 1 733 ? -21.525 51.815 12.258 1.00 57.53 733 PHE A N 1
ATOM 5802 C CA . PHE A 1 733 ? -20.641 50.673 12.031 1.00 57.53 733 PHE A CA 1
ATOM 5803 C C . PHE A 1 733 ? -19.208 51.194 11.872 1.00 57.53 733 PHE A C 1
ATOM 5805 O O . PHE A 1 733 ? -18.907 51.818 10.862 1.00 57.53 733 PHE A O 1
ATOM 5812 N N . ASP A 1 734 ? -18.344 50.943 12.862 1.00 55.44 734 ASP A N 1
ATOM 5813 C CA . ASP A 1 734 ? -16.954 51.440 12.874 1.00 55.44 734 ASP A CA 1
ATOM 5814 C C . ASP A 1 734 ? -16.084 50.855 11.737 1.00 55.44 734 ASP A C 1
ATOM 5816 O O . ASP A 1 734 ? -15.098 51.472 11.346 1.00 55.44 734 ASP A O 1
ATOM 5820 N N . ASP A 1 735 ? -16.486 49.713 11.164 1.00 57.19 735 ASP A N 1
ATOM 5821 C CA . ASP A 1 735 ? -15.916 49.108 9.954 1.00 57.19 735 ASP A CA 1
ATOM 5822 C C . ASP A 1 735 ? -17.035 48.888 8.925 1.00 57.19 735 ASP A C 1
ATOM 5824 O O . ASP A 1 735 ? -17.963 48.103 9.155 1.00 57.19 735 ASP A O 1
ATOM 5828 N N . HIS A 1 736 ? -16.966 49.570 7.779 1.00 58.25 736 HIS A N 1
ATOM 5829 C CA . HIS A 1 736 ? -17.865 49.316 6.653 1.00 58.25 736 HIS A CA 1
ATOM 5830 C C . HIS A 1 736 ? -17.270 48.210 5.768 1.00 58.25 736 HIS A C 1
ATOM 5832 O O . HIS A 1 736 ? -16.300 48.476 5.057 1.00 58.25 736 HIS A O 1
ATOM 5838 N N . PRO A 1 737 ? -17.819 46.980 5.767 1.00 60.59 737 PRO A N 1
ATOM 5839 C CA . PRO A 1 737 ? -17.368 45.956 4.832 1.00 60.59 737 PRO A CA 1
ATOM 5840 C C . PRO A 1 737 ? -17.645 46.408 3.391 1.00 60.59 737 PRO A C 1
ATOM 5842 O O . PRO A 1 737 ? -18.731 46.919 3.100 1.00 60.59 737 PRO A O 1
ATOM 5845 N N . GLU A 1 738 ? -16.673 46.226 2.491 1.00 61.66 738 GLU A N 1
ATOM 5846 C CA . GLU A 1 738 ? -16.861 46.528 1.068 1.00 61.66 738 GLU A CA 1
ATOM 5847 C C . GLU A 1 738 ? -18.039 45.724 0.506 1.00 61.66 738 GLU A C 1
ATOM 5849 O O . GLU A 1 738 ? -18.131 44.503 0.665 1.00 61.66 738 GLU A O 1
ATOM 5854 N N . GLN A 1 739 ? -18.966 46.425 -0.148 1.00 66.00 739 GLN A N 1
ATOM 5855 C CA . GLN A 1 739 ? -20.131 45.803 -0.765 1.00 66.00 739 GLN A CA 1
ATOM 5856 C C . GLN A 1 739 ? -19.695 44.982 -1.983 1.00 66.00 739 GLN A C 1
ATOM 5858 O O . GLN A 1 739 ? -19.074 45.502 -2.912 1.00 66.00 739 GLN A O 1
ATOM 5863 N N . LEU A 1 740 ? -20.035 43.689 -1.987 1.00 67.75 740 LEU A N 1
ATOM 5864 C CA . LEU A 1 740 ? -19.675 42.781 -3.075 1.00 67.75 740 LEU A CA 1
ATOM 5865 C C . LEU A 1 740 ? -20.409 43.168 -4.376 1.00 67.75 740 LEU A C 1
ATOM 5867 O O . LEU A 1 740 ? -21.641 43.309 -4.372 1.00 67.75 740 LEU A O 1
ATOM 5871 N N . PRO A 1 741 ? -19.700 43.292 -5.515 1.00 70.94 741 PRO A N 1
ATOM 5872 C CA . PRO A 1 741 ? -20.328 43.581 -6.799 1.00 70.94 741 PRO A CA 1
ATOM 5873 C C . PRO A 1 741 ? -21.364 42.509 -7.159 1.00 70.94 741 PRO A C 1
ATOM 5875 O O . PRO A 1 741 ? -21.045 41.328 -7.238 1.00 70.94 741 PRO A O 1
ATOM 5878 N N . GLY A 1 742 ? -22.611 42.920 -7.398 1.00 76.25 742 GLY A N 1
ATOM 5879 C CA . GLY A 1 742 ? -23.693 42.012 -7.805 1.00 76.25 742 GLY A CA 1
ATOM 5880 C C . GLY A 1 742 ? -24.545 41.437 -6.666 1.00 76.25 742 GLY A C 1
ATOM 5881 O O . GLY A 1 742 ? -25.585 40.845 -6.956 1.00 76.25 742 GLY A O 1
ATOM 5882 N N . ALA A 1 743 ? -24.206 41.696 -5.397 1.00 76.88 743 ALA A N 1
ATOM 5883 C CA . ALA A 1 743 ? -24.944 41.178 -4.237 1.00 76.88 743 ALA A CA 1
ATOM 5884 C C . ALA A 1 743 ? -26.442 41.553 -4.233 1.00 76.88 743 ALA A C 1
ATOM 5886 O O . ALA A 1 743 ? -27.288 40.752 -3.835 1.00 76.88 743 ALA A O 1
ATOM 5887 N N . ARG A 1 744 ? -26.806 42.746 -4.733 1.00 81.12 744 ARG A N 1
ATOM 5888 C CA . ARG A 1 744 ? -28.221 43.146 -4.902 1.00 81.12 744 ARG A CA 1
ATOM 5889 C C . ARG A 1 744 ? -28.970 42.250 -5.880 1.00 81.12 744 ARG A C 1
ATOM 5891 O O . ARG A 1 744 ? -30.097 41.845 -5.606 1.00 81.12 744 ARG A O 1
ATOM 5898 N N . SER A 1 745 ? -28.352 41.973 -7.024 1.00 82.88 745 SER A N 1
ATOM 5899 C CA . SER A 1 745 ? -28.948 41.166 -8.088 1.00 82.88 745 SER A CA 1
ATOM 5900 C C . SER A 1 745 ? -29.102 39.712 -7.648 1.00 82.88 745 SER A C 1
ATOM 5902 O O . SER A 1 745 ? -30.127 39.084 -7.911 1.00 82.88 745 SER A O 1
ATOM 5904 N N . GLU A 1 746 ? -28.115 39.195 -6.919 1.00 84.94 746 GLU A N 1
ATOM 5905 C CA . GLU A 1 746 ? -28.164 37.857 -6.337 1.00 84.94 746 GLU A CA 1
ATOM 5906 C C . GLU A 1 746 ? -29.275 37.748 -5.285 1.00 84.94 746 GLU A C 1
ATOM 5908 O O . GLU A 1 746 ? -30.126 36.866 -5.380 1.00 84.94 746 GLU A O 1
ATOM 5913 N N . ALA A 1 747 ? -29.366 38.703 -4.356 1.00 85.69 747 ALA A N 1
ATOM 5914 C CA . ALA A 1 747 ? -30.427 38.720 -3.352 1.00 85.69 747 ALA A CA 1
ATOM 5915 C C . ALA A 1 747 ? -31.833 38.792 -3.974 1.00 85.69 747 ALA A C 1
ATOM 5917 O O . ALA A 1 747 ? -32.754 38.129 -3.497 1.00 85.69 747 ALA A O 1
ATOM 5918 N N . ALA A 1 748 ? -32.006 39.548 -5.063 1.00 86.94 748 ALA A N 1
ATOM 5919 C CA . ALA A 1 748 ? -33.272 39.593 -5.793 1.00 86.94 748 ALA A CA 1
ATOM 5920 C C . ALA A 1 748 ? -33.611 38.236 -6.434 1.00 86.94 748 ALA A C 1
ATOM 5922 O O . ALA A 1 748 ? -34.757 37.790 -6.371 1.00 86.94 748 ALA A O 1
ATOM 5923 N N . THR A 1 749 ? -32.605 37.549 -6.981 1.00 88.62 749 THR A N 1
ATOM 5924 C CA . THR A 1 749 ? -32.751 36.201 -7.553 1.00 88.62 749 THR A CA 1
ATOM 5925 C C . THR A 1 749 ? -33.154 35.182 -6.485 1.00 88.62 749 THR A C 1
ATOM 5927 O O . THR A 1 749 ? -34.024 34.341 -6.720 1.00 88.62 749 THR A O 1
ATOM 5930 N N . VAL A 1 750 ? -32.586 35.288 -5.281 1.00 88.62 750 VAL A N 1
ATOM 5931 C CA . VAL A 1 750 ? -32.941 34.439 -4.134 1.00 88.62 750 VAL A CA 1
ATOM 5932 C C . VAL A 1 750 ? -34.397 34.649 -3.716 1.00 88.62 750 VAL A C 1
ATOM 5934 O O . VAL A 1 750 ? -35.116 33.670 -3.520 1.00 88.62 750 VAL A O 1
ATOM 5937 N N . VAL A 1 751 ? -34.865 35.900 -3.624 1.00 88.44 751 VAL A N 1
ATOM 5938 C CA . VAL A 1 751 ? -36.275 36.198 -3.304 1.00 88.44 751 VAL A CA 1
ATOM 5939 C C . VAL A 1 751 ? -37.216 35.566 -4.327 1.00 88.44 751 VAL A C 1
ATOM 5941 O O . VAL A 1 751 ? -38.221 34.970 -3.943 1.00 88.44 751 VAL A O 1
ATOM 5944 N N . GLU A 1 752 ? -36.888 35.665 -5.614 1.00 86.69 752 GLU A N 1
ATOM 5945 C CA . GLU A 1 752 ? -37.724 35.111 -6.679 1.00 86.69 752 GLU A CA 1
ATOM 5946 C C . GLU A 1 752 ? -37.747 33.579 -6.658 1.00 86.69 752 GLU A C 1
ATOM 5948 O O . GLU A 1 752 ? -38.808 32.965 -6.749 1.00 86.69 752 GLU A O 1
ATOM 5953 N N . THR A 1 753 ? -36.594 32.955 -6.425 1.00 87.69 753 THR A N 1
ATOM 5954 C CA . THR A 1 753 ? -36.485 31.495 -6.291 1.00 87.69 753 THR A CA 1
ATOM 5955 C C . THR A 1 753 ? -37.318 30.983 -5.114 1.00 87.69 753 THR A C 1
ATOM 5957 O O . THR A 1 753 ? -38.013 29.976 -5.233 1.00 87.69 753 THR A O 1
ATOM 5960 N N . LEU A 1 754 ? -37.302 31.692 -3.980 1.00 85.56 754 LEU A N 1
ATOM 5961 C CA . LEU A 1 754 ? -38.097 31.331 -2.804 1.00 85.56 754 LEU A CA 1
ATOM 5962 C C . LEU A 1 754 ? -39.606 31.450 -3.052 1.00 85.56 754 LEU A C 1
ATOM 5964 O O . LEU A 1 754 ? -40.363 30.634 -2.532 1.00 85.56 754 LEU A O 1
ATOM 5968 N N . ARG A 1 755 ? -40.049 32.418 -3.864 1.00 82.81 755 ARG A N 1
ATOM 5969 C CA . ARG A 1 755 ? -41.458 32.525 -4.280 1.00 82.81 755 ARG A CA 1
ATOM 5970 C C . ARG A 1 755 ? -41.869 31.389 -5.209 1.00 82.81 755 ARG A C 1
ATOM 5972 O O . ARG A 1 755 ? -42.915 30.789 -4.996 1.00 82.81 755 ARG A O 1
ATOM 5979 N N . GLN A 1 756 ? -41.030 31.051 -6.186 1.00 83.00 756 GLN A N 1
ATOM 5980 C CA . GLN A 1 756 ? -41.284 29.916 -7.080 1.00 83.00 756 GLN A CA 1
ATOM 5981 C C . GLN A 1 756 ? -41.353 28.593 -6.309 1.00 83.00 756 GLN A C 1
ATOM 5983 O O . GLN A 1 756 ? -42.193 27.745 -6.601 1.00 83.00 756 GLN A O 1
ATOM 5988 N N . LEU A 1 757 ? -40.497 28.426 -5.297 1.00 79.06 757 LEU A N 1
ATOM 5989 C CA . LEU A 1 757 ? -40.536 27.276 -4.397 1.00 79.06 757 LEU A CA 1
ATOM 5990 C C . LEU A 1 757 ? -41.839 27.219 -3.591 1.00 79.06 757 LEU A C 1
ATOM 5992 O O . LEU A 1 757 ? -42.404 26.136 -3.471 1.00 79.06 757 LEU A O 1
ATOM 5996 N N . ASP A 1 758 ? -42.339 28.350 -3.080 1.00 76.62 758 ASP A N 1
ATOM 5997 C CA . ASP A 1 758 ? -43.634 28.407 -2.381 1.00 76.62 758 ASP A CA 1
ATOM 5998 C C . ASP A 1 758 ? -44.789 27.949 -3.290 1.00 76.62 758 ASP A C 1
ATOM 6000 O O . ASP A 1 758 ? -45.605 27.118 -2.893 1.00 76.62 758 ASP A O 1
ATOM 6004 N N . GLU A 1 759 ? -44.803 28.399 -4.549 1.00 73.62 759 GLU A N 1
ATOM 6005 C CA . GLU A 1 759 ? -45.808 27.987 -5.539 1.00 73.62 759 GLU A CA 1
ATOM 6006 C C . GLU A 1 759 ? -45.719 26.491 -5.893 1.00 73.62 759 GLU A C 1
ATOM 6008 O O . GLU A 1 759 ? -46.744 25.825 -6.060 1.00 73.62 759 GLU A O 1
ATOM 6013 N N . GLN A 1 760 ? -44.507 25.933 -5.982 1.00 73.44 760 GLN A N 1
ATOM 6014 C CA . GLN A 1 760 ? -44.286 24.510 -6.270 1.00 73.44 760 GLN A CA 1
ATOM 6015 C C . GLN A 1 760 ? -44.650 23.597 -5.091 1.00 73.44 760 GLN A C 1
ATOM 6017 O O . GLN A 1 760 ? -45.047 22.447 -5.292 1.00 73.44 760 GLN A O 1
ATOM 6022 N N . LEU A 1 761 ? -44.533 24.092 -3.858 1.00 68.06 761 LEU A N 1
ATOM 6023 C CA . LEU A 1 761 ? -44.693 23.325 -2.622 1.00 68.06 761 LEU A CA 1
ATOM 6024 C C . LEU A 1 761 ? -46.141 23.256 -2.113 1.00 68.06 761 LEU A C 1
ATOM 6026 O O . LEU A 1 761 ? -46.335 23.002 -0.929 1.00 68.06 761 LEU A O 1
ATOM 6030 N N . ALA A 1 762 ? -47.144 23.404 -2.988 1.00 58.25 762 ALA A N 1
ATOM 6031 C CA . ALA A 1 762 ? -48.583 23.610 -2.735 1.00 58.25 762 ALA A CA 1
ATOM 6032 C C . ALA A 1 762 ? -49.341 22.696 -1.717 1.00 58.25 762 ALA A C 1
ATOM 6034 O O . ALA A 1 762 ? -50.567 22.776 -1.643 1.00 58.25 762 ALA A O 1
ATOM 6035 N N . GLN A 1 763 ? -48.682 21.843 -0.917 1.00 56.12 763 GLN A N 1
ATOM 6036 C CA . GLN A 1 763 ? -49.230 21.111 0.244 1.00 56.12 763 GLN A CA 1
ATOM 6037 C C . GLN A 1 763 ? -48.264 21.003 1.461 1.00 56.12 763 GLN A C 1
ATOM 6039 O O . GLN A 1 763 ? -48.461 20.161 2.338 1.00 56.12 763 GLN A O 1
ATOM 6044 N N . VAL A 1 764 ? -47.230 21.846 1.550 1.00 62.03 764 VAL A N 1
ATOM 6045 C CA . VAL A 1 764 ? -46.232 21.934 2.647 1.00 62.03 764 VAL A CA 1
ATOM 6046 C C . VAL A 1 764 ? -46.326 23.349 3.270 1.00 62.03 764 VAL A C 1
ATOM 6048 O O . VAL A 1 764 ? -46.795 24.250 2.579 1.00 62.03 764 VAL A O 1
ATOM 6051 N N . PRO A 1 765 ? -45.988 23.596 4.561 1.00 61.19 765 PRO A N 1
ATOM 6052 C CA . PRO A 1 765 ? -46.126 24.924 5.178 1.00 61.19 765 PRO A CA 1
ATOM 6053 C C . PRO A 1 765 ? -45.540 26.053 4.320 1.00 61.19 765 PRO A C 1
ATOM 6055 O O . PRO A 1 765 ? -44.364 26.013 3.967 1.00 61.19 765 PRO A O 1
ATOM 6058 N N . SER A 1 766 ? -46.375 27.059 4.041 1.00 68.38 766 SER A N 1
ATOM 6059 C CA . SER A 1 766 ? -46.075 28.195 3.163 1.00 68.38 766 SER A CA 1
ATOM 6060 C C . SER A 1 766 ? -44.808 28.947 3.580 1.00 68.38 766 SER A C 1
ATOM 6062 O O . SER A 1 766 ? -44.522 29.087 4.775 1.00 68.38 766 SER A O 1
ATOM 6064 N N . ILE A 1 767 ? -44.064 29.462 2.606 1.00 76.31 767 ILE A N 1
ATOM 6065 C CA . ILE A 1 767 ? -42.856 30.260 2.800 1.00 76.31 767 ILE A CA 1
ATOM 6066 C C . ILE A 1 767 ? -43.239 31.744 2.788 1.00 76.31 767 ILE A C 1
ATOM 6068 O O . ILE A 1 767 ? -43.616 32.307 1.766 1.00 76.31 767 ILE A O 1
ATOM 6072 N N . GLN A 1 768 ? -43.102 32.422 3.926 1.00 81.06 768 GLN A N 1
ATOM 6073 C CA . GLN A 1 768 ? -43.207 33.878 3.987 1.00 81.06 768 GLN A CA 1
ATOM 6074 C C . GLN A 1 768 ? -41.838 34.503 3.737 1.00 81.06 768 GLN A C 1
ATOM 6076 O O . GLN A 1 768 ? -40.945 34.361 4.570 1.00 81.06 768 GLN A O 1
ATOM 6081 N N . VAL A 1 769 ? -41.678 35.231 2.632 1.00 83.00 769 VAL A N 1
ATOM 6082 C CA . VAL A 1 769 ? -40.422 35.927 2.315 1.00 83.00 769 VAL A CA 1
ATOM 6083 C C . VAL A 1 769 ? -40.530 37.417 2.647 1.00 83.00 769 VAL A C 1
ATOM 6085 O O . VAL A 1 769 ? -41.250 38.163 1.983 1.00 83.00 769 VAL A O 1
ATOM 6088 N N . THR A 1 770 ? -39.767 37.865 3.640 1.00 86.94 770 THR A N 1
ATOM 6089 C CA . THR A 1 770 ? -39.520 39.283 3.943 1.00 86.94 770 THR A CA 1
ATOM 6090 C C . THR A 1 770 ? -38.165 39.667 3.355 1.00 86.94 770 THR A C 1
ATOM 6092 O O . THR A 1 770 ? -37.204 38.922 3.521 1.00 86.94 770 THR A O 1
ATOM 6095 N N . HIS A 1 771 ? -38.047 40.803 2.663 1.00 84.69 771 HIS A N 1
ATOM 6096 C CA . HIS A 1 771 ? -36.779 41.186 2.033 1.00 84.69 771 HIS A CA 1
ATOM 6097 C C . HIS A 1 771 ? -36.442 42.670 2.191 1.00 84.69 771 HIS A C 1
ATOM 6099 O O . HIS A 1 771 ? -37.321 43.525 2.120 1.00 84.69 771 HIS A O 1
ATOM 6105 N N . TYR A 1 772 ? -35.150 42.953 2.360 1.00 82.88 772 TYR A N 1
ATOM 6106 C CA . TYR A 1 772 ? -34.561 44.290 2.431 1.00 82.88 772 TYR A CA 1
ATOM 6107 C C . TYR A 1 772 ? -33.323 44.318 1.533 1.00 82.88 772 TYR A C 1
ATOM 6109 O O . TYR A 1 772 ? -32.243 43.885 1.933 1.00 82.88 772 TYR A O 1
ATOM 6117 N N . ILE A 1 773 ? -33.492 44.782 0.292 1.00 83.75 773 ILE A N 1
ATOM 6118 C CA . ILE A 1 773 ? -32.425 44.799 -0.717 1.00 83.75 773 ILE A CA 1
ATOM 6119 C C . ILE A 1 773 ? -32.064 46.248 -1.049 1.00 83.75 773 ILE A C 1
ATOM 6121 O O . ILE A 1 773 ? -32.923 47.000 -1.504 1.00 83.75 773 ILE A O 1
ATOM 6125 N N . GLY A 1 774 ? -30.814 46.656 -0.814 1.00 74.56 774 GLY A N 1
ATOM 6126 C CA . GLY A 1 774 ? -30.342 48.023 -1.072 1.00 74.56 774 GLY A CA 1
ATOM 6127 C C . GLY A 1 774 ? -30.960 49.100 -0.170 1.00 74.56 774 GLY A C 1
ATOM 6128 O O . GLY A 1 774 ? -30.918 50.282 -0.510 1.00 74.56 774 GLY A O 1
ATOM 6129 N N . VAL A 1 775 ? -31.566 48.707 0.954 1.00 78.75 775 VAL A N 1
ATOM 6130 C CA . VAL A 1 775 ? -32.224 49.611 1.912 1.00 78.75 775 VAL A CA 1
ATOM 6131 C C . VAL A 1 775 ? -31.242 49.990 3.023 1.00 78.75 775 VAL A C 1
ATOM 6133 O O . VAL A 1 775 ? -30.409 49.175 3.426 1.00 78.75 775 VAL A O 1
ATOM 6136 N N . ARG A 1 776 ? -31.329 51.229 3.529 1.00 73.56 776 ARG A N 1
ATOM 6137 C CA . ARG A 1 776 ? -30.545 51.654 4.696 1.00 73.56 776 ARG A CA 1
ATOM 6138 C C . ARG A 1 776 ? -31.117 51.007 5.954 1.00 73.56 776 ARG A C 1
ATOM 6140 O O . ARG A 1 776 ? -32.298 51.186 6.230 1.00 73.56 776 ARG A O 1
ATOM 6147 N N . LEU A 1 777 ? -30.284 50.279 6.692 1.00 72.44 777 LEU A N 1
ATOM 6148 C CA . LEU A 1 777 ? -30.660 49.634 7.950 1.00 72.44 777 LEU A CA 1
ATOM 6149 C C . LEU A 1 777 ? -29.695 50.073 9.049 1.00 72.44 777 LEU A C 1
ATOM 6151 O O . LEU A 1 777 ? -28.473 49.981 8.907 1.00 72.44 777 LEU A O 1
ATOM 6155 N N . THR A 1 778 ? -30.244 50.554 10.157 1.00 73.94 778 THR A N 1
ATOM 6156 C CA . THR A 1 778 ? -29.475 50.826 11.372 1.00 73.94 778 THR A CA 1
ATOM 6157 C C . THR A 1 778 ? -29.158 49.528 12.117 1.00 73.94 778 THR A C 1
ATOM 6159 O O . THR A 1 778 ? -29.827 48.506 11.956 1.00 73.94 778 THR A O 1
ATOM 6162 N N . VAL A 1 779 ? -28.150 49.565 12.998 1.00 64.19 779 VAL A N 1
ATOM 6163 C CA . VAL A 1 779 ? -27.805 48.435 13.886 1.00 64.19 779 VAL A CA 1
ATOM 6164 C C . VAL A 1 779 ? -29.017 47.970 14.701 1.00 64.19 779 VAL A C 1
ATOM 6166 O O . VAL A 1 779 ? -29.186 46.772 14.929 1.00 64.19 779 VAL A O 1
ATOM 6169 N N . LEU A 1 780 ? -29.851 48.909 15.159 1.00 71.31 780 LEU A N 1
ATOM 6170 C CA . LEU A 1 780 ? -31.027 48.600 15.967 1.00 71.31 780 LEU A CA 1
ATOM 6171 C C . LEU A 1 780 ? -32.087 47.872 15.133 1.00 71.31 780 LEU A C 1
ATOM 6173 O O . LEU A 1 780 ? -32.544 46.814 15.547 1.00 71.31 780 LEU A O 1
ATOM 6177 N N . GLU A 1 781 ? -32.386 48.373 13.933 1.00 74.31 781 GLU A N 1
ATOM 6178 C CA . GLU A 1 781 ? -33.342 47.749 13.006 1.00 74.31 781 GLU A CA 1
ATOM 6179 C C . GLU A 1 781 ? -32.870 46.361 12.558 1.00 74.31 781 GLU A C 1
ATOM 6181 O O . GLU A 1 781 ? -33.651 45.415 12.544 1.00 74.31 781 GLU A O 1
ATOM 6186 N N . MET A 1 782 ? -31.575 46.191 12.269 1.00 73.38 782 MET A N 1
ATOM 6187 C CA . MET A 1 782 ? -31.006 44.881 11.937 1.00 73.38 782 MET A CA 1
ATOM 6188 C C . MET A 1 782 ? -31.156 43.890 13.100 1.00 73.38 782 MET A C 1
ATOM 6190 O O . MET A 1 782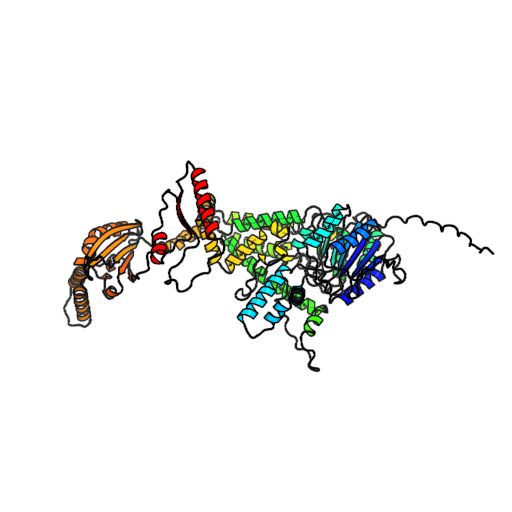 ? -31.486 42.722 12.900 1.00 73.38 782 MET A O 1
ATOM 6194 N N . ARG A 1 783 ? -30.932 44.353 14.337 1.00 69.69 783 ARG A N 1
ATOM 6195 C CA . ARG A 1 783 ? -31.121 43.533 15.541 1.00 69.69 783 ARG A CA 1
ATOM 6196 C C . ARG A 1 783 ? -32.586 43.195 15.784 1.00 69.69 783 ARG A C 1
ATOM 6198 O O . ARG A 1 783 ? -32.850 42.100 16.265 1.00 69.69 783 ARG A O 1
ATOM 6205 N N . GLU A 1 784 ? -33.512 44.098 15.479 1.00 76.94 784 GLU A N 1
ATOM 6206 C CA . GLU A 1 784 ? -34.950 43.829 15.559 1.00 76.94 784 GLU A CA 1
ATOM 6207 C C . GLU A 1 784 ? -35.410 42.835 14.493 1.00 76.94 784 GLU A C 1
ATOM 6209 O O . GLU A 1 784 ? -36.217 41.973 14.804 1.00 76.94 784 GLU A O 1
ATOM 6214 N N . LEU A 1 785 ? -34.858 42.888 13.279 1.00 74.12 785 LEU A N 1
ATOM 6215 C CA . LEU A 1 785 ? -35.181 41.937 12.210 1.00 74.12 785 LEU A CA 1
ATOM 6216 C C . LEU A 1 785 ? -34.664 40.512 12.479 1.00 74.12 785 LEU A C 1
ATOM 6218 O O . LEU A 1 785 ? -35.256 39.548 11.998 1.00 74.12 785 LEU A O 1
ATOM 6222 N N . LEU A 1 786 ? -33.549 40.373 13.206 1.00 68.94 786 LEU A N 1
ATOM 6223 C CA . LEU A 1 786 ? -32.962 39.076 13.576 1.00 68.94 786 LEU A CA 1
ATOM 6224 C C . LEU A 1 786 ? -33.532 38.482 14.875 1.00 68.94 786 LEU A C 1
ATOM 6226 O O . LEU A 1 786 ? -33.294 37.302 15.151 1.00 68.94 786 LEU A O 1
ATOM 6230 N N . ARG A 1 787 ? -34.201 39.300 15.694 1.00 63.00 787 ARG A N 1
ATOM 6231 C CA . ARG A 1 787 ? -34.921 38.861 16.896 1.00 63.00 787 ARG A CA 1
ATOM 6232 C C . ARG A 1 787 ? -36.277 38.290 16.512 1.00 63.00 787 ARG A C 1
ATOM 6234 O O . ARG A 1 787 ? -36.646 37.277 17.147 1.00 63.00 787 ARG A O 1
#

Radius of gyration: 40.04 Å; chains: 1; bounding box: 90×87×155 Å

Foldseek 3Di:
DDDDDDDDDDDDDDDDPQDAAAEEEEEEELQQDPLVVLSVVVVVLCLQQFAESRYWYKYWHAHVQFIWIWGTDYDGDDPVPTPGPPVRGDRHDQSQALVSVLVRVVVRCVVRPHNAYAYAYAFEFFWLVVQLVLVCVVCVVLVCQCVDPPDPVSNLVSVQVSVLSSQACRGFTSQRPVVSHTHHLLSVLVSLVSCVVVVHAHAEYEYQYAQQLALLSLQSCAPSYFKYKDFNGGDASNTFSNNCLVVVLVVCVVPPDPLDPSTNLLSNQSRQQRRCVVCVVDFQRMKMFGRYDCLSVLLLVLLQVLLVLLVLQCLDVLSVVLVVQLLVVLLVQLVVVLVVNVVVCVVSVRVVVVVVPVVPDPDDPDDDDDPDDDDSPTGFSKDQPLLSLLSSLVSLVVSLVVDDPPLCSNVSSVVSNVSSVVSNCSQPVPDDPVCSVPPDDDDDQVVQSSCSVPHSHGMDHRDSPGRNSNIHGQPDPDDPVVRHPDDPVSHNSCVGPSVVSHCVVVSSNVSSCVPPPVVVVVVVLVVCCVDDDPVSNCSSCCSNPNCNGPVVVCVVVCVVVPQQWEKEWEWAQDPDVPDDSQKTKTWIAIPVVRDTPDIDIFGDDVVLQVVLVVVVVVVVVDDDDDDDPPVLLVSLCSNAVGPQLVCLVVCVVVQVVRQDPVRAGHAYEYADEPVCVVGPQQSHDNPPHGNVVRHNYDYDHDDPPPDPDDPPPDDQAAAEAEQEFQEAEPPPPPDDPDHDPCSLVVSVVVQVVLVVVQVVPVPGHGYHYHYHGHYHDYPVRVVVVVD

pLDDT: mean 72.98, std 18.23, range [24.23, 98.5]